Protein 7RSP (pdb70)

Structure (mmCIF, N/CA/C/O backbone):
data_7RSP
#
_entry.id   7RSP
#
_cell.length_a   64.320
_cell.length_b   117.910
_cell.length_c   90.400
_cell.angle_alpha   90.000
_cell.angle_beta   109.540
_cell.angle_gamma   90.000
#
_symmetry.space_group_name_H-M   'P 1 21 1'
#
loop_
_entity.id
_entity.type
_entity.pdbx_description
1 polymer 'Phosphatidylinositol 3-kinase catalytic subunit type 3'
2 non-polymer GLYCEROL
3 non-polymer (7R,8R)-2-[(3R)-3-methylmorpholin-4-yl]-7-(propan-2-yl)-6,7-dihydropyrazolo[1,5-a]pyrazin-4(5H)-one
4 water water
#
loop_
_atom_site.group_PDB
_atom_site.id
_atom_site.type_symbol
_atom_site.label_atom_id
_atom_site.label_alt_id
_atom_site.label_comp_id
_atom_site.label_asym_id
_atom_site.label_entity_id
_atom_site.label_seq_id
_atom_site.pdbx_PDB_ins_code
_atom_site.Cartn_x
_atom_site.Cartn_y
_atom_site.Cartn_z
_atom_site.occupancy
_atom_site.B_iso_or_equiv
_atom_site.auth_seq_id
_atom_site.auth_comp_id
_atom_site.auth_asym_id
_atom_site.auth_atom_id
_atom_site.pdbx_PDB_model_num
ATOM 1 N N . LEU A 1 19 ? 51.326 58.040 125.782 1.00 63.81 286 LEU A N 1
ATOM 2 C CA . LEU A 1 19 ? 52.037 57.122 126.665 1.00 64.22 286 LEU A CA 1
ATOM 3 C C . LEU A 1 19 ? 51.081 56.138 127.336 1.00 65.16 286 LEU A C 1
ATOM 4 O O . LEU A 1 19 ? 51.503 55.094 127.835 1.00 67.36 286 LEU A O 1
ATOM 9 N N . LYS A 1 20 ? 49.788 56.474 127.340 1.00 62.34 287 LYS A N 1
ATOM 10 C CA . LYS A 1 20 ? 48.770 55.619 127.934 1.00 60.32 287 LYS A CA 1
ATOM 11 C C . LYS A 1 20 ? 47.475 55.759 127.145 1.00 58.15 287 LYS A C 1
ATOM 12 O O . LYS A 1 20 ? 47.016 56.892 126.928 1.00 60.05 287 LYS A O 1
ATOM 14 N N . PRO A 1 21 ? 46.873 54.656 126.713 1.00 48.69 288 PRO A N 1
ATOM 15 C CA . PRO A 1 21 ? 45.656 54.727 125.903 1.00 51.43 288 PRO A CA 1
ATOM 16 C C . PRO A 1 21 ? 44.392 54.630 126.752 1.00 56.93 288 PRO A C 1
ATOM 17 O O . PRO A 1 21 ? 44.426 54.300 127.939 1.00 58.52 288 PRO A O 1
ATOM 21 N N . ASN A 1 22 ? 43.264 54.920 126.107 1.00 68.86 289 ASN A N 1
ATOM 22 C CA . ASN A 1 22 ? 41.968 54.871 126.763 1.00 69.14 289 ASN A CA 1
ATOM 23 C C . ASN A 1 22 ? 41.315 53.506 126.545 1.00 67.73 289 ASN A C 1
ATOM 24 O O . ASN A 1 22 ? 41.874 52.615 125.901 1.00 66.42 289 ASN A O 1
ATOM 29 N N . ALA A 1 23 ? 40.107 53.344 127.088 1.00 64.99 290 ALA A N 1
ATOM 30 C CA . ALA A 1 23 ? 39.423 52.057 127.009 1.00 62.59 290 ALA A CA 1
ATOM 31 C C . ALA A 1 23 ? 39.207 51.633 125.562 1.00 58.33 290 ALA A C 1
ATOM 32 O O . ALA A 1 23 ? 39.505 50.494 125.185 1.00 58.24 290 ALA A O 1
ATOM 34 N N . ALA A 1 24 ? 38.681 52.538 124.734 1.00 47.59 291 ALA A N 1
ATOM 35 C CA . ALA A 1 24 ? 38.463 52.213 123.328 1.00 46.71 291 ALA A CA 1
ATOM 36 C C . ALA A 1 24 ? 39.766 51.796 122.657 1.00 43.19 291 ALA A C 1
ATOM 37 O O . ALA A 1 24 ? 39.814 50.795 121.933 1.00 40.89 291 ALA A O 1
ATOM 39 N N . THR A 1 25 ? 40.838 52.557 122.889 1.00 50.03 292 THR A N 1
ATOM 40 C CA . THR A 1 25 ? 42.132 52.204 122.316 1.00 49.20 292 THR A CA 1
ATOM 41 C C . THR A 1 25 ? 42.639 50.880 122.873 1.00 50.51 292 THR A C 1
ATOM 42 O O . THR A 1 25 ? 43.180 50.052 122.130 1.00 49.57 292 THR A O 1
ATOM 46 N N . ARG A 1 26 ? 42.472 50.662 124.180 1.00 47.42 293 ARG A N 1
ATOM 47 C CA . ARG A 1 26 ? 42.920 49.411 124.784 1.00 48.84 293 ARG A CA 1
ATOM 48 C C . ARG A 1 26 ? 42.229 48.211 124.149 1.00 49.17 293 ARG A C 1
ATOM 49 O O . ARG A 1 26 ? 42.874 47.201 123.846 1.00 49.49 293 ARG A O 1
ATOM 57 N N . ASP A 1 27 ? 40.912 48.301 123.944 1.00 52.45 294 ASP A N 1
ATOM 58 C CA . ASP A 1 27 ? 40.187 47.194 123.332 1.00 50.59 294 ASP A CA 1
ATOM 59 C C . ASP A 1 27 ? 40.626 46.963 121.892 1.00 46.32 294 ASP A C 1
ATOM 60 O O . ASP A 1 27 ? 40.612 45.822 121.417 1.00 46.94 294 ASP A O 1
ATOM 65 N N . GLN A 1 28 ? 41.016 48.025 121.184 1.00 39.50 295 GLN A N 1
ATOM 66 C CA . GLN A 1 28 ? 41.550 47.856 119.837 1.00 36.88 295 GLN A CA 1
ATOM 67 C C . GLN A 1 28 ? 42.918 47.187 119.876 1.00 34.44 295 GLN A C 1
ATOM 68 O O . GLN A 1 28 ? 43.155 46.195 119.178 1.00 35.91 295 GLN A O 1
ATOM 70 N N . LEU A 1 29 ? 43.833 47.718 120.692 1.00 35.11 296 LEU A N 1
ATOM 71 C CA . LEU A 1 29 ? 45.151 47.105 120.822 1.00 31.61 296 LEU A CA 1
ATOM 72 C C . LEU A 1 29 ? 45.042 45.659 121.282 1.00 34.91 296 LEU A C 1
ATOM 73 O O . LEU A 1 29 ? 45.805 44.796 120.833 1.00 33.13 296 LEU A O 1
ATOM 78 N N . ASN A 1 30 ? 44.097 45.373 122.181 1.00 40.31 297 ASN A N 1
ATOM 79 C CA . ASN A 1 30 ? 43.926 44.005 122.657 1.00 40.99 297 ASN A CA 1
ATOM 80 C C . ASN A 1 30 ? 43.507 43.076 121.526 1.00 37.51 297 ASN A C 1
ATOM 81 O O . ASN A 1 30 ? 43.961 41.928 121.456 1.00 37.14 297 ASN A O 1
ATOM 86 N N . ILE A 1 31 ? 42.640 43.550 120.631 1.00 30.33 298 ILE A N 1
ATOM 87 C CA . ILE A 1 31 ? 42.245 42.738 119.485 1.00 28.71 298 ILE A CA 1
ATOM 88 C C . ILE A 1 31 ? 43.427 42.536 118.546 1.00 29.14 298 ILE A C 1
ATOM 89 O O . ILE A 1 31 ? 43.684 41.422 118.075 1.00 33.14 298 ILE A O 1
ATOM 94 N N . ILE A 1 32 ? 44.167 43.609 118.263 1.00 27.31 299 ILE A N 1
ATOM 95 C CA . ILE A 1 32 ? 45.356 43.488 117.423 1.00 28.12 299 ILE A CA 1
ATOM 96 C C . ILE A 1 32 ? 46.314 42.458 118.010 1.00 28.17 299 ILE A C 1
ATOM 97 O O . ILE A 1 32 ? 46.812 41.572 117.305 1.00 29.65 299 ILE A O 1
ATOM 102 N N . VAL A 1 33 ? 46.580 42.556 119.315 1.00 26.26 300 VAL A N 1
ATOM 103 C CA . VAL A 1 33 ? 47.491 41.616 119.959 1.00 27.97 300 VAL A CA 1
ATOM 104 C C . VAL A 1 33 ? 46.963 40.192 119.860 1.00 32.04 300 VAL A C 1
ATOM 105 O O . VAL A 1 33 ? 47.738 39.227 119.909 1.00 33.58 300 VAL A O 1
ATOM 109 N N . SER A 1 34 ? 45.649 40.030 119.716 1.00 32.99 301 SER A N 1
ATOM 110 C CA . SER A 1 34 ? 45.047 38.707 119.633 1.00 31.85 301 SER A CA 1
ATOM 111 C C . SER A 1 34 ? 45.152 38.086 118.245 1.00 32.76 301 SER A C 1
ATOM 112 O O . SER A 1 34 ? 44.852 36.897 118.095 1.00 31.77 301 SER A O 1
ATOM 115 N N . TYR A 1 35 ? 45.576 38.852 117.241 1.00 26.21 302 TYR A N 1
ATOM 116 C CA . TYR A 1 35 ? 45.579 38.370 115.868 1.00 27.04 302 TYR A CA 1
ATOM 117 C C . TYR A 1 35 ? 46.411 37.095 115.736 1.00 28.37 302 TYR A C 1
ATOM 118 O O . TYR A 1 35 ? 47.369 36.886 116.486 1.00 29.59 302 TYR A O 1
ATOM 127 N N . PRO A 1 36 ? 46.079 36.239 114.775 1.00 25.42 303 PRO A N 1
ATOM 128 C CA . PRO A 1 36 ? 46.947 35.100 114.462 1.00 25.64 303 PRO A CA 1
ATOM 129 C C . PRO A 1 36 ? 48.299 35.586 113.976 1.00 24.10 303 PRO A C 1
ATOM 130 O O . PRO A 1 36 ? 48.424 36.728 113.509 1.00 26.00 303 PRO A O 1
ATOM 134 N N . PRO A 1 37 ? 49.334 34.748 114.053 1.00 25.91 304 PRO A N 1
ATOM 135 C CA . PRO A 1 37 ? 50.699 35.263 113.848 1.00 23.92 304 PRO A CA 1
ATOM 136 C C . PRO A 1 37 ? 50.970 35.807 112.452 1.00 27.55 304 PRO A C 1
ATOM 137 O O . PRO A 1 37 ? 51.781 36.732 112.317 1.00 32.67 304 PRO A O 1
ATOM 141 N N . THR A 1 38 ? 50.333 35.278 111.408 1.00 28.41 305 THR A N 1
ATOM 142 C CA . THR A 1 38 ? 50.619 35.719 110.048 1.00 29.95 305 THR A CA 1
ATOM 143 C C . THR A 1 38 ? 49.547 36.635 109.471 1.00 32.03 305 THR A C 1
ATOM 144 O O . THR A 1 38 ? 49.562 36.899 108.264 1.00 32.53 305 THR A O 1
ATOM 148 N N . LYS A 1 39 ? 48.623 37.127 110.292 1.00 30.21 306 LYS A N 1
ATOM 149 C CA . LYS A 1 39 ? 47.665 38.111 109.807 1.00 31.33 306 LYS A CA 1
ATOM 150 C C . LYS A 1 39 ? 48.362 39.449 109.603 1.00 32.47 306 LYS A C 1
ATOM 151 O O . LYS A 1 39 ? 49.071 39.936 110.490 1.00 30.41 306 LYS A O 1
ATOM 157 N N . GLN A 1 40 ? 48.161 40.043 108.431 1.00 35.09 307 GLN A N 1
ATOM 158 C CA . GLN A 1 40 ? 48.807 41.305 108.099 1.00 39.15 307 GLN A CA 1
ATOM 159 C C . GLN A 1 40 ? 48.117 42.457 108.817 1.00 36.47 307 GLN A C 1
ATOM 160 O O . GLN A 1 40 ? 46.888 42.577 108.781 1.00 34.62 307 GLN A O 1
ATOM 166 N N . LEU A 1 41 ? 48.910 43.300 109.470 1.00 37.20 308 LEU A N 1
ATOM 167 C CA . LEU A 1 41 ? 48.377 44.488 110.118 1.00 38.47 308 LEU A CA 1
ATOM 168 C C . LEU A 1 41 ? 48.153 45.590 109.094 1.00 39.18 308 LEU A C 1
ATOM 169 O O . LEU A 1 41 ? 48.966 45.790 108.187 1.00 40.01 308 LEU A O 1
ATOM 174 N N . THR A 1 42 ? 47.040 46.302 109.237 1.00 37.88 309 THR A N 1
ATOM 175 C CA . THR A 1 42 ? 46.812 47.480 108.419 1.00 36.75 309 THR A CA 1
ATOM 176 C C . THR A 1 42 ? 47.783 48.590 108.815 1.00 33.48 309 THR A C 1
ATOM 177 O O . THR A 1 42 ? 48.416 48.550 109.874 1.00 34.77 309 THR A O 1
ATOM 181 N N . TYR A 1 43 ? 47.901 49.591 107.941 1.00 35.08 310 TYR A N 1
ATOM 182 C CA . TYR A 1 43 ? 48.739 50.743 108.261 1.00 38.09 310 TYR A CA 1
ATOM 183 C C . TYR A 1 43 ? 48.270 51.419 109.543 1.00 37.03 310 TYR A C 1
ATOM 184 O O . TYR A 1 43 ? 49.088 51.833 110.373 1.00 34.76 310 TYR A O 1
ATOM 193 N N . GLU A 1 44 ? 46.952 51.533 109.723 1.00 37.92 311 GLU A N 1
ATOM 194 C CA . GLU A 1 44 ? 46.421 52.146 110.936 1.00 38.56 311 GLU A CA 1
ATOM 195 C C . GLU A 1 44 ? 46.807 51.344 112.172 1.00 32.28 311 GLU A C 1
ATOM 196 O O . GLU A 1 44 ? 47.150 51.918 113.212 1.00 34.82 311 GLU A O 1
ATOM 202 N N . GLU A 1 45 ? 46.755 50.014 112.080 1.00 30.72 312 GLU A N 1
ATOM 203 C CA . GLU A 1 45 ? 47.136 49.184 113.218 1.00 28.90 312 GLU A CA 1
ATOM 204 C C . GLU A 1 45 ? 48.634 49.274 113.489 1.00 31.49 312 GLU A C 1
ATOM 205 O O . GLU A 1 45 ? 49.057 49.360 114.648 1.00 32.08 312 GLU A O 1
ATOM 211 N N . GLN A 1 46 ? 49.452 49.265 112.433 1.00 29.73 313 GLN A N 1
ATOM 212 C CA . GLN A 1 46 ? 50.880 49.507 112.609 1.00 29.51 313 GLN A CA 1
ATOM 213 C C . GLN A 1 46 ? 51.127 50.851 113.284 1.00 32.18 313 GLN A C 1
ATOM 214 O O . GLN A 1 46 ? 51.965 50.957 114.188 1.00 31.54 313 GLN A O 1
ATOM 220 N N . ASP A 1 47 ? 50.402 51.891 112.861 1.00 33.95 314 ASP A N 1
ATOM 221 C CA . ASP A 1 47 ? 50.527 53.195 113.505 1.00 35.55 314 ASP A CA 1
ATOM 222 C C . ASP A 1 47 ? 50.141 53.123 114.977 1.00 30.63 314 ASP A C 1
ATOM 223 O O . ASP A 1 47 ? 50.810 53.716 115.833 1.00 31.41 314 ASP A O 1
ATOM 228 N N . LEU A 1 48 ? 49.062 52.404 115.291 1.00 33.37 315 LEU A N 1
ATOM 229 C CA . LEU A 1 48 ? 48.580 52.343 116.668 1.00 35.87 315 LEU A CA 1
ATOM 230 C C . LEU A 1 48 ? 49.538 51.555 117.552 1.00 35.19 315 LEU A C 1
ATOM 231 O O . LEU A 1 48 ? 49.871 51.988 118.662 1.00 35.33 315 LEU A O 1
ATOM 236 N N . VAL A 1 49 ? 49.983 50.388 117.082 1.00 30.87 316 VAL A N 1
ATOM 237 C CA . VAL A 1 49 ? 50.945 49.601 117.850 1.00 29.11 316 VAL A CA 1
ATOM 238 C C . VAL A 1 49 ? 52.207 50.414 118.106 1.00 29.94 316 VAL A C 1
ATOM 239 O O . VAL A 1 49 ? 52.731 50.438 119.226 1.00 29.93 316 VAL A O 1
ATOM 243 N N . TRP A 1 50 ? 52.712 51.096 117.075 1.00 30.53 317 TRP A N 1
ATOM 244 C CA . TRP A 1 50 ? 53.896 51.927 117.260 1.00 34.36 317 TRP A CA 1
ATOM 245 C C . TRP A 1 50 ? 53.632 53.055 118.249 1.00 35.51 317 TRP A C 1
ATOM 246 O O . TRP A 1 50 ? 54.470 53.341 119.113 1.00 34.66 317 TRP A O 1
ATOM 257 N N . LYS A 1 51 ? 52.475 53.711 118.135 1.00 36.97 318 LYS A N 1
ATOM 258 C CA . LYS A 1 51 ? 52.165 54.833 119.016 1.00 40.16 318 LYS A CA 1
ATOM 259 C C . LYS A 1 51 ? 52.296 54.436 120.481 1.00 39.95 318 LYS A C 1
ATOM 260 O O . LYS A 1 51 ? 52.957 55.123 121.268 1.00 38.75 318 LYS A O 1
ATOM 266 N N . PHE A 1 52 ? 51.676 53.320 120.863 1.00 34.26 319 PHE A N 1
ATOM 267 C CA . PHE A 1 52 ? 51.665 52.857 122.244 1.00 35.62 319 PHE A CA 1
ATOM 268 C C . PHE A 1 52 ? 52.665 51.732 122.489 1.00 36.43 319 PHE A C 1
ATOM 269 O O . PHE A 1 52 ? 52.411 50.842 123.309 1.00 39.74 319 PHE A O 1
ATOM 277 N N . ARG A 1 53 ? 53.807 51.760 121.797 1.00 33.44 320 ARG A N 1
ATOM 278 C CA . ARG A 1 53 ? 54.803 50.710 121.979 1.00 30.44 320 ARG A CA 1
ATOM 279 C C . ARG A 1 53 ? 55.308 50.668 123.416 1.00 33.91 320 ARG A C 1
ATOM 280 O O . ARG A 1 53 ? 55.528 49.586 123.973 1.00 34.86 320 ARG A O 1
ATOM 288 N N . TYR A 1 54 ? 55.492 51.835 124.038 1.00 40.22 321 TYR A N 1
ATOM 289 C CA . TYR A 1 54 ? 55.989 51.861 125.411 1.00 41.98 321 TYR A CA 1
ATOM 290 C C . TYR A 1 54 ? 54.950 51.320 126.385 1.00 41.11 321 TYR A C 1
ATOM 291 O O . TYR A 1 54 ? 55.299 50.640 127.357 1.00 43.46 321 TYR A O 1
ATOM 300 N N . TYR A 1 55 ? 53.669 51.609 126.143 1.00 37.33 322 TYR A N 1
ATOM 301 C CA . TYR A 1 55 ? 52.614 51.020 126.960 1.00 37.18 322 TYR A CA 1
ATOM 302 C C . TYR A 1 55 ? 52.591 49.504 126.811 1.00 35.56 322 TYR A C 1
ATOM 303 O O . TYR A 1 55 ? 52.332 48.779 127.779 1.00 36.27 322 TYR A O 1
ATOM 312 N N . LEU A 1 56 ? 52.881 49.007 125.608 1.00 32.52 323 LEU A N 1
ATOM 313 C CA . LEU A 1 56 ? 52.768 47.584 125.312 1.00 31.91 323 LEU A CA 1
ATOM 314 C C . LEU A 1 56 ? 53.961 46.767 125.794 1.00 31.87 323 LEU A C 1
ATOM 315 O O . LEU A 1 56 ? 53.905 45.534 125.729 1.00 32.96 323 LEU A O 1
ATOM 320 N N . THR A 1 57 ? 55.029 47.407 126.279 1.00 31.51 324 THR A N 1
ATOM 321 C CA . THR A 1 57 ? 56.198 46.659 126.731 1.00 31.94 324 THR A CA 1
ATOM 322 C C . THR A 1 57 ? 55.900 45.751 127.916 1.00 32.23 324 THR A C 1
ATOM 323 O O . THR A 1 57 ? 56.721 44.883 128.230 1.00 33.73 324 THR A O 1
ATOM 327 N N . ASN A 1 58 ? 54.762 45.928 128.581 1.00 34.12 325 ASN A N 1
ATOM 328 C CA . ASN A 1 58 ? 54.389 45.087 129.710 1.00 39.57 325 ASN A CA 1
ATOM 329 C C . ASN A 1 58 ? 53.545 43.888 129.299 1.00 36.11 325 ASN A C 1
ATOM 330 O O . ASN A 1 58 ? 53.158 43.095 130.164 1.00 35.25 325 ASN A O 1
ATOM 335 N N . GLN A 1 59 ? 53.253 43.736 128.010 1.00 32.31 326 GLN A N 1
ATOM 336 C CA . GLN A 1 59 ? 52.470 42.618 127.493 1.00 32.56 326 GLN A CA 1
ATOM 337 C C . GLN A 1 59 ? 53.367 41.793 126.580 1.00 31.56 326 GLN A C 1
ATOM 338 O O . GLN A 1 59 ? 53.694 42.223 125.468 1.00 29.51 326 GLN A O 1
ATOM 344 N N . GLU A 1 60 ? 53.760 40.606 127.050 1.00 32.00 327 GLU A N 1
ATOM 345 C CA . GLU A 1 60 ? 54.648 39.759 126.262 1.00 30.69 327 GLU A CA 1
ATOM 346 C C . GLU A 1 60 ? 54.001 39.330 124.952 1.00 29.66 327 GLU A C 1
ATOM 347 O O . GLU A 1 60 ? 54.706 39.042 123.978 1.00 29.08 327 GLU A O 1
ATOM 353 N N . LYS A 1 61 ? 52.669 39.284 124.902 1.00 27.15 328 LYS A N 1
ATOM 354 C CA . LYS A 1 61 ? 51.978 38.899 123.678 1.00 24.44 328 LYS A CA 1
ATOM 355 C C . LYS A 1 61 ? 51.990 39.999 122.625 1.00 24.48 328 LYS A C 1
ATOM 356 O O . LYS A 1 61 ? 51.716 39.717 121.453 1.00 27.25 328 LYS A O 1
ATOM 362 N N . ALA A 1 62 ? 52.301 41.239 123.008 1.00 26.38 329 ALA A N 1
ATOM 363 C CA . ALA A 1 62 ? 52.328 42.341 122.055 1.00 27.04 329 ALA A CA 1
ATOM 364 C C . ALA A 1 62 ? 53.652 42.450 121.310 1.00 24.74 329 ALA A C 1
ATOM 365 O O . ALA A 1 62 ? 53.709 43.126 120.277 1.00 25.55 329 ALA A O 1
ATOM 367 N N . LEU A 1 63 ? 54.708 41.798 121.801 1.00 24.83 330 LEU A N 1
ATOM 368 C CA . LEU A 1 63 ? 56.031 41.975 121.210 1.00 24.45 330 LEU A CA 1
ATOM 369 C C . LEU A 1 63 ? 56.039 41.592 119.734 1.00 24.52 330 LEU A C 1
ATOM 370 O O . LEU A 1 63 ? 56.559 42.334 118.893 1.00 27.40 330 LEU A O 1
ATOM 375 N N . THR A 1 64 ? 55.472 40.430 119.397 1.00 23.23 331 THR A N 1
ATOM 376 C CA . THR A 1 64 ? 55.463 40.008 117.999 1.00 23.27 331 THR A CA 1
ATOM 377 C C . THR A 1 64 ? 54.741 41.023 117.122 1.00 23.41 331 THR A C 1
ATOM 378 O O . THR A 1 64 ? 55.174 41.300 115.997 1.00 23.49 331 THR A O 1
ATOM 382 N N . LYS A 1 65 ? 53.639 41.589 117.618 1.00 23.51 332 LYS A N 1
ATOM 383 C CA . LYS A 1 65 ? 52.928 42.603 116.847 1.00 23.73 332 LYS A CA 1
ATOM 384 C C . LYS A 1 65 ? 53.780 43.853 116.659 1.00 23.92 332 LYS A C 1
ATOM 385 O O . LYS A 1 65 ? 53.807 44.432 115.566 1.00 24.81 332 LYS A O 1
ATOM 391 N N . PHE A 1 66 ? 54.485 44.286 117.706 1.00 25.31 333 PHE A N 1
ATOM 392 C CA . PHE A 1 66 ? 55.357 45.449 117.568 1.00 25.57 333 PHE A CA 1
ATOM 393 C C . PHE A 1 66 ? 56.434 45.202 116.521 1.00 27.25 333 PHE A C 1
ATOM 394 O O . PHE A 1 66 ? 56.674 46.043 115.647 1.00 27.98 333 PHE A O 1
ATOM 402 N N . LEU A 1 67 ? 57.104 44.051 116.602 1.00 26.88 334 LEU A N 1
ATOM 403 C CA . LEU A 1 67 ? 58.156 43.745 115.642 1.00 25.31 334 LEU A CA 1
ATOM 404 C C . LEU A 1 67 ? 57.622 43.716 114.216 1.00 25.62 334 LEU A C 1
ATOM 405 O O . LEU A 1 67 ? 58.338 44.086 113.278 1.00 29.01 334 LEU A O 1
ATOM 410 N N . LYS A 1 68 ? 56.368 43.297 114.031 1.00 27.14 335 LYS A N 1
ATOM 411 C CA . LYS A 1 68 ? 55.781 43.262 112.696 1.00 26.67 335 LYS A CA 1
ATOM 412 C C . LYS A 1 68 ? 55.507 44.654 112.143 1.00 25.24 335 LYS A C 1
ATOM 413 O O . LYS A 1 68 ? 55.400 44.811 110.922 1.00 29.50 335 LYS A O 1
ATOM 419 N N A CYS A 1 69 ? 55.384 45.665 113.005 0.45 25.58 336 CYS A N 1
ATOM 420 N N B CYS A 1 69 ? 55.398 45.661 113.007 0.55 25.47 336 CYS A N 1
ATOM 421 C CA A CYS A 1 69 ? 55.124 47.023 112.542 0.45 25.99 336 CYS A CA 1
ATOM 422 C CA B CYS A 1 69 ? 55.113 47.025 112.584 0.55 25.88 336 CYS A CA 1
ATOM 423 C C A CYS A 1 69 ? 56.395 47.764 112.158 0.45 25.88 336 CYS A C 1
ATOM 424 C C B CYS A 1 69 ? 56.371 47.855 112.362 0.55 25.89 336 CYS A C 1
ATOM 425 O O A CYS A 1 69 ? 56.325 48.749 111.415 0.45 26.13 336 CYS A O 1
ATOM 426 O O B CYS A 1 69 ? 56.263 49.008 111.931 0.55 26.16 336 CYS A O 1
ATOM 431 N N . VAL A 1 70 ? 57.550 47.306 112.639 1.00 27.50 337 VAL A N 1
ATOM 432 C CA . VAL A 1 70 ? 58.795 48.042 112.456 1.00 26.12 337 VAL A CA 1
ATOM 433 C C . VAL A 1 70 ? 59.226 47.998 110.996 1.00 26.50 337 VAL A C 1
ATOM 434 O O . VAL A 1 70 ? 59.125 46.961 110.326 1.00 26.14 337 VAL A O 1
ATOM 438 N N . ASN A 1 71 ? 59.711 49.136 110.499 1.00 27.37 338 ASN A N 1
ATOM 439 C CA . ASN A 1 71 ? 60.354 49.216 109.186 1.00 29.07 338 ASN A CA 1
ATOM 440 C C . ASN A 1 71 ? 61.837 48.955 109.403 1.00 27.66 338 ASN A C 1
ATOM 441 O O . ASN A 1 71 ? 62.610 49.856 109.731 1.00 26.70 338 ASN A O 1
ATOM 446 N N . TRP A 1 72 ? 62.239 47.700 109.221 1.00 27.30 339 TRP A N 1
ATOM 447 C CA . TRP A 1 72 ? 63.610 47.309 109.508 1.00 27.51 339 TRP A CA 1
ATOM 448 C C . TRP A 1 72 ? 64.611 47.861 108.504 1.00 29.11 339 TRP A C 1
ATOM 449 O O . TRP A 1 72 ? 65.818 47.682 108.700 1.00 27.42 339 TRP A O 1
ATOM 460 N N . ASP A 1 73 ? 64.147 48.525 107.449 1.00 26.39 340 ASP A N 1
ATOM 461 C CA . ASP A 1 73 ? 65.026 49.142 106.466 1.00 32.47 340 ASP A CA 1
ATOM 462 C C . ASP A 1 73 ? 65.384 50.581 106.814 1.00 33.93 340 ASP A C 1
ATOM 463 O O . ASP A 1 73 ? 66.164 51.203 106.086 1.00 35.12 340 ASP A O 1
ATOM 468 N N . LEU A 1 74 ? 64.838 51.122 107.905 1.00 33.20 341 LEU A N 1
ATOM 469 C CA . LEU A 1 74 ? 65.198 52.453 108.368 1.00 28.89 341 LEU A CA 1
ATOM 470 C C . LEU A 1 74 ? 66.107 52.315 109.579 1.00 27.89 341 LEU A C 1
ATOM 471 O O . LEU A 1 74 ? 65.628 51.933 110.658 1.00 28.21 341 LEU A O 1
ATOM 476 N N . PRO A 1 75 ? 67.406 52.603 109.458 1.00 26.69 342 PRO A N 1
ATOM 477 C CA . PRO A 1 75 ? 68.331 52.322 110.570 1.00 27.23 342 PRO A CA 1
ATOM 478 C C . PRO A 1 75 ? 67.904 52.903 111.909 1.00 26.56 342 PRO A C 1
ATOM 479 O O . PRO A 1 75 ? 67.997 52.210 112.929 1.00 26.31 342 PRO A O 1
ATOM 483 N N . GLN A 1 76 ? 67.445 54.157 111.941 1.00 28.82 343 GLN A N 1
ATOM 484 C CA . GLN A 1 76 ? 67.046 54.756 113.212 1.00 27.09 343 GLN A CA 1
ATOM 485 C C . GLN A 1 76 ? 65.858 54.020 113.822 1.00 26.78 343 GLN A C 1
ATOM 486 O O . GLN A 1 76 ? 65.823 53.788 115.037 1.00 26.61 343 GLN A O 1
ATOM 488 N N . GLU A 1 77 ? 64.877 53.644 112.998 1.00 27.11 344 GLU A N 1
ATOM 489 C CA . GLU A 1 77 ? 63.722 52.915 113.510 1.00 29.82 344 GLU A CA 1
ATOM 490 C C . GLU A 1 77 ? 64.119 51.529 114.002 1.00 30.37 344 GLU A C 1
ATOM 491 O O . GLU A 1 77 ? 63.698 51.104 115.084 1.00 26.84 344 GLU A O 1
ATOM 497 N N . ALA A 1 78 ? 64.926 50.809 113.220 1.00 32.20 345 ALA A N 1
ATOM 498 C CA . ALA A 1 78 ? 65.417 49.510 113.667 1.00 31.40 345 ALA A CA 1
ATOM 499 C C . ALA A 1 78 ? 66.158 49.631 114.991 1.00 29.28 345 ALA A C 1
ATOM 500 O O . ALA A 1 78 ? 65.980 48.801 115.891 1.00 28.38 345 ALA A O 1
ATOM 502 N N . LYS A 1 79 ? 66.992 50.665 115.132 1.00 28.04 346 LYS A N 1
ATOM 503 C CA . LYS A 1 79 ? 67.741 50.849 116.371 1.00 30.14 346 LYS A CA 1
ATOM 504 C C . LYS A 1 79 ? 66.807 51.068 117.555 1.00 31.96 346 LYS A C 1
ATOM 505 O O . LYS A 1 79 ? 67.012 50.495 118.631 1.00 33.31 346 LYS A O 1
ATOM 511 N N . GLN A 1 80 ? 65.779 51.899 117.377 1.00 30.07 347 GLN A N 1
ATOM 512 C CA . GLN A 1 80 ? 64.811 52.110 118.448 1.00 31.24 347 GLN A CA 1
ATOM 513 C C . GLN A 1 80 ? 64.028 50.836 118.738 1.00 26.29 347 GLN A C 1
ATOM 514 O O . GLN A 1 80 ? 63.783 50.502 119.904 1.00 26.13 347 GLN A O 1
ATOM 520 N N . ALA A 1 81 ? 63.629 50.109 117.691 1.00 25.83 348 ALA A N 1
ATOM 521 C CA . ALA A 1 81 ? 62.917 48.852 117.896 1.00 27.19 348 ALA A CA 1
ATOM 522 C C . ALA A 1 81 ? 63.759 47.865 118.694 1.00 28.28 348 ALA A C 1
ATOM 523 O O . ALA A 1 81 ? 63.261 47.223 119.626 1.00 28.14 348 ALA A O 1
ATOM 525 N N . LEU A 1 82 ? 65.042 47.734 118.347 1.00 27.45 349 LEU A N 1
ATOM 526 C CA . LEU A 1 82 ? 65.915 46.836 119.095 1.00 25.74 349 LEU A CA 1
ATOM 527 C C . LEU A 1 82 ? 66.069 47.286 120.541 1.00 25.64 349 LEU A C 1
ATOM 528 O O . LEU A 1 82 ? 66.193 46.448 121.441 1.00 28.61 349 LEU A O 1
ATOM 533 N N . GLU A 1 83 ? 66.066 48.599 120.786 1.00 28.85 350 GLU A N 1
ATOM 534 C CA . GLU A 1 83 ? 66.115 49.088 122.160 1.00 32.16 350 GLU A CA 1
ATOM 535 C C . GLU A 1 83 ? 64.870 48.671 122.932 1.00 30.38 350 GLU A C 1
ATOM 536 O O . GLU A 1 83 ? 64.963 48.225 124.082 1.00 33.52 350 GLU A O 1
ATOM 542 N N . LEU A 1 84 ? 63.693 48.804 122.315 1.00 28.42 351 LEU A N 1
ATOM 543 C CA . LEU A 1 84 ? 62.467 48.355 122.964 1.00 29.64 351 LEU A CA 1
ATOM 544 C C . LEU A 1 84 ? 62.437 46.841 123.113 1.00 30.00 351 LEU A C 1
ATOM 545 O O . LEU A 1 84 ? 61.879 46.327 124.090 1.00 31.37 351 LEU A O 1
ATOM 550 N N . LEU A 1 85 ? 63.025 46.113 122.161 1.00 29.57 352 LEU A N 1
ATOM 551 C CA . LEU A 1 85 ? 63.090 44.660 122.281 1.00 29.59 352 LEU A CA 1
ATOM 552 C C . LEU A 1 85 ? 63.805 44.246 123.561 1.00 32.32 352 LEU A C 1
ATOM 553 O O . LEU A 1 85 ? 63.375 43.312 124.248 1.00 30.93 352 LEU A O 1
ATOM 558 N N . GLY A 1 86 ? 64.894 44.937 123.905 1.00 30.63 353 GLY A N 1
ATOM 559 C CA . GLY A 1 86 ? 65.614 44.608 125.122 1.00 32.39 353 GLY A CA 1
ATOM 560 C C . GLY A 1 86 ? 64.825 44.888 126.385 1.00 33.82 353 GLY A C 1
ATOM 561 O O . GLY A 1 86 ? 65.048 44.245 127.414 1.00 35.59 353 GLY A O 1
ATOM 562 N N . LYS A 1 87 ? 63.898 45.843 126.330 1.00 33.72 354 LYS A N 1
ATOM 563 C CA . LYS A 1 87 ? 63.104 46.220 127.492 1.00 34.15 354 LYS A CA 1
ATOM 564 C C . LYS A 1 87 ? 61.750 45.526 127.543 1.00 33.71 354 LYS A C 1
ATOM 565 O O . LYS A 1 87 ? 61.067 45.611 128.569 1.00 37.75 354 LYS A O 1
ATOM 567 N N . TRP A 1 88 ? 61.352 44.844 126.474 1.00 28.22 355 TRP A N 1
ATOM 568 C CA . TRP A 1 88 ? 60.034 44.227 126.423 1.00 26.97 355 TRP A CA 1
ATOM 569 C C . TRP A 1 88 ? 59.955 43.033 127.363 1.00 27.37 355 TRP A C 1
ATOM 570 O O . TRP A 1 88 ? 60.919 42.280 127.520 1.00 28.80 355 TRP A O 1
ATOM 581 N N . LYS A 1 89 ? 58.797 42.863 127.990 1.00 25.04 356 LYS A N 1
ATOM 582 C CA . LYS A 1 89 ? 58.534 41.640 128.730 1.00 26.79 356 LYS A CA 1
ATOM 583 C C . LYS A 1 89 ? 58.725 40.461 127.783 1.00 27.13 356 LYS A C 1
ATOM 584 O O . LYS A 1 89 ? 58.040 40.389 126.751 1.00 27.03 356 LYS A O 1
ATOM 590 N N . PRO A 1 90 ? 59.641 39.541 128.074 1.00 32.05 357 PRO A N 1
ATOM 591 C CA . PRO A 1 90 ? 59.989 38.504 127.093 1.00 29.83 357 PRO A CA 1
ATOM 592 C C . PRO A 1 90 ? 58.775 37.693 126.665 1.00 29.77 357 PRO A C 1
ATOM 593 O O . PRO A 1 90 ? 57.963 37.268 127.491 1.00 28.00 357 PRO A O 1
ATOM 597 N N . MET A 1 91 ? 58.660 37.481 125.357 1.00 30.96 358 MET A N 1
ATOM 598 C CA . MET A 1 91 ? 57.579 36.672 124.816 1.00 30.95 358 MET A CA 1
ATOM 599 C C . MET A 1 91 ? 57.732 35.217 125.244 1.00 29.16 358 MET A C 1
ATOM 600 O O . MET A 1 91 ? 58.834 34.744 125.540 1.00 26.11 358 MET A O 1
ATOM 605 N N . ASP A 1 92 ? 56.607 34.505 125.282 1.00 28.82 359 ASP A N 1
ATOM 606 C CA . ASP A 1 92 ? 56.646 33.078 125.571 1.00 30.20 359 ASP A CA 1
ATOM 607 C C . ASP A 1 92 ? 57.559 32.371 124.578 1.00 25.77 359 ASP A C 1
ATOM 608 O O . ASP A 1 92 ? 57.644 32.754 123.408 1.00 25.48 359 ASP A O 1
ATOM 613 N N . VAL A 1 93 ? 58.243 31.329 125.054 1.00 26.84 360 VAL A N 1
ATOM 614 C CA . VAL A 1 93 ? 59.228 30.636 124.224 1.00 29.25 360 VAL A CA 1
ATOM 615 C C . VAL A 1 93 ? 58.616 30.232 122.888 1.00 29.70 360 VAL A C 1
ATOM 616 O O . VAL A 1 93 ? 59.200 30.459 121.821 1.00 30.88 360 VAL A O 1
ATOM 620 N N . GLU A 1 94 ? 57.424 29.630 122.926 1.00 29.77 361 GLU A N 1
ATOM 621 C CA . GLU A 1 94 ? 56.804 29.145 121.696 1.00 33.31 361 GLU A CA 1
ATOM 622 C C . GLU A 1 94 ? 56.605 30.272 120.690 1.00 30.26 361 GLU A C 1
ATOM 623 O O . GLU A 1 94 ? 56.780 30.074 119.482 1.00 28.25 361 GLU A O 1
ATOM 629 N N . ASP A 1 95 ? 56.239 31.465 121.166 1.00 27.49 362 ASP A N 1
ATOM 630 C CA . ASP A 1 95 ? 55.968 32.575 120.259 1.00 26.88 362 ASP A CA 1
ATOM 631 C C . ASP A 1 95 ? 57.192 32.976 119.446 1.00 23.54 362 ASP A C 1
ATOM 632 O O . ASP A 1 95 ? 57.040 33.594 118.387 1.00 23.63 362 ASP A O 1
ATOM 637 N N . SER A 1 96 ? 58.396 32.635 119.910 1.00 25.14 363 SER A N 1
ATOM 638 C CA . SER A 1 96 ? 59.609 33.046 119.213 1.00 23.45 363 SER A CA 1
ATOM 639 C C . SER A 1 96 ? 59.750 32.395 117.843 1.00 23.90 363 SER A C 1
ATOM 640 O O . SER A 1 96 ? 60.537 32.880 117.023 1.00 23.54 363 SER A O 1
ATOM 643 N N . LEU A 1 97 ? 59.019 31.309 117.578 1.00 22.63 364 LEU A N 1
ATOM 644 C CA . LEU A 1 97 ? 59.093 30.680 116.264 1.00 22.63 364 LEU A CA 1
ATOM 645 C C . LEU A 1 97 ? 58.704 31.655 115.160 1.00 22.74 364 LEU A C 1
ATOM 646 O O . LEU A 1 97 ? 59.242 31.584 114.050 1.00 22.79 364 LEU A O 1
ATOM 651 N N . GLU A 1 98 ? 57.778 32.572 115.449 1.00 23.34 365 GLU A N 1
ATOM 652 C CA . GLU A 1 98 ? 57.376 33.567 114.459 1.00 24.12 365 GLU A CA 1
ATOM 653 C C . GLU A 1 98 ? 58.564 34.395 113.984 1.00 24.64 365 GLU A C 1
ATOM 654 O O . GLU A 1 98 ? 58.634 34.778 112.810 1.00 23.67 365 GLU A O 1
ATOM 660 N N . LEU A 1 99 ? 59.514 34.675 114.880 1.00 23.17 366 LEU A N 1
ATOM 661 C CA . LEU A 1 99 ? 60.651 35.529 114.552 1.00 23.30 366 LEU A CA 1
ATOM 662 C C . LEU A 1 99 ? 61.668 34.856 113.640 1.00 23.31 366 LEU A C 1
ATOM 663 O O . LEU A 1 99 ? 62.580 35.536 113.157 1.00 23.44 366 LEU A O 1
ATOM 668 N N . LEU A 1 100 ? 61.544 33.552 113.399 1.00 22.68 367 LEU A N 1
ATOM 669 C CA . LEU A 1 100 ? 62.453 32.828 112.521 1.00 22.69 367 LEU A CA 1
ATOM 670 C C . LEU A 1 100 ? 61.851 32.572 111.146 1.00 24.53 367 LEU A C 1
ATOM 671 O O . LEU A 1 100 ? 62.464 31.878 110.330 1.00 22.73 367 LEU A O 1
ATOM 676 N N . SER A 1 101 ? 60.667 33.118 110.875 1.00 26.77 368 SER A N 1
ATOM 677 C CA . SER A 1 101 ? 60.027 32.978 109.578 1.00 25.09 368 SER A CA 1
ATOM 678 C C . SER A 1 101 ? 60.689 33.897 108.553 1.00 26.66 368 SER A C 1
ATOM 679 O O . SER A 1 101 ? 61.548 34.722 108.875 1.00 29.72 368 SER A O 1
ATOM 682 N N . SER A 1 102 ? 60.261 33.752 107.298 1.00 26.38 369 SER A N 1
ATOM 683 C CA . SER A 1 102 ? 60.830 34.536 106.207 1.00 28.71 369 SER A CA 1
ATOM 684 C C . SER A 1 102 ? 60.680 36.037 106.417 1.00 31.53 369 SER A C 1
ATOM 685 O O . SER A 1 102 ? 61.373 36.815 105.751 1.00 30.26 369 SER A O 1
ATOM 688 N N . HIS A 1 103 ? 59.799 36.465 107.323 1.00 31.39 370 HIS A N 1
ATOM 689 C CA . HIS A 1 103 ? 59.513 37.890 107.448 1.00 34.42 370 HIS A CA 1
ATOM 690 C C . HIS A 1 103 ? 60.689 38.666 108.026 1.00 33.29 370 HIS A C 1
ATOM 691 O O . HIS A 1 103 ? 60.847 39.855 107.725 1.00 34.37 370 HIS A O 1
ATOM 698 N N . TYR A 1 104 ? 61.521 38.026 108.842 1.00 35.55 371 TYR A N 1
ATOM 699 C CA . TYR A 1 104 ? 62.538 38.721 109.621 1.00 36.10 371 TYR A CA 1
ATOM 700 C C . TYR A 1 104 ? 63.923 38.450 109.050 1.00 37.03 371 TYR A C 1
ATOM 701 O O . TYR A 1 104 ? 64.364 37.297 108.995 1.00 34.72 371 TYR A O 1
ATOM 710 N N . THR A 1 105 ? 64.601 39.519 108.630 1.00 35.53 372 THR A N 1
ATOM 711 C CA . THR A 1 105 ? 65.998 39.460 108.233 1.00 34.57 372 THR A CA 1
ATOM 712 C C . THR A 1 105 ? 66.929 40.130 109.233 1.00 28.85 372 THR A C 1
ATOM 713 O O . THR A 1 105 ? 68.145 39.930 109.148 1.00 32.57 372 THR A O 1
ATOM 717 N N . ASN A 1 106 ? 66.401 40.917 110.163 1.00 25.80 373 ASN A N 1
ATOM 718 C CA . ASN A 1 106 ? 67.249 41.604 111.132 1.00 29.11 373 ASN A CA 1
ATOM 719 C C . ASN A 1 106 ? 67.954 40.584 112.017 1.00 29.13 373 ASN A C 1
ATOM 720 O O . ASN A 1 106 ? 67.282 39.809 112.711 1.00 25.64 373 ASN A O 1
ATOM 725 N N . PRO A 1 107 ? 69.289 40.550 112.031 1.00 26.17 374 PRO A N 1
ATOM 726 C CA . PRO A 1 107 ? 69.986 39.502 112.794 1.00 27.77 374 PRO A CA 1
ATOM 727 C C . PRO A 1 107 ? 69.693 39.535 114.284 1.00 25.01 374 PRO A C 1
ATOM 728 O O . PRO A 1 107 ? 69.579 38.472 114.907 1.00 25.70 374 PRO A O 1
ATOM 732 N N . THR A 1 108 ? 69.567 40.722 114.880 1.00 26.26 375 THR A N 1
ATOM 733 C CA . THR A 1 108 ? 69.298 40.789 116.313 1.00 24.75 375 THR A CA 1
ATOM 734 C C . THR A 1 108 ? 67.930 40.213 116.658 1.00 28.38 375 THR A C 1
ATOM 735 O O . THR A 1 108 ? 67.768 39.597 117.719 1.00 24.27 375 THR A O 1
ATOM 739 N N . VAL A 1 109 ? 66.938 40.403 115.786 1.00 26.98 376 VAL A N 1
ATOM 740 C CA . VAL A 1 109 ? 65.626 39.800 116.006 1.00 26.23 376 VAL A CA 1
ATOM 741 C C . VAL A 1 109 ? 65.731 38.282 115.960 1.00 23.85 376 VAL A C 1
ATOM 742 O O . VAL A 1 109 ? 65.192 37.576 116.821 1.00 23.81 376 VAL A O 1
ATOM 746 N N . ARG A 1 110 ? 66.432 37.757 114.952 1.00 26.23 377 ARG A N 1
ATOM 747 C CA . ARG A 1 110 ? 66.542 36.310 114.807 1.00 25.28 377 ARG A CA 1
ATOM 748 C C . ARG A 1 110 ? 67.380 35.692 115.922 1.00 24.45 377 ARG A C 1
ATOM 749 O O . ARG A 1 110 ? 67.128 34.550 116.322 1.00 25.68 377 ARG A O 1
ATOM 757 N N A ARG A 1 111 ? 68.386 36.419 116.418 0.50 26.53 378 ARG A N 1
ATOM 758 N N B ARG A 1 111 ? 68.359 36.427 116.454 0.50 26.63 378 ARG A N 1
ATOM 759 C CA A ARG A 1 111 ? 69.122 35.958 117.591 0.50 27.31 378 ARG A CA 1
ATOM 760 C CA B ARG A 1 111 ? 69.118 35.913 117.589 0.50 27.29 378 ARG A CA 1
ATOM 761 C C A ARG A 1 111 ? 68.222 35.921 118.815 0.50 27.37 378 ARG A C 1
ATOM 762 C C B ARG A 1 111 ? 68.324 35.995 118.888 0.50 27.28 378 ARG A C 1
ATOM 763 O O A ARG A 1 111 ? 68.252 34.961 119.594 0.50 27.42 378 ARG A O 1
ATOM 764 O O B ARG A 1 111 ? 68.532 35.174 119.790 0.50 25.95 378 ARG A O 1
ATOM 779 N N . TYR A 1 112 ? 67.418 36.969 119.004 1.00 23.46 379 TYR A N 1
ATOM 780 C CA . TYR A 1 112 ? 66.514 37.009 120.147 1.00 23.35 379 TYR A CA 1
ATOM 781 C C . TYR A 1 112 ? 65.587 35.800 120.145 1.00 23.17 379 TYR A C 1
ATOM 782 O O . TYR A 1 112 ? 65.311 35.215 121.199 1.00 23.05 379 TYR A O 1
ATOM 791 N N . ALA A 1 113 ? 65.105 35.405 118.964 1.00 22.70 380 ALA A N 1
ATOM 792 C CA . ALA A 1 113 ? 64.283 34.205 118.858 1.00 22.56 380 ALA A CA 1
ATOM 793 C C . ALA A 1 113 ? 65.053 32.975 119.321 1.00 22.45 380 ALA A C 1
ATOM 794 O O . ALA A 1 113 ? 64.548 32.172 120.115 1.00 22.33 380 ALA A O 1
ATOM 796 N N . VAL A 1 114 ? 66.283 32.809 118.830 1.00 23.76 381 VAL A N 1
ATOM 797 C CA . VAL A 1 114 ? 67.112 31.693 119.275 1.00 23.24 381 VAL A CA 1
ATOM 798 C C . VAL A 1 114 ? 67.309 31.747 120.784 1.00 23.17 381 VAL A C 1
ATOM 799 O O . VAL A 1 114 ? 67.285 30.716 121.467 1.00 25.70 381 VAL A O 1
ATOM 803 N N . ALA A 1 115 ? 67.509 32.951 121.328 1.00 24.15 382 ALA A N 1
ATOM 804 C CA . ALA A 1 115 ? 67.691 33.093 122.769 1.00 27.21 382 ALA A CA 1
ATOM 805 C C . ALA A 1 115 ? 66.459 32.640 123.539 1.00 27.07 382 ALA A C 1
ATOM 806 O O . ALA A 1 115 ? 66.584 32.088 124.637 1.00 25.92 382 ALA A O 1
ATOM 808 N N . ARG A 1 116 ? 65.264 32.872 122.992 1.00 26.40 383 ARG A N 1
ATOM 809 C CA . ARG A 1 116 ? 64.060 32.360 123.637 1.00 24.10 383 ARG A CA 1
ATOM 810 C C . ARG A 1 116 ? 63.960 30.849 123.479 1.00 24.59 383 ARG A C 1
ATOM 811 O O . ARG A 1 116 ? 63.564 30.146 124.415 1.00 26.37 383 ARG A O 1
ATOM 819 N N . LEU A 1 117 ? 64.324 30.332 122.302 1.00 26.67 384 LEU A N 1
ATOM 820 C CA . LEU A 1 117 ? 64.255 28.893 122.074 1.00 28.44 384 LEU A CA 1
ATOM 821 C C . LEU A 1 117 ? 65.270 28.136 122.920 1.00 27.94 384 LEU A C 1
ATOM 822 O O . LEU A 1 117 ? 65.053 26.961 123.236 1.00 26.64 384 LEU A O 1
ATOM 827 N N . ARG A 1 118 ? 66.379 28.780 123.291 1.00 29.03 385 ARG A N 1
ATOM 828 C CA . ARG A 1 118 ? 67.320 28.144 124.204 1.00 28.67 385 ARG A CA 1
ATOM 829 C C . ARG A 1 118 ? 66.653 27.726 125.506 1.00 27.86 385 ARG A C 1
ATOM 830 O O . ARG A 1 118 ? 67.138 26.805 126.172 1.00 29.90 385 ARG A O 1
ATOM 838 N N . GLN A 1 119 ? 65.546 28.371 125.876 1.00 26.99 386 GLN A N 1
ATOM 839 C CA . GLN A 1 119 ? 64.853 28.072 127.122 1.00 24.89 386 GLN A CA 1
ATOM 840 C C . GLN A 1 119 ? 63.890 26.896 127.009 1.00 27.59 386 GLN A C 1
ATOM 841 O O . GLN A 1 119 ? 63.396 26.426 128.039 1.00 29.84 386 GLN A O 1
ATOM 847 N N . ALA A 1 120 ? 63.606 26.417 125.801 1.00 25.13 387 ALA A N 1
ATOM 848 C CA . ALA A 1 120 ? 62.756 25.246 125.633 1.00 28.21 387 ALA A CA 1
ATOM 849 C C . ALA A 1 120 ? 63.522 23.982 125.998 1.00 27.70 387 ALA A C 1
ATOM 850 O O . ALA A 1 120 ? 64.725 23.874 125.742 1.00 24.98 387 ALA A O 1
ATOM 852 N N . ASP A 1 121 ? 62.824 23.021 126.598 1.00 28.09 388 ASP A N 1
ATOM 853 C CA . ASP A 1 121 ? 63.480 21.763 126.910 1.00 28.77 388 ASP A CA 1
ATOM 854 C C . ASP A 1 121 ? 63.619 20.918 125.646 1.00 29.49 388 ASP A C 1
ATOM 855 O O . ASP A 1 121 ? 63.069 21.234 124.587 1.00 28.94 388 ASP A O 1
ATOM 860 N N . ASP A 1 122 ? 64.383 19.831 125.762 1.00 26.71 389 ASP A N 1
ATOM 861 C CA . ASP A 1 122 ? 64.675 19.011 124.591 1.00 29.00 389 ASP A CA 1
ATOM 862 C C . ASP A 1 122 ? 63.402 18.427 123.990 1.00 27.22 389 ASP A C 1
ATOM 863 O O . ASP A 1 122 ? 63.277 18.324 122.764 1.00 24.17 389 ASP A O 1
ATOM 868 N N . GLU A 1 123 ? 62.447 18.038 12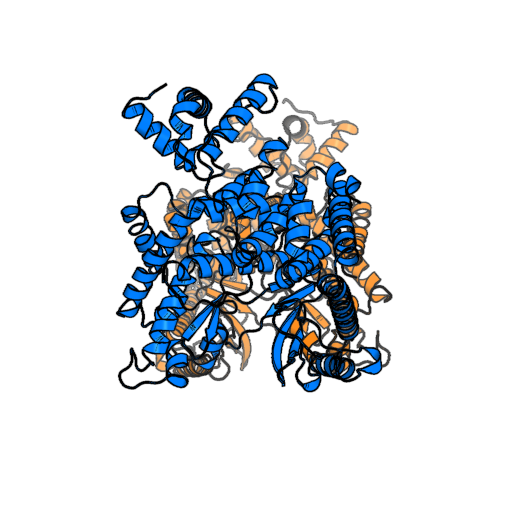4.837 1.00 25.23 390 GLU A N 1
ATOM 869 C CA . GLU A 1 123 ? 61.208 17.452 124.337 1.00 31.41 390 GLU A CA 1
ATOM 870 C C . GLU A 1 123 ? 60.446 18.444 123.468 1.00 27.81 390 GLU A C 1
ATOM 871 O O . GLU A 1 123 ? 59.974 18.101 122.377 1.00 27.53 390 GLU A O 1
ATOM 877 N N . ASP A 1 124 ? 60.314 19.687 123.938 1.00 24.83 391 ASP A N 1
ATOM 878 C CA . ASP A 1 124 ? 59.637 20.707 123.143 1.00 25.15 391 ASP A CA 1
ATOM 879 C C . ASP A 1 124 ? 60.412 21.022 121.870 1.00 25.13 391 ASP A C 1
ATOM 880 O O . ASP A 1 124 ? 59.822 21.132 120.789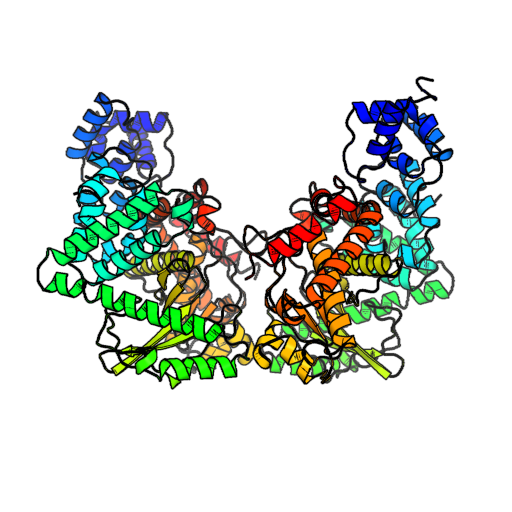 1.00 24.65 391 ASP A O 1
ATOM 885 N N . LEU A 1 125 ? 61.735 21.169 121.978 1.00 21.79 392 LEU A N 1
ATOM 886 C CA . LEU A 1 125 ? 62.541 21.487 120.804 1.00 21.84 392 LEU A CA 1
ATOM 887 C C . LEU A 1 125 ? 62.379 20.429 119.721 1.00 21.88 392 LEU A C 1
ATOM 888 O O . LEU A 1 125 ? 62.293 20.755 118.531 1.00 21.91 392 LEU A O 1
ATOM 893 N N . LEU A 1 126 ? 62.332 19.154 120.112 1.00 22.66 393 LEU A N 1
ATOM 894 C CA . LEU A 1 126 ? 62.107 18.097 119.133 1.00 23.96 393 LEU A CA 1
ATOM 895 C C . LEU A 1 126 ? 60.792 18.308 118.393 1.00 24.16 393 LEU A C 1
ATOM 896 O O . LEU A 1 126 ? 60.697 18.037 117.191 1.00 22.72 393 LEU A O 1
ATOM 901 N N . MET A 1 127 ? 59.768 18.803 119.094 1.00 22.62 394 MET A N 1
ATOM 902 C CA . MET A 1 127 ? 58.472 19.030 118.464 1.00 22.36 394 MET A CA 1
ATOM 903 C C . MET A 1 127 ? 58.527 20.110 117.389 1.00 25.31 394 MET A C 1
ATOM 904 O O . MET A 1 127 ? 57.686 20.106 116.484 1.00 26.14 394 MET A O 1
ATOM 909 N N . TYR A 1 128 ? 59.488 21.030 117.466 1.00 22.78 395 TYR A N 1
ATOM 910 C CA . TYR A 1 128 ? 59.633 22.096 116.482 1.00 22.81 395 TYR A CA 1
ATOM 911 C C . TYR A 1 128 ? 60.773 21.851 115.503 1.00 22.87 395 TYR A C 1
ATOM 912 O O . TYR A 1 128 ? 60.935 22.628 114.556 1.00 24.33 395 TYR A O 1
ATOM 921 N N . LEU A 1 129 ? 61.564 20.796 115.706 1.00 22.32 396 LEU A N 1
ATOM 922 C CA . LEU A 1 129 ? 62.839 20.681 115.004 1.00 22.40 396 LEU A CA 1
ATOM 923 C C . LEU A 1 129 ? 62.649 20.589 113.494 1.00 22.45 396 LEU A C 1
ATOM 924 O O . LEU A 1 129 ? 63.419 21.185 112.731 1.00 22.52 396 LEU A O 1
ATOM 929 N N . LEU A 1 130 ? 61.646 19.832 113.044 1.00 22.09 397 LEU A N 1
ATOM 930 C CA . LEU A 1 130 ? 61.387 19.731 111.612 1.00 22.14 397 LEU A CA 1
ATOM 931 C C . LEU A 1 130 ? 61.214 21.109 110.990 1.00 22.15 397 LEU A C 1
ATOM 932 O O . LEU A 1 130 ? 61.772 21.396 109.924 1.00 22.23 397 LEU A O 1
ATOM 937 N N . GLN A 1 131 ? 60.443 21.977 111.647 1.00 24.70 398 GLN A N 1
ATOM 938 C CA . GLN A 1 131 ? 60.194 23.309 111.106 1.00 23.66 398 GLN A CA 1
ATOM 939 C C . GLN A 1 131 ? 61.429 24.195 111.220 1.00 23.32 398 GLN A C 1
ATOM 940 O O . GLN A 1 131 ? 61.709 24.995 110.320 1.00 23.02 398 GLN A O 1
ATOM 946 N N . LEU A 1 132 ? 62.180 24.069 112.318 1.00 22.23 399 LEU A N 1
ATOM 947 C CA . LEU A 1 132 ? 63.377 24.886 112.488 1.00 22.30 399 LEU A CA 1
ATOM 948 C C . LEU A 1 132 ? 64.430 24.563 111.438 1.00 23.90 399 LEU A C 1
ATOM 949 O O . LEU A 1 132 ? 65.195 25.446 111.033 1.00 22.52 399 LEU A O 1
ATOM 954 N N . VAL A 1 133 ? 64.492 23.308 110.988 1.00 25.10 400 VAL A N 1
ATOM 955 C CA . VAL A 1 133 ? 65.409 22.958 109.908 1.00 23.33 400 VAL A CA 1
ATOM 956 C C . VAL A 1 133 ? 64.999 23.661 108.621 1.00 22.55 400 VAL A C 1
ATOM 957 O O . VAL A 1 133 ? 65.849 24.136 107.859 1.00 22.68 400 VAL A O 1
ATOM 961 N N . GLN A 1 134 ? 63.693 23.741 108.359 1.00 23.01 401 GLN A N 1
ATOM 962 C CA . GLN A 1 134 ? 63.217 24.536 107.232 1.00 23.07 401 GLN A CA 1
ATOM 963 C C . GLN A 1 134 ? 63.573 26.003 107.414 1.00 23.14 401 GLN A C 1
ATOM 964 O O . GLN A 1 134 ? 63.909 26.695 106.446 1.00 23.61 401 GLN A O 1
ATOM 970 N N . ALA A 1 135 ? 63.508 26.495 108.653 1.00 22.54 402 ALA A N 1
ATOM 971 C CA . ALA A 1 135 ? 63.774 27.902 108.923 1.00 22.61 402 ALA A CA 1
ATOM 972 C C . ALA A 1 135 ? 65.214 28.296 108.623 1.00 22.76 402 ALA A C 1
ATOM 973 O O . ALA A 1 135 ? 65.500 29.491 108.496 1.00 24.08 402 ALA A O 1
ATOM 975 N N . LEU A 1 136 ? 66.126 27.327 108.508 1.00 22.87 403 LEU A N 1
ATOM 976 C CA . LEU A 1 136 ? 67.500 27.658 108.147 1.00 23.04 403 LEU A CA 1
ATOM 977 C C . LEU A 1 136 ? 67.566 28.370 106.803 1.00 23.19 403 LEU A C 1
ATOM 978 O O . LEU A 1 136 ? 68.523 29.106 106.534 1.00 23.38 403 LEU A O 1
ATOM 983 N N . LYS A 1 137 ? 66.559 28.168 105.950 1.00 23.90 404 LYS A N 1
ATOM 984 C CA . LYS A 1 137 ? 66.519 28.843 104.659 1.00 25.44 404 LYS A CA 1
ATOM 985 C C . LYS A 1 137 ? 66.496 30.358 104.802 1.00 24.27 404 LYS A C 1
ATOM 986 O O . LYS A 1 137 ? 66.882 31.065 103.864 1.00 30.91 404 LYS A O 1
ATOM 992 N N . TYR A 1 138 ? 66.059 30.872 105.950 1.00 25.45 405 TYR A N 1
ATOM 993 C CA . TYR A 1 138 ? 65.929 32.305 106.174 1.00 28.30 405 TYR A CA 1
ATOM 994 C C . TYR A 1 138 ? 67.087 32.884 106.975 1.00 26.39 405 TYR A C 1
ATOM 995 O O . TYR A 1 138 ? 67.048 34.064 107.339 1.00 24.88 405 TYR A O 1
ATOM 1004 N N . GLU A 1 139 ? 68.114 32.087 107.252 1.00 27.67 406 GLU A N 1
ATOM 1005 C CA . GLU A 1 139 ? 69.270 32.552 107.998 1.00 25.21 406 GLU A CA 1
ATOM 1006 C C . GLU A 1 139 ? 70.323 33.111 107.042 1.00 26.86 406 GLU A C 1
ATOM 1007 O O . GLU A 1 139 ? 70.138 33.153 105.823 1.00 28.31 406 GLU A O 1
ATOM 1013 N N . ASN A 1 140 ? 71.448 33.547 107.605 1.00 25.12 407 ASN A N 1
ATOM 1014 C CA . ASN A 1 140 ? 72.552 34.100 106.826 1.00 25.38 407 ASN A CA 1
ATOM 1015 C C . ASN A 1 140 ? 73.435 32.949 106.355 1.00 26.40 407 ASN A C 1
ATOM 1016 O O . ASN A 1 140 ? 74.153 32.339 107.155 1.00 26.84 407 ASN A O 1
ATOM 1021 N N . PHE A 1 141 ? 73.384 32.657 105.053 1.00 24.87 408 PHE A N 1
ATOM 1022 C CA . PHE A 1 141 ? 74.136 31.528 104.515 1.00 27.53 408 PHE A CA 1
ATOM 1023 C C . PHE A 1 141 ? 75.639 31.731 104.658 1.00 32.93 408 PHE A C 1
ATOM 1024 O O . PHE A 1 141 ? 76.386 30.752 104.771 1.00 32.29 408 PHE A O 1
ATOM 1032 N N . ASP A 1 142 ? 76.103 32.982 104.647 1.00 31.15 409 ASP A N 1
ATOM 1033 C CA . ASP A 1 142 ? 77.533 33.233 104.802 1.00 33.16 409 ASP A CA 1
ATOM 1034 C C . ASP A 1 142 ? 77.989 32.944 106.226 1.00 31.33 409 ASP A C 1
ATOM 1035 O O . ASP A 1 142 ? 79.080 32.400 106.437 1.00 32.05 409 ASP A O 1
ATOM 1040 N N . ASP A 1 143 ? 77.170 33.305 107.217 1.00 28.74 410 ASP A N 1
ATOM 1041 C CA . ASP A 1 143 ? 77.505 32.987 108.602 1.00 30.12 410 ASP A CA 1
ATOM 1042 C C . ASP A 1 143 ? 77.606 31.483 108.807 1.00 31.91 410 ASP A C 1
ATOM 1043 O O . ASP A 1 143 ? 78.532 30.998 109.468 1.00 32.18 410 ASP A O 1
ATOM 1048 N N . ILE A 1 144 ? 76.661 30.727 108.248 1.00 27.66 411 ILE A N 1
ATOM 1049 C CA . ILE A 1 144 ? 76.706 29.273 108.369 1.00 25.56 411 ILE A CA 1
ATOM 1050 C C . ILE A 1 144 ? 77.981 28.730 107.736 1.00 27.92 411 ILE A C 1
ATOM 1051 O O . ILE A 1 144 ? 78.691 27.907 108.325 1.00 29.33 411 ILE A O 1
ATOM 1056 N N . LYS A 1 145 ? 78.294 29.196 106.526 1.00 26.71 412 LYS A N 1
ATOM 1057 C CA . LYS A 1 145 ? 79.489 28.727 105.833 1.00 32.50 412 LYS A CA 1
ATOM 1058 C C . LYS A 1 145 ? 80.755 29.140 106.574 1.00 32.90 412 LYS A C 1
ATOM 1059 O O . LYS A 1 145 ? 81.676 28.335 106.753 1.00 32.73 412 LYS A O 1
ATOM 1065 N N . ASN A 1 146 ? 80.817 30.397 107.018 1.00 33.74 413 ASN A N 1
ATOM 1066 C CA . ASN A 1 146 ? 82.030 30.899 107.652 1.00 35.27 413 ASN A CA 1
ATOM 1067 C C . ASN A 1 146 ? 82.285 30.262 109.011 1.00 37.62 413 ASN A C 1
ATOM 1068 O O . ASN A 1 146 ? 83.399 30.376 109.534 1.00 37.38 413 ASN A O 1
ATOM 1073 N N . GLY A 1 147 ? 81.285 29.602 109.595 1.00 32.36 414 GLY A N 1
ATOM 1074 C CA . GLY A 1 147 ? 81.480 28.910 110.857 1.00 34.33 414 GLY A CA 1
ATOM 1075 C C . GLY A 1 147 ? 82.353 27.676 110.767 1.00 33.35 414 GLY A C 1
ATOM 1076 O O . GLY A 1 147 ? 82.738 27.133 111.809 1.00 32.94 414 GLY A O 1
ATOM 1077 N N . LEU A 1 148 ? 82.672 27.227 109.560 1.00 32.30 415 LEU A N 1
ATOM 1078 C CA . LEU A 1 148 ? 83.497 26.044 109.370 1.00 31.92 415 LEU A CA 1
ATOM 1079 C C . LEU A 1 148 ? 84.963 26.351 109.648 1.00 36.63 415 LEU A C 1
ATOM 1080 O O . LEU A 1 148 ? 85.353 27.514 109.736 1.00 42.09 415 LEU A O 1
ATOM 1085 N N . GLN A 1 206 ? 74.432 33.186 119.487 1.00 32.99 473 GLN A N 1
ATOM 1086 C CA . GLN A 1 206 ? 74.100 31.994 118.715 1.00 30.47 473 GLN A CA 1
ATOM 1087 C C . GLN A 1 206 ? 73.043 32.284 117.658 1.00 29.47 473 GLN A C 1
ATOM 1088 O O . GLN A 1 206 ? 71.980 32.825 117.963 1.00 31.72 473 GLN A O 1
ATOM 1094 N N . ASP A 1 207 ? 73.335 31.922 116.413 1.00 28.40 474 ASP A N 1
ATOM 1095 C CA . ASP A 1 207 ? 72.311 31.921 115.383 1.00 23.29 474 ASP A CA 1
ATOM 1096 C C . ASP A 1 207 ? 71.618 30.559 115.379 1.00 24.79 474 ASP A C 1
ATOM 1097 O O . ASP A 1 207 ? 71.905 29.689 116.205 1.00 24.48 474 ASP A O 1
ATOM 1102 N N . LEU A 1 208 ? 70.686 30.365 114.443 1.00 25.83 475 LEU A N 1
ATOM 1103 C CA . LEU A 1 208 ? 69.871 29.153 114.459 1.00 25.80 475 LEU A CA 1
ATOM 1104 C C . LEU A 1 208 ? 70.713 27.902 114.222 1.00 24.64 475 LEU A C 1
ATOM 1105 O O . LEU A 1 208 ? 70.554 26.900 114.930 1.00 24.16 475 LEU A O 1
ATOM 1110 N N . CYS A 1 209 ? 71.606 27.936 113.230 1.00 25.40 476 CYS A N 1
ATOM 1111 C CA . CYS A 1 209 ? 72.443 26.773 112.947 1.00 24.16 476 CYS A CA 1
ATOM 1112 C C . CYS A 1 209 ? 73.297 26.407 114.154 1.00 24.15 476 CYS A C 1
ATOM 1113 O O . CYS A 1 209 ? 73.318 25.250 114.588 1.00 24.08 476 CYS A O 1
ATOM 1116 N N . THR A 1 210 ? 74.016 27.388 114.707 1.00 24.83 477 THR A N 1
ATOM 1117 C CA . THR A 1 210 ? 74.854 27.130 115.875 1.00 27.06 477 THR A CA 1
ATOM 1118 C C . THR A 1 210 ? 74.033 26.569 117.029 1.00 25.33 477 THR A C 1
ATOM 1119 O O . THR A 1 210 ? 74.484 25.664 117.741 1.00 26.03 477 THR A O 1
ATOM 1123 N N . PHE A 1 211 ? 72.821 27.091 117.227 1.00 22.79 478 PHE A N 1
ATOM 1124 C CA . PHE A 1 211 ? 71.987 26.649 118.340 1.00 22.61 478 PHE A CA 1
ATOM 1125 C C . PHE A 1 211 ? 71.557 25.198 118.165 1.00 22.54 478 PHE A C 1
ATOM 1126 O O . PHE A 1 211 ? 71.698 24.380 119.081 1.00 22.48 478 PHE A O 1
ATOM 1134 N N . LEU A 1 212 ? 71.034 24.860 116.984 1.00 22.57 479 LEU A N 1
ATOM 1135 C CA . LEU A 1 212 ? 70.584 23.494 116.735 1.00 22.52 479 LEU A CA 1
ATOM 1136 C C . LEU A 1 212 ? 71.720 22.496 116.912 1.00 23.11 479 LEU A C 1
ATOM 1137 O O . LEU A 1 212 ? 71.543 21.445 117.540 1.00 22.55 479 LEU A O 1
ATOM 1142 N N . ILE A 1 213 ? 72.895 22.803 116.364 1.00 22.77 480 ILE A N 1
ATOM 1143 C CA . ILE A 1 213 ? 74.039 21.910 116.527 1.00 22.88 480 ILE A CA 1
ATOM 1144 C C . ILE A 1 213 ? 74.395 21.776 118.002 1.00 22.82 480 ILE A C 1
ATOM 1145 O O . ILE A 1 213 ? 74.642 20.673 118.503 1.00 22.82 480 ILE A O 1
ATOM 1150 N N . SER A 1 214 ? 74.429 22.903 118.720 1.00 23.15 481 SER A N 1
ATOM 1151 C CA . SER A 1 214 ? 74.753 22.874 120.142 1.00 24.36 481 SER A CA 1
ATOM 1152 C C . SER A 1 214 ? 73.814 21.947 120.903 1.00 27.12 481 SER A C 1
ATOM 1153 O O . SER A 1 214 ? 74.252 21.118 121.707 1.00 23.63 481 SER A O 1
ATOM 1156 N N . ARG A 1 215 ? 72.508 22.087 120.670 1.00 23.23 482 ARG A N 1
ATOM 1157 C CA . ARG A 1 215 ? 71.546 21.239 121.364 1.00 23.11 482 ARG A CA 1
ATOM 1158 C C . ARG A 1 215 ? 71.695 19.780 120.949 1.00 23.17 482 ARG A C 1
ATOM 1159 O O . ARG A 1 215 ? 71.563 18.876 121.783 1.00 23.14 482 ARG A O 1
ATOM 1167 N N . ALA A 1 216 ? 71.979 19.530 119.668 1.00 22.97 483 ALA A N 1
ATOM 1168 C CA . ALA A 1 216 ? 72.129 18.154 119.198 1.00 23.05 483 ALA A CA 1
ATOM 1169 C C . ALA A 1 216 ? 73.316 17.456 119.849 1.00 23.59 483 ALA A C 1
ATOM 1170 O O . ALA A 1 216 ? 73.253 16.253 120.122 1.00 23.19 483 ALA A O 1
ATOM 1172 N N . CYS A 1 217 ? 74.407 18.184 120.099 1.00 27.72 484 CYS A N 1
ATOM 1173 C CA . CYS A 1 217 ? 75.577 17.579 120.725 1.00 30.32 484 CYS A CA 1
ATOM 1174 C C . CYS A 1 217 ? 75.336 17.229 122.187 1.00 28.70 484 CYS A C 1
ATOM 1175 O O . CYS A 1 217 ? 76.118 16.467 122.766 1.00 32.30 484 CYS A O 1
ATOM 1178 N N . LYS A 1 218 ? 74.260 17.740 122.787 1.00 24.62 485 LYS A N 1
ATOM 1179 C CA . LYS A 1 218 ? 73.915 17.452 124.171 1.00 25.62 485 LYS A CA 1
ATOM 1180 C C . LYS A 1 218 ? 72.751 16.480 124.307 1.00 27.63 485 LYS A C 1
ATOM 1181 O O . LYS A 1 218 ? 72.360 16.159 125.435 1.00 27.35 485 LYS A O 1
ATOM 1187 N N . ASN A 1 219 ? 72.181 16.010 123.198 1.00 22.63 486 ASN A N 1
ATOM 1188 C CA . ASN A 1 219 ? 71.011 15.135 123.249 1.00 22.59 486 ASN A CA 1
ATOM 1189 C C . ASN A 1 219 ? 71.020 14.238 122.019 1.00 22.70 486 ASN A C 1
ATOM 1190 O O . ASN A 1 219 ? 70.826 14.719 120.899 1.00 22.71 486 ASN A O 1
ATOM 1195 N N . SER A 1 220 ? 71.219 12.933 122.230 1.00 23.65 487 SER A N 1
ATOM 1196 C CA . SER A 1 220 ? 71.357 12.012 121.104 1.00 28.00 487 SER A CA 1
ATOM 1197 C C . SE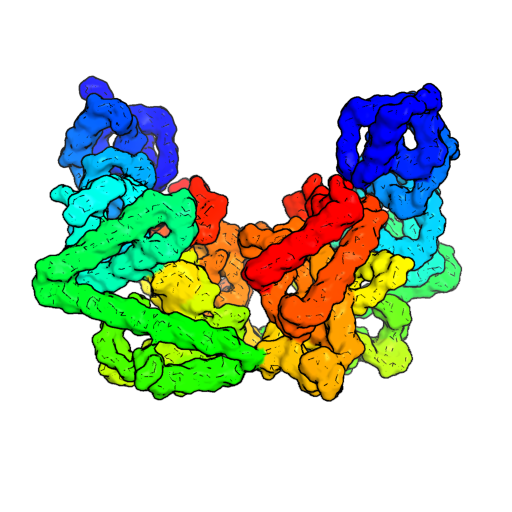R A 1 220 ? 70.083 11.929 120.271 1.00 25.62 487 SER A C 1
ATOM 1198 O O . SER A 1 220 ? 70.153 11.725 119.054 1.00 25.61 487 SER A O 1
ATOM 1201 N N . THR A 1 221 ? 68.913 12.075 120.896 1.00 23.23 488 THR A N 1
ATOM 1202 C CA . THR A 1 221 ? 67.673 12.057 120.125 1.00 22.83 488 THR A CA 1
ATOM 1203 C C . THR A 1 221 ? 67.594 13.263 119.196 1.00 22.77 488 THR A C 1
ATOM 1204 O O . THR A 1 221 ? 67.263 13.126 118.012 1.00 22.80 488 THR A O 1
ATOM 1208 N N . LEU A 1 222 ? 67.894 14.456 119.716 1.00 22.37 489 LEU A N 1
ATOM 1209 C CA . LEU A 1 222 ? 67.933 15.641 118.866 1.00 22.35 489 LEU A CA 1
ATOM 1210 C C . LEU A 1 222 ? 68.961 15.485 117.753 1.00 22.48 489 LEU A C 1
ATOM 1211 O O . LEU A 1 222 ? 68.694 15.832 116.597 1.00 22.50 489 LEU A O 1
ATOM 1216 N N . ALA A 1 223 ? 70.146 14.967 118.085 1.00 22.60 490 ALA A N 1
ATOM 1217 C CA . ALA A 1 223 ? 71.157 14.721 117.062 1.00 22.76 490 ALA A CA 1
ATOM 1218 C C . ALA A 1 223 ? 70.626 13.793 115.979 1.00 22.82 490 ALA A C 1
ATOM 1219 O O . ALA A 1 223 ? 70.842 14.030 114.784 1.00 22.90 490 ALA A O 1
ATOM 1221 N N . ASN A 1 224 ? 69.925 12.729 116.376 1.00 22.81 491 ASN A N 1
ATOM 1222 C CA . ASN A 1 224 ? 69.401 11.780 115.399 1.00 22.88 491 ASN A CA 1
ATOM 1223 C C . ASN A 1 224 ? 68.496 12.473 114.387 1.00 22.79 491 ASN A C 1
ATOM 1224 O O . ASN A 1 224 ? 68.658 12.303 113.174 1.00 22.88 491 ASN A O 1
ATOM 1229 N N . TYR A 1 225 ? 67.537 13.267 114.868 1.00 22.72 492 TYR A N 1
ATOM 1230 C CA . TYR A 1 225 ? 66.573 13.880 113.962 1.00 22.64 492 TYR A CA 1
ATOM 1231 C C . TYR A 1 225 ? 67.179 15.054 113.205 1.00 24.18 492 TYR A C 1
ATOM 1232 O O . TYR A 1 225 ? 66.868 15.261 112.025 1.00 23.47 492 TYR A O 1
ATOM 1241 N N . LEU A 1 226 ? 68.053 15.829 113.850 1.00 22.75 493 LEU A N 1
ATOM 1242 C CA . LEU A 1 226 ? 68.763 16.868 113.113 1.00 23.23 493 LEU A CA 1
ATOM 1243 C C . LEU A 1 226 ? 69.524 16.276 111.935 1.00 22.98 493 LEU A C 1
ATOM 1244 O O . LEU A 1 226 ? 69.479 16.816 110.823 1.00 23.03 493 LEU A O 1
ATOM 1249 N N . TYR A 1 227 ? 70.211 15.152 112.152 1.00 22.92 494 TYR A N 1
ATOM 1250 C CA . TYR A 1 227 ? 70.996 14.555 111.077 1.00 23.11 494 TYR A CA 1
ATOM 1251 C C . TYR A 1 227 ? 70.109 14.152 109.910 1.00 23.10 494 TYR A C 1
ATOM 1252 O O . TYR A 1 227 ? 70.401 14.471 108.752 1.00 23.19 494 TYR A O 1
ATOM 1261 N N . TRP A 1 228 ? 69.025 13.434 110.193 1.00 23.01 495 TRP A N 1
ATOM 1262 C CA . TRP A 1 228 ? 68.210 12.905 109.107 1.00 23.02 495 TRP A CA 1
ATOM 1263 C C . TRP A 1 228 ? 67.399 14.005 108.438 1.00 22.91 495 TRP A C 1
ATOM 1264 O O . TRP A 1 228 ? 67.225 13.994 107.214 1.00 22.96 495 TRP A O 1
ATOM 1275 N N . TYR A 1 229 ? 66.911 14.972 109.216 1.00 23.37 496 TYR A N 1
ATOM 1276 C CA . TYR A 1 229 ? 66.230 16.116 108.620 1.00 23.30 496 TYR A CA 1
ATOM 1277 C C . TYR A 1 229 ? 67.140 16.840 107.634 1.00 23.66 496 TYR A C 1
ATOM 1278 O O . TYR A 1 229 ? 66.724 17.178 106.520 1.00 23.43 496 TYR A O 1
ATOM 1287 N N . VAL A 1 230 ? 68.396 17.076 108.024 1.00 23.35 497 VAL A N 1
ATOM 1288 C CA . VAL A 1 230 ? 69.300 17.853 107.177 1.00 23.89 497 VAL A CA 1
ATOM 1289 C C . VAL A 1 230 ? 69.777 17.030 105.987 1.00 23.64 497 VAL A C 1
ATOM 1290 O O . VAL A 1 230 ? 69.914 17.552 104.874 1.00 23.73 497 VAL A O 1
ATOM 1294 N N . ILE A 1 231 ? 70.049 15.739 106.193 1.00 23.59 498 ILE A N 1
ATOM 1295 C CA . ILE A 1 231 ? 70.521 14.923 105.076 1.00 27.96 498 ILE A CA 1
ATOM 1296 C C . ILE A 1 231 ? 69.455 14.825 103.997 1.00 26.53 498 ILE A C 1
ATOM 1297 O O . ILE A 1 231 ? 69.774 14.738 102.804 1.00 27.09 498 ILE A O 1
ATOM 1302 N N . VAL A 1 232 ? 68.178 14.843 104.384 1.00 23.99 499 VAL A N 1
ATOM 1303 C CA . VAL A 1 232 ? 67.115 14.880 103.384 1.00 25.91 499 VAL A CA 1
ATOM 1304 C C . VAL A 1 232 ? 67.204 16.161 102.566 1.00 25.58 499 VAL A C 1
ATOM 1305 O O . VAL A 1 232 ? 67.024 16.147 101.342 1.00 29.21 499 VAL A O 1
ATOM 1309 N N . GLU A 1 233 ? 67.481 17.289 103.226 1.00 23.94 500 GLU A N 1
ATOM 1310 C CA . GLU A 1 233 ? 67.605 18.554 102.507 1.00 24.75 500 GLU A CA 1
ATOM 1311 C C . GLU A 1 233 ? 68.797 18.536 101.560 1.00 28.85 500 GLU A C 1
ATOM 1312 O O . GLU A 1 233 ? 68.731 19.086 100.455 1.00 30.93 500 GLU A O 1
ATOM 1318 N N . CYS A 1 234 ? 69.895 17.901 101.975 1.00 30.28 501 CYS A N 1
ATOM 1319 C CA . CYS A 1 234 ? 71.090 17.847 101.142 1.00 28.85 501 CYS A CA 1
ATOM 1320 C C . CYS A 1 234 ? 70.867 17.008 99.891 1.00 36.72 501 CYS A C 1
ATOM 1321 O O . CYS A 1 234 ? 71.462 17.289 98.844 1.00 43.70 501 CYS A O 1
ATOM 1324 N N . GLU A 1 235 ? 70.018 15.985 99.973 1.00 31.35 502 GLU A N 1
ATOM 1325 C CA . GLU A 1 235 ? 69.741 15.109 98.842 1.00 35.23 502 GLU A CA 1
ATOM 1326 C C . GLU A 1 235 ? 68.546 15.565 98.016 1.00 36.15 502 GLU A C 1
ATOM 1327 O O . GLU A 1 235 ? 68.187 14.886 97.047 1.00 39.75 502 GLU A O 1
ATOM 1333 N N . ASP A 1 236 ? 67.923 16.686 98.371 1.00 33.08 503 ASP A N 1
ATOM 1334 C CA . ASP A 1 236 ? 66.796 17.221 97.612 1.00 34.19 503 ASP A CA 1
ATOM 1335 C C . ASP A 1 236 ? 67.311 17.780 96.293 1.00 35.66 503 ASP A C 1
ATOM 1336 O O . ASP A 1 236 ? 67.911 18.857 96.249 1.00 35.32 503 ASP A O 1
ATOM 1341 N N . GLN A 1 237 ? 67.070 17.048 95.204 1.00 35.22 504 GLN A N 1
ATOM 1342 C CA . GLN A 1 237 ? 67.560 17.482 93.901 1.00 37.84 504 GLN A CA 1
ATOM 1343 C C . GLN A 1 237 ? 66.782 18.683 93.379 1.00 38.42 504 GLN A C 1
ATOM 1344 O O . GLN A 1 237 ? 67.320 19.474 92.596 1.00 36.97 504 GLN A O 1
ATOM 1350 N N . ASP A 1 238 ? 65.526 18.842 93.801 1.00 37.16 505 ASP A N 1
ATOM 1351 C CA . ASP A 1 238 ? 64.773 20.037 93.434 1.00 37.44 505 ASP A CA 1
ATOM 1352 C C . ASP A 1 238 ? 65.456 21.289 93.966 1.00 33.54 505 ASP A C 1
ATOM 1353 O O . ASP A 1 238 ? 65.671 22.257 93.228 1.00 34.57 505 ASP A O 1
ATOM 1358 N N . THR A 1 239 ? 65.801 21.287 95.256 1.00 31.82 506 THR A N 1
ATOM 1359 C CA . THR A 1 239 ? 66.539 22.408 95.828 1.00 30.62 506 THR A CA 1
ATOM 1360 C C . THR A 1 239 ? 67.858 22.625 95.099 1.00 32.61 506 THR A C 1
ATOM 1361 O O . THR A 1 239 ? 68.231 23.765 94.798 1.00 29.36 506 THR A O 1
ATOM 1365 N N . GLN A 1 240 ? 68.575 21.539 94.802 1.00 28.35 507 GLN A N 1
ATOM 1366 C CA . GLN A 1 240 ? 69.867 21.661 94.136 1.00 34.84 507 GLN A CA 1
ATOM 1367 C C . GLN A 1 240 ? 69.732 22.359 92.788 1.00 38.32 507 GLN A C 1
ATOM 1368 O O . GLN A 1 240 ? 70.584 23.174 92.414 1.00 43.18 507 GLN A O 1
ATOM 1374 N N . GLN A 1 241 ? 68.669 22.053 92.043 1.00 45.30 508 GLN A N 1
ATOM 1375 C CA . GLN A 1 241 ? 68.458 22.702 90.753 1.00 45.73 508 GLN A CA 1
ATOM 1376 C C . GLN A 1 241 ? 67.867 24.096 90.925 1.00 41.78 508 GLN A C 1
ATOM 1377 O O . GLN A 1 241 ? 68.349 25.062 90.324 1.00 41.69 508 GLN A O 1
ATOM 1383 N N . ARG A 1 242 ? 66.827 24.217 91.752 1.00 35.06 509 ARG A N 1
ATOM 1384 C CA . ARG A 1 242 ? 66.055 25.453 91.816 1.00 36.08 509 ARG A CA 1
ATOM 1385 C C . ARG A 1 242 ? 66.763 26.525 92.638 1.00 39.69 509 ARG A C 1
ATOM 1386 O O . ARG A 1 242 ? 66.874 27.676 92.202 1.00 41.77 509 ARG A O 1
ATOM 1388 N N . ASP A 1 243 ? 67.243 26.170 93.828 1.00 47.26 510 ASP A N 1
ATOM 1389 C CA . ASP A 1 243 ? 67.895 27.113 94.737 1.00 49.46 510 ASP A CA 1
ATOM 1390 C C . ASP A 1 243 ? 69.238 26.540 95.174 1.00 45.21 510 ASP A C 1
ATOM 1391 O O . ASP A 1 243 ? 69.395 26.087 96.315 1.00 47.92 510 ASP A O 1
ATOM 1396 N N . PRO A 1 244 ? 70.236 26.553 94.287 1.00 36.73 511 PRO A N 1
ATOM 1397 C CA . PRO A 1 244 ? 71.537 25.957 94.640 1.00 32.41 511 PRO A CA 1
ATOM 1398 C C . PRO A 1 244 ? 72.173 26.559 95.880 1.00 31.23 511 PRO A C 1
ATOM 1399 O O . PRO A 1 244 ? 72.847 25.837 96.627 1.00 33.08 511 PRO A O 1
ATOM 1403 N N . LYS A 1 245 ? 71.987 27.858 96.125 1.00 31.22 512 LYS A N 1
ATOM 1404 C CA . LYS A 1 245 ? 72.563 28.467 97.321 1.00 36.22 512 LYS A CA 1
ATOM 1405 C C . LYS A 1 245 ? 71.965 27.869 98.589 1.00 30.09 512 LYS A C 1
ATOM 1406 O O . LYS A 1 245 ? 72.674 27.673 99.582 1.00 29.31 512 LYS A O 1
ATOM 1412 N N . THR A 1 246 ? 70.661 27.579 98.576 1.00 29.04 513 THR A N 1
ATOM 1413 C CA . THR A 1 246 ? 70.040 26.929 99.726 1.00 26.62 513 THR A CA 1
ATOM 1414 C C . THR A 1 246 ? 70.516 25.489 99.867 1.00 28.98 513 THR A C 1
ATOM 1415 O O . THR A 1 246 ? 70.758 25.016 100.985 1.00 26.34 513 THR A O 1
ATOM 1419 N N . HIS A 1 247 ? 70.651 24.773 98.747 1.00 27.57 514 HIS A N 1
ATOM 1420 C CA . HIS A 1 247 ? 71.233 23.435 98.793 1.00 33.17 514 HIS A CA 1
ATOM 1421 C C . HIS A 1 247 ? 72.638 23.472 99.376 1.00 28.69 514 HIS A C 1
ATOM 1422 O O . HIS A 1 247 ? 73.000 22.626 100.202 1.00 27.28 514 HIS A O 1
ATOM 1429 N N . GLU A 1 248 ? 73.447 24.449 98.957 1.00 30.20 515 GLU A N 1
ATOM 1430 C CA . GLU A 1 248 ? 74.800 24.565 99.491 1.00 33.51 515 GLU A CA 1
ATOM 1431 C C . GLU A 1 248 ? 74.779 24.876 100.982 1.00 27.84 515 GLU A C 1
ATOM 143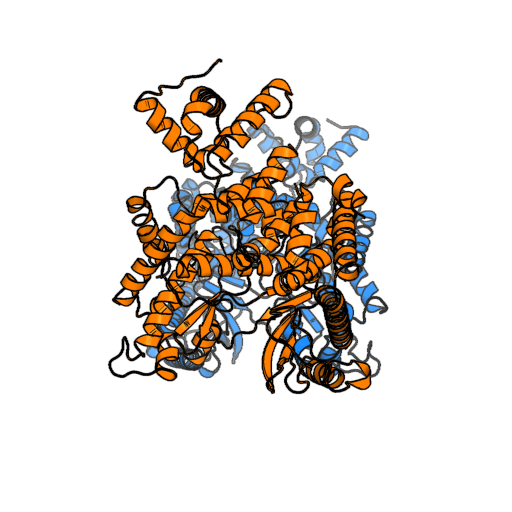2 O O . GLU A 1 248 ? 75.621 24.376 101.736 1.00 27.35 515 GLU A O 1
ATOM 1438 N N . MET A 1 249 ? 73.830 25.704 101.425 1.00 29.57 516 MET A N 1
ATOM 1439 C CA . MET A 1 249 ? 73.716 25.996 102.851 1.00 25.32 516 MET A CA 1
ATOM 1440 C C . MET A 1 249 ? 73.497 24.721 103.654 1.00 25.17 516 MET A C 1
ATOM 1441 O O . MET A 1 249 ? 74.152 24.499 104.679 1.00 25.16 516 MET A O 1
ATOM 1446 N N . TYR A 1 250 ? 72.572 23.869 103.203 1.00 26.64 517 TYR A N 1
ATOM 1447 C CA . TYR A 1 250 ? 72.274 22.648 103.945 1.00 24.75 517 TYR A CA 1
ATOM 1448 C C . TYR A 1 250 ? 73.477 21.714 103.973 1.00 25.66 517 TYR A C 1
ATOM 1449 O O . TYR A 1 250 ? 73.736 21.056 104.988 1.00 26.13 517 TYR A O 1
ATOM 1458 N N . LEU A 1 251 ? 74.226 21.643 102.870 1.00 24.46 518 LEU A N 1
ATOM 1459 C CA . LEU A 1 251 ? 75.501 20.937 102.903 1.00 25.95 518 LEU A CA 1
ATOM 1460 C C . LEU A 1 251 ? 76.411 21.514 103.980 1.00 25.36 518 LEU A C 1
ATOM 1461 O O . LEU A 1 251 ? 77.077 20.769 104.709 1.00 25.70 518 LEU A O 1
ATOM 1466 N N . ASN A 1 252 ? 76.441 22.843 104.102 1.00 24.30 519 ASN A N 1
ATOM 1467 C CA . ASN A 1 252 ? 77.301 23.472 105.098 1.00 24.35 519 ASN A CA 1
ATOM 1468 C C . ASN A 1 252 ? 76.803 23.200 106.512 1.00 24.13 519 ASN A C 1
ATOM 1469 O O . ASN A 1 252 ? 77.608 23.046 107.438 1.00 25.40 519 ASN A O 1
ATOM 1474 N N . VAL A 1 253 ? 75.482 23.148 106.704 1.00 23.90 520 VAL A N 1
ATOM 1475 C CA . VAL A 1 253 ? 74.949 22.780 108.014 1.00 23.69 520 VAL A CA 1
ATOM 1476 C C . VAL A 1 253 ? 75.406 21.378 108.395 1.00 23.72 520 VAL A C 1
ATOM 1477 O O . VAL A 1 253 ? 75.852 21.140 109.524 1.00 23.69 520 VAL A O 1
ATOM 1481 N N . MET A 1 254 ? 75.308 20.429 107.459 1.00 23.79 521 MET A N 1
ATOM 1482 C CA . MET A 1 254 ? 75.782 19.076 107.731 1.00 23.85 521 MET A CA 1
ATOM 1483 C C . MET A 1 254 ? 77.276 19.066 108.026 1.00 24.12 521 MET A C 1
ATOM 1484 O O . MET A 1 254 ? 77.733 18.362 108.934 1.00 24.07 521 MET A O 1
ATOM 1489 N N . ARG A 1 255 ? 78.055 19.840 107.267 1.00 24.27 522 ARG A N 1
ATOM 1490 C CA . ARG A 1 255 ? 79.481 19.957 107.553 1.00 24.49 522 ARG A CA 1
ATOM 1491 C C . ARG A 1 255 ? 79.708 20.540 108.942 1.00 24.38 522 ARG A C 1
ATOM 1492 O O . ARG A 1 255 ? 80.519 20.025 109.721 1.00 24.45 522 ARG A O 1
ATOM 1500 N N . ARG A 1 256 ? 78.993 21.620 109.270 1.00 24.38 523 ARG A N 1
ATOM 1501 C CA . ARG A 1 256 ? 79.107 22.211 110.601 1.00 25.20 523 ARG A CA 1
ATOM 1502 C C . ARG A 1 256 ? 78.729 21.207 111.683 1.00 25.25 523 ARG A C 1
ATOM 1503 O O . ARG A 1 256 ? 79.391 21.123 112.724 1.00 24.12 523 ARG A O 1
ATOM 1511 N N . PHE A 1 257 ? 77.662 20.440 111.453 1.00 23.79 524 PHE A N 1
ATOM 1512 C CA . PHE A 1 257 ? 77.235 19.433 112.419 1.00 24.45 524 PHE A CA 1
ATOM 1513 C C . PHE A 1 257 ? 78.311 18.372 112.617 1.00 24.97 524 PHE A C 1
ATOM 1514 O O . PHE A 1 257 ? 78.702 18.070 113.750 1.00 23.80 524 PHE A O 1
ATOM 1522 N N . SER A 1 258 ? 78.799 17.789 111.517 1.00 25.19 525 SER A N 1
ATOM 1523 C CA . SER A 1 258 ? 79.888 16.819 111.608 1.00 27.38 525 SER A CA 1
ATOM 1524 C C . SER A 1 258 ? 81.102 17.420 112.303 1.00 29.32 525 SER A C 1
ATOM 1525 O O . SER A 1 258 ? 81.745 16.765 113.133 1.00 26.08 525 SER A O 1
ATOM 1528 N N . GLN A 1 259 ? 81.426 18.673 111.977 1.00 25.34 526 GLN A N 1
ATOM 1529 C CA . GLN A 1 259 ? 82.545 19.356 112.617 1.00 27.33 526 GLN A CA 1
ATOM 1530 C C . GLN A 1 259 ? 82.363 19.408 114.128 1.00 26.69 526 GLN A C 1
ATOM 1531 O O . GLN A 1 259 ? 83.288 19.104 114.890 1.00 27.52 526 GLN A O 1
ATOM 1537 N N . ALA A 1 260 ? 81.163 19.778 114.579 1.00 24.08 527 ALA A N 1
ATOM 1538 C CA . ALA A 1 260 ? 80.911 19.920 116.009 1.00 23.91 527 ALA A CA 1
ATOM 1539 C C . ALA A 1 260 ? 80.950 18.573 116.722 1.00 23.89 527 ALA A C 1
ATOM 1540 O O . ALA A 1 260 ? 81.434 18.480 117.856 1.00 23.87 527 ALA A O 1
ATOM 1542 N N . LEU A 1 261 ? 80.445 17.518 116.076 1.00 23.93 528 LEU A N 1
ATOM 1543 C CA . LEU A 1 261 ? 80.445 16.198 116.701 1.00 26.17 528 LEU A CA 1
ATOM 1544 C C . LEU A 1 261 ? 81.863 15.672 116.885 1.00 26.33 528 LEU A C 1
ATOM 1545 O O . LEU A 1 261 ? 82.202 15.140 117.949 1.00 25.62 528 LEU A O 1
ATOM 1550 N N . LEU A 1 262 ? 82.703 15.805 115.856 1.00 24.84 529 LEU A N 1
ATOM 1551 C CA . LEU A 1 262 ? 84.085 15.349 115.960 1.00 25.11 529 LEU A CA 1
ATOM 1552 C C . LEU A 1 262 ? 84.866 16.152 116.993 1.00 27.18 529 LEU A C 1
ATOM 1553 O O . LEU A 1 262 ? 85.793 15.625 117.618 1.00 25.63 529 LEU A O 1
ATOM 1558 N N . LYS A 1 263 ? 84.499 17.419 117.190 1.00 28.92 530 LYS A N 1
ATOM 1559 C CA . LYS A 1 263 ? 85.251 18.290 118.087 1.00 28.81 530 LYS A CA 1
ATOM 1560 C C . LYS A 1 263 ? 84.959 17.993 119.553 1.00 29.89 530 LYS A C 1
ATOM 1561 O O . LYS A 1 263 ? 85.805 18.257 120.415 1.00 32.73 530 LYS A O 1
ATOM 1567 N N . GLY A 1 264 ? 83.786 17.436 119.851 1.00 31.48 531 GLY A N 1
ATOM 1568 C CA . GLY A 1 264 ? 83.329 17.267 121.215 1.00 30.56 531 GLY A CA 1
ATOM 1569 C C . GLY A 1 264 ? 84.002 16.112 121.933 1.00 32.47 531 GLY A C 1
ATOM 1570 O O . GLY A 1 264 ? 85.005 15.551 121.491 1.00 28.67 531 GLY A O 1
ATOM 1571 N N . ASP A 1 265 ? 83.423 15.757 123.080 1.00 29.30 532 ASP A N 1
ATOM 1572 C CA . ASP A 1 265 ? 83.979 14.707 123.919 1.00 28.71 532 ASP A CA 1
ATOM 1573 C C . ASP A 1 265 ? 83.597 13.330 123.375 1.00 25.08 532 ASP A C 1
ATOM 1574 O O . ASP A 1 265 ? 82.952 13.200 122.329 1.00 28.57 532 ASP A O 1
ATOM 1579 N N . LYS A 1 266 ? 84.002 12.283 124.096 1.00 27.30 533 LYS A N 1
ATOM 1580 C CA . LYS A 1 266 ? 83.790 10.923 123.608 1.00 28.21 533 LYS A CA 1
ATOM 1581 C C . LYS A 1 266 ? 82.315 10.646 123.335 1.00 30.00 533 LYS A C 1
ATOM 1582 O O . LYS A 1 266 ? 81.969 10.061 122.303 1.00 29.21 533 LYS A O 1
ATOM 1588 N N . SER A 1 267 ? 81.430 11.060 124.243 1.00 29.65 534 SER A N 1
ATOM 1589 C CA . SER A 1 267 ? 80.006 10.796 124.054 1.00 31.72 534 SER A CA 1
ATOM 1590 C C . SER A 1 267 ? 79.501 11.365 122.734 1.00 31.19 534 SER A C 1
ATOM 1591 O O . SER A 1 267 ? 78.686 10.736 122.051 1.00 27.13 534 SER A O 1
ATOM 1594 N N . VAL A 1 268 ? 79.966 12.556 122.358 1.00 23.86 535 VAL A N 1
ATOM 1595 C CA . VAL A 1 268 ? 79.500 13.153 121.111 1.00 29.33 535 VAL A CA 1
ATOM 1596 C C . VAL A 1 268 ? 80.228 12.555 119.915 1.00 27.06 535 VAL A C 1
ATOM 1597 O O . VAL A 1 268 ? 79.637 12.372 118.847 1.00 25.64 535 VAL A O 1
ATOM 1601 N N . ARG A 1 269 ? 81.519 12.253 120.063 1.00 25.00 536 ARG A N 1
ATOM 1602 C CA . ARG A 1 269 ? 82.228 11.554 118.996 1.00 24.33 536 ARG A CA 1
ATOM 1603 C C . ARG A 1 269 ? 81.602 10.192 118.726 1.00 24.38 536 ARG A C 1
ATOM 1604 O O . ARG A 1 269 ? 81.516 9.757 117.571 1.00 24.50 536 ARG A O 1
ATOM 1612 N N . VAL A 1 270 ? 81.150 9.507 119.779 1.00 25.11 537 VAL A N 1
ATOM 1613 C CA . VAL A 1 270 ? 80.420 8.256 119.594 1.00 30.45 537 VAL A CA 1
ATOM 1614 C C . VAL A 1 270 ? 79.153 8.499 118.787 1.00 26.09 537 VAL A C 1
ATOM 1615 O O . VAL A 1 270 ? 78.820 7.729 117.877 1.00 26.34 537 VAL A O 1
ATOM 1619 N N . MET A 1 271 ? 78.427 9.577 119.103 1.00 27.94 538 MET A N 1
ATOM 1620 C CA . MET A 1 271 ? 77.228 9.918 118.343 1.00 27.75 538 MET A CA 1
ATOM 1621 C C . MET A 1 271 ? 77.532 10.027 116.855 1.00 27.07 538 MET A C 1
ATOM 1622 O O . MET A 1 271 ? 76.769 9.527 116.020 1.00 24.32 538 MET A O 1
ATOM 1627 N N . ARG A 1 272 ? 78.645 10.675 116.506 1.00 26.25 539 ARG A N 1
ATOM 1628 C CA . ARG A 1 272 ? 79.017 10.813 115.102 1.00 24.46 539 ARG A CA 1
ATOM 1629 C C . ARG A 1 272 ? 79.175 9.449 114.444 1.00 24.67 539 ARG A C 1
ATOM 1630 O O . ARG A 1 272 ? 78.683 9.219 113.333 1.00 26.77 539 ARG A O 1
ATOM 1638 N N A SER A 1 273 ? 79.854 8.522 115.125 0.44 24.55 540 SER A N 1
ATOM 1639 N N B SER A 1 273 ? 79.864 8.526 115.119 0.56 24.55 540 SER A N 1
ATOM 1640 C CA A SER A 1 273 ? 80.056 7.193 114.559 0.44 24.78 540 SER A CA 1
ATOM 1641 C CA B SER A 1 273 ? 80.056 7.193 114.558 0.56 24.78 540 SER A CA 1
ATOM 1642 C C A SER A 1 273 ? 78.738 6.443 114.425 0.44 24.66 540 SER A C 1
ATOM 1643 C C B SER A 1 273 ? 78.731 6.457 114.413 0.56 24.66 540 SER A C 1
ATOM 1644 O O A SER A 1 273 ? 78.548 5.676 113.473 0.44 24.79 540 SER A O 1
ATOM 1645 O O B SER A 1 273 ? 78.526 5.717 113.444 0.56 24.79 540 SER A O 1
ATOM 1650 N N . LEU A 1 274 ? 77.816 6.648 115.367 1.00 24.42 541 LEU A N 1
ATOM 1651 C CA . LEU A 1 274 ? 76.523 5.975 115.290 1.00 24.32 541 LEU A CA 1
ATOM 1652 C C . LEU A 1 274 ? 75.688 6.517 114.137 1.00 24.21 541 LEU A C 1
ATOM 1653 O O . LEU A 1 274 ? 75.016 5.751 113.435 1.00 26.43 541 LEU A O 1
ATOM 1658 N N . LEU A 1 275 ? 75.720 7.833 113.921 1.00 24.08 542 LEU A N 1
ATOM 1659 C CA . LEU A 1 275 ? 75.036 8.406 112.766 1.00 24.00 542 LEU A CA 1
ATOM 1660 C C . LEU A 1 275 ? 75.593 7.831 111.471 1.00 24.23 542 LEU A C 1
ATOM 1661 O O . LEU A 1 275 ? 74.837 7.431 110.578 1.00 24.22 542 LEU A O 1
ATOM 1666 N N . ALA A 1 276 ? 76.922 7.779 111.354 1.00 25.23 543 ALA A N 1
ATOM 1667 C CA . ALA A 1 276 ? 77.534 7.153 110.187 1.00 24.70 543 ALA A CA 1
ATOM 1668 C C . ALA A 1 276 ? 77.072 5.709 110.032 1.00 24.80 543 ALA A C 1
ATOM 1669 O O . ALA A 1 276 ? 76.798 5.253 108.915 1.00 24.90 543 ALA A O 1
ATOM 1671 N N . ALA A 1 277 ? 76.971 4.975 111.143 1.00 24.80 544 ALA A N 1
ATOM 1672 C CA . ALA A 1 277 ? 76.532 3.584 111.075 1.00 24.92 544 ALA A CA 1
ATOM 1673 C C . ALA A 1 277 ? 75.078 3.483 110.626 1.00 24.74 544 ALA A C 1
ATOM 1674 O O . ALA A 1 277 ? 74.725 2.588 109.849 1.00 24.87 544 ALA A O 1
ATOM 1676 N N . GLN A 1 278 ? 74.221 4.388 111.106 1.00 25.27 545 GLN A N 1
ATOM 1677 C CA . GLN A 1 278 ? 72.840 4.432 110.630 1.00 26.06 545 GLN A CA 1
ATOM 1678 C C . GLN A 1 278 ? 72.789 4.635 109.123 1.00 29.18 545 GLN A C 1
ATOM 1679 O O . GLN A 1 278 ? 72.080 3.917 108.409 1.00 25.20 545 GLN A O 1
ATOM 1685 N N . GLN A 1 279 ? 73.528 5.628 108.624 1.00 24.66 546 GLN A N 1
ATOM 1686 C CA . GLN A 1 279 ? 73.505 5.921 107.196 1.00 28.54 546 GLN A CA 1
ATOM 1687 C C . GLN A 1 279 ? 73.941 4.712 106.380 1.00 27.96 546 GLN A C 1
ATOM 1688 O O . GLN A 1 279 ? 73.340 4.403 105.344 1.00 28.38 546 GLN A O 1
ATOM 1694 N N . THR A 1 280 ? 74.986 4.014 106.831 1.00 27.12 547 THR A N 1
ATOM 1695 C CA . THR A 1 280 ? 75.432 2.818 106.125 1.00 28.06 547 THR A CA 1
ATOM 1696 C C . THR A 1 280 ? 74.345 1.750 106.115 1.00 29.16 547 THR A C 1
ATOM 1697 O O . THR A 1 280 ? 74.113 1.096 105.091 1.00 27.64 547 THR A O 1
ATOM 1701 N N . PHE A 1 281 ? 73.658 1.568 107.245 1.00 28.88 548 PHE A N 1
ATOM 1702 C CA . PHE A 1 281 ? 72.576 0.591 107.306 1.00 30.33 548 PHE A CA 1
ATOM 1703 C C . PHE A 1 281 ? 71.468 0.942 106.321 1.00 27.30 548 PHE A C 1
ATOM 1704 O O . PHE A 1 281 ? 70.993 0.081 105.571 1.00 26.80 548 PHE A O 1
ATOM 1712 N N . VAL A 1 282 ? 71.043 2.208 106.309 1.00 27.20 549 VAL A N 1
ATOM 1713 C CA . VAL A 1 282 ? 69.995 2.633 105.384 1.00 28.44 549 VAL A CA 1
ATOM 1714 C C . VAL A 1 282 ? 70.456 2.461 103.942 1.00 29.32 549 VAL A C 1
ATOM 1715 O O . VAL A 1 282 ? 69.695 2.003 103.081 1.00 26.19 549 VAL A O 1
ATOM 1719 N N . ASP A 1 283 ? 71.710 2.821 103.657 1.00 27.75 550 ASP A N 1
ATOM 1720 C CA . ASP A 1 283 ? 72.254 2.620 102.317 1.00 27.84 550 ASP A CA 1
ATOM 1721 C C . ASP A 1 283 ? 72.113 1.168 101.881 1.00 25.94 550 ASP A C 1
ATOM 1722 O O . ASP A 1 283 ? 71.661 0.880 100.767 1.00 28.63 550 ASP A O 1
ATOM 1727 N N . ARG A 1 284 ? 72.508 0.237 102.750 1.00 25.54 551 ARG A N 1
ATOM 1728 C CA . ARG A 1 284 ? 72.408 -1.177 102.412 1.00 26.51 551 ARG A CA 1
ATOM 1729 C C . ARG A 1 284 ? 70.955 -1.609 102.269 1.00 27.77 551 ARG A C 1
ATOM 1730 O O . ARG A 1 284 ? 70.631 -2.441 101.413 1.00 29.53 551 ARG A O 1
ATOM 1738 N N . LEU A 1 285 ? 70.066 -1.060 103.099 1.00 30.24 552 LEU A N 1
ATOM 1739 C CA . LEU A 1 285 ? 68.644 -1.354 102.949 1.00 30.13 552 LEU A CA 1
ATOM 1740 C C . LEU A 1 285 ? 68.115 -0.838 101.617 1.00 29.00 552 LEU A C 1
ATOM 1741 O O . LEU A 1 285 ? 67.356 -1.531 100.930 1.00 30.95 552 LEU A O 1
ATOM 1746 N N . VAL A 1 286 ? 68.509 0.380 101.235 1.00 27.14 553 VAL A N 1
ATOM 1747 C CA . VAL A 1 286 ? 68.076 0.938 99.956 1.00 28.30 553 VAL A CA 1
ATOM 1748 C C . VAL A 1 286 ? 68.592 0.082 98.805 1.00 30.75 553 VAL A C 1
ATOM 1749 O O . VAL A 1 286 ? 67.859 -0.228 97.859 1.00 31.28 553 VAL A O 1
ATOM 1753 N N . HIS A 1 287 ? 69.868 -0.305 98.868 1.00 29.43 554 HIS A N 1
ATOM 1754 C CA . HIS A 1 287 ? 70.431 -1.164 97.832 1.00 30.26 554 HIS A CA 1
ATOM 1755 C C . HIS A 1 287 ? 69.658 -2.472 97.723 1.00 30.91 554 HIS A C 1
ATOM 1756 O O . HIS A 1 287 ? 69.411 -2.967 96.617 1.00 30.66 554 HIS A O 1
ATOM 1763 N N . LEU A 1 288 ? 69.260 -3.043 98.863 1.00 31.16 555 LEU A N 1
ATOM 1764 C CA . LEU A 1 288 ? 68.518 -4.300 98.839 1.00 34.22 555 LEU A CA 1
ATOM 1765 C C . LEU A 1 288 ? 67.145 -4.121 98.205 1.00 36.36 555 LEU A C 1
ATOM 1766 O O . LEU A 1 288 ? 66.701 -4.970 97.423 1.00 38.74 555 LEU A O 1
ATOM 1771 N N . MET A 1 289 ? 66.454 -3.026 98.532 1.00 30.50 556 MET A N 1
ATOM 1772 C CA . MET A 1 289 ? 65.151 -2.770 97.926 1.00 35.18 556 MET A CA 1
ATOM 1773 C C . MET A 1 289 ? 65.260 -2.673 96.409 1.00 36.32 556 MET A C 1
ATOM 1774 O O . MET A 1 289 ? 64.408 -3.198 95.683 1.00 35.65 556 MET A O 1
ATOM 1779 N N . LYS A 1 290 ? 66.304 -2.005 95.911 1.00 37.07 557 LYS A N 1
ATOM 1780 C CA . LYS A 1 290 ? 66.511 -1.930 94.468 1.00 40.83 557 LYS A CA 1
ATOM 1781 C C . LYS A 1 290 ? 66.765 -3.311 93.877 1.00 43.43 557 LYS A C 1
ATOM 1782 O O . LYS A 1 290 ? 66.259 -3.636 92.796 1.00 45.16 557 LYS A O 1
ATOM 1788 N N . ALA A 1 291 ? 67.548 -4.140 94.571 1.00 46.81 558 ALA A N 1
ATOM 1789 C CA . ALA A 1 291 ? 67.827 -5.483 94.075 1.00 48.18 558 ALA A CA 1
ATOM 1790 C C . ALA A 1 291 ? 66.554 -6.318 93.995 1.00 51.61 558 ALA A C 1
ATOM 1791 O O . ALA A 1 291 ? 66.375 -7.101 93.055 1.00 56.42 558 ALA A O 1
ATOM 1793 N N . VAL A 1 292 ? 65.657 -6.163 94.971 1.00 49.36 559 VAL A N 1
ATOM 1794 C CA . VAL A 1 292 ? 64.404 -6.913 94.950 1.00 51.13 559 VAL A CA 1
ATOM 1795 C C . VAL A 1 292 ? 63.556 -6.501 93.754 1.00 57.88 559 VAL A C 1
ATOM 1796 O O . VAL A 1 292 ? 62.872 -7.332 93.143 1.00 60.69 559 VAL A O 1
ATOM 1800 N N . GLN A 1 293 ? 63.586 -5.216 93.400 1.00 54.82 560 GLN A N 1
ATOM 1801 C CA . GLN A 1 293 ? 62.748 -4.704 92.325 1.00 54.56 560 GLN A CA 1
ATOM 1802 C C . GLN A 1 293 ? 63.376 -4.856 90.947 1.00 58.26 560 GLN A C 1
ATOM 1803 O O . GLN A 1 293 ? 62.659 -4.756 89.944 1.00 58.57 560 GLN A O 1
ATOM 1809 N N . ARG A 1 294 ? 64.690 -5.084 90.866 1.00 71.63 561 ARG A N 1
ATOM 1810 C CA . ARG A 1 294 ? 65.266 -5.502 89.594 1.00 77.34 561 ARG A CA 1
ATOM 1811 C C . ARG A 1 294 ? 64.639 -6.808 89.128 1.00 82.72 561 ARG A C 1
ATOM 1812 O O . ARG A 1 294 ? 64.589 -7.083 87.924 1.00 83.64 561 ARG A O 1
ATOM 1814 N N . GLU A 1 295 ? 64.149 -7.614 90.067 1.00 87.50 562 GLU A N 1
ATOM 1815 C CA . GLU A 1 295 ? 63.418 -8.824 89.730 1.00 90.27 562 GLU A CA 1
ATOM 1816 C C . GLU A 1 295 ? 62.181 -8.490 88.904 1.00 91.98 562 GLU A C 1
ATOM 1817 O O . GLU A 1 295 ? 61.569 -7.434 89.061 1.00 94.55 562 GLU A O 1
ATOM 1823 N N . SER A 1 296 ? 61.816 -9.410 88.011 1.00 95.90 563 SER A N 1
ATOM 1824 C CA . SER A 1 296 ? 60.624 -9.259 87.190 1.00 94.93 563 SER A CA 1
ATOM 1825 C C . SER A 1 296 ? 59.559 -10.292 87.553 1.00 95.66 563 SER A C 1
ATOM 1826 O O . SER A 1 296 ? 58.595 -10.481 86.798 1.00 102.66 563 SER A O 1
ATOM 1829 N N . GLY A 1 297 ? 59.727 -10.983 88.680 1.00 75.09 564 GLY A N 1
ATOM 1830 C CA . GLY A 1 297 ? 58.809 -12.022 89.088 1.00 59.60 564 GLY A CA 1
ATOM 1831 C C . GLY A 1 297 ? 57.589 -11.496 89.830 1.00 43.67 564 GLY A C 1
ATOM 1832 O O . GLY A 1 297 ? 57.426 -10.302 90.077 1.00 37.63 564 GLY A O 1
ATOM 1833 N N . ASN A 1 298 ? 56.703 -12.428 90.179 1.00 41.16 565 ASN A N 1
ATOM 1834 C CA . ASN A 1 298 ? 55.495 -12.082 90.908 1.00 37.74 565 ASN A CA 1
ATOM 1835 C C . ASN A 1 298 ? 55.844 -11.739 92.355 1.00 37.26 565 ASN A C 1
ATOM 1836 O O . ASN A 1 298 ? 57.001 -11.807 92.782 1.00 36.01 565 ASN A O 1
ATOM 1841 N N . ARG A 1 299 ? 54.819 -11.364 93.122 1.00 34.66 566 ARG A N 1
ATOM 1842 C CA . ARG A 1 299 ? 55.046 -10.942 94.500 1.00 34.26 566 ARG A CA 1
ATOM 1843 C C . ARG A 1 299 ? 55.650 -12.065 95.334 1.00 34.51 566 ARG A C 1
ATOM 1844 O O . ARG A 1 299 ? 56.531 -11.821 96.166 1.00 33.32 566 ARG A O 1
ATOM 1852 N N . LYS A 1 300 ? 55.186 -13.301 95.133 1.00 32.72 567 LYS A N 1
ATOM 1853 C CA . LYS A 1 300 ? 55.742 -14.425 95.881 1.00 35.25 567 LYS A CA 1
ATOM 1854 C C . LYS A 1 300 ? 57.242 -14.551 95.642 1.00 32.40 567 LYS A C 1
ATOM 1855 O O . LYS A 1 300 ? 58.025 -14.689 96.590 1.00 31.98 567 LYS A O 1
ATOM 1861 N N . LYS A 1 301 ? 57.664 -14.500 94.375 1.00 31.51 568 LYS A N 1
ATOM 1862 C CA . LYS A 1 301 ? 59.088 -14.579 94.068 1.00 31.66 568 LYS A CA 1
ATOM 1863 C C . LYS A 1 301 ? 59.851 -13.390 94.634 1.00 33.41 568 LYS A C 1
ATOM 1864 O O . LYS A 1 301 ? 61.029 -13.520 94.990 1.00 38.36 568 LYS A O 1
ATOM 1866 N N . LYS A 1 302 ? 59.207 -12.224 94.718 1.00 30.28 569 LYS A N 1
ATOM 1867 C CA . LYS A 1 302 ? 59.888 -11.046 95.242 1.00 31.96 569 LYS A CA 1
ATOM 1868 C C . LYS A 1 302 ? 60.046 -11.121 96.755 1.00 31.51 569 LYS A C 1
ATOM 1869 O O . LYS A 1 302 ? 61.095 -10.743 97.289 1.00 31.54 569 LYS A O 1
ATOM 1875 N N . ASN A 1 303 ? 59.023 -11.607 97.462 1.00 29.61 570 ASN A N 1
ATOM 1876 C CA . ASN A 1 303 ? 59.163 -11.828 98.898 1.00 29.60 570 ASN A CA 1
ATOM 1877 C C . ASN A 1 303 ? 60.305 -12.794 99.187 1.00 32.27 570 ASN A C 1
ATOM 1878 O O . ASN A 1 303 ? 61.124 -12.559 100.083 1.00 32.25 570 ASN A O 1
ATOM 1883 N N . GLU A 1 304 ? 60.379 -13.888 98.425 1.00 36.85 571 GLU A N 1
ATOM 1884 C CA . GLU A 1 304 ? 61.451 -14.858 98.622 1.00 36.80 571 GLU A CA 1
ATOM 1885 C C . GLU A 1 304 ? 62.817 -14.226 98.393 1.00 37.67 571 GLU A C 1
ATOM 1886 O O . GLU A 1 304 ? 63.770 -14.503 99.130 1.00 39.69 571 GLU A O 1
ATOM 1892 N N . ARG A 1 305 ? 62.936 -13.378 97.370 1.00 34.00 572 ARG A N 1
ATOM 1893 C CA . ARG A 1 305 ? 64.202 -12.696 97.121 1.00 38.64 572 ARG A CA 1
ATOM 1894 C C . ARG A 1 305 ? 64.526 -11.724 98.250 1.00 37.44 572 ARG A C 1
ATOM 1895 O O . ARG A 1 305 ? 65.661 -11.677 98.738 1.00 40.00 572 ARG A O 1
ATOM 1903 N N . LEU A 1 306 ? 63.534 -10.943 98.682 1.00 30.62 573 LEU A N 1
ATOM 1904 C CA . LEU A 1 306 ? 63.729 -10.037 99.808 1.00 30.97 573 LEU A CA 1
ATOM 1905 C C . LEU A 1 306 ? 64.217 -10.790 101.040 1.00 29.81 573 LEU A C 1
ATOM 1906 O O . LEU A 1 306 ? 65.154 -10.357 101.721 1.00 31.23 573 LEU A O 1
ATOM 1911 N N . GLN A 1 307 ? 63.589 -11.929 101.338 1.00 35.32 574 GLN A N 1
ATOM 1912 C CA . GLN A 1 307 ? 63.976 -12.703 102.512 1.00 35.78 574 GLN A CA 1
ATOM 1913 C C . GLN A 1 307 ? 65.319 -13.396 102.312 1.00 37.51 574 GLN A C 1
ATOM 1914 O O . GLN A 1 307 ? 66.053 -13.609 103.283 1.00 35.75 574 GLN A O 1
ATOM 1920 N N . ALA A 1 308 ? 65.658 -13.752 101.071 1.00 36.44 575 ALA A N 1
ATOM 1921 C CA . ALA A 1 308 ? 66.947 -14.383 100.816 1.00 39.55 575 ALA A CA 1
ATOM 1922 C C . ALA A 1 308 ? 68.087 -13.387 100.977 1.00 39.46 575 ALA A C 1
ATOM 1923 O O . ALA A 1 308 ? 69.126 -13.711 101.566 1.00 38.86 575 ALA A O 1
ATOM 1925 N N . LEU A 1 309 ? 67.914 -12.170 100.461 1.00 40.38 576 LEU A N 1
ATOM 1926 C CA . LEU A 1 309 ? 68.969 -11.171 100.584 1.00 39.48 576 LEU A CA 1
ATOM 1927 C C . LEU A 1 309 ? 69.123 -10.707 102.027 1.00 39.77 576 LEU A C 1
ATOM 1928 O O . LEU A 1 309 ? 70.242 -10.453 102.485 1.00 37.24 576 LEU A O 1
ATOM 1933 N N . LEU A 1 310 ? 68.013 -10.602 102.761 1.00 36.49 577 LEU A N 1
ATOM 1934 C CA . LEU A 1 310 ? 68.090 -10.199 104.161 1.00 36.03 577 LEU A CA 1
ATOM 1935 C C . LEU A 1 310 ? 68.803 -11.253 105.003 1.00 36.59 577 LEU A C 1
ATOM 1936 O O . LEU A 1 310 ? 69.629 -10.917 105.861 1.00 40.65 577 LEU A O 1
ATOM 1941 N N . GLY A 1 311 ? 68.495 -12.529 104.777 1.00 37.41 578 GLY A N 1
ATOM 1942 C CA . GLY A 1 311 ? 69.132 -13.602 105.519 1.00 40.99 578 GLY A CA 1
ATOM 1943 C C . GLY A 1 311 ? 70.601 -13.798 105.210 1.00 48.42 578 GLY A C 1
ATOM 1944 O O . GLY A 1 311 ? 71.271 -14.546 105.930 1.00 50.45 578 GLY A O 1
ATOM 1945 N N . ASP A 1 312 ? 71.115 -13.147 104.170 1.00 53.83 579 ASP A N 1
ATOM 1946 C CA . ASP A 1 312 ? 72.520 -13.260 103.781 1.00 60.24 579 ASP A CA 1
ATOM 1947 C C . ASP A 1 312 ? 73.262 -12.062 104.371 1.00 59.57 579 ASP A C 1
ATOM 1948 O O . ASP A 1 312 ? 73.413 -11.021 103.729 1.00 57.29 579 ASP A O 1
ATOM 1953 N N . ASN A 1 313 ? 73.723 -12.216 105.618 1.00 58.03 580 ASN A N 1
ATOM 1954 C CA . ASN A 1 313 ? 74.371 -11.109 106.318 1.00 61.31 580 ASN A CA 1
ATOM 1955 C C . ASN A 1 313 ? 75.675 -10.704 105.653 1.00 65.54 580 ASN A C 1
ATOM 1956 O O . ASN A 1 313 ? 76.110 -9.552 105.777 1.00 66.42 580 ASN A O 1
ATOM 1961 N N . GLU A 1 314 ? 76.321 -11.630 104.952 1.00 73.99 581 GLU A N 1
ATOM 1962 C CA . GLU A 1 314 ? 77.664 -11.336 104.469 1.00 78.21 581 GLU A CA 1
ATOM 1963 C C . GLU A 1 314 ? 77.626 -10.355 103.307 1.00 80.29 581 GLU A C 1
ATOM 1964 O O . GLU A 1 314 ? 78.440 -9.428 103.245 1.00 80.49 581 GLU A O 1
ATOM 1970 N N . LYS A 1 315 ? 76.672 -10.519 102.393 1.00 85.72 582 LYS A N 1
ATOM 1971 C CA . LYS A 1 315 ? 76.598 -9.604 101.262 1.00 85.35 582 LYS A CA 1
ATOM 1972 C C . LYS A 1 315 ? 75.891 -8.309 101.642 1.00 85.87 582 LYS A C 1
ATOM 1973 O O . LYS A 1 315 ? 76.414 -7.216 101.405 1.00 88.71 582 LYS A O 1
ATOM 1975 N N . MET A 1 316 ? 74.707 -8.413 102.247 1.00 76.57 583 MET A N 1
ATOM 1976 C CA . MET A 1 316 ? 73.910 -7.232 102.551 1.00 70.60 583 MET A CA 1
ATOM 1977 C C . MET A 1 316 ? 74.161 -6.678 103.947 1.00 72.02 583 MET A C 1
ATOM 1978 O O . MET A 1 316 ? 74.004 -5.471 104.158 1.00 71.30 583 MET A O 1
ATOM 1980 N N . ASN A 1 317 ? 74.536 -7.523 104.903 1.00 78.52 584 ASN A N 1
ATOM 1981 C CA . ASN A 1 317 ? 74.798 -7.102 106.277 1.00 78.67 584 ASN A CA 1
ATOM 1982 C C . ASN A 1 317 ? 73.618 -6.311 106.842 1.00 74.32 584 ASN A C 1
ATOM 1983 O O . ASN A 1 317 ? 73.732 -5.150 107.245 1.00 75.96 584 ASN A O 1
ATOM 1988 N N . LEU A 1 318 ? 72.465 -6.977 106.858 1.00 63.69 585 LEU A N 1
ATOM 1989 C CA . LEU A 1 318 ? 71.259 -6.449 107.476 1.00 48.92 585 LEU A CA 1
ATOM 1990 C C . LEU A 1 318 ? 70.615 -7.423 108.445 1.00 45.96 585 LEU A C 1
ATOM 1991 O O . LEU A 1 318 ? 69.739 -7.016 109.220 1.00 37.26 585 LEU A O 1
ATOM 1996 N N . SER A 1 319 ? 71.021 -8.681 108.441 1.00 47.39 586 SER A N 1
ATOM 1997 C CA . SER A 1 319 ? 70.465 -9.624 109.399 1.00 49.72 586 SER A CA 1
ATOM 1998 C C . SER A 1 319 ? 71.068 -9.455 110.786 1.00 50.25 586 SER A C 1
ATOM 1999 O O . SER A 1 319 ? 70.388 -9.676 111.788 1.00 49.10 586 SER A O 1
ATOM 2002 N N . ASP A 1 320 ? 72.354 -9.121 110.849 1.00 56.64 587 ASP A N 1
ATOM 2003 C CA . ASP A 1 320 ? 73.060 -8.984 112.116 1.00 57.23 587 ASP A CA 1
ATOM 2004 C C . ASP A 1 320 ? 74.045 -7.830 111.998 1.00 52.60 587 ASP A C 1
ATOM 2005 O O . ASP A 1 320 ? 74.978 -7.888 111.191 1.00 55.73 587 ASP A O 1
ATOM 2010 N N . VAL A 1 321 ? 73.847 -6.786 112.798 1.00 41.76 588 VAL A N 1
ATOM 2011 C CA . VAL A 1 321 ? 74.728 -5.627 112.797 1.00 42.18 588 VAL A CA 1
ATOM 2012 C C . VAL A 1 321 ? 74.925 -5.187 114.236 1.00 44.21 588 VAL A C 1
ATOM 2013 O O . VAL A 1 321 ? 74.120 -5.491 115.118 1.00 44.63 588 VAL A O 1
ATOM 2017 N N . GLU A 1 322 ? 76.024 -4.477 114.473 1.00 41.40 589 GLU A N 1
ATOM 2018 C CA . GLU A 1 322 ? 76.259 -3.918 115.795 1.00 42.66 589 GLU A CA 1
ATOM 2019 C C . GLU A 1 322 ? 75.131 -2.963 116.166 1.00 36.28 589 GLU A C 1
ATOM 2020 O O . GLU A 1 322 ? 74.543 -2.297 115.310 1.00 38.28 589 GLU A O 1
ATOM 2026 N N . LEU A 1 323 ? 74.825 -2.912 117.460 1.00 33.92 590 LEU A N 1
ATOM 2027 C CA . LEU A 1 323 ? 73.724 -2.089 117.950 1.00 32.26 590 LEU A CA 1
ATOM 2028 C C . LEU A 1 323 ? 73.811 -0.672 117.399 1.00 31.10 590 LEU A C 1
ATOM 2029 O O . LEU A 1 323 ? 74.830 0.007 117.548 1.00 30.63 590 LEU A O 1
ATOM 2034 N N . ILE A 1 324 ? 72.732 -0.235 116.754 1.00 27.59 591 ILE A N 1
ATOM 2035 C CA . ILE A 1 324 ? 72.611 1.153 116.307 1.00 25.24 591 ILE A CA 1
ATOM 2036 C C . ILE A 1 324 ? 71.215 1.655 116.612 1.00 25.83 591 ILE A C 1
ATOM 2037 O O . ILE A 1 324 ? 70.237 0.895 116.615 1.00 24.94 591 ILE A O 1
ATOM 2042 N N . PRO A 1 325 ? 71.092 2.952 116.876 1.00 25.06 592 PRO A N 1
ATOM 2043 C CA . PRO A 1 325 ? 69.761 3.526 117.092 1.00 24.35 592 PRO A CA 1
ATOM 2044 C C . PRO A 1 325 ? 68.921 3.420 115.832 1.00 24.34 592 PRO A C 1
ATOM 2045 O O . PRO A 1 325 ? 69.393 3.677 114.723 1.00 24.39 592 PRO A O 1
ATOM 2049 N N . LEU A 1 326 ? 67.671 3.027 116.011 1.00 23.67 593 LEU A N 1
ATOM 2050 C CA . LEU A 1 326 ? 66.734 3.021 114.899 1.00 23.63 593 LEU A CA 1
ATOM 2051 C C . LEU A 1 326 ? 66.464 4.461 114.487 1.00 23.43 593 LEU A C 1
ATOM 2052 O O . LEU A 1 326 ? 65.967 5.245 115.307 1.00 23.26 593 LEU A O 1
ATOM 2057 N N . PRO A 1 327 ? 66.782 4.859 113.253 1.00 23.66 594 PRO A N 1
ATOM 2058 C CA . PRO A 1 327 ? 66.561 6.264 112.869 1.00 24.35 594 PRO A CA 1
ATOM 2059 C C . PRO A 1 327 ? 65.134 6.712 113.109 1.00 23.24 594 PRO A C 1
ATOM 2060 O O . PRO A 1 327 ? 64.897 7.867 113.486 1.00 23.08 594 PRO A O 1
ATOM 2064 N N . LEU A 1 328 ? 64.173 5.810 112.899 1.00 23.14 595 LEU A N 1
ATOM 2065 C CA . LEU A 1 328 ? 62.765 6.148 113.064 1.00 23.00 595 LEU A CA 1
ATOM 2066 C C . LEU A 1 328 ? 62.422 6.454 114.515 1.00 23.75 595 LEU A C 1
ATOM 2067 O O . LEU A 1 328 ? 61.549 7.286 114.786 1.00 26.20 595 LEU A O 1
ATOM 2072 N N . GLU A 1 329 ? 63.085 5.784 115.455 1.00 24.74 596 GLU A N 1
ATOM 2073 C CA . GLU A 1 329 ? 62.858 5.998 116.885 1.00 25.18 596 GLU A CA 1
ATOM 2074 C C . GLU A 1 329 ? 64.145 5.655 117.615 1.00 26.08 596 GLU A C 1
ATOM 2075 O O . GLU A 1 329 ? 64.316 4.542 118.129 1.00 26.68 596 GLU A O 1
ATOM 2081 N N . PRO A 1 330 ? 65.082 6.605 117.691 1.00 24.94 597 PRO A N 1
ATOM 2082 C CA . PRO A 1 330 ? 66.450 6.261 118.122 1.00 26.99 597 PRO A CA 1
ATOM 2083 C C . PRO A 1 330 ? 66.545 5.748 119.548 1.00 29.19 597 PRO A C 1
ATOM 2084 O O . PRO A 1 330 ? 67.567 5.143 119.898 1.00 30.06 597 PRO A O 1
ATOM 2088 N N . GLN A 1 331 ? 65.530 5.969 120.387 1.00 32.63 598 GLN A N 1
ATOM 2089 C CA . GLN A 1 331 ? 65.529 5.339 121.702 1.00 33.87 598 GLN A CA 1
ATOM 2090 C C . GLN A 1 331 ? 65.568 3.822 121.595 1.00 33.08 598 GLN A C 1
ATOM 2091 O O . GLN A 1 331 ? 65.978 3.150 122.548 1.00 35.80 598 GLN A O 1
ATOM 2093 N N . VAL A 1 332 ? 65.158 3.272 120.455 1.00 26.05 599 VAL A N 1
ATOM 2094 C CA . VAL A 1 332 ? 65.147 1.834 120.218 1.00 27.67 599 VAL A CA 1
ATOM 2095 C C . VAL A 1 332 ? 66.402 1.468 119.438 1.00 30.08 599 VAL A C 1
ATOM 2096 O O . VAL A 1 332 ? 66.582 1.906 118.295 1.00 33.16 599 VAL A O 1
ATOM 2100 N N . LYS A 1 333 ? 67.271 0.669 120.053 1.00 30.51 600 LYS A N 1
ATOM 2101 C CA . LYS A 1 333 ? 68.466 0.166 119.392 1.00 30.05 600 LYS A CA 1
ATOM 2102 C C . LYS A 1 333 ? 68.155 -1.164 118.721 1.00 29.00 600 LYS A C 1
ATOM 2103 O O . LYS A 1 333 ? 67.487 -2.024 119.303 1.00 35.38 600 LYS A O 1
ATOM 2109 N N . ILE A 1 334 ? 68.641 -1.331 117.494 1.00 26.89 601 ILE A N 1
ATOM 2110 C CA . ILE A 1 334 ? 68.320 -2.505 116.691 1.00 27.68 601 ILE A CA 1
ATOM 2111 C C . ILE A 1 334 ? 69.600 -3.253 116.345 1.00 29.67 601 ILE A C 1
ATOM 2112 O O . ILE A 1 334 ? 70.676 -2.662 116.202 1.00 30.88 601 ILE A O 1
ATOM 2117 N N . ARG A 1 335 ? 69.468 -4.573 116.207 1.00 30.28 602 ARG A N 1
ATOM 2118 C CA . ARG A 1 335 ? 70.580 -5.444 115.860 1.00 35.63 602 ARG A CA 1
ATOM 2119 C C . ARG A 1 335 ? 70.500 -5.984 114.440 1.00 34.54 602 ARG A C 1
ATOM 2120 O O . ARG A 1 335 ? 71.429 -6.675 114.007 1.00 35.31 602 ARG A O 1
ATOM 2128 N N . GLY A 1 336 ? 69.432 -5.699 113.714 1.00 34.10 603 GLY A N 1
ATOM 2129 C CA . GLY A 1 336 ? 69.261 -6.205 112.370 1.00 31.95 603 GLY A CA 1
ATOM 2130 C C . GLY A 1 336 ? 67.788 -6.368 112.053 1.00 35.18 603 GLY A C 1
ATOM 2131 O O . GLY A 1 336 ? 66.920 -5.984 112.832 1.00 33.75 603 GLY A O 1
ATOM 2132 N N . ILE A 1 337 ? 67.524 -6.949 110.885 1.00 33.68 604 ILE A N 1
ATOM 2133 C CA . ILE A 1 337 ? 66.168 -7.212 110.414 1.00 33.03 604 ILE A CA 1
ATOM 2134 C C . ILE A 1 337 ? 65.941 -8.715 110.389 1.00 35.42 604 ILE A C 1
ATOM 2135 O O . ILE A 1 337 ? 66.824 -9.482 109.985 1.00 31.56 604 ILE A O 1
ATOM 2140 N N . ILE A 1 338 ? 64.758 -9.134 110.827 1.00 32.77 605 ILE A N 1
ATOM 2141 C CA . ILE A 1 338 ? 64.385 -10.546 110.843 1.00 32.11 605 ILE A CA 1
ATOM 2142 C C . ILE A 1 338 ? 64.060 -10.976 109.417 1.00 33.27 605 ILE A C 1
ATOM 2143 O O . ILE A 1 338 ? 63.087 -10.484 108.827 1.00 31.78 605 ILE A O 1
ATOM 2148 N N . PRO A 1 339 ? 64.835 -11.892 108.829 1.00 35.06 606 PRO A N 1
ATOM 2149 C CA . PRO A 1 339 ? 64.679 -12.152 107.386 1.00 36.22 606 PRO A CA 1
ATOM 2150 C C . PRO A 1 339 ? 63.400 -12.884 107.019 1.00 35.46 606 PRO A C 1
ATOM 2151 O O . PRO A 1 339 ? 62.798 -12.573 105.983 1.00 35.90 606 PRO A O 1
ATOM 2155 N N . GLU A 1 340 ? 62.965 -13.854 107.825 1.00 35.16 607 GLU A N 1
ATOM 2156 C CA . GLU A 1 340 ? 61.869 -14.726 107.420 1.00 37.11 607 GLU A CA 1
ATOM 2157 C C . GLU A 1 340 ? 60.497 -14.067 107.503 1.00 37.30 607 GLU A C 1
ATOM 2158 O O . GLU A 1 340 ? 59.534 -14.624 106.965 1.00 40.29 607 GLU A O 1
ATOM 2164 N N . THR A 1 341 ? 60.375 -12.909 108.150 1.00 35.43 608 THR A N 1
ATOM 2165 C CA . THR A 1 341 ? 59.092 -12.233 108.289 1.00 35.34 608 THR A CA 1
ATOM 2166 C C . THR A 1 341 ? 58.968 -10.994 107.414 1.00 34.62 608 THR A C 1
ATOM 2167 O O . THR A 1 341 ? 57.960 -10.285 107.508 1.00 34.34 608 THR A O 1
ATOM 2171 N N . ALA A 1 342 ? 59.958 -10.712 106.571 1.00 35.46 609 ALA A N 1
ATOM 2172 C CA . ALA A 1 342 ? 59.902 -9.549 105.697 1.00 34.47 609 ALA A CA 1
ATOM 2173 C C . ALA A 1 342 ? 59.080 -9.866 104.454 1.00 34.38 609 ALA A C 1
ATOM 2174 O O . ALA A 1 342 ? 59.293 -10.893 103.803 1.00 33.91 609 ALA A O 1
ATOM 2176 N N . THR A 1 343 ? 58.141 -8.981 104.126 1.00 31.99 610 THR A N 1
ATOM 2177 C CA . THR A 1 343 ? 57.307 -9.144 102.945 1.00 33.46 610 THR A CA 1
ATOM 2178 C C . THR A 1 343 ? 57.047 -7.783 102.318 1.00 32.12 610 THR A C 1
ATOM 2179 O O . THR A 1 343 ? 57.260 -6.737 102.936 1.00 30.85 610 THR A O 1
ATOM 2183 N N . LEU A 1 344 ? 56.575 -7.814 101.076 1.00 29.00 611 LEU A N 1
ATOM 2184 C CA . LEU A 1 344 ? 56.240 -6.611 100.329 1.00 25.92 611 LEU A CA 1
ATOM 2185 C C . LEU A 1 344 ? 54.736 -6.383 100.360 1.00 29.51 611 LEU A C 1
ATOM 2186 O O . LEU A 1 344 ? 53.952 -7.317 100.170 1.00 31.77 611 LEU A O 1
ATOM 2191 N N . PHE A 1 345 ? 54.340 -5.137 100.604 1.00 29.43 612 PHE A N 1
ATOM 2192 C CA . PHE A 1 345 ? 52.930 -4.786 100.538 1.00 29.12 612 PHE A CA 1
ATOM 2193 C C . PHE A 1 345 ? 52.416 -4.950 99.114 1.00 32.33 612 PHE A C 1
ATOM 2194 O O . PHE A 1 345 ? 53.126 -4.672 98.143 1.00 29.23 612 PHE A O 1
ATOM 2202 N N . LYS A 1 346 ? 51.174 -5.416 98.990 1.00 42.27 613 LYS A N 1
ATOM 2203 C CA . LYS A 1 346 ? 50.526 -5.547 97.686 1.00 43.34 613 LYS A CA 1
ATOM 2204 C C . LYS A 1 346 ? 50.037 -4.166 97.257 1.00 43.12 613 LYS A C 1
ATOM 2205 O O . LYS A 1 346 ? 48.866 -3.805 97.403 1.00 42.33 613 LYS A O 1
ATOM 2211 N N . SER A 1 347 ? 50.967 -3.377 96.725 1.00 39.06 614 SER A N 1
ATOM 2212 C CA . SER A 1 347 ? 50.658 -2.038 96.244 1.00 39.16 614 SER A CA 1
ATOM 2213 C C . SER A 1 347 ? 51.638 -1.677 95.136 1.00 38.90 614 SER A C 1
ATOM 2214 O O . SER A 1 347 ? 52.666 -2.333 94.947 1.00 38.57 614 SER A O 1
ATOM 2217 N N . ALA A 1 348 ? 51.303 -0.612 94.403 1.00 37.32 615 ALA A N 1
ATOM 2218 C CA . ALA A 1 348 ? 52.089 -0.222 93.235 1.00 38.85 615 ALA A CA 1
ATOM 2219 C C . ALA A 1 348 ? 53.570 -0.083 93.570 1.00 36.98 615 ALA A C 1
ATOM 2220 O O . ALA A 1 348 ? 54.432 -0.616 92.861 1.00 34.39 615 ALA A O 1
ATOM 2222 N N . LEU A 1 349 ? 53.886 0.632 94.648 1.00 36.46 616 LEU A N 1
ATOM 2223 C CA . LEU A 1 349 ? 55.270 0.922 95.003 1.00 36.19 616 LEU A CA 1
ATOM 2224 C C . LEU A 1 349 ? 55.943 -0.205 95.776 1.00 33.88 616 LEU A C 1
ATOM 2225 O O . LEU A 1 349 ? 57.156 -0.139 96.004 1.00 35.88 616 LEU A O 1
ATOM 2230 N N . MET A 1 350 ? 55.194 -1.228 96.178 1.00 27.79 617 MET A N 1
ATOM 2231 C CA . MET A 1 350 ? 55.704 -2.400 96.881 1.00 31.46 617 MET A CA 1
ATOM 2232 C C . MET A 1 350 ? 56.689 -2.011 97.998 1.00 30.94 617 MET A C 1
ATOM 2233 O O . MET A 1 350 ? 57.841 -2.429 97.980 1.00 31.09 617 MET A O 1
ATOM 2238 N N . PRO A 1 351 ? 56.246 -1.207 98.962 1.00 27.58 618 PRO A N 1
ATOM 2239 C CA . PRO A 1 351 ? 57.075 -0.983 100.148 1.00 26.25 618 PRO A CA 1
ATOM 2240 C C . PRO A 1 351 ? 57.176 -2.266 100.954 1.00 27.21 618 PRO A C 1
ATOM 2241 O O . PRO A 1 351 ? 56.390 -3.201 100.788 1.00 29.09 618 PRO A O 1
ATOM 2245 N N . ALA A 1 352 ? 58.169 -2.310 101.829 1.00 24.19 619 ALA A N 1
ATOM 2246 C CA . ALA A 1 352 ? 58.447 -3.509 102.602 1.00 24.39 619 ALA A CA 1
ATOM 2247 C C . ALA A 1 352 ? 57.941 -3.354 104.029 1.00 24.31 619 ALA A C 1
ATOM 2248 O O . ALA A 1 352 ? 58.010 -2.267 104.609 1.00 27.85 619 ALA A O 1
ATOM 2250 N N . GLN A 1 353 ? 57.415 -4.444 104.581 1.00 24.94 620 GLN A N 1
ATOM 2251 C CA . GLN A 1 353 ? 57.210 -4.568 106.017 1.00 25.14 620 GLN A CA 1
ATOM 2252 C C . GLN A 1 353 ? 58.402 -5.323 106.586 1.00 27.37 620 GLN A C 1
ATOM 2253 O O . GLN A 1 353 ? 58.685 -6.452 106.167 1.00 26.14 620 GLN A O 1
ATOM 2259 N N . LEU A 1 354 ? 59.104 -4.697 107.523 1.00 24.62 621 LEU A N 1
ATOM 2260 C CA . LEU A 1 354 ? 60.310 -5.262 108.104 1.00 25.03 621 LEU A CA 1
ATOM 2261 C C . LEU A 1 354 ? 60.191 -5.254 109.619 1.00 25.87 621 LEU A C 1
ATOM 2262 O O . LEU A 1 354 ? 59.725 -4.276 110.209 1.00 27.10 621 LEU A O 1
ATOM 2267 N N . PHE A 1 355 ? 60.609 -6.351 110.241 1.00 24.95 622 PHE A N 1
ATOM 2268 C CA . PHE A 1 355 ? 60.628 -6.472 111.693 1.00 24.96 622 PHE A CA 1
ATOM 2269 C C . PHE A 1 355 ? 62.071 -6.328 112.159 1.00 26.88 622 PHE A C 1
ATOM 2270 O O . PHE A 1 355 ? 62.922 -7.163 111.836 1.00 30.09 622 PHE A O 1
ATOM 2278 N N . PHE A 1 356 ? 62.344 -5.268 112.912 1.00 26.27 623 PHE A N 1
ATOM 2279 C CA . PHE A 1 356 ? 63.683 -5.031 113.426 1.00 32.16 623 PHE A CA 1
ATOM 2280 C C . PHE A 1 356 ? 63.907 -5.819 114.708 1.00 34.62 623 PHE A C 1
ATOM 2281 O O . PHE A 1 356 ? 63.032 -5.882 115.576 1.00 37.06 623 PHE A O 1
ATOM 2289 N N . LYS A 1 357 ? 65.086 -6.426 114.822 1.00 29.82 624 LYS A N 1
ATOM 2290 C CA . LYS A 1 357 ? 65.510 -7.038 116.076 1.00 31.65 624 LYS A CA 1
ATOM 2291 C C . LYS A 1 357 ? 65.963 -5.925 117.011 1.00 32.73 624 LYS A C 1
ATOM 2292 O O . LYS A 1 357 ? 66.956 -5.243 116.736 1.00 32.09 624 LYS A O 1
ATOM 2298 N N . THR A 1 358 ? 65.242 -5.729 118.108 1.00 31.70 625 THR A N 1
ATOM 2299 C CA . THR A 1 358 ? 65.597 -4.683 119.054 1.00 33.27 625 THR A CA 1
ATOM 2300 C C . THR A 1 358 ? 66.650 -5.184 120.035 1.00 35.95 625 THR A C 1
ATOM 2301 O O . THR A 1 358 ? 66.876 -6.387 120.190 1.00 37.16 625 THR A O 1
ATOM 2305 N N . GLU A 1 359 ? 67.301 -4.230 120.702 1.00 34.64 626 GLU A N 1
ATOM 2306 C CA . GLU A 1 359 ? 68.381 -4.571 121.622 1.00 40.00 626 GLU A CA 1
ATOM 2307 C C . GLU A 1 359 ? 67.899 -5.502 122.725 1.00 49.31 626 GLU A C 1
ATOM 2308 O O . GLU A 1 359 ? 68.612 -6.433 123.119 1.00 54.65 626 GLU A O 1
ATOM 2314 N N . ASP A 1 360 ? 66.688 -5.271 123.238 1.00 61.32 627 ASP A N 1
ATOM 2315 C CA . ASP A 1 360 ? 66.147 -6.050 124.344 1.00 65.34 627 ASP A CA 1
ATOM 2316 C C . ASP A 1 360 ? 65.412 -7.305 123.881 1.00 62.76 627 ASP A C 1
ATOM 2317 O O . ASP A 1 360 ? 64.519 -7.793 124.587 1.00 65.79 627 ASP A O 1
ATOM 2322 N N . GLY A 1 361 ? 65.765 -7.843 122.715 1.00 48.18 628 GLY A N 1
ATOM 2323 C CA . GLY A 1 361 ? 65.180 -9.080 122.243 1.00 45.86 628 GLY A CA 1
ATOM 2324 C C . GLY A 1 361 ? 63.786 -8.966 121.671 1.00 43.92 628 GLY A C 1
ATOM 2325 O O . GLY A 1 361 ? 63.183 -9.995 121.345 1.00 46.98 628 GLY A O 1
ATOM 2326 N N . GLY A 1 362 ? 63.252 -7.754 121.536 1.00 44.93 629 GLY A N 1
ATOM 2327 C CA . GLY A 1 362 ? 61.928 -7.554 120.992 1.00 42.87 629 GLY A CA 1
ATOM 2328 C C . GLY A 1 362 ? 61.944 -7.388 119.484 1.00 40.24 629 GLY A C 1
ATOM 2329 O O . GLY A 1 362 ? 62.958 -7.582 118.812 1.00 40.04 629 GLY A O 1
ATOM 2330 N N . LYS A 1 363 ? 60.782 -7.023 118.950 1.00 37.90 630 LYS A N 1
ATOM 2331 C CA . LYS A 1 363 ? 60.624 -6.748 117.531 1.00 40.84 630 LYS A CA 1
ATOM 2332 C C . LYS A 1 363 ? 59.977 -5.384 117.351 1.00 41.94 630 LYS A C 1
ATOM 2333 O O . LYS A 1 363 ? 59.098 -4.995 118.126 1.00 46.30 630 LYS A O 1
ATOM 2339 N N . TYR A 1 364 ? 60.422 -4.663 116.329 1.00 33.29 631 TYR A N 1
ATOM 2340 C CA . TYR A 1 364 ? 59.869 -3.355 115.978 1.00 30.40 631 TYR A CA 1
ATOM 2341 C C . TYR A 1 364 ? 59.494 -3.390 114.503 1.00 27.47 631 TYR A C 1
ATOM 2342 O O . TYR A 1 364 ? 60.392 -3.327 113.638 1.00 26.66 631 TYR A O 1
ATOM 2351 N N . PRO A 1 365 ? 58.211 -3.506 114.166 1.00 26.23 632 PRO A N 1
ATOM 2352 C CA . PRO A 1 365 ? 57.826 -3.524 112.752 1.00 24.24 632 PRO A CA 1
ATOM 2353 C C . PRO A 1 365 ? 57.789 -2.124 112.163 1.00 23.99 632 PRO A C 1
ATOM 2354 O O . PRO A 1 365 ? 57.352 -1.165 112.805 1.00 23.81 632 PRO A O 1
ATOM 2358 N N . VAL A 1 366 ? 58.249 -2.014 110.915 1.00 24.59 633 VAL A N 1
ATOM 2359 C CA . VAL A 1 366 ? 58.219 -0.759 110.175 1.00 24.38 633 VAL A CA 1
ATOM 2360 C C . VAL A 1 366 ? 57.743 -1.035 108.758 1.00 24.42 633 VAL A C 1
ATOM 2361 O O . VAL A 1 366 ? 57.771 -2.168 108.272 1.00 24.71 633 VAL A O 1
ATOM 2365 N N . ILE A 1 367 ? 57.283 0.025 108.106 1.00 23.99 634 ILE A N 1
ATOM 2366 C CA . ILE A 1 367 ? 57.165 0.078 106.657 1.00 24.00 634 ILE A CA 1
ATOM 2367 C C . ILE A 1 367 ? 58.365 0.852 106.142 1.00 23.95 634 ILE A C 1
ATOM 2368 O O . ILE A 1 367 ? 58.643 1.961 106.616 1.00 23.86 634 ILE A O 1
ATOM 2373 N N . PHE A 1 368 ? 59.098 0.268 105.202 1.00 24.06 635 PHE A N 1
ATOM 2374 C CA . PHE A 1 368 ? 60.163 0.988 104.514 1.00 24.04 635 PHE A CA 1
ATOM 2375 C C . PHE A 1 368 ? 59.704 1.264 103.091 1.00 24.01 635 PHE A C 1
ATOM 2376 O O . PHE A 1 368 ? 59.529 0.336 102.294 1.00 24.16 635 PHE A O 1
ATOM 2384 N N . LYS A 1 369 ? 59.506 2.539 102.781 1.00 25.19 636 LYS A N 1
ATOM 2385 C CA . LYS A 1 369 ? 59.127 2.964 101.444 1.00 28.26 636 LYS A CA 1
ATOM 2386 C C . LYS A 1 369 ? 60.375 3.323 100.648 1.00 30.23 636 LYS A C 1
ATOM 2387 O O . LYS A 1 369 ? 61.288 3.976 101.162 1.00 27.11 636 LYS A O 1
ATOM 2393 N N A HIS A 1 370 ? 60.402 2.899 99.385 0.44 27.96 637 HIS A N 1
ATOM 2394 N N B HIS A 1 370 ? 60.418 2.875 99.399 0.56 27.85 637 HIS A N 1
ATOM 2395 C CA A HIS A 1 370 ? 61.509 3.174 98.478 0.44 29.96 637 HIS A CA 1
ATOM 2396 C CA B HIS A 1 370 ? 61.505 3.216 98.494 0.56 29.94 637 HIS A CA 1
ATOM 2397 C C A HIS A 1 370 ? 60.952 3.691 97.160 0.44 32.27 637 HIS A C 1
ATOM 2398 C C B HIS A 1 370 ? 60.926 3.723 97.185 0.56 32.24 637 HIS A C 1
ATOM 2399 O O A HIS A 1 370 ? 59.978 3.138 96.637 0.44 34.96 637 HIS A O 1
ATOM 2400 O O B HIS A 1 370 ? 59.923 3.197 96.692 0.56 35.50 637 HIS A O 1
ATOM 2413 N N . GLY A 1 371 ? 61.570 4.739 96.624 1.00 33.84 638 GLY A N 1
ATOM 2414 C CA . GLY A 1 371 ? 61.048 5.385 95.433 1.00 31.71 638 GLY A CA 1
ATOM 2415 C C . GLY A 1 371 ? 59.790 6.168 95.734 1.00 36.74 638 GLY A C 1
ATOM 2416 O O . GLY A 1 371 ? 58.836 6.133 94.945 1.00 38.22 638 GLY A O 1
ATOM 2417 N N . ASP A 1 372 ? 59.768 6.880 96.859 1.00 39.44 639 ASP A N 1
ATOM 2418 C CA . ASP A 1 372 ? 58.545 7.441 97.412 1.00 37.64 639 ASP A CA 1
ATOM 2419 C C . ASP A 1 372 ? 58.920 8.571 98.361 1.00 33.55 639 ASP A C 1
ATOM 2420 O O . ASP A 1 372 ? 59.840 8.423 99.170 1.00 32.78 639 ASP A O 1
ATOM 2425 N N . ASP A 1 373 ? 58.210 9.694 98.255 1.00 30.80 640 ASP A N 1
ATOM 2426 C CA . ASP A 1 373 ? 58.488 10.882 99.058 1.00 29.87 640 ASP A CA 1
ATOM 2427 C C . ASP A 1 373 ? 57.544 10.899 100.257 1.00 29.82 640 ASP A C 1
ATOM 2428 O O . ASP A 1 373 ? 56.337 11.107 100.104 1.00 28.92 640 ASP A O 1
ATOM 2433 N N . LEU A 1 374 ? 58.100 10.691 101.450 1.00 27.72 641 LEU A N 1
ATOM 2434 C CA . LEU A 1 374 ? 57.329 10.601 102.684 1.00 24.06 641 LEU A CA 1
ATOM 2435 C C . LEU A 1 374 ? 57.167 11.940 103.389 1.00 26.90 641 LEU A C 1
ATOM 2436 O O . LEU A 1 374 ? 56.607 11.978 104.490 1.00 25.82 641 LEU A O 1
ATOM 2441 N N . ARG A 1 375 ? 57.637 13.035 102.790 1.00 22.51 642 ARG A N 1
ATOM 2442 C CA . ARG A 1 375 ? 57.797 14.267 103.554 1.00 22.43 642 ARG A CA 1
ATOM 2443 C C . ARG A 1 375 ? 56.465 14.889 103.952 1.00 22.33 642 ARG A C 1
ATOM 2444 O O . ARG A 1 375 ? 56.362 15.470 105.039 1.00 23.80 642 ARG A O 1
ATOM 2452 N N . GLN A 1 376 ? 55.437 14.789 103.107 1.00 22.29 643 GLN A N 1
ATOM 2453 C CA . GLN A 1 376 ? 54.129 15.297 103.510 1.00 22.22 643 GLN A CA 1
ATOM 2454 C C . GLN A 1 376 ? 53.569 14.479 104.666 1.00 22.21 643 GLN A C 1
ATOM 2455 O O . GLN A 1 376 ? 53.070 15.037 105.650 1.00 22.79 643 GLN A O 1
ATOM 2461 N N . ASP A 1 377 ? 53.640 13.149 104.562 1.00 23.65 644 ASP A N 1
ATOM 2462 C CA . ASP A 1 377 ? 53.267 12.299 105.688 1.00 22.77 644 ASP A CA 1
ATOM 2463 C C . ASP A 1 377 ? 54.110 12.619 106.915 1.00 23.26 644 ASP A C 1
ATOM 2464 O O . ASP A 1 377 ? 53.591 12.682 108.036 1.00 22.72 644 ASP A O 1
ATOM 2469 N N . GLN A 1 378 ? 55.414 12.822 106.722 1.00 22.28 645 GLN A N 1
ATOM 2470 C CA . GLN A 1 378 ? 56.290 13.131 107.847 1.00 22.26 645 GLN A CA 1
ATOM 2471 C C . GLN A 1 378 ? 55.821 14.380 108.581 1.00 22.17 645 GLN A C 1
ATOM 2472 O O . GLN A 1 378 ? 55.749 14.398 109.815 1.00 22.14 645 GLN A O 1
ATOM 2478 N N . LEU A 1 379 ? 55.495 15.438 107.836 1.00 22.14 646 LEU A N 1
ATOM 2479 C CA . LEU A 1 379 ? 55.003 16.658 108.467 1.00 22.08 646 LEU A CA 1
ATOM 2480 C C . LEU A 1 379 ? 53.698 16.405 109.210 1.00 22.06 646 LEU A C 1
ATOM 2481 O O . LEU A 1 379 ? 53.531 16.823 110.361 1.00 22.03 646 LEU A O 1
ATOM 2486 N N . ILE A 1 380 ? 52.756 15.715 108.563 1.00 22.08 647 ILE A N 1
ATOM 2487 C CA . ILE A 1 380 ? 51.431 15.539 109.151 1.00 22.08 647 ILE A CA 1
ATOM 2488 C C . ILE A 1 380 ? 51.510 14.716 110.430 1.00 22.10 647 ILE A C 1
ATOM 2489 O O . ILE A 1 380 ? 50.892 15.064 111.444 1.00 22.09 647 ILE A O 1
ATOM 2494 N N . LEU A 1 381 ? 52.253 13.607 110.406 1.00 22.15 648 LEU A N 1
ATOM 2495 C CA . LEU A 1 381 ? 52.382 12.803 111.616 1.00 22.18 648 LEU A CA 1
ATOM 2496 C C . LEU A 1 381 ? 53.105 13.566 112.717 1.00 22.13 648 LEU A C 1
ATOM 2497 O O . LEU A 1 381 ? 52.829 13.347 113.902 1.00 22.13 648 LEU A O 1
ATOM 2502 N N . GLN A 1 382 ? 54.028 14.458 112.351 1.00 22.50 649 GLN A N 1
ATOM 2503 C CA . GLN A 1 382 ? 54.686 15.290 113.353 1.00 22.45 649 GLN A CA 1
ATOM 2504 C C . GLN A 1 382 ? 53.712 16.291 113.962 1.00 25.02 649 GLN A C 1
ATOM 2505 O O . GLN A 1 382 ? 53.752 16.551 115.171 1.00 22.39 649 GLN A O 1
ATOM 2511 N N . ILE A 1 383 ? 52.827 16.863 113.143 1.00 23.47 650 ILE A N 1
ATOM 2512 C CA . ILE A 1 383 ? 51.833 17.795 113.665 1.00 22.90 650 ILE A CA 1
ATOM 2513 C C . ILE A 1 383 ? 50.792 17.055 114.494 1.00 22.94 650 ILE A C 1
ATOM 2514 O O . ILE A 1 383 ? 50.315 17.564 115.516 1.00 22.94 650 ILE A O 1
ATOM 2519 N N . ILE A 1 384 ? 50.415 15.846 114.067 1.00 22.07 651 ILE A N 1
ATOM 2520 C CA . ILE A 1 384 ? 49.485 15.040 114.854 1.00 22.13 651 ILE A CA 1
ATOM 2521 C C . ILE A 1 384 ? 50.101 14.683 116.200 1.00 23.85 651 ILE A C 1
ATOM 2522 O O . ILE A 1 384 ? 49.428 14.721 117.236 1.00 22.17 651 ILE A O 1
ATOM 2527 N N . SER A 1 385 ? 51.390 14.330 116.206 1.00 22.29 652 SER A N 1
ATOM 2528 C CA . SER A 1 385 ? 52.073 14.069 117.467 1.00 22.10 652 SER A CA 1
ATOM 2529 C C . SER A 1 385 ? 52.051 15.297 118.367 1.00 22.05 652 SER A C 1
ATOM 2530 O O . SER A 1 385 ? 51.789 15.192 119.572 1.00 22.07 652 SER A O 1
ATOM 2533 N N . LEU A 1 386 ? 52.315 16.475 117.799 1.00 22.50 653 LEU A N 1
ATOM 2534 C CA . LEU A 1 386 ? 52.258 17.702 118.587 1.00 23.27 653 LEU A CA 1
ATOM 2535 C C . LEU A 1 386 ? 50.858 17.934 119.139 1.00 24.92 653 LEU A C 1
ATOM 2536 O O . LEU A 1 386 ? 50.685 18.203 120.334 1.00 22.52 653 LEU A O 1
ATOM 2541 N N . MET A 1 387 ? 49.843 17.844 118.277 1.00 22.67 654 MET A N 1
ATOM 2542 C CA . MET A 1 387 ? 48.472 18.060 118.728 1.00 23.49 654 MET A CA 1
ATOM 2543 C C . MET A 1 387 ? 48.092 17.073 119.824 1.00 22.95 654 MET A C 1
ATOM 2544 O O . MET A 1 387 ? 47.422 17.440 120.796 1.00 23.22 654 MET A O 1
ATOM 2549 N N . ASP A 1 388 ? 48.508 15.812 119.684 1.00 23.40 655 ASP A N 1
ATOM 2550 C CA . ASP A 1 388 ? 48.259 14.831 120.735 1.00 23.76 655 ASP A CA 1
ATOM 2551 C C . ASP A 1 388 ? 48.922 15.253 122.040 1.00 26.74 655 ASP A C 1
ATOM 2552 O O . ASP A 1 388 ? 48.306 15.195 123.111 1.00 24.62 655 ASP A O 1
ATOM 2557 N N . LYS A 1 389 ? 50.183 15.687 121.966 1.00 25.01 656 LYS A N 1
ATOM 2558 C CA . LYS A 1 389 ? 50.889 16.121 123.169 1.00 23.02 656 LYS A CA 1
ATOM 2559 C C . LYS A 1 389 ? 50.231 17.349 123.785 1.00 24.31 656 LYS A C 1
ATOM 2560 O O . LYS A 1 389 ? 50.146 17.465 125.013 1.00 26.67 656 LYS A O 1
ATOM 2566 N N . LEU A 1 390 ? 49.764 18.280 122.948 1.00 22.26 657 LEU A N 1
ATOM 2567 C CA . LEU A 1 390 ? 49.059 19.447 123.467 1.00 22.29 657 LEU A CA 1
ATOM 2568 C C . LEU A 1 390 ? 47.782 19.041 124.190 1.00 23.11 657 LEU A C 1
ATOM 2569 O O . LEU A 1 390 ? 47.502 19.530 125.291 1.00 25.74 657 LEU A O 1
ATOM 2574 N N . LEU A 1 391 ? 46.997 18.144 123.588 1.00 22.44 658 LEU A N 1
ATOM 2575 C CA . LEU A 1 391 ? 45.783 17.662 124.239 1.00 22.57 658 LEU A CA 1
ATOM 2576 C C . LEU A 1 391 ? 46.111 16.974 125.558 1.00 26.53 658 LEU A C 1
ATOM 2577 O O . LEU A 1 391 ? 45.508 17.273 126.595 1.00 28.37 658 LEU A O 1
ATOM 2582 N N . ARG A 1 392 ? 47.076 16.049 125.538 1.00 25.83 659 ARG A N 1
ATOM 2583 C CA . ARG A 1 392 ? 47.493 15.387 126.769 1.00 28.09 659 ARG A CA 1
ATOM 2584 C C . ARG A 1 392 ? 47.923 16.401 127.820 1.00 29.99 659 ARG A C 1
ATOM 2585 O O . ARG A 1 392 ? 47.618 16.243 129.009 1.00 31.61 659 ARG A O 1
ATOM 2593 N N . LYS A 1 393 ? 48.646 17.444 127.405 1.00 34.95 660 LYS A N 1
ATOM 2594 C CA . LYS A 1 393 ? 49.072 18.466 128.356 1.00 37.47 660 LYS A CA 1
ATOM 2595 C C . LYS A 1 393 ? 47.871 19.118 129.031 1.00 34.09 660 LYS A C 1
ATOM 2596 O O . LYS A 1 393 ? 47.931 19.475 130.212 1.00 35.94 660 LYS A O 1
ATOM 2602 N N . GLU A 1 394 ? 46.769 19.274 128.297 1.00 25.76 661 GLU A N 1
ATOM 2603 C CA . GLU A 1 394 ? 45.507 19.732 128.860 1.00 27.53 661 GLU A CA 1
ATOM 2604 C C . GLU A 1 394 ? 44.721 18.605 129.522 1.00 32.12 661 GLU A C 1
ATOM 2605 O O . GLU A 1 394 ? 43.516 18.755 129.763 1.00 31.45 661 GLU A O 1
ATOM 2611 N N A ASN A 1 395 ? 45.380 17.482 129.805 0.47 39.00 662 ASN A N 1
ATOM 2612 N N B ASN A 1 395 ? 45.370 17.480 129.817 0.53 39.11 662 ASN A N 1
ATOM 2613 C CA A ASN A 1 395 ? 44.755 16.351 130.487 0.47 38.74 662 ASN A CA 1
ATOM 2614 C CA B ASN A 1 395 ? 44.727 16.359 130.501 0.53 38.73 662 ASN A CA 1
ATOM 2615 C C A ASN A 1 395 ? 43.612 15.767 129.660 0.47 35.94 662 ASN A C 1
ATOM 2616 C C B ASN A 1 395 ? 43.602 15.760 129.659 0.53 36.00 662 ASN A C 1
ATOM 2617 O O A ASN A 1 395 ? 42.561 15.398 130.190 0.47 35.72 662 ASN A O 1
ATOM 2618 O O B ASN A 1 395 ? 42.554 15.368 130.177 0.53 35.83 662 ASN A O 1
ATOM 2627 N N . LEU A 1 396 ? 43.820 15.684 128.347 1.00 27.67 663 LEU A N 1
ATOM 2628 C CA . LEU A 1 396 ? 42.863 15.073 127.424 1.00 26.88 663 LEU A CA 1
ATOM 2629 C C . LEU A 1 396 ? 43.620 14.061 126.569 1.00 29.94 663 LEU A C 1
ATOM 2630 O O . LEU A 1 396 ? 44.290 14.432 125.600 1.00 31.01 663 LEU A O 1
ATOM 2635 N N . ASP A 1 397 ? 43.516 12.787 126.936 1.00 26.77 664 ASP A N 1
ATOM 2636 C CA . ASP A 1 397 ? 44.140 11.691 126.199 1.00 24.11 664 ASP A CA 1
ATOM 2637 C C . ASP A 1 397 ? 43.054 11.033 125.355 1.00 24.12 664 ASP A C 1
ATOM 2638 O O . ASP A 1 397 ? 42.256 10.239 125.860 1.00 24.22 664 ASP A O 1
ATOM 2643 N N . LEU A 1 398 ? 43.029 11.361 124.065 1.00 24.20 665 LEU A N 1
ATOM 2644 C CA . LEU A 1 398 ? 42.015 10.852 123.154 1.00 26.10 665 LEU A CA 1
ATOM 2645 C C . LEU A 1 398 ? 42.443 9.569 122.448 1.00 26.68 665 LEU A C 1
ATOM 2646 O O . LEU A 1 398 ? 41.876 9.231 121.403 1.00 24.38 665 LEU A O 1
ATOM 2651 N N . LYS A 1 399 ? 43.427 8.853 122.994 1.00 23.21 666 LYS A N 1
ATOM 2652 C CA . LYS A 1 399 ? 43.811 7.537 122.485 1.00 23.28 666 LYS A CA 1
ATOM 2653 C C . LYS A 1 399 ? 44.210 7.601 121.013 1.00 23.57 666 LYS A C 1
ATOM 2654 O O . LYS A 1 399 ? 43.812 6.760 120.205 1.00 23.27 666 LYS A O 1
ATOM 2660 N N . LEU A 1 400 ? 45.010 8.604 120.661 1.00 23.21 667 LEU A N 1
ATOM 2661 C CA . LEU A 1 400 ? 45.419 8.785 119.279 1.00 22.87 667 LEU A CA 1
ATOM 2662 C C . LEU A 1 400 ? 46.622 7.905 118.952 1.00 22.86 667 LEU A C 1
ATOM 2663 O O . LEU A 1 400 ? 47.311 7.388 119.837 1.00 22.89 667 LEU A O 1
ATOM 2668 N N . THR A 1 401 ? 46.872 7.744 117.653 1.00 23.32 668 THR A N 1
ATOM 2669 C CA . THR A 1 401 ? 47.946 6.895 117.145 1.00 25.79 668 THR A CA 1
ATOM 2670 C C . THR A 1 401 ? 48.877 7.724 116.266 1.00 26.06 668 THR A C 1
ATOM 2671 O O . THR A 1 401 ? 48.861 7.603 115.033 1.00 22.84 668 THR A O 1
ATOM 2675 N N . PRO A 1 402 ? 49.700 8.584 116.869 1.00 22.58 669 PRO A N 1
ATOM 2676 C CA . PRO A 1 402 ? 50.693 9.352 116.090 1.00 22.47 669 PRO A CA 1
ATOM 2677 C C . PRO A 1 402 ? 51.929 8.517 115.783 1.00 23.80 669 PRO A C 1
ATOM 2678 O O . PRO A 1 402 ? 53.013 8.693 116.351 1.00 22.48 669 PRO A O 1
ATOM 2682 N N . TYR A 1 403 ? 51.774 7.563 114.868 1.00 22.60 670 TYR A N 1
ATOM 2683 C CA . TYR A 1 403 ? 52.890 6.693 114.528 1.00 22.67 670 TYR A CA 1
ATOM 2684 C C . TYR A 1 403 ? 54.029 7.501 113.917 1.00 22.58 670 TYR A C 1
ATOM 2685 O O . TYR A 1 403 ? 53.816 8.499 113.222 1.00 22.49 670 TYR A O 1
ATOM 2694 N N . LYS A 1 404 ? 55.252 7.060 114.193 1.00 22.63 671 LYS A N 1
ATOM 2695 C CA . LYS A 1 404 ? 56.429 7.793 113.753 1.00 23.30 671 LYS A CA 1
ATOM 2696 C C . LYS A 1 404 ? 56.618 7.668 112.247 1.00 22.61 671 LYS A C 1
ATOM 2697 O O . LYS A 1 404 ? 56.344 6.623 111.650 1.00 22.71 671 LYS A O 1
ATOM 2703 N N . VAL A 1 405 ? 57.088 8.752 111.635 1.00 22.52 672 VAL A N 1
ATOM 2704 C CA . VAL A 1 405 ? 57.422 8.788 110.216 1.00 22.55 672 VAL A CA 1
ATOM 2705 C C . VAL A 1 405 ? 58.740 9.530 110.074 1.00 22.54 672 VAL A C 1
ATOM 2706 O O . VAL A 1 405 ? 58.899 10.627 110.618 1.00 23.17 672 VAL A O 1
ATOM 2710 N N . LEU A 1 406 ? 59.689 8.935 109.356 1.00 22.65 673 LEU A N 1
ATOM 2711 C CA . LEU A 1 406 ? 60.987 9.564 109.144 1.00 22.67 673 LEU A CA 1
ATOM 2712 C C . LEU A 1 406 ? 61.425 9.339 107.709 1.00 22.77 673 LEU A C 1
ATOM 2713 O O . LEU A 1 406 ? 61.617 8.194 107.287 1.00 22.90 673 LEU A O 1
ATOM 2718 N N . ALA A 1 407 ? 61.584 10.428 106.968 1.00 22.72 674 ALA A N 1
ATOM 2719 C CA . ALA A 1 407 ? 62.210 10.366 105.659 1.00 22.82 674 ALA A CA 1
ATOM 2720 C C . ALA A 1 407 ? 63.713 10.207 105.830 1.00 22.95 674 ALA A C 1
ATOM 2721 O O . ALA A 1 407 ? 64.350 10.983 106.550 1.00 22.91 674 ALA A O 1
ATOM 2723 N N . THR A 1 408 ? 64.278 9.187 105.187 1.00 23.11 675 THR A N 1
ATOM 2724 C CA . THR A 1 408 ? 65.722 9.010 105.138 1.00 23.27 675 THR A CA 1
ATOM 2725 C C . THR A 1 408 ? 66.333 9.609 103.878 1.00 23.70 675 THR A C 1
ATOM 2726 O O . THR A 1 408 ? 67.562 9.652 103.758 1.00 24.94 675 THR A O 1
ATOM 2730 N N . SER A 1 409 ? 65.500 10.058 102.949 1.00 24.05 676 SER A N 1
ATOM 2731 C CA . SER A 1 409 ? 65.880 10.829 101.771 1.00 24.11 676 SER A CA 1
ATOM 2732 C C . SER A 1 409 ? 64.575 11.316 101.154 1.00 26.23 676 SER A C 1
ATOM 2733 O O . SER A 1 409 ? 63.489 11.044 101.674 1.00 24.64 676 SER A O 1
ATOM 2736 N N . THR A 1 410 ? 64.680 12.043 100.043 1.00 26.19 677 THR A N 1
ATOM 2737 C CA . THR A 1 410 ? 63.462 12.444 99.352 1.00 30.46 677 THR A CA 1
ATOM 2738 C C . THR A 1 410 ? 62.769 11.275 98.667 1.00 31.23 677 THR A C 1
ATOM 2739 O O . THR A 1 410 ? 61.626 11.430 98.222 1.00 34.10 677 THR A O 1
ATOM 2743 N N . LYS A 1 411 ? 63.419 10.112 98.586 1.00 32.65 678 LYS A N 1
ATOM 2744 C CA . LYS A 1 411 ? 62.891 8.973 97.843 1.00 35.44 678 LYS A CA 1
ATOM 2745 C C . LYS A 1 411 ? 62.724 7.721 98.698 1.00 30.76 678 LYS A C 1
ATOM 2746 O O . LYS A 1 411 ? 62.387 6.661 98.157 1.00 35.04 678 LYS A O 1
ATOM 2752 N N . HIS A 1 412 ? 62.951 7.800 100.008 1.00 24.86 679 HIS A N 1
ATOM 2753 C CA . HIS A 1 412 ? 62.702 6.646 100.863 1.00 25.33 679 HIS A CA 1
ATOM 2754 C C . HIS A 1 412 ? 62.617 7.093 102.315 1.00 24.19 679 HIS A C 1
ATOM 2755 O O . HIS A 1 412 ? 63.026 8.202 102.669 1.00 24.08 679 HIS A O 1
ATOM 2762 N N . GLY A 1 413 ? 62.064 6.217 103.147 1.00 23.29 680 GLY A N 1
ATOM 2763 C CA . GLY A 1 413 ? 61.888 6.526 104.553 1.00 23.18 680 GLY A CA 1
ATOM 2764 C C . GLY A 1 413 ? 61.170 5.410 105.281 1.00 23.22 680 GLY A C 1
ATOM 2765 O O . GLY A 1 413 ? 60.762 4.403 104.691 1.00 23.33 680 GLY A O 1
ATOM 2766 N N . PHE A 1 414 ? 61.021 5.616 106.589 1.00 23.14 681 PHE A N 1
ATOM 2767 C CA . PHE A 1 414 ? 60.437 4.641 107.500 1.00 23.19 681 PHE A CA 1
ATOM 2768 C C . PHE A 1 414 ? 59.095 5.126 108.033 1.00 23.05 681 PHE A C 1
ATOM 2769 O O . PHE A 1 414 ? 58.865 6.329 108.185 1.00 22.90 681 PHE A O 1
ATOM 2777 N N . MET A 1 415 ? 58.223 4.169 108.342 1.00 25.51 682 MET A N 1
ATOM 2778 C CA . MET A 1 415 ? 56.998 4.414 109.087 1.00 25.21 682 MET A CA 1
ATOM 2779 C C . MET A 1 415 ? 56.846 3.344 110.155 1.00 24.90 682 MET A C 1
ATOM 2780 O O . MET A 1 415 ? 57.132 2.167 109.915 1.00 25.77 682 MET A O 1
ATOM 2785 N N . GLN A 1 416 ? 56.398 3.764 111.334 1.00 23.51 683 GLN A N 1
ATOM 2786 C CA . GLN A 1 416 ? 56.164 2.846 112.440 1.00 23.62 683 GLN A CA 1
ATOM 2787 C C . GLN A 1 416 ? 54.869 2.084 112.191 1.00 24.39 683 GLN A C 1
ATOM 2788 O O . GLN A 1 416 ? 53.794 2.688 112.094 1.00 23.77 683 GLN A O 1
ATOM 2794 N N . PHE A 1 417 ? 54.968 0.763 112.077 1.00 25.04 684 PHE A N 1
ATOM 2795 C CA . PHE A 1 417 ? 53.803 -0.050 111.765 1.00 27.54 684 PHE A CA 1
ATOM 2796 C C . PHE A 1 417 ? 53.013 -0.358 113.028 1.00 24.96 684 PHE A C 1
ATOM 2797 O O . PHE A 1 417 ? 53.558 -0.880 114.006 1.00 25.26 684 PHE A O 1
ATOM 2805 N N . ILE A 1 418 ? 51.723 -0.042 112.993 1.00 24.26 685 ILE A N 1
ATOM 2806 C CA . ILE A 1 418 ? 50.796 -0.301 114.088 1.00 28.31 685 ILE A CA 1
ATOM 2807 C C . ILE A 1 418 ? 49.897 -1.455 113.669 1.00 27.38 685 ILE A C 1
ATOM 2808 O O . ILE A 1 418 ? 49.214 -1.376 112.639 1.00 24.51 685 ILE A O 1
ATOM 2813 N N . GLN A 1 419 ? 49.891 -2.524 114.460 1.00 24.04 686 GLN A N 1
ATOM 2814 C CA . GLN A 1 419 ? 48.987 -3.632 114.178 1.00 24.26 686 GLN A CA 1
ATOM 2815 C C . GLN A 1 419 ? 47.548 -3.141 114.236 1.00 24.22 686 GLN A C 1
ATOM 2816 O O . GLN A 1 419 ? 47.113 -2.551 115.231 1.00 24.16 686 GLN A O 1
ATOM 2822 N N . SER A 1 420 ? 46.813 -3.377 113.154 1.00 26.39 687 SER A N 1
ATOM 2823 C CA . SER A 1 420 ? 45.521 -2.739 112.939 1.00 27.07 687 SER A CA 1
ATOM 2824 C C . SER A 1 420 ? 44.832 -3.442 111.778 1.00 30.31 687 SER A C 1
ATOM 2825 O O . SER A 1 420 ? 45.404 -4.324 111.133 1.00 31.03 687 SER A O 1
ATOM 2828 N N . VAL A 1 421 ? 43.592 -3.041 111.526 1.00 25.89 688 VAL A N 1
ATOM 2829 C CA . VAL A 1 421 ? 42.837 -3.537 110.381 1.00 27.75 688 VAL A CA 1
ATOM 2830 C C . VAL A 1 421 ? 42.132 -2.354 109.729 1.00 26.12 688 VAL A C 1
ATOM 2831 O O . VAL A 1 421 ? 41.522 -1.535 110.431 1.00 30.64 688 VAL A O 1
ATOM 2835 N N . PRO A 1 422 ? 42.202 -2.211 108.409 1.00 25.71 689 PRO A N 1
ATOM 2836 C CA . PRO A 1 422 ? 41.460 -1.134 107.748 1.00 25.82 689 PRO A CA 1
ATOM 2837 C C . PRO A 1 422 ? 39.962 -1.317 107.927 1.00 27.83 689 PRO A C 1
ATOM 2838 O O . PRO A 1 422 ? 39.447 -2.438 107.946 1.00 24.72 689 PRO A O 1
ATOM 2842 N N . VAL A 1 423 ? 39.262 -0.190 108.065 1.00 24.13 690 VAL A N 1
ATOM 2843 C CA . VAL A 1 423 ? 37.812 -0.238 108.231 1.00 26.61 690 VAL A CA 1
ATOM 2844 C C . VAL A 1 423 ? 37.163 -0.913 107.030 1.00 27.98 690 VAL A C 1
ATOM 2845 O O . VAL A 1 423 ? 36.202 -1.680 107.173 1.00 25.41 690 VAL A O 1
ATOM 2849 N N . ALA A 1 424 ? 37.675 -0.638 105.828 1.00 27.16 691 ALA A N 1
ATOM 2850 C CA . ALA A 1 424 ? 37.158 -1.301 104.636 1.00 30.45 691 ALA A CA 1
ATOM 2851 C C . ALA A 1 424 ? 37.204 -2.815 104.787 1.00 34.03 691 ALA A C 1
ATOM 2852 O O . ALA A 1 424 ? 36.242 -3.511 104.442 1.00 30.71 691 ALA A O 1
ATOM 2854 N N . GLU A 1 425 ? 38.311 -3.346 105.313 1.00 31.33 692 GLU A N 1
ATOM 2855 C CA . GLU A 1 425 ? 38.400 -4.789 105.515 1.00 31.14 692 GLU A CA 1
ATOM 2856 C C . GLU A 1 425 ? 37.438 -5.254 106.601 1.00 29.34 692 GLU A C 1
ATOM 2857 O O . GLU A 1 425 ? 36.828 -6.323 106.481 1.00 33.37 692 GLU A O 1
ATOM 2863 N N . VAL A 1 426 ? 37.294 -4.468 107.671 1.00 27.62 693 VAL A N 1
ATOM 2864 C CA . VAL A 1 426 ? 36.333 -4.811 108.719 1.00 29.20 693 VAL A CA 1
ATOM 2865 C C . VAL A 1 426 ? 34.944 -4.977 108.120 1.00 27.53 693 VAL A C 1
ATOM 2866 O O . VAL A 1 426 ? 34.236 -5.952 108.399 1.00 27.86 693 VAL A O 1
ATOM 2870 N N . LEU A 1 427 ? 34.535 -4.021 107.283 1.00 27.55 694 LEU A N 1
ATOM 2871 C CA . LEU A 1 427 ? 33.233 -4.113 106.632 1.00 30.25 694 LEU A CA 1
ATOM 2872 C C . LEU A 1 427 ? 33.162 -5.318 105.702 1.00 32.56 694 LEU A C 1
ATOM 2873 O O . LEU A 1 427 ? 32.123 -5.984 105.616 1.00 31.60 694 LEU A O 1
ATOM 2878 N N . ASP A 1 428 ? 34.257 -5.615 104.999 1.00 31.95 695 ASP A N 1
ATOM 2879 C CA . ASP A 1 428 ? 34.247 -6.717 104.043 1.00 33.66 695 ASP A CA 1
ATOM 2880 C C . ASP A 1 428 ? 34.065 -8.059 104.743 1.00 31.55 695 ASP A C 1
ATOM 2881 O O . ASP A 1 428 ? 33.378 -8.947 104.224 1.00 31.01 695 ASP A O 1
ATOM 2886 N N . THR A 1 429 ? 34.665 -8.224 105.922 1.00 31.77 696 THR A N 1
ATOM 2887 C CA . THR A 1 429 ? 34.684 -9.507 106.617 1.00 32.64 696 THR A CA 1
ATOM 2888 C C . THR A 1 429 ? 33.696 -9.585 107.773 1.00 31.81 696 THR A C 1
ATOM 2889 O O . THR A 1 429 ? 33.113 -10.648 108.007 1.00 29.51 696 THR A O 1
ATOM 2893 N N . GLU A 1 430 ? 33.489 -8.487 108.503 1.00 33.41 697 GLU A N 1
ATOM 2894 C CA . GLU A 1 430 ? 32.601 -8.485 109.656 1.00 31.01 697 GLU A CA 1
ATOM 2895 C C . GLU A 1 430 ? 31.285 -7.758 109.415 1.00 33.87 697 GLU A C 1
ATOM 2896 O O . GLU A 1 430 ? 30.361 -7.907 110.222 1.00 32.98 697 GLU A O 1
ATOM 2902 N N . GLY A 1 431 ? 31.171 -6.983 108.336 1.00 32.23 698 GLY A N 1
ATOM 2903 C CA . GLY A 1 431 ? 29.962 -6.264 108.013 1.00 33.55 698 GLY A CA 1
ATOM 2904 C C . GLY A 1 431 ? 29.822 -4.916 108.693 1.00 32.78 698 GLY A C 1
ATOM 2905 O O . GLY A 1 431 ? 29.259 -3.989 108.102 1.00 34.92 698 GLY A O 1
ATOM 2906 N N . SER A 1 432 ? 30.324 -4.780 109.917 1.00 31.12 699 SER A N 1
ATOM 2907 C CA . SER A 1 432 ? 30.161 -3.538 110.656 1.00 28.57 699 SER A CA 1
ATOM 2908 C C . SER A 1 432 ? 31.285 -3.408 111.670 1.00 28.93 699 SER A C 1
ATOM 2909 O O . SER A 1 432 ? 31.872 -4.405 112.097 1.00 29.75 699 SER A O 1
ATOM 2912 N N . ILE A 1 433 ? 31.578 -2.163 112.047 1.00 26.57 700 ILE A N 1
ATOM 2913 C CA . ILE A 1 433 ? 32.556 -1.929 113.105 1.00 30.85 700 ILE A CA 1
ATOM 2914 C C . ILE A 1 433 ? 32.044 -2.485 114.427 1.00 27.04 700 ILE A C 1
ATOM 2915 O O . ILE A 1 433 ? 32.817 -2.998 115.245 1.00 29.08 700 ILE A O 1
ATOM 2920 N N . GLN A 1 434 ? 30.732 -2.386 114.659 1.00 28.85 701 GLN A N 1
ATOM 2921 C CA . GLN A 1 434 ? 30.146 -2.972 115.861 1.00 26.37 701 GLN A CA 1
ATOM 2922 C C . GLN A 1 434 ? 30.328 -4.484 115.880 1.00 26.37 701 GLN A C 1
ATOM 2923 O O . GLN A 1 434 ? 30.664 -5.063 116.920 1.00 27.50 701 GLN A O 1
ATOM 2929 N N . ASN A 1 435 ? 30.107 -5.143 114.741 1.00 28.93 702 ASN A N 1
ATOM 2930 C CA . ASN A 1 435 ? 30.348 -6.580 114.674 1.00 31.15 702 ASN A CA 1
ATOM 2931 C C . ASN A 1 435 ? 31.800 -6.904 114.998 1.00 29.04 702 ASN A C 1
ATOM 2932 O O . ASN A 1 435 ? 32.086 -7.877 115.705 1.00 28.54 702 ASN A O 1
ATOM 2937 N N . PHE A 1 436 ? 32.732 -6.097 114.486 1.00 27.49 703 PHE A N 1
ATOM 2938 C CA . PHE A 1 436 ? 34.145 -6.289 114.797 1.00 26.97 703 PHE A CA 1
ATOM 2939 C C . PHE A 1 436 ? 34.389 -6.214 116.300 1.00 27.03 703 PHE A C 1
ATOM 2940 O O . PHE A 1 436 ? 35.015 -7.106 116.884 1.00 27.18 703 PHE A O 1
ATOM 2948 N N . PHE A 1 437 ? 33.889 -5.157 116.946 1.00 27.36 704 PHE A N 1
ATOM 2949 C CA . PHE A 1 437 ? 34.114 -4.994 118.379 1.00 27.14 704 PHE A CA 1
ATOM 2950 C C . PHE A 1 437 ? 33.439 -6.091 119.190 1.00 30.36 704 PHE A C 1
ATOM 2951 O O . PHE A 1 437 ? 33.937 -6.469 120.256 1.00 33.67 704 PHE A O 1
ATOM 2959 N N . ARG A 1 438 ? 32.302 -6.605 118.716 1.00 33.06 705 ARG A N 1
ATOM 2960 C CA . ARG A 1 438 ? 31.631 -7.678 119.442 1.00 35.44 705 ARG A CA 1
ATOM 2961 C C . ARG A 1 438 ? 32.390 -8.993 119.327 1.00 36.37 705 ARG A C 1
ATOM 2962 O O . ARG A 1 438 ? 32.343 -9.814 120.249 1.00 38.43 705 ARG A O 1
ATOM 2970 N N . LYS A 1 439 ? 33.097 -9.210 118.216 1.00 33.90 706 LYS A N 1
ATOM 2971 C CA . LYS A 1 439 ? 33.869 -10.440 118.067 1.00 35.39 706 LYS A CA 1
ATOM 2972 C C . LYS A 1 439 ? 35.108 -10.432 118.954 1.00 31.96 706 LYS A C 1
ATOM 2973 O O . LYS A 1 439 ? 35.447 -11.452 119.564 1.00 35.27 706 LYS A O 1
ATOM 2979 N N . TYR A 1 440 ? 35.793 -9.293 119.043 1.00 33.71 707 TYR A N 1
ATOM 2980 C CA . TYR A 1 440 ? 37.094 -9.228 119.695 1.00 33.93 707 TYR A CA 1
ATOM 2981 C C . TYR A 1 440 ? 37.069 -8.538 121.051 1.00 36.72 707 TYR A C 1
ATOM 2982 O O . TYR A 1 440 ? 38.057 -8.622 121.787 1.00 39.83 707 TYR A O 1
ATOM 2991 N N . ALA A 1 441 ? 35.979 -7.867 121.400 1.00 33.82 708 ALA A N 1
ATOM 2992 C CA . ALA A 1 441 ? 35.879 -7.256 122.715 1.00 33.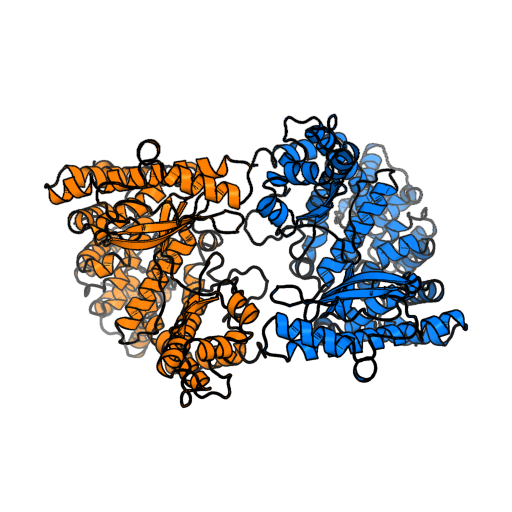68 708 ALA A CA 1
ATOM 2993 C C . ALA A 1 441 ? 34.451 -7.362 123.236 1.00 35.38 708 ALA A C 1
ATOM 2994 O O . ALA A 1 441 ? 33.837 -6.343 123.573 1.00 32.34 708 ALA A O 1
ATOM 2996 N N . PRO A 1 442 ? 33.892 -8.567 123.326 1.00 33.91 709 PRO A N 1
ATOM 2997 C CA . PRO A 1 442 ? 32.502 -8.696 123.773 1.00 34.48 709 PRO A CA 1
ATOM 2998 C C . PRO A 1 442 ? 32.360 -8.438 125.264 1.00 38.51 709 PRO A C 1
ATOM 2999 O O . PRO A 1 442 ? 33.272 -8.685 126.058 1.00 37.65 709 PRO A O 1
ATOM 3003 N N . SER A 1 443 ? 31.189 -7.927 125.636 1.00 39.18 710 SER A N 1
ATOM 3004 C CA . SER A 1 443 ? 30.840 -7.713 127.039 1.00 40.56 710 SER A CA 1
ATOM 3005 C C . SER A 1 443 ? 29.324 -7.665 127.115 1.00 40.61 710 SER A C 1
ATOM 3006 O O . SER A 1 443 ? 28.704 -6.809 126.476 1.00 36.56 710 SER A O 1
ATOM 3009 N N A GLU A 1 444 ? 28.727 -8.561 127.903 0.46 43.75 711 GLU A N 1
ATOM 3010 N N B GLU A 1 444 ? 28.740 -8.594 127.877 0.54 43.80 711 GLU A N 1
ATOM 3011 C CA A GLU A 1 444 ? 27.274 -8.707 127.880 0.46 45.05 711 GLU A CA 1
ATOM 3012 C CA B GLU A 1 444 ? 27.288 -8.728 127.947 0.54 45.08 711 GLU A CA 1
ATOM 3013 C C A GLU A 1 444 ? 26.571 -7.390 128.193 0.46 45.38 711 GLU A C 1
ATOM 3014 C C B GLU A 1 444 ? 26.616 -7.381 128.172 0.54 45.34 711 GLU A C 1
ATOM 3015 O O A GLU A 1 444 ? 25.622 -7.003 127.501 0.46 45.87 711 GLU A O 1
ATOM 3016 O O B GLU A 1 444 ? 25.744 -6.965 127.402 0.54 45.83 711 GLU A O 1
ATOM 3027 N N . ASN A 1 445 ? 27.017 -6.685 129.232 1.00 50.33 712 ASN A N 1
ATOM 3028 C CA . ASN A 1 445 ? 26.368 -5.453 129.660 1.00 55.62 712 ASN A CA 1
ATOM 3029 C C . ASN A 1 445 ? 27.081 -4.197 129.174 1.00 53.21 712 ASN A C 1
ATOM 3030 O O . ASN A 1 445 ? 26.770 -3.100 129.647 1.00 53.34 712 ASN A O 1
ATOM 3035 N N . GLY A 1 446 ? 28.021 -4.328 128.248 1.00 45.63 713 GLY A N 1
ATOM 3036 C CA . GLY A 1 446 ? 28.630 -3.173 127.632 1.00 39.54 713 GLY A CA 1
ATOM 3037 C C . GLY A 1 446 ? 27.731 -2.568 126.582 1.00 37.26 713 GLY A C 1
ATOM 3038 O O . GLY A 1 446 ? 26.737 -3.163 126.137 1.00 37.79 713 GLY A O 1
ATOM 3039 N N . PRO A 1 447 ? 28.069 -1.349 126.161 1.00 36.38 714 PRO A N 1
ATOM 3040 C CA . PRO A 1 447 ? 27.262 -0.685 125.127 1.00 36.03 714 PRO A CA 1
ATOM 3041 C C . PRO A 1 447 ? 27.125 -1.545 123.879 1.00 33.15 714 PRO A C 1
ATOM 3042 O O . PRO A 1 447 ? 28.121 -1.859 123.222 1.00 32.48 714 PRO A O 1
ATOM 3046 N N . ASN A 1 448 ? 25.892 -1.938 123.551 1.00 31.65 715 ASN A N 1
ATOM 3047 C CA . ASN A 1 448 ? 25.618 -2.786 122.391 1.00 31.98 715 ASN A CA 1
ATOM 3048 C C . ASN A 1 448 ? 26.401 -4.096 122.451 1.00 30.93 715 ASN A C 1
ATOM 3049 O O . ASN A 1 448 ? 26.758 -4.669 121.419 1.00 31.72 715 ASN A O 1
ATOM 3054 N N . GLY A 1 449 ? 26.672 -4.581 123.661 1.00 32.82 716 GLY A N 1
ATOM 3055 C CA . GLY A 1 449 ? 27.423 -5.807 123.842 1.00 34.59 716 GLY A CA 1
ATOM 3056 C C . GLY A 1 449 ? 28.918 -5.678 123.672 1.00 35.75 716 GLY A C 1
ATOM 3057 O O . GLY A 1 449 ? 29.599 -6.697 123.515 1.00 37.64 716 GLY A O 1
ATOM 3058 N N . ILE A 1 450 ? 29.452 -4.461 123.702 1.00 31.56 717 ILE A N 1
ATOM 3059 C CA . ILE A 1 450 ? 30.873 -4.217 123.498 1.00 28.42 717 ILE A CA 1
ATOM 3060 C C . ILE A 1 450 ? 31.489 -3.728 124.802 1.00 28.67 717 ILE A C 1
ATOM 3061 O O . ILE A 1 450 ? 30.839 -3.046 125.602 1.00 30.31 717 ILE A O 1
ATOM 3066 N N . SER A 1 451 ? 32.755 -4.086 125.013 1.00 29.84 718 SER A N 1
ATOM 3067 C CA . SER A 1 451 ? 33.486 -3.618 126.185 1.00 29.28 718 SER A CA 1
ATOM 3068 C C . SER A 1 451 ? 33.398 -2.101 126.298 1.00 32.42 718 SER A C 1
ATOM 3069 O O . SER A 1 451 ? 33.699 -1.375 125.347 1.00 31.62 718 SER A O 1
ATOM 3072 N N . ALA A 1 452 ? 32.971 -1.627 127.470 1.00 31.47 719 ALA A N 1
ATOM 3073 C CA . ALA A 1 452 ? 32.858 -0.187 127.680 1.00 33.03 719 ALA A CA 1
ATOM 3074 C C . ALA A 1 452 ? 34.203 0.502 127.496 1.00 31.45 719 ALA A C 1
ATOM 3075 O O . ALA A 1 452 ? 34.269 1.626 126.983 1.00 30.93 719 ALA A O 1
ATOM 3077 N N . GLU A 1 453 ? 35.288 -0.156 127.907 1.00 32.24 720 GLU A N 1
ATOM 3078 C CA . GLU A 1 453 ? 36.613 0.427 127.726 1.00 36.63 720 GLU A CA 1
ATOM 3079 C C . GLU A 1 453 ? 36.956 0.563 126.249 1.00 32.36 720 GLU A C 1
ATOM 3080 O O . GLU A 1 453 ? 37.496 1.592 125.823 1.00 32.18 720 GLU A O 1
ATOM 3086 N N . VAL A 1 454 ? 36.648 -0.461 125.451 1.00 27.84 721 VAL A N 1
ATOM 3087 C CA . VAL A 1 454 ? 36.918 -0.389 124.017 1.00 27.47 721 VAL A CA 1
ATOM 3088 C C . VAL A 1 454 ? 36.082 0.708 123.372 1.00 25.61 721 VAL A C 1
ATOM 3089 O O . VAL A 1 454 ? 36.577 1.480 122.542 1.00 25.20 721 VAL A O 1
ATOM 3093 N N . MET A 1 455 ? 34.802 0.799 123.744 1.00 25.31 722 MET A N 1
ATOM 3094 C CA . MET A 1 455 ? 33.939 1.821 123.159 1.00 25.24 722 MET A CA 1
ATOM 3095 C C . MET A 1 455 ? 34.386 3.221 123.562 1.00 25.01 722 MET A C 1
ATOM 3096 O O . MET A 1 455 ? 34.400 4.137 122.731 1.00 24.83 722 MET A O 1
ATOM 3101 N N . ASP A 1 456 ? 34.755 3.409 124.831 1.00 25.44 723 ASP A N 1
ATOM 3102 C CA . ASP A 1 456 ? 35.279 4.701 125.262 1.00 27.91 723 ASP A CA 1
ATOM 3103 C C . ASP A 1 456 ? 36.510 5.088 124.453 1.00 26.63 723 ASP A C 1
ATOM 3104 O O . ASP A 1 456 ? 36.672 6.252 124.068 1.00 24.75 723 ASP A O 1
ATOM 3109 N N . THR A 1 457 ? 37.389 4.119 124.184 1.00 24.47 724 THR A N 1
ATOM 3110 C CA . THR A 1 457 ? 38.563 4.382 123.357 1.00 24.22 724 THR A CA 1
ATOM 3111 C C . THR A 1 457 ? 38.162 4.737 121.931 1.00 24.14 724 THR A C 1
ATOM 3112 O O . THR A 1 457 ? 38.736 5.650 121.325 1.00 23.93 724 THR A O 1
ATOM 3116 N N . TYR A 1 458 ? 37.176 4.027 121.380 1.00 24.32 725 TYR A N 1
ATOM 3117 C CA . TYR A 1 458 ? 36.716 4.319 120.027 1.00 24.26 725 TYR A CA 1
ATOM 3118 C C . TYR A 1 458 ? 36.129 5.721 119.936 1.00 24.17 725 TYR A C 1
ATOM 3119 O O . TYR A 1 458 ? 36.465 6.491 119.029 1.00 23.99 725 TYR A O 1
ATOM 3128 N N . VAL A 1 459 ? 35.241 6.067 120.870 1.00 24.31 726 VAL A N 1
ATOM 3129 C CA . VAL A 1 459 ? 34.623 7.392 120.860 1.00 24.27 726 VAL A CA 1
ATOM 3130 C C . VAL A 1 459 ? 35.691 8.476 120.945 1.00 24.01 726 VAL A C 1
ATOM 3131 O O . VAL A 1 459 ? 35.664 9.461 120.197 1.00 23.88 726 VAL A O 1
ATOM 3135 N N . LYS A 1 460 ? 36.653 8.306 121.855 1.00 23.95 727 LYS A N 1
ATOM 3136 C CA . LYS A 1 460 ? 37.670 9.334 122.056 1.00 23.73 727 LYS A CA 1
ATOM 3137 C C . LYS A 1 460 ? 38.540 9.504 120.817 1.00 23.54 727 LYS A C 1
ATOM 3138 O O . LYS A 1 460 ? 38.773 10.628 120.358 1.00 23.39 727 LYS A O 1
ATOM 3144 N N . SER A 1 461 ? 39.026 8.396 120.252 1.00 23.55 728 SER A N 1
ATOM 3145 C CA . SER A 1 461 ? 39.916 8.498 119.097 1.00 23.38 728 SER A CA 1
ATOM 3146 C C . SER A 1 461 ? 39.169 9.001 117.867 1.00 23.36 728 SER A C 1
ATOM 3147 O O . SER A 1 461 ? 39.727 9.758 117.065 1.00 23.20 728 SER A O 1
ATOM 3150 N N . CYS A 1 462 ? 37.908 8.592 117.704 1.00 23.53 729 CYS A N 1
ATOM 3151 C CA . CYS A 1 462 ? 37.076 9.161 116.649 1.00 23.53 729 CYS A CA 1
ATOM 3152 C C . CYS A 1 462 ? 36.981 10.676 116.790 1.00 23.43 729 CYS A C 1
ATOM 3153 O O . CYS A 1 462 ? 37.133 11.415 115.812 1.00 23.31 729 CYS A O 1
ATOM 3156 N N . ALA A 1 463 ? 36.732 11.156 118.009 1.00 23.49 730 ALA A N 1
ATOM 3157 C CA . ALA A 1 463 ? 36.647 12.594 118.249 1.00 23.42 730 ALA A CA 1
ATOM 3158 C C . ALA A 1 463 ? 37.971 13.286 117.941 1.00 23.20 730 ALA A C 1
ATOM 3159 O O . ALA A 1 463 ? 38.007 14.299 117.232 1.00 23.12 730 ALA A O 1
ATOM 3161 N N . GLY A 1 464 ? 39.072 12.755 118.473 1.00 23.13 731 GLY A N 1
ATOM 3162 C CA . GLY A 1 464 ? 40.369 13.359 118.213 1.00 22.94 731 GLY A CA 1
ATOM 3163 C C . GLY A 1 464 ? 40.665 13.488 116.731 1.00 22.85 731 GLY A C 1
ATOM 3164 O O . GLY A 1 464 ? 41.054 14.555 116.251 1.00 22.74 731 GLY A O 1
ATOM 3165 N N . TYR A 1 465 ? 40.484 12.400 115.982 1.00 22.90 732 TYR A N 1
ATOM 3166 C CA . TYR A 1 465 ? 40.825 12.440 114.565 1.00 22.81 732 TYR A CA 1
ATOM 3167 C C . TYR A 1 465 ? 39.818 13.250 113.764 1.00 22.84 732 TYR A C 1
ATOM 3168 O O . TYR A 1 465 ? 40.172 13.825 112.729 1.00 22.74 732 TYR A O 1
ATOM 3177 N N A CYS A 1 466 ? 38.564 13.299 114.215 0.82 22.98 733 CYS A N 1
ATOM 3178 N N B CYS A 1 466 ? 38.571 13.324 114.226 0.18 22.98 733 CYS A N 1
ATOM 3179 C CA A CYS A 1 466 ? 37.584 14.160 113.565 0.82 23.02 733 CYS A CA 1
ATOM 3180 C CA B CYS A 1 466 ? 37.587 14.162 113.550 0.18 23.02 733 CYS A CA 1
ATOM 3181 C C A CYS A 1 466 ? 38.041 15.613 113.590 0.82 22.92 733 CYS A C 1
ATOM 3182 C C B CYS A 1 466 ? 38.000 15.629 113.596 0.18 22.92 733 CYS A C 1
ATOM 3183 O O A CYS A 1 466 ? 38.067 16.290 112.555 0.82 22.86 733 CYS A O 1
ATOM 3184 O O B CYS A 1 466 ? 37.957 16.333 112.579 0.18 22.87 733 CYS A O 1
ATOM 3189 N N . VAL A 1 467 ? 38.411 16.108 114.773 1.00 22.91 734 VAL A N 1
ATOM 3190 C CA . VAL A 1 467 ? 38.847 17.496 114.896 1.00 22.83 734 VAL A CA 1
ATOM 3191 C C . VAL A 1 467 ? 40.189 17.700 114.203 1.00 22.67 734 VAL A C 1
ATOM 3192 O O . VAL A 1 467 ? 40.386 18.684 113.480 1.00 22.62 734 VAL A O 1
ATOM 3196 N N . ILE A 1 468 ? 41.129 16.775 114.404 1.00 22.61 735 ILE A N 1
ATOM 3197 C CA . ILE A 1 468 ? 42.477 16.961 113.871 1.00 22.47 735 ILE A CA 1
ATOM 3198 C C . ILE A 1 468 ? 42.466 16.932 112.347 1.00 22.44 735 ILE A C 1
ATOM 3199 O O . ILE A 1 468 ? 43.028 17.818 111.693 1.00 22.37 735 ILE A O 1
ATOM 3204 N N . THR A 1 469 ? 41.842 15.911 111.755 1.00 22.50 736 THR A N 1
ATOM 3205 C CA . THR A 1 469 ? 41.792 15.851 110.296 1.00 22.48 736 THR A CA 1
ATOM 3206 C C . THR A 1 469 ? 40.988 17.006 109.715 1.00 22.50 736 THR A C 1
ATOM 3207 O O . THR A 1 469 ? 41.207 17.395 108.563 1.00 22.46 736 THR A O 1
ATOM 3211 N N . TYR A 1 470 ? 40.055 17.563 110.487 1.00 22.59 737 TYR A N 1
ATOM 3212 C CA . TYR A 1 470 ? 39.327 18.739 110.023 1.00 22.63 737 TYR A CA 1
ATOM 3213 C C . TYR A 1 470 ? 40.239 19.956 109.968 1.00 23.57 737 TYR A C 1
ATOM 3214 O O . TYR A 1 470 ? 40.254 20.692 108.974 1.00 22.54 737 TYR A O 1
ATOM 3223 N N . ILE A 1 471 ? 41.009 20.184 111.034 1.00 22.51 738 ILE A N 1
ATOM 3224 C CA . ILE A 1 471 ? 41.899 21.340 111.071 1.00 22.45 738 ILE A CA 1
ATOM 3225 C C . ILE A 1 471 ? 42.936 21.254 109.961 1.00 23.21 738 ILE A C 1
ATOM 3226 O O . ILE A 1 471 ? 43.261 22.259 109.317 1.00 24.94 738 ILE A O 1
ATOM 3231 N N . LEU A 1 472 ? 43.473 20.061 109.720 1.00 22.40 739 LEU A N 1
ATOM 3232 C CA . LEU A 1 472 ? 44.523 19.872 108.728 1.00 22.33 739 LEU A CA 1
ATOM 3233 C C . LEU A 1 472 ? 43.983 19.692 107.313 1.00 22.35 739 LEU A C 1
ATOM 3234 O O . LEU A 1 472 ? 44.777 19.536 106.380 1.00 22.31 739 LEU A O 1
ATOM 3239 N N . GLY A 1 473 ? 42.666 19.711 107.133 1.00 23.55 740 GLY A N 1
ATOM 3240 C CA . GLY A 1 473 ? 42.085 19.586 105.803 1.00 25.21 740 GLY A CA 1
ATOM 3241 C C . GLY A 1 473 ? 42.436 18.297 105.093 1.00 23.54 740 GLY A C 1
ATOM 3242 O O . GLY A 1 473 ? 42.650 18.299 103.874 1.00 23.91 740 GLY A O 1
ATOM 3243 N N . VAL A 1 474 ? 42.491 17.189 105.829 1.00 22.50 741 VAL A N 1
ATOM 3244 C CA . VAL A 1 474 ? 42.909 15.919 105.248 1.00 22.50 741 VAL A CA 1
ATOM 3245 C C . VAL A 1 474 ? 41.839 15.414 104.290 1.00 24.31 741 VAL A C 1
ATOM 3246 O O . VAL A 1 474 ? 40.658 15.315 104.647 1.00 25.08 741 VAL A O 1
ATOM 3250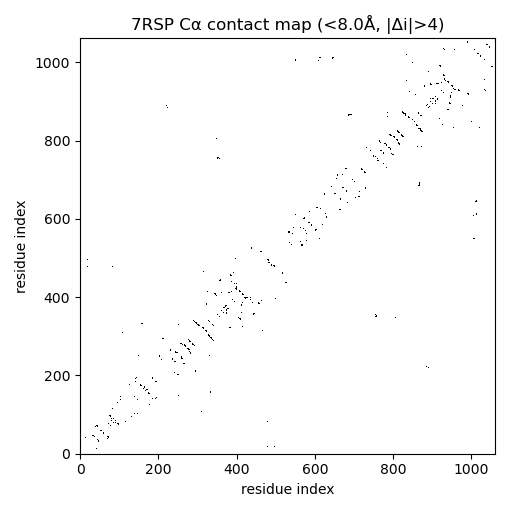 N N . GLY A 1 475 ? 42.252 15.083 103.067 1.00 27.43 742 GLY A N 1
ATOM 3251 C CA . GLY A 1 475 ? 41.369 14.539 102.066 1.00 27.63 742 GLY A CA 1
ATOM 3252 C C . GLY A 1 475 ? 41.627 13.068 101.795 1.00 29.49 742 GLY A C 1
ATOM 3253 O O . GLY A 1 475 ? 42.373 12.391 102.505 1.00 30.62 742 GLY A O 1
ATOM 3254 N N . ASP A 1 476 ? 40.985 12.577 100.736 1.00 30.96 743 ASP A N 1
ATOM 3255 C CA . ASP A 1 476 ? 41.149 11.194 100.293 1.00 32.31 743 ASP A CA 1
ATOM 3256 C C . ASP A 1 476 ? 40.850 10.222 101.431 1.00 28.44 743 ASP A C 1
ATOM 3257 O O . ASP A 1 476 ? 41.615 9.299 101.718 1.00 26.73 743 ASP A O 1
ATOM 3262 N N . ARG A 1 477 ? 39.710 10.436 102.084 1.00 24.66 744 ARG A N 1
ATOM 3263 C CA . ARG A 1 477 ? 39.353 9.687 103.287 1.00 27.35 744 ARG A CA 1
ATOM 3264 C C . ARG A 1 477 ? 38.438 8.515 102.932 1.00 30.97 744 ARG A C 1
ATOM 3265 O O . ARG A 1 477 ? 37.267 8.463 103.310 1.00 34.13 744 ARG A O 1
ATOM 3273 N N . HIS A 1 478 ? 38.995 7.559 102.196 1.00 24.62 745 HIS A N 1
ATOM 3274 C CA . HIS A 1 478 ? 38.289 6.308 101.969 1.00 27.43 745 HIS A CA 1
ATOM 3275 C C . HIS A 1 478 ? 38.591 5.328 103.102 1.00 25.78 745 HIS A C 1
ATOM 3276 O O . HIS A 1 478 ? 39.494 5.537 103.916 1.00 28.70 745 HIS A O 1
ATOM 3283 N N . LEU A 1 479 ? 37.820 4.245 103.148 1.00 24.51 746 LEU A N 1
ATOM 3284 C CA . LEU A 1 479 ? 37.845 3.336 104.289 1.00 24.71 746 LEU A CA 1
ATOM 3285 C C . LEU A 1 479 ? 39.096 2.468 104.354 1.00 27.18 746 LEU A C 1
ATOM 3286 O O . LEU A 1 479 ? 39.257 1.726 105.330 1.00 25.76 746 LEU A O 1
ATOM 3291 N N . ASP A 1 480 ? 39.975 2.524 103.355 1.00 24.87 747 ASP A N 1
ATOM 3292 C CA . ASP A 1 480 ? 41.280 1.889 103.486 1.00 29.16 747 ASP A CA 1
ATOM 3293 C C . ASP A 1 480 ? 42.287 2.782 104.197 1.00 32.17 747 ASP A C 1
ATOM 3294 O O . ASP A 1 480 ? 43.378 2.313 104.540 1.00 30.74 747 ASP A O 1
ATOM 3299 N N . ASN A 1 481 ? 41.943 4.048 104.426 1.00 28.36 748 ASN A N 1
ATOM 3300 C CA . ASN A 1 481 ? 42.792 4.993 105.136 1.00 27.10 748 ASN A CA 1
ATOM 3301 C C . ASN A 1 481 ? 42.348 5.216 106.577 1.00 24.55 748 ASN A C 1
ATOM 3302 O O . ASN A 1 481 ? 42.983 5.994 107.294 1.00 25.02 748 ASN A O 1
ATOM 3307 N N . LEU A 1 482 ? 41.274 4.563 107.015 1.00 24.51 749 LEU A N 1
ATOM 3308 C CA . LEU A 1 482 ? 40.868 4.559 108.413 1.00 23.63 749 LEU A CA 1
ATOM 3309 C C . LEU A 1 482 ? 41.156 3.176 108.979 1.00 23.79 749 LEU A C 1
ATOM 3310 O O . LEU A 1 482 ? 40.654 2.174 108.459 1.00 23.93 749 LEU A O 1
ATOM 3315 N N . LEU A 1 483 ? 41.974 3.120 110.028 1.00 23.42 750 LEU A N 1
ATOM 3316 C CA . LEU A 1 483 ? 42.411 1.858 110.605 1.00 23.58 750 LEU A CA 1
ATOM 3317 C C . LEU A 1 483 ? 41.885 1.712 112.026 1.00 24.73 750 LEU A C 1
ATOM 3318 O O . LEU A 1 483 ? 41.698 2.699 112.744 1.00 23.59 750 LEU A O 1
ATOM 3323 N N . LEU A 1 484 ? 41.658 0.462 112.423 1.00 24.02 751 LEU A N 1
ATOM 3324 C CA . LEU A 1 484 ? 41.066 0.127 113.708 1.00 24.17 751 LEU A CA 1
ATOM 3325 C C . LEU A 1 484 ? 41.941 -0.888 114.430 1.00 24.29 751 LEU A C 1
ATOM 3326 O O . LEU A 1 484 ? 42.568 -1.747 113.804 1.00 37.78 751 LEU A O 1
ATOM 3331 N N . THR A 1 485 ? 41.978 -0.779 115.754 1.00 26.76 752 THR A N 1
ATOM 3332 C CA . THR A 1 485 ? 42.602 -1.782 116.601 1.00 26.07 752 THR A CA 1
ATOM 3333 C C . THR A 1 485 ? 41.542 -2.469 117.452 1.00 28.76 752 THR A C 1
ATOM 3334 O O . THR A 1 485 ? 40.451 -1.938 117.680 1.00 27.40 752 THR A O 1
ATOM 3338 N N . LYS A 1 486 ? 41.878 -3.672 117.917 1.00 30.50 753 LYS A N 1
ATOM 3339 C CA . LYS A 1 486 ? 40.954 -4.439 118.741 1.00 30.30 753 LYS A CA 1
ATOM 3340 C C . LYS A 1 486 ? 40.786 -3.852 120.134 1.00 30.57 753 LYS A C 1
ATOM 3341 O O . LYS A 1 486 ? 39.889 -4.286 120.864 1.00 31.46 753 LYS A O 1
ATOM 3347 N N . THR A 1 487 ? 41.619 -2.888 120.519 1.00 25.61 754 THR A N 1
ATOM 3348 C CA . THR A 1 487 ? 41.427 -2.143 121.754 1.00 27.53 754 THR A CA 1
ATOM 3349 C C . THR A 1 487 ? 40.505 -0.944 121.572 1.00 28.42 754 THR A C 1
ATOM 3350 O O . THR A 1 487 ? 40.249 -0.224 122.542 1.00 28.89 754 THR A O 1
ATOM 3354 N N . GLY A 1 488 ? 40.009 -0.714 120.358 1.00 25.31 755 GLY A N 1
ATOM 3355 C CA . GLY A 1 488 ? 39.070 0.355 120.098 1.00 27.95 755 GLY A CA 1
ATOM 3356 C C . GLY A 1 488 ? 39.651 1.579 119.427 1.00 27.23 755 GLY A C 1
ATOM 3357 O O . GLY A 1 488 ? 38.895 2.503 119.107 1.00 24.56 755 GLY A O 1
ATOM 3358 N N . LYS A 1 489 ? 40.960 1.615 119.198 1.00 24.09 756 LYS A N 1
ATOM 3359 C CA . LYS A 1 489 ? 41.580 2.794 118.613 1.00 23.84 756 LYS A CA 1
ATOM 3360 C C . LYS A 1 489 ? 41.275 2.887 117.124 1.00 28.79 756 LYS A C 1
ATOM 3361 O O . LYS A 1 489 ? 41.493 1.935 116.369 1.00 30.89 756 LYS A O 1
ATOM 3367 N N . LEU A 1 490 ? 40.763 4.041 116.708 1.00 23.66 757 LEU A N 1
ATOM 3368 C CA . LEU A 1 490 ? 40.641 4.403 115.304 1.00 23.57 757 LEU A CA 1
ATOM 3369 C C . LEU A 1 490 ? 41.689 5.460 114.989 1.00 23.34 757 LEU A C 1
ATOM 3370 O O . LEU A 1 490 ? 41.911 6.377 115.787 1.00 23.25 757 LEU A O 1
ATOM 3375 N N . PHE A 1 491 ? 42.343 5.333 113.837 1.00 23.26 758 PHE A N 1
ATOM 3376 C CA . PHE A 1 491 ? 43.294 6.356 113.431 1.00 23.07 758 PHE A CA 1
ATOM 3377 C C . PHE A 1 491 ? 43.360 6.428 111.912 1.00 23.01 758 PHE A C 1
ATOM 3378 O O . PHE A 1 491 ? 42.919 5.519 111.202 1.00 23.12 758 PHE A O 1
ATOM 3386 N N . HIS A 1 492 ? 43.904 7.541 111.428 1.00 22.86 759 HIS A N 1
ATOM 3387 C CA . HIS A 1 492 ? 44.010 7.839 110.008 1.00 22.79 759 HIS A CA 1
ATOM 3388 C C . HIS A 1 492 ? 45.429 7.582 109.514 1.00 22.74 759 HIS A C 1
ATOM 3389 O O . HIS A 1 492 ? 46.401 7.739 110.256 1.00 22.69 759 HIS A O 1
ATOM 3396 N N . ILE A 1 493 ? 45.537 7.196 108.243 1.00 22.75 760 ILE A N 1
ATOM 3397 C CA . ILE A 1 493 ? 46.818 6.997 107.580 1.00 22.71 760 ILE A CA 1
ATOM 3398 C C . ILE A 1 493 ? 46.768 7.655 106.208 1.00 24.10 760 ILE A C 1
ATOM 3399 O O . ILE A 1 493 ? 45.717 8.093 105.739 1.00 22.63 760 ILE A O 1
ATOM 3404 N N . ASP A 1 494 ? 47.935 7.720 105.567 1.00 24.52 761 ASP A N 1
ATOM 3405 C CA . ASP A 1 494 ? 48.036 8.121 104.169 1.00 23.91 761 ASP A CA 1
ATOM 3406 C C . ASP A 1 494 ? 47.584 9.559 103.951 1.00 25.34 761 ASP A C 1
ATOM 3407 O O . ASP A 1 494 ? 46.452 9.802 103.521 1.00 25.02 761 ASP A O 1
ATOM 3412 N N . PHE A 1 495 ? 48.470 10.512 104.210 1.00 24.29 762 PHE A N 1
ATOM 3413 C CA . PHE A 1 495 ? 48.125 11.932 104.163 1.00 24.49 762 PHE A CA 1
ATOM 3414 C C . PHE A 1 495 ? 48.672 12.604 102.910 1.00 24.15 762 PHE A C 1
ATOM 3415 O O . PHE A 1 495 ? 49.305 13.659 102.963 1.00 23.48 762 PHE A O 1
ATOM 3423 N N . GLY A 1 496 ? 48.409 11.989 101.755 1.00 25.76 763 GLY A N 1
ATOM 3424 C CA . GLY A 1 496 ? 48.782 12.556 100.470 1.00 27.80 763 GLY A CA 1
ATOM 3425 C C . GLY A 1 496 ? 47.929 13.727 100.026 1.00 25.87 763 GLY A C 1
ATOM 3426 O O . GLY A 1 496 ? 48.306 14.416 99.072 1.00 25.54 763 GLY A O 1
ATOM 3427 N N . TYR A 1 497 ? 46.796 13.960 100.685 1.00 24.75 764 TYR A N 1
ATOM 3428 C CA . TYR A 1 497 ? 45.932 15.101 100.410 1.00 26.84 764 TYR A CA 1
ATOM 3429 C C . TYR A 1 497 ? 45.674 15.832 101.717 1.00 24.29 764 TYR A C 1
ATOM 3430 O O . TYR A 1 497 ? 45.056 15.272 102.629 1.00 26.04 764 TYR A O 1
ATOM 3439 N N . ILE A 1 498 ? 46.130 17.081 101.806 1.00 23.57 765 ILE A N 1
ATOM 3440 C CA . ILE A 1 498 ? 45.949 17.895 103.001 1.00 24.84 765 ILE A CA 1
ATOM 3441 C C . ILE A 1 498 ? 45.574 19.312 102.589 1.00 23.98 765 ILE A C 1
ATOM 3442 O O . ILE A 1 498 ? 45.620 19.680 101.413 1.00 28.39 765 ILE A O 1
ATOM 3447 N N . LEU A 1 499 ? 45.188 20.106 103.587 1.00 26.75 766 LEU A N 1
ATOM 3448 C CA . LEU A 1 499 ? 44.925 21.533 103.407 1.00 29.26 766 LEU A CA 1
ATOM 3449 C C . LEU A 1 499 ? 43.795 21.778 102.411 1.00 31.78 766 LEU A C 1
ATOM 3450 O O . LEU A 1 499 ? 43.810 22.749 101.652 1.00 30.10 766 LEU A O 1
ATOM 3455 N N . GLY A 1 500 ? 42.800 20.893 102.415 1.00 29.42 767 GLY A N 1
ATOM 3456 C CA . GLY A 1 500 ? 41.630 21.056 101.583 1.00 32.48 767 GLY A CA 1
ATOM 3457 C C . GLY A 1 500 ? 41.695 20.387 100.228 1.00 31.49 767 GLY A C 1
ATOM 3458 O O . GLY A 1 500 ? 40.692 20.403 99.502 1.00 32.06 767 GLY A O 1
ATOM 3459 N N . ARG A 1 501 ? 42.833 19.809 99.855 1.00 30.70 768 ARG A N 1
ATOM 3460 C CA . ARG A 1 501 ? 42.908 19.080 98.600 1.00 27.63 768 ARG A CA 1
ATOM 3461 C C . ARG A 1 501 ? 42.242 17.718 98.742 1.00 26.52 768 ARG A C 1
ATOM 3462 O O . ARG A 1 501 ? 42.227 17.116 99.820 1.00 26.45 768 ARG A O 1
ATOM 3470 N N . ASP A 1 502 ? 41.681 17.235 97.637 1.00 30.97 769 ASP A N 1
ATOM 3471 C CA . ASP A 1 502 ? 40.955 15.975 97.640 1.00 37.44 769 ASP A CA 1
ATOM 3472 C C . ASP A 1 502 ? 40.891 15.450 96.217 1.00 47.10 769 ASP A C 1
ATOM 3473 O O . ASP A 1 502 ? 40.862 16.244 95.270 1.00 51.93 769 ASP A O 1
ATOM 3478 N N . PRO A 1 503 ? 40.875 14.129 96.031 1.00 52.32 770 PRO A N 1
ATOM 3479 C CA . PRO A 1 503 ? 40.742 13.594 94.666 1.00 54.65 770 PRO A CA 1
ATOM 3480 C C . PRO A 1 503 ? 39.474 14.050 93.967 1.00 58.66 770 PRO A C 1
ATOM 3481 O O . PRO A 1 503 ? 39.503 14.342 92.764 1.00 61.96 770 PRO A O 1
ATOM 3485 N N . LYS A 1 504 ? 38.363 14.122 94.686 1.00 54.48 771 LYS A N 1
ATOM 3486 C CA . LYS A 1 504 ? 37.086 14.534 94.131 1.00 57.64 771 LYS A CA 1
ATOM 3487 C C . LYS A 1 504 ? 36.838 16.012 94.387 1.00 59.61 771 LYS A C 1
ATOM 3488 O O . LYS A 1 504 ? 37.480 16.625 95.246 1.00 58.62 771 LYS A O 1
ATOM 3490 N N . PRO A 1 505 ? 35.909 16.618 93.657 1.00 73.93 772 PRO A N 1
ATOM 3491 C CA . PRO A 1 505 ? 35.626 18.041 93.848 1.00 74.13 772 PRO A CA 1
ATOM 3492 C C . PRO A 1 505 ? 34.647 18.277 94.990 1.00 74.75 772 PRO A C 1
ATOM 3493 O O . PRO A 1 505 ? 33.964 17.368 95.465 1.00 77.81 772 PRO A O 1
ATOM 3497 N N . LEU A 1 506 ? 34.593 19.534 95.423 1.00 68.19 773 LEU A N 1
ATOM 3498 C CA . LEU A 1 506 ? 33.691 19.979 96.478 1.00 64.53 773 LEU A CA 1
ATOM 3499 C C . LEU A 1 506 ? 33.753 19.070 97.709 1.00 58.51 773 LEU A C 1
ATOM 3500 O O . LEU A 1 506 ? 32.722 18.577 98.175 1.00 57.99 773 LEU A O 1
ATOM 3502 N N . PRO A 1 507 ? 34.946 18.832 98.260 1.00 53.22 774 PRO A N 1
ATOM 3503 C CA . PRO A 1 507 ? 35.039 17.972 99.436 1.00 51.36 774 PRO A CA 1
ATOM 3504 C C . PRO A 1 507 ? 34.393 18.627 100.632 1.00 50.45 774 PRO A C 1
ATOM 3505 O O . PRO A 1 507 ? 34.435 19.863 100.788 1.00 50.36 774 PRO A O 1
ATOM 3509 N N . PRO A 1 508 ? 33.773 17.854 101.520 1.00 48.58 775 PRO A N 1
ATOM 3510 C CA . PRO A 1 508 ? 33.155 18.431 102.713 1.00 47.10 775 PRO A CA 1
ATOM 3511 C C . PRO A 1 508 ? 34.211 18.995 103.644 1.00 47.99 775 PRO A C 1
ATOM 3512 O O . PRO A 1 508 ? 35.288 18.401 103.803 1.00 49.26 775 PRO A O 1
ATOM 3516 N N . PRO A 1 509 ? 33.946 20.138 104.278 1.00 49.93 776 PRO A N 1
ATOM 3517 C CA . PRO A 1 509 ? 34.929 20.679 105.230 1.00 50.02 776 PRO A CA 1
ATOM 3518 C C . PRO A 1 509 ? 35.264 19.703 106.341 1.00 47.74 776 PRO A C 1
ATOM 3519 O O . PRO A 1 509 ? 36.414 19.657 106.797 1.00 48.21 776 PRO A O 1
ATOM 3523 N N . MET A 1 510 ? 34.285 18.923 106.790 1.00 42.14 777 MET A N 1
ATOM 3524 C CA . MET A 1 510 ? 34.483 17.861 107.765 1.00 41.31 777 MET A CA 1
ATOM 3525 C C . MET A 1 510 ? 34.111 16.542 107.104 1.00 44.35 777 MET A C 1
ATOM 3526 O O . MET A 1 510 ? 33.056 16.440 106.467 1.00 45.08 777 MET A O 1
ATOM 3531 N N . LYS A 1 511 ? 34.976 15.541 107.243 1.00 47.75 778 LYS A N 1
ATOM 3532 C CA . LYS A 1 511 ? 34.841 14.281 106.514 1.00 50.76 778 LYS A CA 1
ATOM 3533 C C . LYS A 1 511 ? 34.666 13.131 107.502 1.00 51.76 778 LYS A C 1
ATOM 3534 O O . LYS A 1 511 ? 35.637 12.495 107.919 1.00 51.70 778 LYS A O 1
ATOM 3540 N N . LEU A 1 512 ? 33.418 12.871 107.874 1.00 51.63 779 LEU A N 1
ATOM 3541 C CA . LEU A 1 512 ? 33.037 11.650 108.562 1.00 50.20 779 LEU A CA 1
ATOM 3542 C C . LEU A 1 512 ? 32.446 10.682 107.541 1.00 51.69 779 LEU A C 1
ATOM 3543 O O . LEU A 1 512 ? 32.378 10.967 106.343 1.00 50.33 779 LEU A O 1
ATOM 3548 N N . ASN A 1 513 ? 32.020 9.517 108.018 1.00 52.49 780 ASN A N 1
ATOM 3549 C CA . ASN A 1 513 ? 31.344 8.562 107.156 1.00 50.78 780 ASN A CA 1
ATOM 3550 C C . ASN A 1 513 ? 30.424 7.700 108.004 1.00 46.75 780 ASN A C 1
ATOM 3551 O O . ASN A 1 513 ? 30.677 7.476 109.191 1.00 44.74 780 ASN A O 1
ATOM 3556 N N . LYS A 1 514 ? 29.344 7.229 107.376 1.00 45.61 781 LYS A N 1
ATOM 3557 C CA . LYS A 1 514 ? 28.315 6.485 108.097 1.00 41.59 781 LYS A CA 1
ATOM 3558 C C . LYS A 1 514 ? 28.913 5.389 108.970 1.00 38.22 781 LYS A C 1
ATOM 3559 O O . LYS A 1 514 ? 28.521 5.226 110.131 1.00 40.22 781 LYS A O 1
ATOM 3561 N N . GLU A 1 515 ? 29.871 4.631 108.430 1.00 37.89 782 GLU A N 1
ATOM 3562 C CA . GLU A 1 515 ? 30.396 3.472 109.148 1.00 36.24 782 GLU A CA 1
ATOM 3563 C C . GLU A 1 515 ? 31.004 3.855 110.491 1.00 31.37 782 GLU A C 1
ATOM 3564 O O . GLU A 1 515 ? 30.911 3.085 111.455 1.00 33.58 782 GLU A O 1
ATOM 3570 N N . MET A 1 516 ? 31.636 5.028 110.580 1.00 24.36 783 MET A N 1
ATOM 3571 C CA . MET A 1 516 ? 32.264 5.425 111.837 1.00 26.15 783 MET A CA 1
ATOM 3572 C C . MET A 1 516 ? 31.221 5.784 112.888 1.00 28.73 783 MET A C 1
ATOM 3573 O O . MET A 1 516 ? 31.335 5.375 114.050 1.00 24.50 783 MET A O 1
ATOM 3578 N N . VAL A 1 517 ? 30.199 6.551 112.501 1.00 29.57 784 VAL A N 1
ATOM 3579 C CA . VAL A 1 517 ? 29.123 6.875 113.435 1.00 30.63 784 VAL A CA 1
ATOM 3580 C C . VAL A 1 517 ? 28.379 5.611 113.844 1.00 27.52 784 VAL A C 1
ATOM 3581 O O . VAL A 1 517 ? 28.034 5.426 115.017 1.00 25.36 784 VAL A O 1
ATOM 3585 N N . GLU A 1 518 ? 28.118 4.720 112.883 1.00 26.70 785 GLU A N 1
ATOM 3586 C CA . GLU A 1 518 ? 27.468 3.455 113.207 1.00 31.63 785 GLU A CA 1
ATOM 3587 C C . GLU A 1 518 ? 28.306 2.637 114.180 1.00 32.01 785 GLU A C 1
ATOM 3588 O O . GLU A 1 518 ? 27.758 1.897 115.005 1.00 25.57 785 GLU A O 1
ATOM 3594 N N . GLY A 1 519 ? 29.632 2.768 114.106 1.00 32.48 786 GLY A N 1
ATOM 3595 C CA . GLY A 1 519 ? 30.496 2.001 114.986 1.00 26.76 786 GLY A CA 1
ATOM 3596 C C . GLY A 1 519 ? 30.271 2.286 116.457 1.00 26.91 786 GLY A C 1
ATOM 3597 O O . GLY A 1 519 ? 30.456 1.402 117.297 1.00 27.69 786 GLY A O 1
ATOM 3598 N N . MET A 1 520 ? 29.879 3.514 116.794 1.00 25.51 787 MET A N 1
ATOM 3599 C CA . MET A 1 520 ? 29.616 3.888 118.178 1.00 25.62 787 MET A CA 1
ATOM 3600 C C . MET A 1 520 ? 28.154 3.702 118.571 1.00 25.93 787 MET A C 1
ATOM 3601 O O . MET A 1 520 ? 27.769 4.083 119.682 1.00 28.38 787 MET A O 1
ATOM 3606 N N . GLY A 1 521 ? 27.341 3.119 117.694 1.00 25.78 788 GLY A N 1
ATOM 3607 C CA . GLY A 1 521 ? 25.941 2.876 117.972 1.00 26.38 788 GLY A CA 1
ATOM 3608 C C . GLY A 1 521 ? 24.957 3.764 117.238 1.00 27.64 788 GLY A C 1
ATOM 3609 O O . GLY A 1 521 ? 23.759 3.710 117.542 1.00 28.21 788 GLY A O 1
ATOM 3610 N N . GLY A 1 522 ? 25.411 4.571 116.283 1.00 25.78 789 GLY A N 1
ATOM 3611 C CA . GLY A 1 522 ? 24.541 5.489 115.580 1.00 30.22 789 GLY A CA 1
ATOM 3612 C C . GLY A 1 522 ? 24.296 6.764 116.366 1.00 26.34 789 GLY A C 1
ATOM 3613 O O . GLY A 1 522 ? 24.698 6.917 117.521 1.00 25.80 789 GLY A O 1
ATOM 3614 N N . THR A 1 523 ? 23.609 7.705 115.716 1.00 26.85 790 THR A N 1
ATOM 3615 C CA . THR A 1 523 ? 23.303 8.972 116.369 1.00 29.84 790 THR A CA 1
ATOM 3616 C C . THR A 1 523 ? 22.382 8.798 117.568 1.00 30.38 790 THR A C 1
ATOM 3617 O O . THR A 1 523 ? 22.368 9.660 118.454 1.00 27.80 790 THR A O 1
ATOM 3621 N N . GLN A 1 524 ? 21.616 7.706 117.619 1.00 26.39 791 GLN A N 1
ATOM 3622 C CA . GLN A 1 524 ? 20.702 7.471 118.730 1.00 26.73 791 GLN A CA 1
ATOM 3623 C C . GLN A 1 524 ? 21.414 7.016 119.997 1.00 26.74 791 GLN A C 1
ATOM 3624 O O . GLN A 1 524 ? 20.785 6.983 121.059 1.00 27.01 791 GLN A O 1
ATOM 3630 N N . SER A 1 525 ? 22.697 6.675 119.913 1.00 26.47 792 SER A N 1
ATOM 3631 C CA . SER A 1 525 ? 23.433 6.182 121.067 1.00 26.48 792 SER A CA 1
ATOM 3632 C C . SER A 1 525 ? 23.895 7.332 121.953 1.00 26.35 792 SER A C 1
ATOM 3633 O O . SER A 1 525 ? 24.113 8.454 121.490 1.00 26.15 792 SER A O 1
ATOM 3636 N N . GLU A 1 526 ? 24.039 7.038 123.248 1.00 26.48 793 GLU A N 1
ATOM 3637 C CA . GLU A 1 526 ? 24.730 7.964 124.136 1.00 26.32 793 GLU A CA 1
ATOM 3638 C C . GLU A 1 526 ? 26.123 8.285 123.615 1.00 25.94 793 GLU A C 1
ATOM 3639 O O . GLU A 1 526 ? 26.615 9.406 123.793 1.00 25.75 793 GLU A O 1
ATOM 3645 N N . GLN A 1 527 ? 26.768 7.314 122.966 1.00 26.43 794 GLN A N 1
ATOM 3646 C CA . GLN A 1 527 ? 28.135 7.507 122.499 1.00 26.46 794 GLN A CA 1
ATOM 3647 C C . GLN A 1 527 ? 28.239 8.659 121.510 1.00 25.56 794 GLN A C 1
ATOM 3648 O O . GLN A 1 527 ? 29.273 9.334 121.456 1.00 25.78 794 GLN A O 1
ATOM 3654 N N . TYR A 1 528 ? 27.192 8.902 120.717 1.00 25.40 795 TYR A N 1
ATOM 3655 C CA . TYR A 1 528 ? 27.268 9.977 119.734 1.00 26.57 795 TYR A CA 1
ATOM 3656 C C . TYR A 1 528 ? 27.420 11.335 120.410 1.00 25.15 795 TYR A C 1
ATOM 3657 O O . TYR A 1 528 ? 28.165 12.195 119.926 1.00 24.91 795 TYR A O 1
ATOM 3666 N N . GLN A 1 529 ? 26.726 11.550 121.531 1.00 26.00 796 GLN A N 1
ATOM 3667 C CA . GLN A 1 529 ? 26.854 12.826 122.229 1.00 25.96 796 GLN A CA 1
ATOM 3668 C C . GLN A 1 529 ? 28.196 12.938 122.940 1.00 26.67 796 GLN A C 1
ATOM 3669 O O . GLN A 1 529 ? 28.791 14.022 122.985 1.00 25.57 796 GLN A O 1
ATOM 3675 N N . GLU A 1 530 ? 28.692 11.838 123.511 1.00 25.17 797 GLU A N 1
ATOM 3676 C CA . GLU A 1 530 ? 30.028 11.883 124.097 1.00 24.96 797 GLU A CA 1
ATOM 3677 C C . GLU A 1 530 ? 31.084 12.116 123.023 1.00 24.86 797 GLU A C 1
ATOM 3678 O O . GLU A 1 530 ? 32.071 12.820 123.259 1.00 24.46 797 GLU A O 1
ATOM 3684 N N . PHE A 1 531 ? 30.879 11.552 121.833 1.00 24.60 798 PHE A N 1
ATOM 3685 C CA . PHE A 1 531 ? 31.748 11.866 120.702 1.00 28.32 798 PHE A CA 1
ATOM 3686 C C . PHE A 1 531 ? 31.734 13.364 120.410 1.00 27.02 798 PHE A C 1
ATOM 3687 O O . PHE A 1 531 ? 32.790 13.998 120.298 1.00 24.03 798 PHE A O 1
ATOM 3695 N N . ARG A 1 532 ? 30.538 13.951 120.313 1.00 24.42 799 ARG A N 1
ATOM 3696 C CA . ARG A 1 532 ? 30.430 15.387 120.074 1.00 24.36 799 ARG A CA 1
ATOM 3697 C C . ARG A 1 532 ? 31.113 16.185 121.176 1.00 24.29 799 ARG A C 1
ATOM 3698 O O . ARG A 1 532 ? 31.838 17.149 120.898 1.00 24.12 799 ARG A O 1
ATOM 3706 N N . LYS A 1 533 ? 30.893 15.801 122.436 1.00 26.54 800 LYS A N 1
ATOM 3707 C CA . LYS A 1 533 ? 31.482 16.537 123.551 1.00 27.33 800 LYS A CA 1
ATOM 3708 C C . LYS A 1 533 ? 33.005 16.528 123.481 1.00 24.18 800 LYS A C 1
ATOM 3709 O O . LYS A 1 533 ? 33.650 17.552 123.733 1.00 24.05 800 LYS A O 1
ATOM 3711 N N . GLN A 1 534 ? 33.599 15.382 123.139 1.00 24.02 801 GLN A N 1
ATOM 3712 C CA . GLN A 1 534 ? 35.054 15.317 123.026 1.00 23.78 801 GLN A CA 1
ATOM 3713 C C . GLN A 1 534 ? 35.558 16.176 121.869 1.00 23.61 801 GLN A C 1
ATOM 3714 O O . GLN A 1 534 ? 36.624 16.795 121.969 1.00 23.44 801 GLN A O 1
ATOM 3720 N N . CYS A 1 535 ? 34.811 16.225 120.762 1.00 26.07 802 CYS A N 1
ATOM 3721 C CA . CYS A 1 535 ? 35.178 17.129 119.674 1.00 26.69 802 CYS A CA 1
ATOM 3722 C C . CYS A 1 535 ? 35.197 18.578 120.143 1.00 28.23 802 CYS A C 1
ATOM 3723 O O . CYS A 1 535 ? 36.148 19.316 119.860 1.00 25.77 802 CYS A O 1
ATOM 3726 N N . TYR A 1 536 ? 34.157 19.009 120.863 1.00 24.95 803 TYR A N 1
ATOM 3727 C CA . TYR A 1 536 ? 34.148 20.366 121.401 1.00 27.10 803 TYR A CA 1
ATOM 3728 C C . TYR A 1 536 ? 35.391 20.626 122.240 1.00 25.77 803 TYR A C 1
ATOM 3729 O O . TYR A 1 536 ? 36.094 21.625 122.045 1.00 24.21 803 TYR A O 1
ATOM 3738 N N . THR A 1 537 ? 35.676 19.726 123.186 1.00 26.19 804 THR A N 1
ATOM 3739 C CA . THR A 1 537 ? 36.789 19.926 124.107 1.00 24.95 804 THR A CA 1
ATOM 3740 C C . THR A 1 537 ? 38.119 19.978 123.367 1.00 25.44 804 THR A C 1
ATOM 3741 O O . THR A 1 537 ? 38.949 20.856 123.631 1.00 24.87 804 THR A O 1
ATOM 3745 N N . ALA A 1 538 ? 38.343 19.047 122.438 1.00 23.17 805 ALA A N 1
ATOM 3746 C CA . ALA A 1 538 ? 39.587 19.053 121.675 1.00 22.98 805 ALA A CA 1
ATOM 3747 C C . ALA A 1 538 ? 39.689 20.288 120.789 1.00 22.92 805 ALA A C 1
ATOM 3748 O O . ALA A 1 538 ? 40.767 20.880 120.660 1.00 22.79 805 ALA A O 1
ATOM 3750 N N . PHE A 1 539 ? 38.579 20.687 120.166 1.00 24.43 806 PHE A N 1
ATOM 3751 C CA . PHE A 1 539 ? 38.581 21.875 119.317 1.00 23.97 806 PHE A CA 1
ATOM 3752 C C . PHE A 1 539 ? 38.976 23.112 120.111 1.00 23.97 806 PHE A C 1
ATOM 3753 O O . PHE A 1 539 ? 39.823 23.902 119.676 1.00 23.87 806 PHE A O 1
ATOM 3761 N N . LEU A 1 540 ? 38.376 23.293 121.290 1.00 24.05 807 LEU A N 1
ATOM 3762 C CA . LEU A 1 540 ? 38.691 24.457 122.110 1.00 24.07 807 LEU A CA 1
ATOM 3763 C C . LEU A 1 540 ? 40.136 24.420 122.589 1.00 28.08 807 LEU A C 1
ATOM 3764 O O . LEU A 1 540 ? 40.796 25.463 122.676 1.00 31.71 807 LEU A O 1
ATOM 3769 N N . HIS A 1 541 ? 40.649 23.227 122.900 1.00 26.03 808 HIS A N 1
ATOM 3770 C CA . HIS A 1 541 ? 42.030 23.113 123.356 1.00 26.96 808 HIS A CA 1
ATOM 3771 C C . HIS A 1 541 ? 43.006 23.491 122.249 1.00 31.16 808 HIS A C 1
ATOM 3772 O O . HIS A 1 541 ? 43.928 24.287 122.461 1.00 30.91 808 HIS A O 1
ATOM 3779 N N . LEU A 1 542 ? 42.822 22.922 121.056 1.00 23.39 809 LEU A N 1
ATOM 3780 C CA . LEU A 1 542 ? 43.728 23.223 119.953 1.00 24.00 809 LEU A CA 1
ATOM 3781 C C . LEU A 1 542 ? 43.598 24.673 119.500 1.00 24.90 809 LEU A C 1
ATOM 3782 O O . LEU A 1 542 ? 44.580 25.267 119.039 1.00 23.24 809 LEU A O 1
ATOM 3787 N N . ARG A 1 543 ? 42.404 25.256 119.622 1.00 24.02 810 ARG A N 1
ATOM 3788 C CA . ARG A 1 543 ? 42.245 26.678 119.338 1.00 24.31 810 ARG A CA 1
ATOM 3789 C C . ARG A 1 543 ? 43.184 27.519 120.193 1.00 24.23 810 ARG A C 1
ATOM 3790 O O . ARG A 1 543 ? 43.787 28.483 119.705 1.00 24.58 810 ARG A O 1
ATOM 3798 N N . ARG A 1 544 ? 43.318 27.170 121.474 1.00 24.06 811 ARG A N 1
ATOM 3799 C CA . ARG A 1 544 ? 44.169 27.939 122.375 1.00 25.94 811 ARG A CA 1
ATOM 3800 C C . ARG A 1 544 ? 45.642 27.846 122.005 1.00 28.41 811 ARG A C 1
ATOM 3801 O O . ARG A 1 544 ? 46.430 28.687 122.447 1.00 27.97 811 ARG A O 1
ATOM 3809 N N . TYR A 1 545 ? 46.031 26.853 121.206 1.00 22.63 812 TYR A N 1
ATOM 3810 C CA . TYR A 1 545 ? 47.395 26.729 120.713 1.00 22.51 812 TYR A CA 1
ATOM 3811 C C . TYR A 1 545 ? 47.517 27.123 119.244 1.00 22.88 812 TYR A C 1
ATOM 3812 O O . TYR A 1 545 ? 48.481 26.731 118.579 1.00 22.42 812 TYR A O 1
ATOM 3821 N N . SER A 1 546 ? 46.555 27.894 118.729 1.00 22.82 813 SER A N 1
ATOM 3822 C CA . SER A 1 546 ? 46.560 28.249 117.313 1.00 22.83 813 SER A CA 1
ATOM 3823 C C . SER A 1 546 ? 47.819 29.018 116.935 1.00 24.01 813 SER A C 1
ATOM 3824 O O . SER A 1 546 ? 48.357 28.840 115.835 1.00 22.75 813 SER A O 1
ATOM 3827 N N . ASN A 1 547 ? 48.301 29.886 117.827 1.00 22.41 814 ASN A N 1
ATOM 3828 C CA . ASN A 1 547 ? 49.510 30.649 117.533 1.00 22.40 814 ASN A CA 1
ATOM 3829 C C . ASN A 1 547 ? 50.682 29.721 117.239 1.00 22.33 814 ASN A C 1
ATOM 3830 O O . ASN A 1 547 ? 51.425 29.924 116.272 1.00 22.28 814 ASN A O 1
ATOM 3835 N N . LEU A 1 548 ? 50.861 28.690 118.067 1.00 24.03 815 LEU A N 1
ATOM 3836 C CA . LEU A 1 548 ? 51.972 27.766 117.874 1.00 22.78 815 LEU A CA 1
ATOM 3837 C C . LEU A 1 548 ? 51.778 26.923 116.618 1.00 22.65 815 LEU A C 1
ATOM 3838 O O . LEU A 1 548 ? 52.706 26.760 115.817 1.00 22.63 815 LEU A O 1
ATOM 3843 N N . ILE A 1 549 ? 50.574 26.381 116.428 1.00 22.10 816 ILE A N 1
ATOM 3844 C CA . ILE A 1 549 ? 50.310 25.544 115.261 1.00 22.09 816 ILE A CA 1
ATOM 3845 C C . ILE A 1 549 ? 50.464 26.350 113.979 1.00 22.13 816 ILE A C 1
ATOM 3846 O O . ILE A 1 549 ? 51.038 25.872 112.993 1.00 22.10 816 ILE A O 1
ATOM 3851 N N . LEU A 1 550 ? 49.956 27.584 113.970 1.00 22.21 817 LEU A N 1
ATOM 3852 C CA . LEU A 1 550 ? 50.081 28.421 112.781 1.00 22.27 817 LEU A CA 1
ATOM 3853 C C . LEU A 1 550 ? 51.524 28.856 112.560 1.00 22.34 817 LEU A C 1
ATOM 3854 O O . LEU A 1 550 ? 51.983 28.946 111.416 1.00 22.28 817 LEU A O 1
ATOM 3859 N N . ASN A 1 551 ? 52.256 29.135 113.641 1.00 22.24 818 ASN A N 1
ATOM 3860 C CA . ASN A 1 551 ? 53.662 29.497 113.498 1.00 22.24 818 ASN A CA 1
ATOM 3861 C C . ASN A 1 551 ? 54.468 28.349 112.908 1.00 23.50 818 ASN A C 1
ATOM 3862 O O . ASN A 1 551 ? 55.351 28.566 112.068 1.00 22.21 818 ASN A O 1
ATOM 3867 N N . LEU A 1 552 ? 54.185 27.118 113.338 1.00 22.42 819 LEU A N 1
ATOM 3868 C CA . LEU A 1 552 ? 54.888 25.970 112.772 1.00 22.59 819 LEU A CA 1
ATOM 3869 C C . LEU A 1 552 ? 54.585 25.818 111.287 1.00 22.41 819 LEU A C 1
ATOM 3870 O O . LEU A 1 552 ? 55.474 25.471 110.502 1.00 23.21 819 LEU A O 1
ATOM 3875 N N . PHE A 1 553 ? 53.340 26.074 110.879 1.00 22.37 820 PHE A N 1
ATOM 3876 C CA . PHE A 1 553 ? 53.014 25.987 109.460 1.00 22.40 820 PHE A CA 1
ATOM 3877 C C . PHE A 1 553 ? 53.620 27.141 108.674 1.00 22.48 820 PHE A C 1
ATOM 3878 O O . PHE A 1 553 ? 53.957 26.974 107.496 1.00 24.58 820 PHE A O 1
ATOM 3886 N N . SER A 1 554 ? 53.777 28.309 109.301 1.00 22.28 821 SER A N 1
ATOM 3887 C CA . SER A 1 554 ? 54.410 29.425 108.607 1.00 22.38 821 SER A CA 1
ATOM 3888 C C . SER A 1 554 ? 55.859 29.111 108.258 1.00 22.39 821 SER A C 1
ATOM 3889 O O . SER A 1 554 ? 56.368 29.589 107.238 1.00 22.47 821 SER A O 1
ATOM 3892 N N . LEU A 1 555 ? 56.536 28.307 109.078 1.00 22.36 822 LEU A N 1
ATOM 3893 C CA . LEU A 1 555 ? 57.910 27.909 108.799 1.00 22.38 822 LEU A CA 1
ATOM 3894 C C . LEU A 1 555 ? 58.011 26.834 107.721 1.00 22.37 822 LEU A C 1
ATOM 3895 O O . LEU A 1 555 ? 59.129 26.467 107.342 1.00 24.32 822 LEU A O 1
ATOM 3900 N N . MET A 1 556 ? 56.885 26.324 107.222 1.00 22.49 823 MET A N 1
ATOM 3901 C CA . MET A 1 556 ? 56.878 25.294 106.190 1.00 22.49 823 MET A CA 1
ATOM 3902 C C . MET A 1 556 ? 56.460 25.820 104.824 1.00 22.56 823 MET A C 1
ATOM 3903 O O . MET A 1 556 ? 56.446 25.048 103.861 1.00 23.63 823 MET A O 1
ATOM 3908 N N . VAL A 1 557 ? 56.129 27.109 104.712 1.00 24.49 824 VAL A N 1
ATOM 3909 C CA . VAL A 1 557 ? 55.475 27.605 103.502 1.00 27.79 824 VAL A CA 1
ATOM 3910 C C . VAL A 1 557 ? 56.374 27.464 102.281 1.00 27.76 824 VAL A C 1
ATOM 3911 O O . VAL A 1 557 ? 55.881 27.366 101.150 1.00 29.78 824 VAL A O 1
ATOM 3915 N N . ASP A 1 558 ? 57.691 27.455 102.474 1.00 28.15 825 ASP A N 1
ATOM 3916 C CA . ASP A 1 558 ? 58.629 27.289 101.372 1.00 30.50 825 ASP A CA 1
ATOM 3917 C C . ASP A 1 558 ? 59.162 25.867 101.266 1.00 29.79 825 ASP A C 1
ATOM 3918 O O . ASP A 1 558 ? 60.122 25.630 100.526 1.00 32.23 825 ASP A O 1
ATOM 3923 N N . ALA A 1 559 ? 58.564 24.921 101.984 1.00 29.88 826 ALA A N 1
ATOM 3924 C CA . ALA A 1 559 ? 59.057 23.553 102.006 1.00 30.02 826 ALA A CA 1
ATOM 3925 C C . ALA A 1 559 ? 58.616 22.791 100.763 1.00 29.67 826 ALA A C 1
ATOM 3926 O O . ALA A 1 559 ? 57.589 23.093 100.150 1.00 30.46 826 ALA A O 1
ATOM 3928 N N A ASN A 1 560 ? 59.416 21.792 100.389 0.52 27.16 827 ASN A N 1
ATOM 3929 N N B ASN A 1 560 ? 59.409 21.781 100.401 0.48 27.14 827 ASN A N 1
ATOM 3930 C CA A ASN A 1 560 ? 59.100 20.940 99.244 0.52 28.60 827 ASN A CA 1
ATOM 3931 C CA B ASN A 1 560 ? 59.115 20.924 99.253 0.48 28.68 827 ASN A CA 1
ATOM 3932 C C A ASN A 1 560 ? 58.077 19.877 99.652 0.52 30.87 827 ASN A C 1
ATOM 3933 C C B ASN A 1 560 ? 58.068 19.872 99.631 0.48 30.78 827 ASN A C 1
ATOM 3934 O O A ASN A 1 560 ? 58.334 18.673 99.658 0.52 32.96 827 ASN A O 1
ATOM 3935 O O B ASN A 1 560 ? 58.300 18.664 99.591 0.48 33.02 827 ASN A O 1
ATOM 3944 N N . ILE A 1 561 ? 56.894 20.364 100.010 1.00 28.09 828 ILE A N 1
ATOM 3945 C CA . ILE A 1 561 ? 55.761 19.537 100.397 1.00 27.52 828 ILE A CA 1
ATOM 3946 C C . ILE A 1 561 ? 54.659 19.779 99.371 1.00 28.72 828 ILE A C 1
ATOM 3947 O O . ILE A 1 561 ? 54.230 20.923 99.187 1.00 27.50 828 ILE A O 1
ATOM 3952 N N . PRO A 1 562 ? 54.166 18.744 98.679 1.00 29.33 829 PRO A N 1
ATOM 3953 C CA . PRO A 1 562 ? 53.299 18.995 97.509 1.00 27.15 829 PRO A CA 1
ATOM 3954 C C . PRO A 1 562 ? 52.126 19.925 97.776 1.00 26.33 829 PRO A C 1
ATOM 3955 O O . PRO A 1 562 ? 51.967 20.928 97.070 1.00 31.02 829 PRO A O 1
ATOM 3959 N N . ASP A 1 563 ? 51.296 19.623 98.773 1.00 26.02 830 ASP A N 1
ATOM 3960 C CA . ASP A 1 563 ? 50.098 20.417 99.020 1.00 26.21 830 ASP A CA 1
ATOM 3961 C C . ASP A 1 563 ? 50.397 21.776 99.645 1.00 28.17 830 ASP A C 1
ATOM 3962 O O . ASP A 1 563 ? 49.475 22.584 99.803 1.00 30.41 830 ASP A O 1
ATOM 3967 N N . ILE A 1 564 ? 51.654 22.051 99.991 1.00 26.71 831 ILE A N 1
ATOM 3968 C CA . ILE A 1 564 ? 52.056 23.367 100.474 1.00 27.72 831 ILE A CA 1
ATOM 3969 C C . ILE A 1 564 ? 52.617 24.171 99.310 1.00 28.82 831 ILE A C 1
ATOM 3970 O O . ILE A 1 564 ? 52.118 25.256 98.992 1.00 30.51 831 ILE A O 1
ATOM 3975 N N . ALA A 1 565 ? 53.664 23.642 98.669 1.00 34.70 832 ALA A N 1
ATOM 3976 C CA . ALA A 1 565 ? 54.275 24.326 97.535 1.00 36.24 832 ALA A CA 1
ATOM 3977 C C . ALA A 1 565 ? 53.273 24.622 96.429 1.00 37.45 832 ALA A C 1
ATOM 3978 O O . ALA A 1 565 ? 53.539 25.478 95.578 1.00 37.58 832 ALA A O 1
ATOM 3980 N N . LEU A 1 566 ? 52.133 23.927 96.416 1.00 43.72 833 LEU A N 1
ATOM 3981 C CA . LEU A 1 566 ? 51.109 24.197 95.413 1.00 45.83 833 LEU A CA 1
ATOM 3982 C C . LEU A 1 566 ? 50.465 25.561 95.626 1.00 44.85 833 LEU A C 1
ATOM 3983 O O . LEU A 1 566 ? 49.987 26.177 94.667 1.00 47.33 833 LEU A O 1
ATOM 3988 N N . GLU A 1 567 ? 50.454 26.051 96.866 1.00 36.81 834 GLU A N 1
ATOM 3989 C CA . GLU A 1 567 ? 49.886 27.361 97.189 1.00 36.59 834 GLU A CA 1
ATOM 3990 C C . GLU A 1 567 ? 50.545 27.879 98.459 1.00 34.51 834 GLU A C 1
ATOM 3991 O O . GLU A 1 567 ? 49.914 27.977 99.518 1.00 32.12 834 GLU A O 1
ATOM 3997 N N . PRO A 1 568 ? 51.831 28.233 98.384 1.00 32.94 835 PRO A N 1
ATOM 3998 C CA . PRO A 1 568 ? 52.549 28.628 99.609 1.00 30.55 835 PRO A CA 1
ATOM 3999 C C . PRO A 1 568 ? 51.926 29.813 100.328 1.00 34.57 835 PRO A C 1
ATOM 4000 O O . PRO A 1 568 ? 51.853 29.808 101.563 1.00 35.92 835 PRO A O 1
ATOM 4004 N N . ASP A 1 569 ? 51.468 30.828 99.593 1.00 33.00 836 ASP A N 1
ATOM 4005 C CA . ASP A 1 569 ? 50.992 32.058 100.218 1.00 37.71 836 ASP A CA 1
ATOM 4006 C C . ASP A 1 569 ? 49.625 31.913 100.874 1.00 34.49 836 ASP A C 1
ATOM 4007 O O . ASP A 1 569 ? 49.222 32.811 101.622 1.00 33.08 836 ASP A O 1
ATOM 4012 N N . LYS A 1 570 ? 48.906 30.823 100.618 1.00 35.90 837 LYS A N 1
ATOM 4013 C CA . LYS A 1 570 ? 47.609 30.583 101.233 1.00 37.15 837 LYS A CA 1
ATOM 4014 C C . LYS A 1 570 ? 47.632 29.428 102.224 1.00 35.07 837 LYS A C 1
ATOM 4015 O O . LYS A 1 570 ? 46.578 29.063 102.755 1.00 37.53 837 LYS A O 1
ATOM 4021 N N . THR A 1 571 ? 48.805 28.854 102.498 1.00 30.46 838 THR A N 1
ATOM 4022 C CA . THR A 1 571 ? 48.871 27.639 103.304 1.00 28.84 838 THR A CA 1
ATOM 4023 C C . THR A 1 571 ? 48.464 27.902 104.751 1.00 25.95 838 THR A C 1
ATOM 4024 O O . THR A 1 571 ? 47.608 27.198 105.300 1.00 28.93 838 THR A O 1
ATOM 4028 N N . VAL A 1 572 ? 49.075 28.902 105.390 1.00 23.09 839 VAL A N 1
ATOM 4029 C CA . VAL A 1 572 ? 48.773 29.169 106.795 1.00 23.08 839 VAL A CA 1
ATOM 4030 C C . VAL A 1 572 ? 47.306 29.543 106.967 1.00 23.15 839 VAL A C 1
ATOM 4031 O O . VAL A 1 572 ? 46.642 29.093 107.908 1.00 24.35 839 VAL A O 1
ATOM 4035 N N . LYS A 1 573 ? 46.776 30.370 106.062 1.00 23.19 840 LYS A N 1
ATOM 4036 C CA . LYS A 1 573 ? 45.382 30.788 106.175 1.00 24.80 840 LYS A CA 1
ATOM 4037 C C . LYS A 1 573 ? 44.430 29.600 106.134 1.00 26.38 840 LYS A C 1
ATOM 4038 O O . LYS A 1 573 ? 43.385 29.618 106.795 1.00 26.66 840 LYS A O 1
ATOM 4044 N N . LYS A 1 574 ? 44.770 28.560 105.368 1.00 28.72 841 LYS A N 1
ATOM 4045 C CA . LYS A 1 574 ? 43.876 27.414 105.251 1.00 28.02 841 LYS A CA 1
ATOM 4046 C C . LYS A 1 574 ? 43.746 26.660 106.569 1.00 29.76 841 LYS A C 1
ATOM 4047 O O . LYS A 1 574 ? 42.687 26.089 106.850 1.00 27.39 841 LYS A O 1
ATOM 4053 N N . VAL A 1 575 ? 44.801 26.643 107.385 1.00 26.04 842 VAL A N 1
ATOM 4054 C CA . VAL A 1 575 ? 44.696 26.080 108.728 1.00 23.22 842 VAL A CA 1
ATOM 4055 C C . VAL A 1 575 ? 44.018 27.069 109.665 1.00 25.53 842 VAL A C 1
ATOM 4056 O O . VAL A 1 575 ? 43.120 26.708 110.435 1.00 24.68 842 VAL A O 1
ATOM 4060 N N . GLN A 1 576 ? 44.439 28.333 109.600 1.00 23.19 843 GLN A N 1
ATOM 4061 C CA . GLN A 1 576 ? 43.883 29.370 110.462 1.00 22.68 843 GLN A CA 1
ATOM 4062 C C . GLN A 1 576 ? 42.361 29.402 110.389 1.00 22.79 843 GLN A C 1
ATOM 4063 O O . GLN A 1 576 ? 41.679 29.505 111.414 1.00 22.86 843 GLN A O 1
ATOM 4069 N N . ASP A 1 577 ? 41.809 29.316 109.176 1.00 23.12 844 ASP A N 1
ATOM 4070 C CA . ASP A 1 577 ? 40.360 29.396 109.015 1.00 24.13 844 ASP A CA 1
ATOM 4071 C C . ASP A 1 577 ? 39.650 28.298 109.797 1.00 25.63 844 ASP A C 1
ATOM 4072 O O . ASP A 1 577 ? 38.552 28.511 110.323 1.00 23.36 844 ASP A O 1
ATOM 4077 N N . LYS A 1 578 ? 40.264 27.115 109.889 1.00 26.23 845 LYS A N 1
ATOM 4078 C CA . LYS A 1 578 ? 39.615 25.997 110.565 1.00 24.11 845 LYS A CA 1
ATOM 4079 C C . LYS A 1 578 ? 39.411 26.275 112.048 1.00 24.17 845 LYS A C 1
ATOM 4080 O O . LYS A 1 578 ? 38.471 25.746 112.653 1.00 24.84 845 LYS A O 1
ATOM 4086 N N . PHE A 1 579 ? 40.278 27.090 112.653 1.00 23.08 846 PHE A N 1
ATOM 4087 C CA . PHE A 1 579 ? 40.156 27.404 114.071 1.00 23.14 846 PHE A CA 1
ATOM 4088 C C . PHE A 1 579 ? 38.975 28.318 114.371 1.00 23.33 846 PHE A C 1
ATOM 4089 O O . PHE A 1 579 ? 38.570 28.411 115.535 1.00 23.48 846 PHE A O 1
ATOM 4097 N N . ARG A 1 580 ? 38.415 28.979 113.360 1.00 25.30 847 ARG A N 1
ATOM 4098 C CA . ARG A 1 580 ? 37.331 29.940 113.547 1.00 25.01 847 ARG A CA 1
ATOM 4099 C C . ARG A 1 580 ? 37.634 30.873 114.716 1.00 25.12 847 ARG A C 1
ATOM 4100 O O . ARG A 1 580 ? 36.845 31.033 115.651 1.00 27.37 847 ARG A O 1
ATOM 4108 N N . LEU A 1 581 ? 38.813 31.493 114.654 1.00 24.02 848 LEU A N 1
ATOM 4109 C CA . LEU A 1 581 ? 39.246 32.391 115.717 1.00 24.08 848 LEU A CA 1
ATOM 4110 C C . LEU A 1 581 ? 38.373 33.634 115.813 1.00 28.11 848 LEU A C 1
ATOM 4111 O O . LEU A 1 581 ? 38.441 34.348 116.819 1.00 29.13 848 LEU A O 1
ATOM 4116 N N . ASP A 1 582 ? 37.561 33.911 114.790 1.00 25.01 849 ASP A N 1
ATOM 4117 C CA . ASP A 1 582 ? 36.576 34.980 114.882 1.00 29.32 849 ASP A CA 1
ATOM 4118 C C . ASP A 1 582 ? 35.476 34.658 115.881 1.00 32.56 849 ASP A C 1
ATOM 4119 O O . ASP A 1 582 ? 34.749 35.564 116.301 1.00 34.89 849 ASP A O 1
ATOM 4124 N N . LEU A 1 583 ? 35.342 33.393 116.269 1.00 27.72 850 LEU A N 1
ATOM 4125 C CA . LEU A 1 583 ? 34.271 32.944 117.145 1.00 29.42 850 LEU A CA 1
ATOM 4126 C C . LEU A 1 583 ? 34.782 32.766 118.568 1.00 29.48 850 LEU A C 1
ATOM 4127 O O . LEU A 1 583 ? 35.896 32.279 118.785 1.00 29.87 850 LEU A O 1
ATOM 4132 N N . SER A 1 584 ? 33.958 33.165 119.532 1.00 28.44 851 SER A N 1
ATOM 4133 C CA . SER A 1 584 ? 34.237 32.866 120.925 1.00 28.72 851 SER A CA 1
ATOM 4134 C C . SER A 1 584 ? 34.142 31.360 121.161 1.00 26.03 851 SER A C 1
ATOM 4135 O O . SER A 1 584 ? 33.654 30.600 120.320 1.00 27.55 851 SER A O 1
ATOM 4138 N N . ASP A 1 585 ? 34.623 30.929 122.328 1.00 28.78 852 ASP A N 1
ATOM 4139 C CA . ASP A 1 585 ? 34.538 29.516 122.684 1.00 28.50 852 ASP A CA 1
ATOM 4140 C C . ASP A 1 585 ? 33.107 29.005 122.554 1.00 30.68 852 ASP A C 1
ATOM 4141 O O . ASP A 1 585 ? 32.857 27.970 121.926 1.00 30.42 852 ASP A O 1
ATOM 4146 N N . GLU A 1 586 ? 32.151 29.729 123.139 1.00 30.74 853 GLU A N 1
ATOM 4147 C CA . GLU A 1 586 ? 30.755 29.309 123.067 1.00 30.62 853 GLU A CA 1
ATOM 4148 C C . GLU A 1 586 ? 30.284 29.208 121.621 1.00 28.74 853 GLU A C 1
ATOM 4149 O O . GLU A 1 586 ? 29.643 28.226 121.230 1.00 26.42 853 GLU A O 1
ATOM 4155 N N . GLU A 1 587 ? 30.590 30.222 120.809 1.00 28.55 854 GLU A N 1
ATOM 4156 C CA . GLU A 1 587 ? 30.202 30.179 119.403 1.00 28.07 854 GLU A CA 1
ATOM 4157 C C . GLU A 1 587 ? 30.942 29.074 118.659 1.00 28.07 854 GLU A C 1
ATOM 4158 O O . GLU A 1 587 ? 30.379 28.439 117.760 1.00 26.80 854 GLU A O 1
ATOM 4164 N N . ALA A 1 588 ? 32.207 28.836 119.014 1.00 27.57 855 ALA A N 1
ATOM 4165 C CA . ALA A 1 588 ? 32.973 27.784 118.355 1.00 28.67 855 ALA A CA 1
ATOM 4166 C C . ALA A 1 588 ? 32.394 26.408 118.656 1.00 24.79 855 ALA A C 1
ATOM 4167 O O . ALA A 1 588 ? 32.388 25.528 117.787 1.00 28.45 855 ALA A O 1
ATOM 4169 N N . VAL A 1 589 ? 31.911 26.199 119.881 1.00 28.77 856 VAL A N 1
ATOM 4170 C CA . VAL A 1 589 ? 31.262 24.933 120.211 1.00 29.11 856 VAL A CA 1
ATOM 4171 C C . VAL A 1 589 ? 30.000 24.757 119.377 1.00 29.89 856 VAL A C 1
ATOM 4172 O O . VAL A 1 589 ? 29.752 23.687 118.808 1.00 29.15 856 VAL A O 1
ATOM 4176 N N A HIS A 1 590 ? 29.178 25.807 119.300 0.53 31.20 857 HIS A N 1
ATOM 4177 N N B HIS A 1 590 ? 29.180 25.807 119.290 0.47 31.16 857 HIS A N 1
ATOM 4178 C CA A HIS A 1 590 ? 27.973 25.747 118.478 0.53 32.17 857 HIS A CA 1
ATOM 4179 C CA B HIS A 1 590 ? 27.973 25.721 118.475 0.47 32.14 857 HIS A CA 1
ATOM 4180 C C A HIS A 1 590 ? 28.318 25.481 117.019 0.53 31.10 857 HIS A C 1
ATOM 4181 C C B HIS A 1 590 ? 28.315 25.478 117.011 0.47 31.09 857 HIS A C 1
ATOM 4182 O O A HIS A 1 590 ? 27.643 24.693 116.345 0.53 29.82 857 HIS A O 1
ATOM 4183 O O B HIS A 1 590 ? 27.636 24.703 116.326 0.47 29.81 857 HIS A O 1
ATOM 4196 N N . TYR A 1 591 ? 29.366 26.133 116.513 1.00 30.65 858 TYR A N 1
ATOM 4197 C CA . TYR A 1 591 ? 29.803 25.891 115.142 1.00 29.12 858 TYR A CA 1
ATOM 4198 C C . TYR A 1 591 ? 30.218 24.437 114.956 1.00 28.11 858 TYR A C 1
ATOM 4199 O O . TYR A 1 591 ? 29.797 23.775 114.000 1.00 28.71 858 TYR A O 1
ATOM 4208 N N . MET A 1 592 ? 31.039 23.919 115.874 1.00 27.49 859 MET A N 1
ATOM 4209 C CA . MET A 1 592 ? 31.508 22.541 115.764 1.00 24.53 859 MET A CA 1
ATOM 4210 C C . MET A 1 592 ? 30.350 21.555 115.868 1.00 24.71 859 MET A C 1
ATOM 4211 O O . MET A 1 592 ? 30.292 20.572 115.119 1.00 24.66 859 MET A O 1
ATOM 4216 N N . GLN A 1 593 ? 29.418 21.799 116.792 1.00 28.88 860 GLN A N 1
ATOM 4217 C CA . GLN A 1 593 ? 28.209 20.986 116.852 1.00 29.26 860 GLN A CA 1
ATOM 4218 C C . GLN A 1 593 ? 27.492 20.990 115.510 1.00 26.40 860 GLN A C 1
ATOM 4219 O O . GLN A 1 593 ? 27.166 19.933 114.957 1.00 29.68 860 GLN A O 1
ATOM 4225 N N . SER A 1 594 ? 27.241 22.183 114.967 1.00 27.04 861 SER A N 1
ATOM 4226 C CA . SER A 1 594 ? 26.577 22.284 113.672 1.00 32.76 861 SER A CA 1
ATOM 4227 C C . SER A 1 594 ? 27.352 21.527 112.600 1.00 30.89 861 SER A C 1
ATOM 4228 O O . SER A 1 594 ? 26.758 20.842 111.758 1.00 30.14 861 SER A O 1
ATOM 4231 N N . LEU A 1 595 ? 28.683 21.632 112.620 1.00 25.23 862 LEU A N 1
ATOM 4232 C CA . LEU A 1 595 ? 29.493 20.980 111.597 1.00 23.96 862 LEU A CA 1
ATOM 4233 C C . LEU A 1 595 ? 29.345 19.465 111.662 1.00 23.97 862 LEU A C 1
ATOM 4234 O O . LEU A 1 595 ? 29.166 18.802 110.634 1.00 23.94 862 LEU A O 1
ATOM 4239 N N . ILE A 1 596 ? 29.416 18.898 112.868 1.00 24.02 863 ILE A N 1
ATOM 4240 C CA . ILE A 1 596 ? 29.336 17.448 113.016 1.00 24.05 863 ILE A CA 1
ATOM 4241 C C . ILE A 1 596 ? 27.953 16.943 112.623 1.00 25.00 863 ILE A C 1
ATOM 4242 O O . ILE A 1 596 ? 27.818 15.976 111.864 1.00 24.27 863 ILE A O 1
ATOM 4247 N N . ASP A 1 597 ? 26.905 17.585 113.142 1.00 28.65 864 ASP A N 1
ATOM 4248 C CA . ASP A 1 597 ? 25.546 17.153 112.834 1.00 28.02 864 ASP A CA 1
ATOM 4249 C C . ASP A 1 597 ? 25.265 17.248 111.339 1.00 25.73 864 ASP A C 1
ATOM 4250 O O . ASP A 1 597 ? 24.738 16.307 110.734 1.00 26.99 864 ASP A O 1
ATOM 4255 N N . GLU A 1 598 ? 25.617 18.379 110.722 1.00 25.30 865 GLU A N 1
ATOM 4256 C CA . GLU A 1 598 ? 25.363 18.543 109.294 1.00 32.31 865 GLU A CA 1
ATOM 4257 C C . GLU A 1 598 ? 26.146 17.527 108.471 1.00 32.62 865 GLU A C 1
ATOM 4258 O O . GLU A 1 598 ? 25.632 16.988 107.484 1.00 30.69 865 GLU A O 1
ATOM 4264 N N A SER A 1 599 ? 27.394 17.255 108.859 0.44 32.55 866 SER A N 1
ATOM 4265 N N B SER A 1 599 ? 27.392 17.252 108.860 0.56 32.62 866 SER A N 1
ATOM 4266 C CA A SER A 1 599 ? 28.163 16.213 108.185 0.44 31.30 866 SER A CA 1
ATOM 4267 C CA B SER A 1 599 ? 28.158 16.213 108.178 0.56 31.12 866 SER A CA 1
ATOM 4268 C C A SER A 1 599 ? 27.507 14.850 108.363 0.44 33.22 866 SER A C 1
ATOM 4269 C C B SER A 1 599 ? 27.512 14.846 108.364 0.56 33.24 866 SER A C 1
ATOM 4270 O O A SER A 1 599 ? 27.478 14.038 107.430 0.44 33.90 866 SER A O 1
ATOM 4271 O O B SER A 1 599 ? 27.499 14.024 107.439 0.56 33.89 866 SER A O 1
ATOM 4276 N N . VAL A 1 600 ? 26.973 14.583 109.556 1.00 36.63 867 VAL A N 1
ATOM 4277 C CA . VAL A 1 600 ? 26.318 13.304 109.807 1.00 37.84 867 VAL A CA 1
ATOM 4278 C C . VAL A 1 600 ? 24.978 13.238 109.085 1.00 41.18 867 VAL A C 1
ATOM 4279 O O . VAL A 1 600 ? 24.596 12.188 108.556 1.00 43.65 867 VAL A O 1
ATOM 4283 N N . HIS A 1 601 ? 24.240 14.352 109.055 1.00 40.05 868 HIS A N 1
ATOM 4284 C CA . HIS A 1 601 ? 22.959 14.365 108.357 1.00 44.15 868 HIS A CA 1
ATOM 4285 C C . HIS A 1 601 ? 23.134 13.983 106.894 1.00 47.83 868 HIS A C 1
ATOM 4286 O O . HIS A 1 601 ? 22.416 13.122 106.374 1.00 49.50 868 HIS A O 1
ATOM 4293 N N . ALA A 1 602 ? 24.092 14.615 106.212 1.00 50.64 869 ALA A N 1
ATOM 4294 C CA . ALA A 1 602 ? 24.450 14.173 104.871 1.00 52.16 869 ALA A CA 1
ATOM 4295 C C . ALA A 1 602 ? 24.783 12.690 104.845 1.00 53.64 869 ALA A C 1
ATOM 4296 O O . ALA A 1 602 ? 24.680 12.057 103.787 1.00 55.49 869 ALA A O 1
ATOM 4298 N N . LEU A 1 603 ? 25.175 12.129 105.988 1.00 58.24 870 LEU A N 1
ATOM 4299 C CA . LEU A 1 603 ? 25.436 10.703 106.144 1.00 57.89 870 LEU A CA 1
ATOM 4300 C C . LEU A 1 603 ? 26.832 10.340 105.653 1.00 60.90 870 LEU A C 1
ATOM 4301 O O . LEU A 1 603 ? 27.809 10.459 106.394 1.00 63.79 870 LEU A O 1
ATOM 4306 N N . SER B 1 15 ? 26.669 43.029 47.453 1.00 56.01 282 SER B N 1
ATOM 4307 C CA . SER B 1 15 ? 26.864 44.379 46.936 1.00 59.89 282 SER B CA 1
ATOM 4308 C C . SER B 1 15 ? 28.188 44.946 47.434 1.00 58.52 282 SER B C 1
ATOM 4309 O O . SER B 1 15 ? 28.866 45.689 46.724 1.00 57.30 282 SER B O 1
ATOM 4312 N N . ASP B 1 16 ? 28.542 44.610 48.670 1.00 61.18 283 ASP B N 1
ATOM 4313 C CA . ASP B 1 16 ? 29.863 44.899 49.217 1.00 55.85 283 ASP B CA 1
ATOM 4314 C C . ASP B 1 16 ? 30.656 43.596 49.267 1.00 48.64 283 ASP B C 1
ATOM 4315 O O . ASP B 1 16 ? 31.013 43.081 50.330 1.00 48.51 283 ASP B O 1
ATOM 4320 N N . HIS B 1 17 ? 30.927 43.061 48.081 1.00 36.19 284 HIS B N 1
ATOM 4321 C CA . HIS B 1 17 ? 31.494 41.733 47.912 1.00 32.15 284 HIS B CA 1
ATOM 4322 C C . HIS B 1 17 ? 32.689 41.798 46.973 1.00 31.15 284 HIS B C 1
ATOM 4323 O O . HIS B 1 17 ? 32.929 42.804 46.300 1.00 28.92 284 HIS B O 1
ATOM 4330 N N . ASP B 1 18 ? 33.433 40.693 46.923 1.00 30.61 285 ASP B N 1
ATOM 4331 C CA . ASP B 1 18 ? 34.548 40.534 45.995 1.00 31.35 285 ASP B CA 1
ATOM 4332 C C . ASP B 1 18 ? 34.532 39.102 45.485 1.00 29.32 285 ASP B C 1
ATOM 4333 O O . ASP B 1 18 ? 34.549 38.158 46.282 1.00 30.67 285 ASP B O 1
ATOM 4338 N N . LEU B 1 19 ? 34.485 38.940 44.166 1.00 27.25 286 LEU B N 1
ATOM 4339 C CA . LEU B 1 19 ? 34.436 37.622 43.549 1.00 27.01 286 LEU B CA 1
ATOM 4340 C C . LEU B 1 19 ? 35.806 37.105 43.133 1.00 31.31 286 LEU B C 1
ATOM 4341 O O . LEU B 1 19 ? 35.906 35.961 42.677 1.00 26.84 286 LEU B O 1
ATOM 4346 N N . LYS B 1 20 ? 36.858 37.906 43.281 1.00 33.77 287 LYS B N 1
ATOM 4347 C CA . LYS B 1 20 ? 38.171 37.601 42.714 1.00 32.62 287 LYS B CA 1
ATOM 4348 C C . LYS B 1 20 ? 39.257 37.773 43.769 1.00 30.34 287 LYS B C 1
ATOM 4349 O O . LYS B 1 20 ? 40.045 38.726 43.719 1.00 32.00 287 LYS B O 1
ATOM 4355 N N . PRO B 1 21 ? 39.340 36.857 44.732 1.00 27.97 288 PRO B N 1
ATOM 4356 C CA . PRO B 1 21 ? 40.449 36.912 45.690 1.00 28.72 288 PRO B CA 1
ATOM 4357 C C . PRO B 1 21 ? 41.762 36.574 45.002 1.00 28.81 288 PRO B C 1
ATOM 4358 O O . PRO B 1 21 ? 41.823 35.685 44.149 1.00 31.21 288 PRO B O 1
ATOM 4362 N N . ASN B 1 22 ? 42.816 37.297 45.371 1.00 31.78 289 ASN B N 1
ATOM 4363 C CA . ASN B 1 22 ? 44.129 37.008 44.817 1.00 34.31 289 ASN B CA 1
ATOM 4364 C C . ASN B 1 22 ? 44.739 35.801 45.529 1.00 37.51 289 ASN B C 1
ATOM 4365 O O . ASN B 1 22 ? 44.163 35.237 46.464 1.00 34.02 289 ASN B O 1
ATOM 4370 N N . ALA B 1 23 ? 45.926 35.395 45.074 1.00 34.39 290 ALA B N 1
ATOM 4371 C CA . ALA B 1 23 ? 46.564 34.206 45.631 1.00 33.84 290 ALA B CA 1
ATOM 4372 C C . ALA B 1 23 ? 46.744 34.328 47.139 1.00 28.78 290 ALA B C 1
ATOM 4373 O O . ALA B 1 23 ? 46.452 33.385 47.885 1.00 35.60 290 ALA B O 1
ATOM 4375 N N . ALA B 1 24 ? 47.218 35.483 47.609 1.00 30.38 291 ALA B N 1
ATOM 4376 C CA . ALA B 1 24 ? 47.422 35.671 49.043 1.00 33.52 291 ALA B CA 1
ATOM 4377 C C . ALA B 1 24 ? 46.108 35.547 49.804 1.00 35.03 291 ALA B C 1
ATOM 4378 O O . ALA B 1 24 ? 46.031 34.860 50.829 1.00 34.15 291 ALA B O 1
ATOM 4380 N N . THR B 1 25 ? 45.058 36.211 49.314 1.00 33.21 292 THR B N 1
ATOM 4381 C CA . THR B 1 25 ? 43.762 36.142 49.982 1.00 34.01 292 THR B CA 1
ATOM 4382 C C . THR B 1 25 ? 43.227 34.716 50.007 1.00 33.58 292 THR B C 1
ATOM 4383 O O . THR B 1 25 ? 42.714 34.255 51.034 1.00 33.84 292 THR B O 1
ATOM 4387 N N . ARG B 1 26 ? 43.332 34.003 48.883 1.00 30.78 293 ARG B N 1
ATOM 4388 C CA . ARG B 1 26 ? 42.863 32.621 48.837 1.00 31.26 293 ARG B CA 1
ATOM 4389 C C . ARG B 1 26 ? 43.596 31.758 49.857 1.00 32.44 293 ARG B C 1
ATOM 4390 O O . ARG B 1 26 ? 42.988 30.895 50.502 1.00 26.39 293 ARG B O 1
ATOM 4398 N N . ASP B 1 27 ? 44.903 31.977 50.019 1.00 33.09 294 ASP B N 1
ATOM 4399 C CA . ASP B 1 27 ? 45.653 31.233 51.025 1.00 38.15 294 ASP B CA 1
ATOM 4400 C C . ASP B 1 27 ? 45.156 31.554 52.429 1.00 32.64 294 ASP B C 1
ATOM 4401 O O . ASP B 1 27 ? 44.993 30.652 53.259 1.00 33.56 294 ASP B O 1
ATOM 4406 N N . GLN B 1 28 ? 44.912 32.836 52.714 1.00 29.24 295 GLN B N 1
ATOM 4407 C CA . GLN B 1 28 ? 44.389 33.208 54.024 1.00 27.59 295 GLN B CA 1
ATOM 4408 C C . GLN B 1 28 ? 43.016 32.595 54.262 1.00 25.67 295 GLN B C 1
ATOM 4409 O O . GLN B 1 28 ? 42.731 32.099 55.358 1.00 25.46 295 GLN B O 1
ATOM 4415 N N . LEU B 1 29 ? 42.151 32.618 53.246 1.00 27.99 296 LEU B N 1
ATOM 4416 C CA . LEU B 1 29 ? 40.825 32.030 53.395 1.00 30.65 296 LEU B CA 1
ATOM 4417 C C . LEU B 1 29 ? 40.915 30.528 53.635 1.00 31.17 296 LEU B C 1
ATOM 4418 O O . LEU B 1 29 ? 40.168 29.976 54.451 1.00 32.08 296 LEU B O 1
ATOM 4423 N N . ASN B 1 30 ? 41.826 29.850 52.932 1.00 34.71 297 ASN B N 1
ATOM 4424 C CA . ASN B 1 30 ? 42.017 28.422 53.157 1.00 34.48 297 ASN B CA 1
ATOM 4425 C C . ASN B 1 30 ? 42.375 28.138 54.609 1.00 34.32 297 ASN B C 1
ATOM 4426 O O . ASN B 1 30 ? 41.903 27.156 55.194 1.00 34.05 297 ASN B O 1
ATOM 4431 N N . ILE B 1 31 ? 43.210 28.988 55.208 1.00 35.84 298 ILE B N 1
ATOM 4432 C CA . ILE B 1 31 ? 43.604 28.791 56.599 1.00 37.39 298 ILE B CA 1
ATOM 4433 C C . ILE B 1 31 ? 42.413 29.009 57.525 1.00 37.40 298 ILE B C 1
ATOM 4434 O O . ILE B 1 31 ? 42.154 28.208 58.431 1.00 38.78 298 ILE B O 1
ATOM 4439 N N . ILE B 1 32 ? 41.667 30.094 57.306 1.00 33.87 299 ILE B N 1
ATOM 4440 C CA . ILE B 1 32 ? 40.488 30.366 58.125 1.00 31.60 299 ILE B CA 1
ATOM 4441 C C . ILE B 1 32 ? 39.498 29.212 58.041 1.00 32.22 299 ILE B C 1
ATOM 4442 O O . ILE B 1 32 ? 38.961 28.758 59.059 1.00 32.78 299 ILE B O 1
ATOM 4447 N N . VAL B 1 33 ? 39.240 28.717 56.828 1.00 28.82 300 VAL B N 1
ATOM 4448 C CA . VAL B 1 33 ? 38.266 27.644 56.657 1.00 29.98 300 VAL B CA 1
ATOM 4449 C C . VAL B 1 33 ? 38.706 26.384 57.388 1.00 29.61 300 VAL B C 1
ATOM 4450 O O . VAL B 1 33 ? 37.868 25.611 57.869 1.00 30.40 300 VAL B O 1
ATOM 4454 N N . SER B 1 34 ? 40.015 26.154 57.487 1.00 31.37 301 SER B N 1
ATOM 4455 C CA . SER B 1 34 ? 40.543 24.964 58.144 1.00 30.50 301 SER B CA 1
ATOM 4456 C C . SER B 1 34 ? 40.546 25.069 59.665 1.00 32.39 301 SER B C 1
ATOM 4457 O O . SER B 1 34 ? 40.886 24.085 60.331 1.00 35.41 301 SER B O 1
ATOM 4460 N N . TYR B 1 35 ? 40.179 26.221 60.228 1.00 29.91 302 TYR B N 1
ATOM 4461 C CA . TYR B 1 35 ? 40.142 26.403 61.674 1.00 31.08 302 TYR B CA 1
ATOM 4462 C C . TYR B 1 35 ? 39.299 25.318 62.330 1.00 31.40 302 TYR B C 1
ATOM 4463 O O . TYR B 1 35 ? 38.315 24.855 61.738 1.00 31.06 302 TYR B O 1
ATOM 4472 N N . PRO B 1 36 ? 39.639 24.891 63.542 1.00 32.42 303 PRO B N 1
ATOM 4473 C CA . PRO B 1 36 ? 38.732 24.028 64.300 1.00 29.77 303 PRO B CA 1
ATOM 4474 C C . PRO B 1 36 ? 37.389 24.711 64.486 1.00 28.42 303 PRO B C 1
ATOM 4475 O O . PRO B 1 36 ? 37.286 25.938 64.345 1.00 27.96 303 PRO B O 1
ATOM 4479 N N . PRO B 1 37 ? 36.335 23.955 64.805 1.00 24.46 304 PRO B N 1
ATOM 4480 C CA . PRO B 1 37 ? 34.985 24.544 64.769 1.00 24.57 304 PRO B CA 1
ATOM 4481 C C . PRO B 1 37 ? 34.744 25.631 65.807 1.00 31.93 304 PRO B C 1
ATOM 4482 O O . PRO B 1 37 ? 33.969 26.556 65.534 1.00 37.99 304 PRO B O 1
ATOM 4486 N N . THR B 1 38 ? 35.371 25.563 66.981 1.00 35.76 305 THR B N 1
ATOM 4487 C CA . THR B 1 38 ? 35.115 26.535 68.037 1.00 37.93 305 THR B CA 1
ATOM 4488 C C . THR B 1 38 ? 36.227 27.567 68.187 1.00 37.98 305 THR B C 1
ATOM 4489 O O . THR B 1 38 ? 36.249 28.294 69.185 1.00 39.83 305 THR B O 1
ATOM 4493 N N . LYS B 1 39 ? 37.145 27.652 67.227 1.00 30.25 306 LYS B N 1
ATOM 4494 C CA . LYS B 1 39 ? 38.155 28.703 67.242 1.00 29.68 306 LYS B CA 1
ATOM 4495 C C . LYS B 1 39 ? 37.510 30.016 66.815 1.00 32.99 306 LYS B C 1
ATOM 4496 O O . LYS B 1 39 ? 36.918 30.102 65.733 1.00 34.18 306 LYS B O 1
ATOM 4502 N N . GLN B 1 40 ? 37.615 31.032 67.667 1.00 37.55 307 GLN B N 1
ATOM 4503 C CA . GLN B 1 40 ? 36.970 32.308 67.393 1.00 44.19 307 GLN B CA 1
ATOM 4504 C C . GLN B 1 40 ? 37.673 33.031 66.251 1.00 43.87 307 GLN B C 1
ATOM 4505 O O . GLN B 1 40 ? 38.906 33.103 66.210 1.00 42.50 307 GLN B O 1
ATOM 4511 N N . LEU B 1 41 ? 36.885 33.562 65.321 1.00 39.48 308 LEU B N 1
ATOM 4512 C CA . LEU B 1 41 ? 37.429 34.368 64.238 1.00 39.56 308 LEU B CA 1
ATOM 4513 C C . LEU B 1 41 ? 37.643 35.800 64.707 1.00 41.32 308 LEU B C 1
ATOM 4514 O O . LEU B 1 41 ? 36.819 36.361 65.434 1.00 44.21 308 LEU B O 1
ATOM 4519 N N . THR B 1 42 ? 38.762 36.386 64.293 1.00 42.61 309 THR B N 1
ATOM 4520 C CA . THR B 1 42 ? 38.986 37.799 64.544 1.00 40.88 309 THR B CA 1
ATOM 4521 C C . THR B 1 42 ? 38.050 38.636 63.677 1.00 41.38 309 THR B C 1
ATOM 4522 O O . THR B 1 42 ? 37.470 38.157 62.697 1.00 40.55 309 THR B O 1
ATOM 4526 N N . TYR B 1 43 ? 37.894 39.907 64.053 1.00 40.62 310 TYR B N 1
ATOM 4527 C CA . TYR B 1 43 ? 37.057 40.793 63.252 1.00 43.12 310 TYR B CA 1
ATOM 4528 C C . TYR B 1 43 ? 37.589 40.921 61.831 1.00 39.06 310 TYR B C 1
ATOM 4529 O O . TYR B 1 43 ? 36.805 41.053 60.885 1.00 40.39 310 TYR B O 1
ATOM 4538 N N . GLU B 1 44 ? 38.912 40.880 61.662 1.00 33.20 311 GLU B N 1
ATOM 4539 C CA . GLU B 1 44 ? 39.486 40.914 60.321 1.00 36.42 311 GLU B CA 1
ATOM 4540 C C . GLU B 1 44 ? 39.118 39.664 59.534 1.00 32.13 311 GLU B C 1
ATOM 4541 O O . GLU B 1 44 ? 38.787 39.746 58.345 1.00 33.29 311 GLU B O 1
ATOM 4547 N N . GLU B 1 45 ? 39.172 38.496 60.178 1.00 31.89 312 GLU B N 1
ATOM 4548 C CA . GLU B 1 45 ? 38.817 37.259 59.489 1.00 30.89 312 GLU B CA 1
ATOM 4549 C C . GLU B 1 45 ? 37.331 37.222 59.155 1.00 31.69 312 GLU B C 1
ATOM 4550 O O . GLU B 1 45 ? 36.946 36.782 58.065 1.00 34.32 312 GLU B O 1
ATOM 4556 N N . GLN B 1 46 ? 36.482 37.678 60.078 1.00 33.08 313 GLN B N 1
ATOM 4557 C CA . GLN B 1 46 ? 35.061 37.809 59.774 1.00 34.68 313 GLN B CA 1
ATOM 4558 C C . GLN B 1 46 ? 34.847 38.733 58.582 1.00 34.92 313 GLN B C 1
ATOM 4559 O O . GLN B 1 46 ? 34.083 38.417 57.663 1.00 35.39 313 GLN B O 1
ATOM 4565 N N . ASP B 1 47 ? 35.518 39.888 58.585 1.00 31.85 314 ASP B N 1
ATOM 4566 C CA . ASP B 1 47 ? 35.398 40.818 57.467 1.00 32.88 314 ASP B CA 1
ATOM 4567 C C . ASP B 1 47 ? 35.803 40.159 56.155 1.00 28.78 314 ASP B C 1
ATOM 4568 O O . ASP B 1 47 ? 35.146 40.351 55.126 1.00 30.37 314 ASP B O 1
ATOM 4573 N N . LEU B 1 48 ? 36.885 39.378 56.172 1.00 26.34 315 LEU B N 1
ATOM 4574 C CA . LEU B 1 48 ? 37.346 38.725 54.951 1.00 26.91 315 LEU B CA 1
ATOM 4575 C C . LEU B 1 48 ? 36.365 37.651 54.500 1.00 26.08 315 LEU B C 1
ATOM 4576 O O . LEU B 1 48 ? 36.025 37.563 53.315 1.00 26.14 315 LEU B O 1
ATOM 4581 N N . VAL B 1 49 ? 35.902 36.818 55.434 1.00 26.23 316 VAL B N 1
ATOM 4582 C CA . VAL B 1 49 ? 34.948 35.771 55.083 1.00 26.02 316 VAL B CA 1
ATOM 4583 C C . VAL B 1 49 ? 33.681 36.379 54.497 1.00 26.14 316 VAL B C 1
ATOM 4584 O O . VAL B 1 49 ? 33.165 35.912 53.475 1.00 26.10 316 VAL B O 1
ATOM 4588 N N . TRP B 1 50 ? 33.157 37.429 55.134 1.00 26.49 317 TRP B N 1
ATOM 4589 C CA . TRP B 1 50 ? 31.975 38.096 54.599 1.00 26.64 317 TRP B CA 1
ATOM 4590 C C . TRP B 1 50 ? 32.260 38.691 53.226 1.00 26.86 317 TRP B C 1
ATOM 4591 O O . TRP B 1 50 ? 31.472 38.527 52.288 1.00 26.87 317 TRP B O 1
ATOM 4602 N N . LYS B 1 51 ? 33.390 39.390 53.093 1.00 26.45 318 LYS B N 1
ATOM 4603 C CA . LYS B 1 51 ? 33.727 40.026 51.823 1.00 26.70 318 LYS B CA 1
ATOM 4604 C C . LYS B 1 51 ? 33.709 39.029 50.673 1.00 26.56 318 LYS B C 1
ATOM 4605 O O . LYS B 1 51 ? 33.193 39.326 49.589 1.00 26.69 318 LYS B O 1
ATOM 4611 N N . PHE B 1 52 ? 34.270 37.840 50.887 1.00 26.31 319 PHE B N 1
ATOM 4612 C CA . PHE B 1 52 ? 34.379 36.827 49.845 1.00 26.18 319 PHE B CA 1
ATOM 4613 C C . PHE B 1 52 ? 33.357 35.710 50.017 1.00 25.90 319 PHE B C 1
ATOM 4614 O O . PHE B 1 52 ? 33.612 34.567 49.622 1.00 26.95 319 PHE B O 1
ATOM 4622 N N . ARG B 1 53 ? 32.196 36.028 50.593 1.00 25.89 320 ARG B N 1
ATOM 4623 C CA . ARG B 1 53 ? 31.180 35.009 50.833 1.00 25.65 320 ARG B CA 1
ATOM 4624 C C . ARG B 1 53 ? 30.760 34.325 49.538 1.00 25.59 320 ARG B C 1
ATOM 4625 O O . ARG B 1 53 ? 30.589 33.101 49.502 1.00 25.37 320 ARG B O 1
ATOM 4633 N N . TYR B 1 54 ? 30.595 35.096 48.460 1.00 25.81 321 TYR B N 1
ATOM 4634 C CA . TYR B 1 54 ? 30.166 34.504 47.196 1.00 25.77 321 TYR B CA 1
ATOM 4635 C C . TYR B 1 54 ? 31.229 33.584 46.611 1.00 25.67 321 TYR B C 1
ATOM 4636 O O . TYR B 1 54 ? 30.892 32.589 45.961 1.00 25.52 321 TYR B O 1
ATOM 4645 N N . TYR B 1 55 ? 32.509 33.891 46.829 1.00 27.75 322 TYR B N 1
ATOM 4646 C CA . TYR B 1 55 ? 33.575 33.017 46.356 1.00 26.46 322 TYR B CA 1
ATOM 4647 C C . TYR B 1 55 ? 33.636 31.706 47.132 1.00 27.55 322 TYR B C 1
ATOM 4648 O O . TYR B 1 55 ? 34.148 30.712 46.605 1.00 29.09 322 TYR B O 1
ATOM 4657 N N . LEU B 1 56 ? 33.117 31.677 48.357 1.00 25.28 323 LEU B N 1
ATOM 4658 C CA . LEU B 1 56 ? 33.227 30.513 49.227 1.00 25.04 323 LEU B CA 1
ATOM 4659 C C . LEU B 1 56 ? 32.047 29.554 49.113 1.00 24.86 323 LEU B C 1
ATOM 4660 O O . LEU B 1 56 ? 32.054 28.511 49.774 1.00 24.66 323 LEU B O 1
ATOM 4665 N N . THR B 1 57 ? 31.043 29.867 48.288 1.00 25.64 324 THR B N 1
ATOM 4666 C CA . THR B 1 57 ? 29.812 29.083 48.289 1.00 25.49 324 THR B CA 1
ATOM 4667 C C . THR B 1 57 ? 30.004 27.663 47.769 1.00 25.32 324 THR B C 1
ATOM 4668 O O . THR B 1 57 ? 29.142 26.812 48.013 1.00 26.13 324 THR B O 1
ATOM 4672 N N . ASN B 1 58 ? 31.098 27.382 47.061 1.00 25.72 325 ASN B N 1
ATOM 4673 C CA . ASN B 1 58 ? 31.379 26.030 46.595 1.00 25.59 325 ASN B CA 1
ATOM 4674 C C . ASN B 1 58 ? 32.313 25.275 47.531 1.00 26.46 325 ASN B C 1
ATOM 4675 O O . ASN B 1 58 ? 32.821 24.211 47.162 1.00 28.96 325 ASN B O 1
ATOM 4680 N N . GLN B 1 59 ? 32.544 25.799 48.731 1.00 24.83 326 GLN B N 1
ATOM 4681 C CA . GLN B 1 59 ? 33.347 25.136 49.755 1.00 26.20 326 GLN B CA 1
ATOM 4682 C C . GLN B 1 59 ? 32.415 24.780 50.908 1.00 26.79 326 GLN B C 1
ATOM 4683 O O . GLN B 1 59 ? 32.077 25.636 51.731 1.00 24.43 326 GLN B O 1
ATOM 4689 N N . GLU B 1 60 ? 31.997 23.513 50.961 1.00 25.75 327 GLU B N 1
ATOM 4690 C CA . GLU B 1 60 ? 31.135 23.073 52.052 1.00 28.48 327 GLU B CA 1
ATOM 4691 C C . GLU B 1 60 ? 31.775 23.336 53.408 1.00 27.50 327 GLU B C 1
ATOM 4692 O O . GLU B 1 60 ? 31.068 23.572 54.393 1.00 26.87 327 GLU B O 1
ATOM 4698 N N . LYS B 1 61 ? 33.109 23.309 53.477 1.00 23.87 328 LYS B N 1
ATOM 4699 C CA . LYS B 1 61 ? 33.809 23.520 54.739 1.00 23.95 328 LYS B CA 1
ATOM 4700 C C . LYS B 1 61 ? 33.783 24.973 55.192 1.00 23.97 328 LYS B C 1
ATOM 4701 O O . LYS B 1 61 ? 34.066 25.246 56.363 1.00 23.94 328 LYS B O 1
ATOM 4707 N N . ALA B 1 62 ? 33.461 25.909 54.302 1.00 24.11 329 ALA B N 1
ATOM 4708 C CA . ALA B 1 62 ? 33.457 27.324 54.647 1.00 26.36 329 ALA B CA 1
ATOM 4709 C C . ALA B 1 62 ? 32.115 27.811 55.175 1.00 24.26 329 ALA B C 1
ATOM 4710 O O . ALA B 1 62 ? 32.042 28.930 55.695 1.00 24.38 329 ALA B O 1
ATOM 4712 N N . LEU B 1 63 ? 31.059 27.003 55.065 1.00 24.15 330 LEU B N 1
ATOM 4713 C CA . LEU B 1 63 ? 29.728 27.462 55.453 1.00 24.18 330 LEU B CA 1
ATOM 4714 C C . LEU B 1 63 ? 29.676 27.829 56.932 1.00 24.16 330 LEU B C 1
ATOM 4715 O O . LEU B 1 63 ? 29.148 28.884 57.302 1.00 24.29 330 LEU B O 1
ATOM 4720 N N . THR B 1 64 ? 30.215 26.965 57.798 1.00 24.13 331 THR B N 1
ATOM 4721 C CA . THR B 1 64 ? 30.210 27.268 59.227 1.00 24.11 331 THR B CA 1
ATOM 4722 C C . THR B 1 64 ? 30.967 28.557 59.519 1.00 24.67 331 THR B C 1
ATOM 4723 O O . THR B 1 64 ? 30.521 29.377 60.330 1.00 24.34 331 THR B O 1
ATOM 4727 N N . LYS B 1 65 ? 32.117 28.753 58.869 1.00 28.96 332 LYS B N 1
ATOM 4728 C CA . LYS B 1 65 ? 32.857 29.998 59.046 1.00 25.21 332 LYS B CA 1
ATOM 4729 C C . LYS B 1 65 ? 32.019 31.198 58.628 1.00 25.41 332 LYS B C 1
ATOM 4730 O O . LYS B 1 65 ? 31.993 32.220 59.324 1.00 25.78 332 LYS B O 1
ATOM 4736 N N . PHE B 1 66 ? 31.327 31.097 57.491 1.00 24.75 333 PHE B N 1
ATOM 4737 C CA . PHE B 1 66 ? 30.470 32.193 57.053 1.00 27.20 333 PHE B CA 1
ATOM 4738 C C . PHE B 1 66 ? 29.377 32.475 58.076 1.00 26.98 333 PHE B C 1
ATOM 4739 O O . PHE B 1 66 ? 29.133 33.631 58.441 1.00 29.41 333 PHE B O 1
ATOM 4747 N N . LEU B 1 67 ? 28.703 31.424 58.546 1.00 25.96 334 LEU B N 1
ATOM 4748 C CA . LEU B 1 67 ? 27.617 31.612 59.501 1.00 27.74 334 LEU B CA 1
ATOM 4749 C C . LEU B 1 67 ? 28.096 32.288 60.778 1.00 32.22 334 LEU B C 1
ATOM 4750 O O . LEU B 1 67 ? 27.316 32.980 61.441 1.00 32.93 334 LEU B O 1
ATOM 4755 N N . LYS B 1 68 ? 29.366 32.109 61.139 1.00 36.03 335 LYS B N 1
ATOM 4756 C CA . LYS B 1 68 ? 29.898 32.709 62.355 1.00 38.08 335 LYS B CA 1
ATOM 4757 C C . LYS B 1 68 ? 30.411 34.128 62.143 1.00 39.73 335 LYS B C 1
ATOM 4758 O O . LYS B 1 68 ? 30.823 34.772 63.113 1.00 46.74 335 LYS B O 1
ATOM 4764 N N A CYS B 1 69 ? 30.399 34.629 60.910 0.50 37.35 336 CYS B N 1
ATOM 4765 N N B CYS B 1 69 ? 30.393 34.626 60.908 0.50 37.35 336 CYS B N 1
ATOM 4766 C CA A CYS B 1 69 ? 30.690 36.031 60.645 0.50 38.20 336 CYS B CA 1
ATOM 4767 C CA B CYS B 1 69 ? 30.694 36.019 60.615 0.50 38.18 336 CYS B CA 1
ATOM 4768 C C A CYS B 1 69 ? 29.435 36.893 60.623 0.50 40.75 336 CYS B C 1
ATOM 4769 C C B CYS B 1 69 ? 29.434 36.861 60.457 0.50 40.84 336 CYS B C 1
ATOM 4770 O O A CYS B 1 69 ? 29.543 38.123 60.545 0.50 42.78 336 CYS B O 1
ATOM 4771 O O B CYS B 1 69 ? 29.528 38.044 60.112 0.50 43.14 336 CYS B O 1
ATOM 4776 N N . VAL B 1 70 ? 28.260 36.276 60.701 1.00 41.81 337 VAL B N 1
ATOM 4777 C CA . VAL B 1 70 ? 26.983 36.977 60.626 1.00 43.81 337 VAL B CA 1
ATOM 4778 C C . VAL B 1 70 ? 26.589 37.428 62.025 1.00 46.11 337 VAL B C 1
ATOM 4779 O O . VAL B 1 70 ? 26.711 36.661 62.991 1.00 49.67 337 VAL B O 1
ATOM 4783 N N . ASN B 1 71 ? 26.135 38.674 62.146 1.00 45.81 338 ASN B N 1
ATOM 4784 C CA . ASN B 1 71 ? 25.447 39.115 63.360 1.00 47.91 338 ASN B CA 1
ATOM 4785 C C . ASN B 1 71 ? 23.964 38.864 63.137 1.00 45.53 338 ASN B C 1
ATOM 4786 O O . ASN B 1 71 ? 23.288 39.630 62.449 1.00 43.35 338 ASN B O 1
ATOM 4791 N N . TRP B 1 72 ? 23.452 37.810 63.758 1.00 45.62 339 TRP B N 1
ATOM 4792 C CA . TRP B 1 72 ? 22.072 37.385 63.587 1.00 52.26 339 TRP B CA 1
ATOM 4793 C C . TRP B 1 72 ? 21.081 38.279 64.315 1.00 58.44 339 TRP B C 1
ATOM 4794 O O . TRP B 1 72 ? 19.879 38.026 64.237 1.00 60.79 339 TRP B O 1
ATOM 4805 N N . ASP B 1 73 ? 21.552 39.318 65.004 1.00 68.60 340 ASP B N 1
ATOM 4806 C CA . ASP B 1 73 ? 20.671 40.280 65.651 1.00 73.29 340 ASP B CA 1
ATOM 4807 C C . ASP B 1 73 ? 20.268 41.420 64.726 1.00 76.30 340 ASP B C 1
ATOM 4808 O O . ASP B 1 73 ? 19.470 42.273 65.127 1.00 80.25 340 ASP B O 1
ATOM 4813 N N . LEU B 1 74 ? 20.801 41.456 63.505 1.00 66.22 341 LEU B N 1
ATOM 4814 C CA . LEU B 1 74 ? 20.420 42.449 62.512 1.00 60.19 341 LEU B CA 1
ATOM 4815 C C . LEU B 1 74 ? 19.572 41.779 61.442 1.00 57.55 341 LEU B C 1
ATOM 4816 O O . LEU B 1 74 ? 20.059 40.865 60.758 1.00 57.59 341 LEU B O 1
ATOM 4821 N N . PRO B 1 75 ? 18.314 42.188 61.260 1.00 64.97 342 PRO B N 1
ATOM 4822 C CA . PRO B 1 75 ? 17.436 41.448 60.335 1.00 63.44 342 PRO B CA 1
ATOM 4823 C C . PRO B 1 75 ? 17.910 41.470 58.892 1.00 60.84 342 PRO B C 1
ATOM 4824 O O . PRO B 1 75 ? 17.840 40.441 58.209 1.00 61.09 342 PRO B O 1
ATOM 4828 N N . GLN B 1 76 ? 18.385 42.617 58.401 1.00 55.26 343 GLN B N 1
ATOM 4829 C CA . GLN B 1 76 ? 18.818 42.701 57.009 1.00 53.72 343 GLN B CA 1
ATOM 4830 C C . GLN B 1 76 ? 20.012 41.790 56.751 1.00 51.83 343 GLN B C 1
ATOM 4831 O O . GLN B 1 76 ? 20.035 41.035 55.772 1.00 51.17 343 GLN B O 1
ATOM 4833 N N . GLU B 1 77 ? 21.020 41.851 57.624 1.00 51.80 344 GLU B N 1
ATOM 4834 C CA . GLU B 1 77 ? 22.180 40.978 57.477 1.00 53.44 344 GLU B CA 1
ATOM 4835 C C . GLU B 1 77 ? 21.788 39.513 57.633 1.00 48.27 344 GLU B C 1
ATOM 4836 O O . GLU B 1 77 ? 22.230 38.657 56.858 1.00 48.25 344 GLU B O 1
ATOM 4842 N N . ALA B 1 78 ? 20.955 39.206 58.630 1.00 43.50 345 ALA B N 1
ATOM 4843 C CA . ALA B 1 78 ? 20.501 37.833 58.816 1.00 42.75 345 ALA B CA 1
ATOM 4844 C C . ALA B 1 78 ? 19.732 37.335 57.598 1.00 41.52 345 ALA B C 1
ATOM 4845 O O . ALA B 1 78 ? 19.850 36.164 57.216 1.00 38.21 345 ALA B O 1
ATOM 4847 N N . LYS B 1 79 ? 18.938 38.209 56.973 1.00 42.71 346 LYS B N 1
ATOM 4848 C CA . LYS B 1 79 ? 18.192 37.796 55.790 1.00 41.44 346 LYS B CA 1
ATOM 4849 C C . LYS B 1 79 ? 19.128 37.477 54.631 1.00 35.60 346 LYS B C 1
ATOM 4850 O O . LYS B 1 79 ? 18.928 36.486 53.919 1.00 33.93 346 LYS B O 1
ATOM 4856 N N . GLN B 1 80 ? 20.156 38.303 54.424 1.00 38.66 347 GLN B N 1
ATOM 4857 C CA . GLN B 1 80 ? 21.129 38.008 53.378 1.00 38.55 347 GLN B CA 1
ATOM 4858 C C . GLN B 1 80 ? 21.880 36.718 53.680 1.00 33.83 347 GLN B C 1
ATOM 4859 O O . GLN B 1 80 ? 22.115 35.902 52.781 1.00 32.00 347 GLN B O 1
ATOM 4865 N N . ALA B 1 81 ? 22.260 36.513 54.943 1.00 31.78 348 ALA B N 1
ATOM 4866 C CA . ALA B 1 81 ? 22.973 35.293 55.309 1.00 31.30 348 ALA B CA 1
ATOM 4867 C C . ALA B 1 81 ? 22.134 34.055 55.020 1.00 30.17 348 ALA B C 1
ATOM 4868 O O . ALA B 1 81 ? 22.655 33.042 54.540 1.00 29.95 348 ALA B O 1
ATOM 4870 N N . LEU B 1 82 ? 20.831 34.117 55.307 1.00 25.79 349 LEU B N 1
ATOM 4871 C CA . LEU B 1 82 ? 19.965 32.971 55.052 1.00 25.64 349 LEU B CA 1
ATOM 4872 C C . LEU B 1 82 ? 19.800 32.712 53.560 1.00 25.64 349 LEU B C 1
ATOM 4873 O O . LEU B 1 82 ? 19.684 31.553 53.144 1.00 26.39 349 LEU B O 1
ATOM 4878 N N . GLU B 1 83 ? 19.776 33.767 52.745 1.00 27.62 350 GLU B N 1
ATOM 4879 C CA . GLU B 1 83 ? 19.766 33.580 51.297 1.00 31.54 350 GLU B CA 1
ATOM 4880 C C . GLU B 1 83 ? 20.955 32.738 50.855 1.00 32.56 350 GLU B C 1
ATOM 4881 O O . GLU B 1 83 ? 20.799 31.745 50.135 1.00 30.25 350 GLU B O 1
ATOM 4887 N N . LEU B 1 84 ? 22.159 33.121 51.287 1.00 30.49 351 LEU B N 1
ATOM 4888 C CA . LEU B 1 84 ? 23.358 32.395 50.884 1.00 31.63 351 LEU B CA 1
ATOM 4889 C C . LEU B 1 84 ? 23.406 31.001 51.495 1.00 30.37 351 LEU B C 1
ATOM 4890 O O . LEU B 1 84 ? 23.926 30.071 50.868 1.00 27.02 351 LEU B O 1
ATOM 4895 N N . LEU B 1 85 ? 22.881 30.835 52.711 1.00 27.84 352 LEU B N 1
ATOM 4896 C CA . LEU B 1 85 ? 22.808 29.503 53.304 1.00 28.58 352 LEU B CA 1
ATOM 4897 C C . LEU B 1 85 ? 22.068 28.538 52.387 1.00 30.56 352 LEU B C 1
ATOM 4898 O O . LEU B 1 85 ? 22.484 27.387 52.214 1.00 30.91 352 LEU B O 1
ATOM 4903 N N . GLY B 1 86 ? 20.971 28.997 51.780 1.00 29.91 353 GLY B N 1
ATOM 4904 C CA . GLY B 1 86 ? 20.218 28.143 50.879 1.00 33.30 353 GLY B CA 1
ATOM 4905 C C . GLY B 1 86 ? 20.949 27.827 49.589 1.00 36.74 353 GLY B C 1
ATOM 4906 O O . GLY B 1 86 ? 20.702 26.786 48.974 1.00 40.80 353 GLY B O 1
ATOM 4907 N N . LYS B 1 87 ? 21.851 28.710 49.161 1.00 32.02 354 LYS B N 1
ATOM 4908 C CA . LYS B 1 87 ? 22.591 28.521 47.919 1.00 32.57 354 LYS B CA 1
ATOM 4909 C C . LYS B 1 87 ? 23.950 27.867 48.127 1.00 33.07 354 LYS B C 1
ATOM 4910 O O . LYS B 1 87 ? 24.605 27.506 47.142 1.00 33.87 354 LYS B O 1
ATOM 4916 N N . TRP B 1 88 ? 24.377 27.694 49.373 1.00 26.17 355 TRP B N 1
ATOM 4917 C CA . TRP B 1 88 ? 25.695 27.151 49.661 1.00 24.40 355 TRP B CA 1
ATOM 4918 C C . TRP B 1 88 ? 25.757 25.663 49.339 1.00 26.04 355 TRP B C 1
ATOM 4919 O O . TRP B 1 88 ? 24.763 24.939 49.442 1.00 27.97 355 TRP B O 1
ATOM 4930 N N . LYS B 1 89 ? 26.942 25.211 48.945 1.00 24.37 356 LYS B N 1
ATOM 4931 C CA . LYS B 1 89 ? 27.192 23.784 48.835 1.00 24.21 356 LYS B CA 1
ATOM 4932 C C . LYS B 1 89 ? 26.898 23.145 50.186 1.00 29.51 356 LYS B C 1
ATOM 4933 O O . LYS B 1 89 ? 27.504 23.538 51.194 1.00 24.62 356 LYS B O 1
ATOM 4939 N N . PRO B 1 90 ? 25.976 22.189 50.260 1.00 30.70 357 PRO B N 1
ATOM 4940 C CA . PRO B 1 90 ? 25.553 21.671 51.566 1.00 31.14 357 PRO B CA 1
ATOM 4941 C C . PRO B 1 90 ? 26.734 21.145 52.367 1.00 31.08 357 PRO B C 1
ATOM 4942 O O . PRO B 1 90 ? 27.617 20.468 51.838 1.00 28.99 357 PRO B O 1
ATOM 4946 N N . MET B 1 91 ? 26.739 21.468 53.658 1.00 34.80 358 MET B N 1
ATOM 4947 C CA . MET B 1 91 ? 27.822 21.053 54.535 1.00 35.24 358 MET B CA 1
ATOM 4948 C C . MET B 1 91 ? 27.661 19.593 54.940 1.00 35.65 358 MET B C 1
ATOM 4949 O O . MET B 1 91 ? 26.552 19.050 54.973 1.00 35.39 358 MET B O 1
ATOM 4954 N N . ASP B 1 92 ? 28.790 18.956 55.242 1.00 38.18 359 ASP B N 1
ATOM 4955 C CA . ASP B 1 92 ? 28.775 17.569 55.677 1.00 37.59 359 ASP B CA 1
ATOM 4956 C C . ASP B 1 92 ? 27.975 17.420 56.967 1.00 38.31 359 ASP B C 1
ATOM 4957 O O . ASP B 1 92 ? 27.776 18.374 57.725 1.00 40.10 359 ASP B O 1
ATOM 4962 N N . VAL B 1 93 ? 27.513 16.192 57.211 1.00 34.54 360 VAL B N 1
ATOM 4963 C CA . VAL B 1 93 ? 26.803 15.901 58.454 1.00 35.22 360 VAL B CA 1
ATOM 4964 C C . VAL B 1 93 ? 27.686 16.226 59.652 1.00 35.83 360 VAL B C 1
ATOM 4965 O O . VAL B 1 93 ? 27.238 16.835 60.631 1.00 38.29 360 VAL B O 1
ATOM 4969 N N . GLU B 1 94 ? 28.959 15.828 59.586 1.00 36.75 361 GLU B N 1
ATOM 4970 C CA . GLU B 1 94 ? 29.877 16.066 60.696 1.00 42.02 361 GLU B CA 1
ATOM 4971 C C . GLU B 1 94 ? 29.919 17.539 61.080 1.00 43.98 361 GLU B C 1
ATOM 4972 O O . GLU B 1 94 ? 30.006 17.878 62.266 1.00 51.27 361 GLU B O 1
ATOM 4978 N N . ASP B 1 95 ? 29.857 18.430 60.090 1.00 32.21 362 ASP B N 1
ATOM 4979 C CA . ASP B 1 95 ? 29.960 19.856 60.371 1.00 30.20 362 ASP B CA 1
ATOM 4980 C C . ASP B 1 95 ? 28.642 20.448 60.852 1.00 28.92 362 ASP B C 1
ATOM 4981 O O . ASP B 1 95 ? 28.649 21.446 61.583 1.00 32.05 362 ASP B O 1
ATOM 4986 N N . SER B 1 96 ? 27.510 19.857 60.462 1.00 27.40 363 SER B N 1
ATOM 4987 C CA . SER B 1 96 ? 26.217 20.398 60.864 1.00 27.20 363 SER B CA 1
ATOM 4988 C C . SER B 1 96 ? 26.018 20.360 62.373 1.00 26.47 363 SER B C 1
ATOM 4989 O O . SER B 1 96 ? 25.229 21.149 62.903 1.00 26.18 363 SER B O 1
ATOM 4992 N N . LEU B 1 97 ? 26.708 19.459 63.077 1.00 26.62 364 LEU B N 1
ATOM 4993 C CA . LEU B 1 97 ? 26.583 19.412 64.530 1.00 24.63 364 LEU B CA 1
ATOM 4994 C C . LEU B 1 97 ? 26.965 20.743 65.164 1.00 27.20 364 LEU B C 1
ATOM 4995 O O . LEU B 1 97 ? 26.393 21.131 66.190 1.00 26.44 364 LEU B O 1
ATOM 5000 N N . GLU B 1 98 ? 27.923 21.458 64.567 1.00 26.68 365 GLU B N 1
ATOM 5001 C CA . GLU B 1 98 ? 28.310 22.763 65.089 1.00 26.34 365 GLU B CA 1
ATOM 5002 C C . GLU B 1 98 ? 27.128 23.721 65.149 1.00 27.18 365 GLU B C 1
ATOM 5003 O O . GLU B 1 98 ? 27.051 24.554 66.059 1.00 28.27 365 GLU B O 1
ATOM 5009 N N . LEU B 1 99 ? 26.198 23.620 64.195 1.00 25.08 366 LEU B N 1
ATOM 5010 C CA . LEU B 1 99 ? 25.066 24.539 64.134 1.00 24.02 366 LEU B CA 1
ATOM 5011 C C . LEU B 1 99 ? 24.022 24.282 65.213 1.00 26.23 366 LEU B C 1
ATOM 5012 O O . LEU B 1 99 ? 23.086 25.078 65.344 1.00 24.19 366 LEU B O 1
ATOM 5017 N N . LEU B 1 100 ? 24.148 23.200 65.977 1.00 24.29 367 LEU B N 1
ATOM 5018 C CA . LEU B 1 100 ? 23.225 22.902 67.064 1.00 24.32 367 LEU B CA 1
ATOM 5019 C C . LEU B 1 100 ? 23.793 23.262 68.430 1.00 24.31 367 LEU B C 1
ATOM 5020 O O . LEU B 1 100 ? 23.128 23.033 69.444 1.00 26.58 367 LEU B O 1
ATOM 5025 N N . SER B 1 101 ? 25.002 23.817 68.478 1.00 24.02 368 SER B N 1
ATOM 5026 C CA . SER B 1 101 ? 25.604 24.235 69.733 1.00 25.12 368 SER B CA 1
ATOM 5027 C C . SER B 1 101 ? 24.904 25.485 70.261 1.00 25.33 368 SER B C 1
ATOM 5028 O O . SER B 1 101 ? 24.026 26.065 69.616 1.00 28.17 368 SER B O 1
ATOM 5031 N N . SER B 1 102 ? 25.314 25.915 71.456 1.00 28.38 369 SER B N 1
ATOM 5032 C CA . SER B 1 102 ? 24.724 27.092 72.081 1.00 30.10 369 SER B CA 1
ATOM 5033 C C . SER B 1 102 ? 25.000 28.377 71.312 1.00 31.94 369 SER B C 1
ATOM 5034 O O . SER B 1 102 ? 24.368 29.398 71.603 1.00 29.13 369 SER B O 1
ATOM 5037 N N . HIS B 1 103 ? 25.916 28.358 70.343 1.00 31.97 370 HIS B N 1
ATOM 5038 C CA . HIS B 1 103 ? 26.266 29.591 69.647 1.00 32.27 370 HIS B CA 1
ATOM 5039 C C . HIS B 1 103 ? 25.147 30.071 68.732 1.00 35.12 370 HIS B C 1
ATOM 5040 O O . HIS B 1 103 ? 25.036 31.275 68.477 1.00 36.68 370 HIS B O 1
ATOM 5047 N N . TYR B 1 104 ? 24.313 29.162 68.236 1.00 34.06 371 TYR B N 1
ATOM 5048 C CA . TYR B 1 104 ? 23.352 29.477 67.186 1.00 33.16 371 TYR B CA 1
ATOM 5049 C C . TYR B 1 104 ? 21.942 29.533 67.757 1.00 36.20 371 TYR B C 1
ATOM 5050 O O . TYR B 1 104 ? 21.425 28.526 68.253 1.00 34.07 371 TYR B O 1
ATOM 5059 N N . THR B 1 105 ? 21.330 30.715 67.681 1.00 35.58 372 THR B N 1
ATOM 5060 C CA . THR B 1 105 ? 19.947 30.919 68.086 1.00 39.96 372 THR B CA 1
ATOM 5061 C C . THR B 1 105 ? 18.989 31.026 66.908 1.00 36.69 372 THR B C 1
ATOM 5062 O O . THR B 1 105 ? 17.777 30.878 67.100 1.00 34.72 372 THR B O 1
ATOM 5066 N N . ASN B 1 106 ? 19.493 31.292 65.712 1.00 32.54 373 ASN B N 1
ATOM 5067 C CA . ASN B 1 106 ? 18.625 31.527 64.563 1.00 31.46 373 ASN B CA 1
ATOM 5068 C C . ASN B 1 106 ? 17.848 30.265 64.213 1.00 28.30 373 ASN B C 1
ATOM 5069 O O . ASN B 1 106 ? 18.463 29.223 63.941 1.00 25.20 373 ASN B O 1
ATOM 5074 N N . PRO B 1 107 ? 16.513 30.307 64.197 1.00 31.45 374 PRO B N 1
ATOM 5075 C CA . PRO B 1 107 ? 15.749 29.076 63.933 1.00 28.29 374 PRO B CA 1
ATOM 5076 C C . PRO B 1 107 ? 16.049 28.450 62.582 1.00 26.47 374 PRO B C 1
ATOM 5077 O O . PRO B 1 107 ? 16.126 27.219 62.481 1.00 27.42 374 PRO B O 1
ATOM 5081 N N . THR B 1 108 ? 16.227 29.258 61.533 1.00 25.89 375 THR B N 1
ATOM 5082 C CA . THR B 1 108 ? 16.484 28.687 60.215 1.00 27.50 375 THR B CA 1
ATOM 5083 C C . THR B 1 108 ? 17.830 27.975 60.174 1.00 26.20 375 THR B C 1
ATOM 5084 O O . THR B 1 108 ? 17.955 26.909 59.561 1.00 25.59 375 THR B O 1
ATOM 5088 N N . VAL B 1 109 ? 18.847 28.546 60.818 1.00 25.60 376 VAL B N 1
ATOM 5089 C CA . VAL B 1 109 ? 20.146 27.880 60.884 1.00 25.05 376 VAL B CA 1
ATOM 5090 C C . VAL B 1 109 ? 20.011 26.535 61.586 1.00 27.14 376 VAL B C 1
ATOM 5091 O O . VAL B 1 109 ? 20.523 25.512 61.115 1.00 26.45 376 VAL B O 1
ATOM 5095 N N . ARG B 1 110 ? 19.311 26.517 62.723 1.00 29.10 377 ARG B N 1
ATOM 5096 C CA . ARG B 1 110 ? 19.143 25.272 63.465 1.00 25.55 377 ARG B CA 1
ATOM 5097 C C . ARG B 1 110 ? 18.299 24.271 62.683 1.00 27.95 377 ARG B C 1
ATOM 5098 O O . ARG B 1 110 ? 18.559 23.063 62.730 1.00 28.53 377 ARG B O 1
ATOM 5106 N N . ARG B 1 111 ? 17.288 24.752 61.954 1.00 24.77 378 ARG B N 1
ATOM 5107 C CA . ARG B 1 111 ? 16.539 23.867 61.066 1.00 30.39 378 ARG B CA 1
ATOM 5108 C C . ARG B 1 111 ? 17.439 23.296 59.980 1.00 28.13 378 ARG B C 1
ATOM 5109 O O . ARG B 1 111 ? 17.321 22.120 59.614 1.00 25.73 378 ARG B O 1
ATOM 5117 N N . TYR B 1 112 ? 18.338 24.122 59.444 1.00 29.52 379 TYR B N 1
ATOM 5118 C CA . TYR B 1 112 ? 19.260 23.660 58.414 1.00 28.41 379 TYR B CA 1
ATOM 5119 C C . TYR B 1 112 ? 20.122 22.514 58.928 1.00 28.00 379 TYR B C 1
ATOM 5120 O O . TYR B 1 112 ? 20.320 21.509 58.235 1.00 27.32 379 TYR B O 1
ATOM 5129 N N . ALA B 1 113 ? 20.647 22.650 60.148 1.00 28.47 380 ALA B N 1
ATOM 5130 C CA . ALA B 1 113 ? 21.450 21.581 60.735 1.00 25.28 380 ALA B CA 1
ATOM 5131 C C . ALA B 1 113 ? 20.668 20.275 60.781 1.00 26.15 380 ALA B C 1
ATOM 5132 O O . ALA B 1 113 ? 21.188 19.211 60.426 1.00 25.77 380 ALA B O 1
ATOM 5134 N N . VAL B 1 114 ? 19.409 20.339 61.220 1.00 25.16 381 VAL B N 1
ATOM 5135 C CA . VAL B 1 114 ? 18.575 19.141 61.251 1.00 25.67 381 VAL B CA 1
ATOM 5136 C C . VAL B 1 114 ? 18.400 18.581 59.846 1.00 25.03 381 VAL B C 1
ATOM 5137 O O . VAL B 1 114 ? 18.474 17.364 59.633 1.00 27.82 381 VAL B O 1
ATOM 5141 N N . ALA B 1 115 ? 18.166 19.457 58.865 1.00 25.24 382 ALA B N 1
ATOM 5142 C CA . ALA B 1 115 ? 18.036 18.999 57.486 1.00 26.39 382 ALA B CA 1
ATOM 5143 C C . ALA B 1 115 ? 19.277 18.247 57.029 1.00 29.98 382 ALA B C 1
ATOM 5144 O O . ALA B 1 115 ? 19.177 17.307 56.232 1.00 29.55 382 ALA B O 1
ATOM 5146 N N . ARG B 1 116 ? 20.453 18.647 57.516 1.00 29.61 383 ARG B N 1
ATOM 5147 C CA . ARG B 1 116 ? 21.671 17.916 57.188 1.00 30.68 383 ARG B CA 1
ATOM 5148 C C . ARG B 1 116 ? 21.715 16.574 57.905 1.00 32.81 383 ARG B C 1
ATOM 5149 O O . ARG B 1 116 ? 22.175 15.576 57.338 1.00 32.99 383 ARG B O 1
ATOM 5157 N N . LEU B 1 117 ? 21.240 16.527 59.153 1.00 31.32 384 LEU B N 1
ATOM 5158 C CA . LEU B 1 117 ? 21.241 15.272 59.896 1.00 29.19 384 LEU B CA 1
ATOM 5159 C C . LEU B 1 117 ? 20.266 14.266 59.300 1.00 34.52 384 LEU B C 1
ATOM 5160 O O . LEU B 1 117 ? 20.452 13.054 59.465 1.00 39.54 384 LEU B O 1
ATOM 5165 N N . ARG B 1 118 ? 19.219 14.743 58.621 1.00 37.76 385 ARG B N 1
ATOM 5166 C CA . ARG B 1 118 ? 18.337 13.833 57.899 1.00 36.73 385 ARG B CA 1
ATOM 5167 C C . ARG B 1 118 ? 19.123 12.945 56.947 1.00 38.95 385 ARG B C 1
ATOM 5168 O O . ARG B 1 118 ? 18.735 11.798 56.698 1.00 41.49 385 ARG B O 1
ATOM 5176 N N . GLN B 1 119 ? 20.237 13.452 56.416 1.00 36.97 386 GLN B N 1
ATOM 5177 C CA . GLN B 1 119 ? 21.069 12.709 55.480 1.00 38.02 386 GLN B CA 1
ATOM 5178 C C . GLN B 1 119 ? 21.904 11.624 56.148 1.00 35.43 386 GLN B C 1
ATOM 5179 O O . GLN B 1 119 ? 22.432 10.756 55.444 1.00 38.14 386 GLN B O 1
ATOM 5185 N N . ALA B 1 120 ? 22.050 11.653 57.470 1.00 31.43 387 ALA B N 1
ATOM 5186 C CA . ALA B 1 120 ? 22.819 10.631 58.167 1.00 33.10 387 ALA B CA 1
ATOM 5187 C C . ALA B 1 120 ? 21.992 9.364 58.338 1.00 33.58 387 ALA B C 1
ATOM 5188 O O . ALA B 1 120 ? 20.804 9.422 58.668 1.00 34.03 387 ALA B O 1
ATOM 5190 N N . ASP B 1 121 ? 22.623 8.213 58.114 1.00 30.98 388 ASP B N 1
ATOM 5191 C CA . ASP B 1 121 ? 21.930 6.954 58.337 1.00 34.15 388 ASP B CA 1
ATOM 5192 C C . ASP B 1 121 ? 21.858 6.650 59.833 1.00 32.30 388 ASP B C 1
ATOM 5193 O O . ASP B 1 121 ? 22.523 7.283 60.658 1.00 30.69 388 ASP B O 1
ATOM 5198 N N . ASP B 1 122 ? 21.038 5.656 60.180 1.00 27.36 389 ASP B N 1
ATOM 5199 C CA . ASP B 1 122 ? 20.744 5.394 61.587 1.00 28.55 389 ASP B CA 1
ATOM 5200 C C . ASP B 1 122 ? 22.004 5.069 62.379 1.00 30.92 389 ASP B C 1
ATOM 5201 O O . ASP B 1 122 ? 22.143 5.488 63.535 1.00 28.77 389 ASP B O 1
ATOM 5206 N N . GLU B 1 123 ? 22.930 4.318 61.780 1.00 29.16 390 GLU B N 1
ATOM 5207 C CA . GLU B 1 123 ? 24.138 3.931 62.502 1.00 31.56 390 GLU B CA 1
ATOM 5208 C C . GLU B 1 123 ? 24.993 5.144 62.846 1.00 30.30 390 GLU B C 1
ATOM 5209 O O . GLU B 1 123 ? 25.544 5.227 63.949 1.00 32.36 390 GLU B O 1
ATOM 5215 N N . ASP B 1 124 ? 25.119 6.095 61.917 1.00 29.82 391 ASP B N 1
ATOM 5216 C CA . ASP B 1 124 ? 25.840 7.328 62.223 1.00 27.73 391 ASP B CA 1
ATOM 5217 C C . ASP B 1 124 ? 25.092 8.157 63.258 1.00 28.72 391 ASP B C 1
ATOM 5218 O O . ASP B 1 124 ? 25.699 8.691 64.193 1.00 29.73 391 ASP B O 1
ATOM 5223 N N . LEU B 1 125 ? 23.771 8.276 63.106 1.00 23.19 392 LEU B N 1
ATOM 5224 C CA . LEU B 1 125 ? 22.989 9.068 64.049 1.00 23.22 392 LEU B CA 1
ATOM 5225 C C . LEU B 1 125 ? 23.152 8.549 65.471 1.00 25.27 392 LEU B C 1
ATOM 5226 O O . LEU B 1 125 ? 23.217 9.336 66.423 1.00 23.23 392 LEU B O 1
ATOM 5231 N N . LEU B 1 126 ? 23.221 7.227 65.635 1.00 25.80 393 LEU B N 1
ATOM 5232 C CA . LEU B 1 126 ? 23.428 6.662 66.963 1.00 24.61 393 LEU B CA 1
ATOM 5233 C C . LEU B 1 126 ? 24.739 7.145 67.568 1.00 24.83 393 LEU B C 1
ATOM 5234 O O . LEU B 1 126 ? 24.832 7.355 68.784 1.00 27.82 393 LEU B O 1
ATOM 5239 N N A MET B 1 127 ? 25.765 7.326 66.732 0.56 25.01 394 MET B N 1
ATOM 5240 N N B MET B 1 127 ? 25.767 7.326 66.740 0.44 25.16 394 MET B N 1
ATOM 5241 C CA A MET B 1 127 ? 27.061 7.781 67.223 0.56 26.89 394 MET B CA 1
ATOM 5242 C CA B MET B 1 127 ? 27.056 7.765 67.260 0.44 26.93 394 MET B CA 1
ATOM 5243 C C A MET B 1 127 ? 26.986 9.190 67.797 0.56 27.03 394 MET B C 1
ATOM 5244 C C B MET B 1 127 ? 27.044 9.218 67.718 0.44 26.87 394 MET B C 1
ATOM 5245 O O A MET B 1 127 ? 27.796 9.548 68.660 0.56 26.32 394 MET B O 1
ATOM 5246 O O B MET B 1 127 ? 27.964 9.626 68.434 0.44 26.45 394 MET B O 1
ATOM 5255 N N . TYR B 1 128 ? 26.032 9.998 67.339 1.00 23.78 395 TYR B N 1
ATOM 5256 C CA . TYR B 1 128 ? 25.898 11.380 67.782 1.00 25.59 395 TYR B CA 1
ATOM 5257 C C . TYR B 1 128 ? 24.770 11.578 68.785 1.00 23.28 395 TYR B C 1
ATOM 5258 O O . TYR B 1 128 ? 24.619 12.684 69.314 1.00 23.29 395 TYR B O 1
ATOM 5267 N N . LEU B 1 129 ? 23.984 10.537 69.067 1.00 23.19 396 LEU B N 1
ATOM 5268 C CA . LEU B 1 129 ? 22.714 10.727 69.763 1.00 23.29 396 LEU B CA 1
ATOM 5269 C C . LEU B 1 129 ? 22.908 11.290 71.167 1.00 24.76 396 LEU B C 1
ATOM 5270 O O . LEU B 1 129 ? 22.161 12.180 71.590 1.00 25.61 396 LEU B O 1
ATOM 5275 N N . LEU B 1 130 ? 23.889 10.776 71.913 1.00 23.31 397 LEU B N 1
ATOM 5276 C CA . LEU B 1 130 ? 24.117 11.268 73.269 1.00 23.31 397 LEU B CA 1
ATOM 5277 C C . LEU B 1 130 ? 24.302 12.781 73.276 1.00 24.78 397 LEU B C 1
ATOM 5278 O O . LEU B 1 130 ? 23.732 13.488 74.115 1.00 25.96 397 LEU B O 1
ATOM 5283 N N . GLN B 1 131 ? 25.100 13.295 72.338 1.00 26.27 398 GLN B N 1
ATOM 5284 C CA . GLN B 1 131 ? 25.341 14.732 72.276 1.00 27.51 398 GLN B CA 1
ATOM 5285 C C . GLN B 1 131 ? 24.112 15.481 71.772 1.00 25.16 398 GLN B C 1
ATOM 5286 O O . GLN B 1 131 ? 23.838 16.603 72.214 1.00 24.50 398 GLN B O 1
ATOM 5292 N N . LEU B 1 132 ? 23.365 14.882 70.841 1.00 24.58 399 LEU B N 1
ATOM 5293 C CA . LEU B 1 132 ? 22.166 15.537 70.328 1.00 24.91 399 LEU B CA 1
ATOM 5294 C C . LEU B 1 132 ? 21.110 15.707 71.412 1.00 24.81 399 LEU B C 1
ATOM 5295 O O . LEU B 1 132 ? 20.369 16.698 71.404 1.00 24.91 399 LEU B O 1
ATOM 5300 N N . VAL B 1 133 ? 21.019 14.757 72.346 1.00 23.74 400 VAL B N 1
ATOM 5301 C CA . VAL B 1 133 ? 20.106 14.916 73.474 1.00 29.28 400 VAL B CA 1
ATOM 5302 C C . VAL B 1 133 ? 20.520 16.113 74.318 1.00 25.49 400 VAL B C 1
ATOM 5303 O O . VAL B 1 133 ? 19.673 16.863 74.818 1.00 23.99 400 VAL B O 1
ATOM 5307 N N . GLN B 1 134 ? 21.829 16.311 74.489 1.00 24.63 401 GLN B N 1
ATOM 5308 C CA . GLN B 1 134 ? 22.310 17.499 75.185 1.00 24.44 401 GLN B CA 1
ATOM 5309 C C . GLN B 1 134 ? 21.970 18.764 74.407 1.00 25.17 401 GLN B C 1
ATOM 5310 O O . GLN B 1 134 ? 21.630 19.793 75.003 1.00 24.61 401 GLN B O 1
ATOM 5316 N N . ALA B 1 135 ? 22.049 18.705 73.074 1.00 23.98 402 ALA B N 1
ATOM 5317 C CA . ALA B 1 135 ? 21.799 19.883 72.250 1.00 24.05 402 ALA B CA 1
ATOM 5318 C C . ALA B 1 135 ? 20.359 20.370 72.343 1.00 24.23 402 ALA B C 1
ATOM 5319 O O . ALA B 1 135 ? 20.079 21.510 71.956 1.00 25.46 402 ALA B O 1
ATOM 5321 N N . LEU B 1 136 ? 19.439 19.536 72.836 1.00 24.44 403 LEU B N 1
ATOM 5322 C CA . LEU B 1 136 ? 18.069 19.996 73.036 1.00 24.63 403 LEU B CA 1
ATOM 5323 C C . LEU B 1 136 ? 18.017 21.204 73.962 1.00 28.26 403 LEU B C 1
ATOM 5324 O O . LEU B 1 136 ? 17.080 22.007 73.882 1.00 25.00 403 LEU B O 1
ATOM 5329 N N . LYS B 1 137 ? 19.012 21.351 74.840 1.00 24.10 404 LYS B N 1
ATOM 5330 C CA . LYS B 1 137 ? 19.082 22.519 75.711 1.00 26.69 404 LYS B CA 1
ATOM 5331 C C . LYS B 1 137 ? 19.117 23.825 74.929 1.00 25.06 404 LYS B C 1
ATOM 5332 O O . LYS B 1 137 ? 18.751 24.872 75.475 1.00 28.13 404 LYS B O 1
ATOM 5338 N N . TYR B 1 138 ? 19.559 23.792 73.674 1.00 30.56 405 TYR B N 1
ATOM 5339 C CA . TYR B 1 138 ? 19.711 24.988 72.857 1.00 31.11 405 TYR B CA 1
ATOM 5340 C C . TYR B 1 138 ? 18.566 25.174 71.871 1.00 33.39 405 TYR B C 1
ATOM 5341 O O . TYR B 1 138 ? 18.637 26.056 71.009 1.00 31.77 405 TYR B O 1
ATOM 5350 N N . GLU B 1 139 ? 17.514 24.368 71.982 1.00 32.08 406 GLU B N 1
ATOM 5351 C CA . GLU B 1 139 ? 16.363 24.464 71.102 1.00 30.10 406 GLU B CA 1
ATOM 5352 C C . GLU B 1 139 ? 15.318 25.402 71.702 1.00 30.25 406 GLU B C 1
ATOM 5353 O O . GLU B 1 139 ? 15.452 25.895 72.825 1.00 29.95 406 GLU B O 1
ATOM 5359 N N . ASN B 1 140 ? 14.258 25.653 70.939 1.00 30.85 407 ASN B N 1
ATOM 5360 C CA . ASN B 1 140 ? 13.169 26.515 71.387 1.00 30.97 407 ASN B CA 1
ATOM 5361 C C . ASN B 1 140 ? 12.250 25.710 72.298 1.00 30.10 407 ASN B C 1
ATOM 5362 O O . ASN B 1 140 ? 11.523 24.825 71.835 1.00 29.96 407 ASN B O 1
ATOM 5367 N N . PHE B 1 141 ? 12.277 26.018 73.596 1.00 32.12 408 PHE B N 1
ATOM 5368 C CA . PHE B 1 141 ? 11.505 25.236 74.557 1.00 33.89 408 PHE B CA 1
ATOM 5369 C C . PHE B 1 141 ? 10.009 25.325 74.288 1.00 35.18 408 PHE B C 1
ATOM 5370 O O . PHE B 1 141 ? 9.278 24.356 74.526 1.00 32.32 408 PHE B O 1
ATOM 5378 N N . ASP B 1 142 ? 9.534 26.471 73.794 1.00 33.40 409 ASP B N 1
ATOM 5379 C CA . ASP B 1 142 ? 8.105 26.623 73.539 1.00 36.66 409 ASP B CA 1
ATOM 5380 C C . ASP B 1 142 ? 7.647 25.723 72.398 1.00 34.01 409 ASP B C 1
ATOM 5381 O O . ASP B 1 142 ? 6.593 25.083 72.492 1.00 34.23 409 ASP B O 1
ATOM 5386 N N . ASP B 1 143 ? 8.423 25.658 71.313 1.00 32.29 410 ASP B N 1
ATOM 5387 C CA . ASP B 1 143 ? 8.066 24.777 70.205 1.00 33.35 410 ASP B CA 1
ATOM 5388 C C . ASP B 1 143 ? 7.965 23.328 70.666 1.00 29.39 410 ASP B C 1
ATOM 5389 O O . ASP B 1 143 ? 7.067 22.593 70.239 1.00 33.61 410 ASP B O 1
ATOM 5394 N N . ILE B 1 144 ? 8.877 22.900 71.542 1.00 27.78 411 ILE B N 1
ATOM 5395 C CA . ILE B 1 144 ? 8.839 21.530 72.045 1.00 28.67 411 ILE B CA 1
ATOM 5396 C C . ILE B 1 144 ? 7.568 21.298 72.854 1.00 31.70 411 ILE B C 1
ATOM 5397 O O . ILE B 1 144 ? 6.875 20.288 72.683 1.00 34.81 411 ILE B O 1
ATOM 5402 N N . LYS B 1 145 ? 7.245 22.231 73.752 1.00 31.50 412 LYS B N 1
ATOM 5403 C CA . LYS B 1 145 ? 6.048 22.085 74.573 1.00 33.83 412 LYS B CA 1
ATOM 5404 C C . LYS B 1 145 ? 4.787 22.116 73.718 1.00 38.35 412 LYS B C 1
ATOM 5405 O O . LYS B 1 145 ? 3.901 21.266 73.866 1.00 39.84 412 LYS B O 1
ATOM 5411 N N . ASN B 1 146 ? 4.691 23.090 72.812 1.00 37.76 413 ASN B N 1
ATOM 5412 C CA . ASN B 1 146 ? 3.492 23.245 71.998 1.00 39.94 413 ASN B CA 1
ATOM 5413 C C . ASN B 1 146 ? 3.274 22.086 71.034 1.00 41.98 413 ASN B C 1
ATOM 5414 O O . ASN B 1 146 ? 2.174 21.962 70.485 1.00 42.53 413 ASN B O 1
ATOM 5419 N N . GLY B 1 147 ? 4.280 21.241 70.814 1.00 37.15 414 GLY B N 1
ATOM 5420 C CA . GLY B 1 147 ? 4.083 20.063 69.990 1.00 37.03 414 GLY B CA 1
ATOM 5421 C C . GLY B 1 147 ? 3.197 19.004 70.613 1.00 37.18 414 GLY B C 1
ATOM 5422 O O . GLY B 1 147 ? 2.856 18.030 69.934 1.00 39.75 414 GLY B O 1
ATOM 5423 N N . LEU B 1 148 ? 2.821 19.170 71.877 1.00 34.29 415 LEU B N 1
ATOM 5424 C CA . LEU B 1 148 ? 1.990 18.197 72.575 1.00 35.83 415 LEU B CA 1
ATOM 5425 C C . LEU B 1 148 ? 0.511 18.410 72.269 1.00 41.95 415 LEU B C 1
ATOM 5426 O O . LEU B 1 148 ? 0.160 19.061 71.286 1.00 48.12 415 LEU B O 1
ATOM 5431 N N . GLU B 1 205 ? 10.317 20.460 57.417 1.00 70.31 472 GLU B N 1
ATOM 5432 C CA . GLU B 1 205 ? 11.113 21.349 58.255 1.00 69.48 472 GLU B CA 1
ATOM 5433 C C . GLU B 1 205 ? 10.936 21.011 59.730 1.00 63.22 472 GLU B C 1
ATOM 5434 O O . GLU B 1 205 ? 10.159 21.653 60.436 1.00 66.53 472 GLU B O 1
ATOM 5440 N N . GLN B 1 206 ? 11.665 19.999 60.188 1.00 46.31 473 GLN B N 1
ATOM 5441 C CA . GLN B 1 206 ? 11.604 19.567 61.574 1.00 37.55 473 GLN B CA 1
ATOM 5442 C C . GLN B 1 206 ? 12.639 20.306 62.410 1.00 34.61 473 GLN B C 1
ATOM 5443 O O . GLN B 1 206 ? 13.691 20.714 61.912 1.00 31.86 473 GLN B O 1
ATOM 5449 N N . ASP B 1 207 ? 12.334 20.471 63.695 1.00 32.17 474 ASP B N 1
ATOM 5450 C CA . ASP B 1 207 ? 13.344 20.885 64.653 1.00 27.76 474 ASP B CA 1
ATOM 5451 C C . ASP B 1 207 ? 14.025 19.638 65.216 1.00 26.18 474 ASP B C 1
ATOM 5452 O O . ASP B 1 207 ? 13.720 18.507 64.829 1.00 26.15 474 ASP B O 1
ATOM 5457 N N . LEU B 1 208 ? 14.963 19.836 66.144 1.00 25.52 475 LEU B N 1
ATOM 5458 C CA . LEU B 1 208 ? 15.764 18.713 66.629 1.00 26.74 475 LEU B CA 1
ATOM 5459 C C . LEU B 1 208 ? 14.899 17.676 67.340 1.00 24.41 475 LEU B C 1
ATOM 5460 O O . LEU B 1 208 ? 14.998 16.475 67.061 1.00 24.34 475 LEU B O 1
ATOM 5465 N N . CYS B 1 209 ? 14.049 18.123 68.270 1.00 27.62 476 CYS B N 1
ATOM 5466 C CA . CYS B 1 209 ? 13.201 17.195 69.015 1.00 28.08 476 CYS B CA 1
ATOM 5467 C C . CYS B 1 209 ? 12.305 16.400 68.076 1.00 26.75 476 CYS B C 1
ATOM 5468 O O . CYS B 1 209 ? 12.213 15.171 68.175 1.00 27.44 476 CYS B O 1
ATOM 5471 N N . THR B 1 210 ? 11.625 17.093 67.161 1.00 25.84 477 THR B N 1
ATOM 5472 C CA . THR B 1 210 ? 10.775 16.407 66.192 1.00 27.14 477 THR B CA 1
ATOM 5473 C C . THR B 1 210 ? 11.578 15.405 65.373 1.00 30.60 477 THR B C 1
ATOM 5474 O O . THR B 1 210 ? 11.121 14.283 65.126 1.00 27.28 477 THR B O 1
ATOM 5478 N N . PHE B 1 211 ? 12.782 15.792 64.948 1.00 24.71 478 PHE B N 1
ATOM 5479 C CA . PHE B 1 211 ? 13.597 14.914 64.114 1.00 24.55 478 PHE B CA 1
ATOM 5480 C C . PHE B 1 211 ? 14.004 13.655 64.871 1.00 24.49 478 PHE B C 1
ATOM 5481 O O . PHE B 1 211 ? 13.851 12.537 64.365 1.00 26.25 478 PHE B O 1
ATOM 5489 N N . LEU B 1 212 ? 14.517 13.818 66.094 1.00 24.42 479 LEU B N 1
ATOM 5490 C CA . LEU B 1 212 ? 14.959 12.666 66.875 1.00 24.38 479 LEU B CA 1
ATOM 5491 C C . LEU B 1 212 ? 13.817 11.687 67.118 1.00 24.52 479 LEU B C 1
ATOM 5492 O O . LEU B 1 212 ? 13.984 10.472 66.953 1.00 24.50 479 LEU B O 1
ATOM 5497 N N . ILE B 1 213 ? 12.649 12.195 67.516 1.00 24.30 480 ILE B N 1
ATOM 5498 C CA . ILE B 1 213 ? 11.493 11.324 67.719 1.00 24.47 480 ILE B CA 1
ATOM 5499 C C . ILE B 1 213 ? 11.113 10.633 66.416 1.00 24.46 480 ILE B C 1
ATOM 5500 O O . ILE B 1 213 ? 10.835 9.428 66.396 1.00 24.51 480 ILE B O 1
ATOM 5505 N N . SER B 1 214 ? 11.102 11.380 65.307 1.00 24.56 481 SER B N 1
ATOM 5506 C CA . SER B 1 214 ? 10.744 10.799 64.016 1.00 28.97 481 SER B CA 1
ATOM 5507 C C . SER B 1 214 ? 11.657 9.630 63.668 1.00 27.40 481 SER B C 1
ATOM 5508 O O . SER B 1 214 ? 11.194 8.570 63.234 1.00 27.47 481 SER B O 1
ATOM 5511 N N . ARG B 1 215 ? 12.966 9.817 63.839 1.00 24.11 482 ARG B N 1
ATOM 5512 C CA . ARG B 1 215 ? 13.900 8.738 63.544 1.00 24.01 482 ARG B CA 1
ATOM 5513 C C . ARG B 1 215 ? 13.771 7.596 64.545 1.00 24.08 482 ARG B C 1
ATOM 5514 O O . ARG B 1 215 ? 13.943 6.430 64.174 1.00 24.09 482 ARG B O 1
ATOM 5522 N N . ALA B 1 216 ? 13.454 7.904 65.806 1.00 24.16 483 ALA B N 1
ATOM 5523 C CA . ALA B 1 216 ? 13.307 6.853 66.811 1.00 24.26 483 ALA B CA 1
ATOM 5524 C C . ALA B 1 216 ? 12.109 5.955 66.522 1.00 24.44 483 ALA B C 1
ATOM 5525 O O . ALA B 1 216 ? 12.176 4.743 66.750 1.00 24.49 483 ALA B O 1
ATOM 5527 N N . CYS B 1 217 ? 11.010 6.523 66.024 1.00 26.11 484 CYS B N 1
ATOM 5528 C CA . CYS B 1 217 ? 9.837 5.726 65.677 1.00 26.29 484 CYS B CA 1
ATOM 5529 C C . CYS B 1 217 ? 10.088 4.773 64.516 1.00 27.64 484 CYS B C 1
ATOM 5530 O O . CYS B 1 217 ? 9.268 3.877 64.288 1.00 30.18 484 CYS B O 1
ATOM 5533 N N . LYS B 1 218 ? 11.206 4.917 63.806 1.00 28.17 485 LYS B N 1
ATOM 5534 C CA . LYS B 1 218 ? 11.532 4.063 62.674 1.00 30.63 485 LYS B CA 1
ATOM 5535 C C . LYS B 1 218 ? 12.717 3.146 62.943 1.00 30.83 485 LYS B C 1
ATOM 5536 O O . LYS B 1 218 ? 13.124 2.402 62.043 1.00 33.31 485 LYS B O 1
ATOM 5542 N N . ASN B 1 219 ? 13.275 3.172 64.153 1.00 26.73 486 ASN B N 1
ATOM 5543 C CA . ASN B 1 219 ? 14.448 2.364 64.486 1.00 26.31 486 ASN B CA 1
ATOM 5544 C C . ASN B 1 219 ? 14.413 2.067 65.980 1.00 26.99 486 ASN B C 1
ATOM 5545 O O . ASN B 1 219 ? 14.611 2.972 66.796 1.00 28.10 486 ASN B O 1
ATOM 5550 N N . SER B 1 220 ? 14.185 0.797 66.333 1.00 26.13 487 SER B N 1
ATOM 5551 C CA . SER B 1 220 ? 14.046 0.431 67.740 1.00 28.27 487 SER B CA 1
ATOM 5552 C C . SER B 1 220 ? 15.328 0.682 68.524 1.00 26.54 487 SER B C 1
ATOM 5553 O O . SER B 1 220 ? 15.272 0.933 69.733 1.00 25.79 487 SER B O 1
ATOM 5556 N N . THR B 1 221 ? 16.489 0.613 67.868 1.00 24.80 488 THR B N 1
ATOM 5557 C CA . THR B 1 221 ? 17.739 0.901 68.566 1.00 25.01 488 THR B CA 1
ATOM 5558 C C . THR B 1 221 ? 17.833 2.379 68.925 1.00 24.56 488 THR B C 1
ATOM 5559 O O . THR B 1 221 ? 18.152 2.733 70.067 1.00 24.54 488 THR B O 1
ATOM 5563 N N . LEU B 1 222 ? 17.561 3.260 67.959 1.00 24.00 489 LEU B N 1
ATOM 5564 C CA . LEU B 1 222 ? 17.509 4.688 68.257 1.00 23.93 489 LEU B CA 1
ATOM 5565 C C . LEU B 1 222 ? 16.477 4.983 69.337 1.00 24.06 489 LEU B C 1
ATOM 5566 O O . LEU B 1 222 ? 16.728 5.784 70.245 1.00 24.03 489 LEU B O 1
ATOM 5571 N N . ALA B 1 223 ? 15.305 4.350 69.251 1.00 24.23 490 ALA B N 1
ATOM 5572 C CA . ALA B 1 223 ? 14.282 4.548 70.271 1.00 24.40 490 ALA B CA 1
ATOM 5573 C C . ALA B 1 223 ? 14.788 4.130 71.645 1.00 24.43 490 ALA B C 1
ATOM 5574 O O . ALA B 1 223 ? 14.558 4.828 72.640 1.00 24.47 490 ALA B O 1
ATOM 5576 N N . ASN B 1 224 ? 15.485 2.996 71.718 1.00 24.42 491 ASN B N 1
ATOM 5577 C CA . ASN B 1 224 ? 16.003 2.523 72.998 1.00 27.26 491 ASN B CA 1
ATOM 5578 C C . ASN B 1 224 ? 16.897 3.570 73.653 1.00 24.29 491 ASN B C 1
ATOM 5579 O O . ASN B 1 224 ? 16.707 3.922 74.822 1.00 24.35 491 ASN B O 1
ATOM 5584 N N . TYR B 1 225 ? 17.878 4.086 72.909 1.00 24.47 492 TYR B N 1
ATOM 5585 C CA . TYR B 1 225 ? 18.838 5.015 73.494 1.00 24.32 492 TYR B CA 1
ATOM 5586 C C . TYR B 1 225 ? 18.254 6.409 73.688 1.00 26.14 492 TYR B C 1
ATOM 5587 O O . TYR B 1 225 ? 18.594 7.081 74.668 1.00 24.29 492 TYR B O 1
ATOM 5596 N N . LEU B 1 226 ? 17.376 6.860 72.790 1.00 24.01 493 LEU B N 1
ATOM 5597 C CA . LEU B 1 226 ? 16.694 8.130 73.024 1.00 24.05 493 LEU B CA 1
ATOM 5598 C C . LEU B 1 226 ? 15.933 8.098 74.343 1.00 24.21 493 LEU B C 1
ATOM 5599 O O . LEU B 1 226 ? 16.001 9.044 75.137 1.00 24.21 493 LEU B O 1
ATOM 5604 N N . TYR B 1 227 ? 15.207 7.007 74.602 1.00 24.42 494 TYR B N 1
ATOM 5605 C CA . TYR B 1 227 ? 14.437 6.916 75.840 1.00 24.59 494 TYR B CA 1
ATOM 5606 C C . TYR B 1 227 ? 15.337 7.049 77.059 1.00 24.52 494 TYR B C 1
ATOM 5607 O O . TYR B 1 227 ? 15.065 7.845 77.965 1.00 24.89 494 TYR B O 1
ATOM 5616 N N . TRP B 1 228 ? 16.416 6.269 77.103 1.00 24.55 495 TRP B N 1
ATOM 5617 C CA . TRP B 1 228 ? 17.237 6.236 78.305 1.00 24.50 495 TRP B CA 1
ATOM 5618 C C . TRP B 1 228 ? 18.051 7.514 78.458 1.00 24.34 495 TRP B C 1
ATOM 5619 O O . TRP B 1 228 ? 18.213 8.018 79.576 1.00 24.35 495 TRP B O 1
ATOM 5630 N N . TYR B 1 229 ? 18.561 8.061 77.353 1.00 24.01 496 TYR B N 1
ATOM 5631 C CA . TYR B 1 229 ? 19.245 9.349 77.423 1.00 23.88 496 TYR B CA 1
ATOM 5632 C C . TYR B 1 229 ? 18.322 10.422 77.988 1.00 24.00 496 TYR B C 1
ATOM 5633 O O . TYR B 1 229 ? 18.725 11.218 78.844 1.00 23.96 496 TYR B O 1
ATOM 5642 N N . VAL B 1 230 ? 17.072 10.455 77.519 1.00 24.31 497 VAL B N 1
ATOM 5643 C CA . VAL B 1 230 ? 16.148 11.508 77.934 1.00 24.27 497 VAL B CA 1
ATOM 5644 C C . VAL B 1 230 ? 15.654 11.268 79.356 1.00 26.11 497 VAL B C 1
ATOM 5645 O O . VAL B 1 230 ? 15.506 12.214 80.141 1.00 24.47 497 VAL B O 1
ATOM 5649 N N . ILE B 1 231 ? 15.386 10.009 79.715 1.00 25.19 498 ILE B N 1
ATOM 5650 C CA . ILE B 1 231 ? 14.884 9.724 81.058 1.00 25.64 498 ILE B CA 1
ATOM 5651 C C . ILE B 1 231 ? 15.918 10.091 82.110 1.00 27.37 498 ILE B C 1
ATOM 5652 O O . ILE B 1 231 ? 15.565 10.511 83.220 1.00 26.93 498 ILE B O 1
ATOM 5657 N N . VAL B 1 232 ? 17.205 9.942 81.792 1.00 24.35 499 VAL B N 1
ATOM 5658 C CA . VAL B 1 232 ? 18.242 10.390 82.717 1.00 24.81 499 VAL B CA 1
ATOM 5659 C C . VAL B 1 232 ? 18.180 11.903 82.882 1.00 24.22 499 VAL B C 1
ATOM 5660 O O . VAL B 1 232 ? 18.282 12.426 83.998 1.00 26.84 499 VAL B O 1
ATOM 5664 N N . GLU B 1 233 ? 18.013 12.630 81.774 1.00 24.75 500 GLU B N 1
ATOM 5665 C CA . GLU B 1 233 ? 17.863 14.078 81.858 1.00 27.96 500 GLU B CA 1
ATOM 5666 C C . GLU B 1 233 ? 16.634 14.466 82.671 1.00 28.16 500 GLU B C 1
ATOM 5667 O O . GLU B 1 233 ? 16.643 15.495 83.355 1.00 29.39 500 GLU B O 1
ATOM 5673 N N . CYS B 1 234 ? 15.571 13.658 82.610 1.00 27.23 501 CYS B N 1
ATOM 5674 C CA . CYS B 1 234 ? 14.359 13.964 83.363 1.00 26.31 501 CYS B CA 1
ATOM 5675 C C . CYS B 1 234 ? 14.559 13.763 84.861 1.00 31.90 501 CYS B C 1
ATOM 5676 O O . CYS B 1 234 ? 13.935 14.463 85.667 1.00 34.59 501 CYS B O 1
ATOM 5679 N N . GLU B 1 235 ? 15.418 12.822 85.250 1.00 29.80 502 GLU B N 1
ATOM 5680 C CA . GLU B 1 235 ? 15.661 12.513 86.651 1.00 38.11 502 GLU B CA 1
ATOM 5681 C C . GLU B 1 235 ? 16.850 13.267 87.231 1.00 38.53 502 GLU B C 1
ATOM 5682 O O . GLU B 1 235 ? 17.158 13.093 88.414 1.00 43.08 502 GLU B O 1
ATOM 5688 N N . ASP B 1 236 ? 17.522 14.097 86.433 1.00 34.25 503 ASP B N 1
ATOM 5689 C CA . ASP B 1 236 ? 18.628 14.907 86.929 1.00 33.69 503 ASP B CA 1
ATOM 5690 C C . ASP B 1 236 ? 18.108 15.976 87.883 1.00 35.05 503 ASP B C 1
ATOM 5691 O O . ASP B 1 236 ? 17.715 17.064 87.450 1.00 30.15 503 ASP B O 1
ATOM 5696 N N . GLN B 1 237 ? 18.098 15.673 89.183 1.00 39.46 504 GLN B N 1
ATOM 5697 C CA . GLN B 1 237 ? 17.612 16.637 90.165 1.00 43.87 504 GLN B CA 1
ATOM 5698 C C . GLN B 1 237 ? 18.422 17.926 90.157 1.00 42.74 504 GLN B C 1
ATOM 5699 O O . GLN B 1 237 ? 17.903 18.972 90.560 1.00 42.74 504 GLN B O 1
ATOM 5705 N N . ASP B 1 238 ? 19.680 17.876 89.710 1.00 37.90 505 ASP B N 1
ATOM 5706 C CA . ASP B 1 238 ? 20.479 19.094 89.621 1.00 40.76 505 ASP B CA 1
ATOM 5707 C C . ASP B 1 238 ? 19.936 20.028 88.545 1.00 37.33 505 ASP B C 1
ATOM 5708 O O . ASP B 1 238 ? 19.826 21.240 88.764 1.00 35.19 505 ASP B O 1
ATOM 5713 N N . THR B 1 239 ? 19.597 19.483 87.373 1.00 35.01 506 THR B N 1
ATOM 5714 C CA . THR B 1 239 ? 18.911 20.279 86.361 1.00 35.73 506 THR B CA 1
ATOM 5715 C C . THR B 1 239 ? 17.593 20.821 86.900 1.00 36.54 506 THR B C 1
ATOM 5716 O O . THR B 1 239 ? 17.211 21.960 86.605 1.00 37.63 506 THR B O 1
ATOM 5720 N N . GLN B 1 240 ? 16.891 20.018 87.702 1.00 37.44 507 GLN B N 1
ATOM 5721 C CA . GLN B 1 240 ? 15.603 20.441 88.241 1.00 36.98 507 GLN B CA 1
ATOM 5722 C C . GLN B 1 240 ? 15.758 21.639 89.170 1.00 37.42 507 GLN B C 1
ATOM 5723 O O . GLN B 1 240 ? 14.936 22.563 89.147 1.00 40.41 507 GLN B O 1
ATOM 5729 N N . GLN B 1 241 ? 16.806 21.644 89.993 1.00 40.20 508 GLN B N 1
ATOM 5730 C CA . GLN B 1 241 ? 17.021 22.751 90.916 1.00 43.64 508 GLN B CA 1
ATOM 5731 C C . GLN B 1 241 ? 17.574 23.977 90.198 1.00 43.08 508 GLN B C 1
ATOM 5732 O O . GLN B 1 241 ? 17.063 25.090 90.365 1.00 48.31 508 GLN B O 1
ATOM 5738 N N . ARG B 1 242 ? 18.615 23.787 89.387 1.00 39.13 509 ARG B N 1
ATOM 5739 C CA . ARG B 1 242 ? 19.369 24.920 88.863 1.00 40.50 509 ARG B CA 1
ATOM 5740 C C . ARG B 1 242 ? 18.757 25.478 87.583 1.00 39.61 509 ARG B C 1
ATOM 5741 O O . ARG B 1 242 ? 18.769 26.696 87.370 1.00 42.10 509 ARG B O 1
ATOM 5749 N N . ASP B 1 243 ? 18.228 24.617 86.717 1.00 37.92 510 ASP B N 1
ATOM 5750 C CA . ASP B 1 243 ? 17.648 25.029 85.438 1.00 39.04 510 ASP B CA 1
ATOM 5751 C C . ASP B 1 243 ? 16.268 24.402 85.286 1.00 42.10 510 ASP B C 1
ATOM 5752 O O . ASP B 1 243 ? 16.071 23.487 84.478 1.00 43.91 510 ASP B O 1
ATOM 5757 N N . PRO B 1 244 ? 15.281 24.883 86.047 1.00 42.23 511 PRO B N 1
ATOM 5758 C CA . PRO B 1 244 ? 13.953 24.246 85.994 1.00 38.03 511 PRO B CA 1
ATOM 5759 C C . PRO B 1 244 ? 13.329 24.253 84.608 1.00 38.40 511 PRO B C 1
ATOM 5760 O O . PRO B 1 244 ? 12.666 23.278 84.230 1.00 38.04 511 PRO B O 1
ATOM 5764 N N . LYS B 1 245 ? 13.522 25.326 83.835 1.00 36.80 512 LYS B N 1
ATOM 5765 C CA . LYS B 1 245 ? 12.956 25.373 82.490 1.00 35.98 512 LYS B CA 1
ATOM 5766 C C . LYS B 1 245 ? 13.556 24.290 81.602 1.00 31.11 512 LYS B C 1
ATOM 5767 O O . LYS B 1 245 ? 12.848 23.672 80.799 1.00 31.32 512 LYS B O 1
ATOM 5773 N N . THR B 1 246 ? 14.862 24.046 81.731 1.00 27.89 513 THR B N 1
ATOM 5774 C CA . THR B 1 246 ? 15.490 22.976 80.962 1.00 28.29 513 THR B CA 1
ATOM 5775 C C . THR B 1 246 ? 14.971 21.611 81.394 1.00 28.87 513 THR B C 1
ATOM 5776 O O . THR B 1 246 ? 14.665 20.760 80.550 1.00 26.93 513 THR B O 1
ATOM 5780 N N . HIS B 1 247 ? 14.865 21.382 82.705 1.00 32.10 514 HIS B N 1
ATOM 5781 C CA . HIS B 1 247 ? 14.289 20.133 83.193 1.00 31.54 514 HIS B CA 1
ATOM 5782 C C . HIS B 1 247 ? 12.873 19.945 82.668 1.00 31.74 514 HIS B C 1
ATOM 5783 O O . HIS B 1 247 ? 12.495 18.840 82.259 1.00 31.33 514 HIS B O 1
ATOM 5790 N N . GLU B 1 248 ? 12.072 21.013 82.674 1.00 28.78 515 GLU B N 1
ATOM 5791 C CA . GLU B 1 248 ? 10.722 20.924 82.129 1.00 31.94 515 GLU B CA 1
ATOM 5792 C C . GLU B 1 248 ? 10.752 20.617 80.637 1.00 30.64 515 GLU B C 1
ATOM 5793 O O . GLU B 1 248 ? 9.893 19.887 80.129 1.00 29.61 515 GLU B O 1
ATOM 5799 N N . MET B 1 249 ? 11.736 21.161 79.918 1.00 30.25 516 MET B N 1
ATOM 5800 C CA . MET B 1 249 ? 11.857 20.859 78.496 1.00 30.71 516 MET B CA 1
ATOM 5801 C C . MET B 1 249 ? 12.078 19.370 78.268 1.00 29.25 516 MET B C 1
ATOM 5802 O O . MET B 1 249 ? 11.482 18.778 77.360 1.00 28.43 516 MET B O 1
ATOM 5807 N N . TYR B 1 250 ? 12.941 18.749 79.075 1.00 29.86 517 TYR B N 1
ATOM 5808 C CA . TYR B 1 250 ? 13.217 17.327 78.896 1.00 30.67 517 TYR B CA 1
ATOM 5809 C C . TYR B 1 250 ? 11.999 16.484 79.249 1.00 31.05 517 TYR B C 1
ATOM 5810 O O . TYR B 1 250 ? 11.746 15.453 78.614 1.00 26.39 517 TYR B O 1
ATOM 5819 N N . LEU B 1 251 ? 11.231 16.902 80.258 1.00 25.37 518 LEU B N 1
ATOM 5820 C CA . LEU B 1 251 ? 9.952 16.251 80.519 1.00 25.61 518 LEU B CA 1
ATOM 5821 C C . LEU B 1 251 ? 9.061 16.300 79.285 1.00 25.71 518 LEU B C 1
ATOM 5822 O O . LEU B 1 251 ? 8.411 15.308 78.935 1.00 26.71 518 LEU B O 1
ATOM 5827 N N . ASN B 1 252 ? 9.033 17.447 78.604 1.00 25.67 519 ASN B N 1
ATOM 5828 C CA . ASN B 1 252 ? 8.205 17.577 77.411 1.00 25.76 519 ASN B CA 1
ATOM 5829 C C . ASN B 1 252 ? 8.735 16.723 76.265 1.00 25.79 519 ASN B C 1
ATOM 5830 O O . ASN B 1 252 ? 7.950 16.178 75.481 1.00 25.64 519 ASN B O 1
ATOM 5835 N N . VAL B 1 253 ? 10.060 16.599 76.141 1.00 25.22 520 VAL B N 1
ATOM 5836 C CA . VAL B 1 253 ? 10.616 15.713 75.120 1.00 25.04 520 VAL B CA 1
ATOM 5837 C C . VAL B 1 253 ? 10.154 14.282 75.354 1.00 25.11 520 VAL B C 1
ATOM 5838 O O . VAL B 1 253 ? 9.765 13.578 74.415 1.00 25.11 520 VAL B O 1
ATOM 5842 N N . MET B 1 254 ? 10.180 13.831 76.611 1.00 25.53 521 MET B N 1
ATOM 5843 C CA . MET B 1 254 ? 9.719 12.480 76.914 1.00 25.63 521 MET B CA 1
ATOM 5844 C C . MET B 1 254 ? 8.222 12.343 76.669 1.00 25.90 521 MET B C 1
ATOM 5845 O O . MET B 1 254 ? 7.765 11.322 76.141 1.00 25.95 521 MET B O 1
ATOM 5850 N N . ARG B 1 255 ? 7.442 13.357 77.050 1.00 26.15 522 ARG B N 1
ATOM 5851 C CA . ARG B 1 255 ? 6.015 13.339 76.746 1.00 26.27 522 ARG B CA 1
ATOM 5852 C C . ARG B 1 255 ? 5.780 13.313 75.242 1.00 26.21 522 ARG B C 1
ATOM 5853 O O . ARG B 1 255 ? 4.917 12.574 74.753 1.00 26.35 522 ARG B O 1
ATOM 5861 N N . ARG B 1 256 ? 6.542 14.111 74.491 1.00 25.93 523 ARG B N 1
ATOM 5862 C CA . ARG B 1 256 ? 6.422 14.097 73.037 1.00 26.11 523 ARG B CA 1
ATOM 5863 C C . ARG B 1 256 ? 6.784 12.731 72.471 1.00 26.41 523 ARG B C 1
ATOM 5864 O O . ARG B 1 256 ? 6.112 12.226 71.564 1.00 25.80 523 ARG B O 1
ATOM 5872 N N . PHE B 1 257 ? 7.847 12.119 72.996 1.00 25.36 524 PHE B N 1
ATOM 5873 C CA . PHE B 1 257 ? 8.265 10.802 72.525 1.00 25.26 524 PHE B CA 1
ATOM 5874 C C . PHE B 1 257 ? 7.200 9.752 72.820 1.00 25.49 524 PHE B C 1
ATOM 5875 O O . PHE B 1 257 ? 6.787 9.001 71.929 1.00 25.52 524 PHE B O 1
ATOM 5883 N N . SER B 1 258 ? 6.747 9.684 74.074 1.00 25.70 525 SER B N 1
ATOM 5884 C CA . SER B 1 258 ? 5.668 8.766 74.435 1.00 27.71 525 SER B CA 1
ATOM 5885 C C . SER B 1 258 ? 4.451 8.978 73.546 1.00 28.48 525 SER B C 1
ATOM 5886 O O . SER B 1 258 ? 3.843 8.019 73.055 1.00 26.25 525 SER B O 1
ATOM 5889 N N . GLN B 1 259 ? 4.084 10.242 73.327 1.00 26.16 526 GLN B N 1
ATOM 5890 C CA . GLN B 1 259 ? 2.907 10.554 72.525 1.00 29.63 526 GLN B CA 1
ATOM 5891 C C . GLN B 1 259 ? 3.060 10.051 71.094 1.00 27.84 526 GLN B C 1
ATOM 5892 O O . GLN B 1 259 ? 2.113 9.503 70.516 1.00 26.37 526 GLN B O 1
ATOM 5898 N N . ALA B 1 260 ? 4.250 10.210 70.511 1.00 27.00 527 ALA B N 1
ATOM 5899 C CA . ALA B 1 260 ? 4.466 9.762 69.139 1.00 26.72 527 ALA B CA 1
ATOM 5900 C C . ALA B 1 260 ? 4.418 8.241 69.035 1.00 25.78 527 ALA B C 1
ATOM 5901 O O . ALA B 1 260 ? 3.895 7.698 68.054 1.00 25.82 527 ALA B O 1
ATOM 5903 N N . LEU B 1 261 ? 4.959 7.538 70.034 1.00 25.77 528 LEU B N 1
ATOM 5904 C CA . LEU B 1 261 ? 4.971 6.078 69.992 1.00 25.81 528 LEU B CA 1
ATOM 5905 C C . LEU B 1 261 ? 3.563 5.509 70.095 1.00 26.12 528 LEU B C 1
ATOM 5906 O O . LEU B 1 261 ? 3.227 4.540 69.403 1.00 26.18 528 LEU B O 1
ATOM 5911 N N . LEU B 1 262 ? 2.728 6.090 70.958 1.00 26.34 529 LEU B N 1
ATOM 5912 C CA . LEU B 1 262 ? 1.365 5.592 71.112 1.00 26.66 529 LEU B CA 1
ATOM 5913 C C . LEU B 1 262 ? 0.497 5.944 69.910 1.00 26.73 529 LEU B C 1
ATOM 5914 O O . LEU B 1 262 ? -0.427 5.196 69.572 1.00 26.94 529 LEU B O 1
ATOM 5919 N N . LYS B 1 263 ? 0.778 7.073 69.260 1.00 26.98 530 LYS B N 1
ATOM 5920 C CA . LYS B 1 263 ? -0.015 7.492 68.110 1.00 27.04 530 LYS B CA 1
ATOM 5921 C C . LYS B 1 263 ? 0.204 6.571 66.915 1.00 26.92 530 LYS B C 1
ATOM 5922 O O . LYS B 1 263 ? -0.728 6.318 66.141 1.00 28.34 530 LYS B O 1
ATOM 5928 N N . GLY B 1 264 ? 1.420 6.051 66.756 1.00 26.27 531 GLY B N 1
ATOM 5929 C CA . GLY B 1 264 ? 1.808 5.333 65.555 1.00 26.12 531 GLY B CA 1
ATOM 5930 C C . GLY B 1 264 ? 1.227 3.943 65.399 1.00 26.29 531 GLY B C 1
ATOM 5931 O O . GLY B 1 264 ? 0.265 3.579 66.082 1.00 26.56 531 GLY B O 1
ATOM 5932 N N . ASP B 1 265 ? 1.808 3.158 64.494 1.00 28.24 532 ASP B N 1
ATOM 5933 C CA . ASP B 1 265 ? 1.303 1.827 64.183 1.00 26.67 532 ASP B CA 1
ATOM 5934 C C . ASP B 1 265 ? 1.767 0.835 65.251 1.00 26.74 532 ASP B C 1
ATOM 5935 O O . ASP B 1 265 ? 2.397 1.202 66.247 1.00 26.67 532 ASP B O 1
ATOM 5940 N N . LYS B 1 266 ? 1.461 -0.449 65.046 1.00 26.51 533 LYS B N 1
ATOM 5941 C CA . LYS B 1 266 ? 1.773 -1.454 66.056 1.00 26.62 533 LYS B CA 1
ATOM 5942 C C . LYS B 1 266 ? 3.266 -1.523 66.352 1.00 26.36 533 LYS B C 1
ATOM 5943 O O . LYS B 1 266 ? 3.659 -1.766 67.500 1.00 26.41 533 LYS B O 1
ATOM 5949 N N . SER B 1 267 ? 4.114 -1.314 65.344 1.00 26.59 534 SER B N 1
ATOM 5950 C CA . SER B 1 267 ? 5.554 -1.376 65.579 1.00 27.51 534 SER B CA 1
ATOM 5951 C C . SER B 1 267 ? 5.980 -0.383 66.655 1.00 26.83 534 SER B C 1
ATOM 5952 O O . SER B 1 267 ? 6.735 -0.731 67.570 1.00 28.94 534 SER B O 1
ATOM 5955 N N . VAL B 1 268 ? 5.508 0.862 66.564 1.00 25.77 535 VAL B N 1
ATOM 5956 C CA . VAL B 1 268 ? 5.907 1.857 67.555 1.00 25.69 535 VAL B CA 1
ATOM 5957 C C . VAL B 1 268 ? 5.146 1.676 68.864 1.00 25.94 535 VAL B C 1
ATOM 5958 O O . VAL B 1 268 ? 5.699 1.922 69.941 1.00 25.91 535 VAL B O 1
ATOM 5962 N N . ARG B 1 269 ? 3.881 1.255 68.809 1.00 26.21 536 ARG B N 1
ATOM 5963 C CA . ARG B 1 269 ? 3.155 1.000 70.049 1.00 26.47 536 ARG B CA 1
ATOM 5964 C C . ARG B 1 269 ? 3.769 -0.156 70.829 1.00 26.52 536 ARG B C 1
ATOM 5965 O O . ARG B 1 269 ? 3.793 -0.123 72.066 1.00 26.62 536 ARG B O 1
ATOM 5973 N N . VAL B 1 270 ? 4.273 -1.177 70.135 1.00 26.88 537 VAL B N 1
ATOM 5974 C CA . VAL B 1 270 ? 5.001 -2.243 70.817 1.00 29.52 537 VAL B CA 1
ATOM 5975 C C . VAL B 1 270 ? 6.311 -1.710 71.383 1.00 26.66 537 VAL B C 1
ATOM 5976 O O . VAL B 1 270 ? 6.725 -2.088 72.485 1.00 26.71 537 VAL B O 1
ATOM 5980 N N . MET B 1 271 ? 6.985 -0.831 70.637 1.00 26.70 538 MET B N 1
ATOM 5981 C CA . MET B 1 271 ? 8.178 -0.171 71.159 1.00 25.82 538 MET B CA 1
ATOM 5982 C C . MET B 1 271 ? 7.893 0.485 72.502 1.00 25.92 538 MET B C 1
ATOM 5983 O O . MET B 1 271 ? 8.664 0.341 73.458 1.00 25.87 538 MET B O 1
ATOM 5988 N N . ARG B 1 272 ? 6.783 1.220 72.587 1.00 26.31 539 ARG B N 1
ATOM 5989 C CA . ARG B 1 272 ? 6.431 1.894 73.832 1.00 26.42 539 ARG B CA 1
ATOM 5990 C C . ARG B 1 272 ? 6.278 0.899 74.974 1.00 26.63 539 ARG B C 1
ATOM 5991 O O . ARG B 1 272 ? 6.750 1.143 76.090 1.00 29.90 539 ARG B O 1
ATOM 5999 N N A SER B 1 273 ? 5.626 -0.237 74.712 0.50 26.49 540 SER B N 1
ATOM 6000 N N B SER B 1 273 ? 5.614 -0.229 74.713 0.50 26.49 540 SER B N 1
ATOM 6001 C CA A SER B 1 273 ? 5.442 -1.236 75.759 0.50 26.73 540 SER B CA 1
ATOM 6002 C CA B SER B 1 273 ? 5.441 -1.242 75.748 0.50 26.78 540 SER B CA 1
ATOM 6003 C C A SER B 1 273 ? 6.763 -1.874 76.167 0.50 26.56 540 SER B C 1
ATOM 6004 C C B SER B 1 273 ? 6.780 -1.830 76.175 0.50 26.55 540 SER B C 1
ATOM 6005 O O A SER B 1 273 ? 6.948 -2.215 77.341 0.50 26.67 540 SER B O 1
ATOM 6006 O O B SER B 1 273 ? 6.997 -2.095 77.363 0.50 26.64 540 SER B O 1
ATOM 6011 N N . LEU B 1 274 ? 7.690 -2.043 75.222 1.00 26.32 541 LEU B N 1
ATOM 6012 C CA . LEU B 1 274 ? 8.990 -2.611 75.564 1.00 26.18 541 LEU B CA 1
ATOM 6013 C C . LEU B 1 274 ? 9.810 -1.641 76.406 1.00 25.99 541 LEU B C 1
ATOM 6014 O O . LEU B 1 274 ? 10.481 -2.052 77.360 1.00 26.00 541 LEU B O 1
ATOM 6019 N N . LEU B 1 275 ? 9.768 -0.351 76.071 1.00 25.84 542 LEU B N 1
ATOM 6020 C CA . LEU B 1 275 ? 10.423 0.647 76.910 1.00 25.69 542 LEU B CA 1
ATOM 6021 C C . LEU B 1 275 ? 9.857 0.620 78.324 1.00 25.90 542 LEU B C 1
ATOM 6022 O O . LEU B 1 275 ? 10.606 0.634 79.307 1.00 25.85 542 LEU B O 1
ATOM 6027 N N . ALA B 1 276 ? 8.529 0.580 78.442 1.00 26.17 543 ALA B N 1
ATOM 6028 C CA . ALA B 1 276 ? 7.904 0.500 79.758 1.00 26.41 543 ALA B CA 1
ATOM 6029 C C . ALA B 1 276 ? 8.353 -0.748 80.509 1.00 26.51 543 ALA B C 1
ATOM 6030 O O . ALA B 1 276 ? 8.615 -0.695 81.716 1.00 26.56 543 ALA B O 1
ATOM 6032 N N . ALA B 1 277 ? 8.443 -1.885 79.812 1.00 26.56 544 ALA B N 1
ATOM 6033 C CA . ALA B 1 277 ? 8.884 -3.116 80.462 1.00 26.68 544 ALA B CA 1
ATOM 6034 C C . ALA B 1 277 ? 10.348 -3.031 80.873 1.00 26.43 544 ALA B C 1
ATOM 6035 O O . ALA B 1 277 ? 10.731 -3.536 81.935 1.00 26.51 544 ALA B O 1
ATOM 6037 N N . GLN B 1 278 ? 11.185 -2.411 80.036 1.00 29.34 545 GLN B N 1
ATOM 6038 C CA . GLN B 1 278 ? 12.568 -2.151 80.424 1.00 27.61 545 GLN B CA 1
ATOM 6039 C C . GLN B 1 278 ? 12.625 -1.342 81.711 1.00 28.44 545 GLN B C 1
ATOM 6040 O O . GLN B 1 278 ? 13.325 -1.707 82.662 1.00 27.50 545 GLN B O 1
ATOM 6046 N N . GLN B 1 279 ? 11.899 -0.223 81.746 1.00 27.89 546 GLN B N 1
ATOM 6047 C CA . GLN B 1 279 ? 11.926 0.646 82.916 1.00 28.01 546 GLN B CA 1
ATOM 6048 C C . GLN B 1 279 ? 11.494 -0.104 84.168 1.00 30.18 546 GLN B C 1
ATOM 6049 O O . GLN B 1 279 ? 12.104 0.047 85.234 1.00 27.79 546 GLN B O 1
ATOM 6055 N N . THR B 1 280 ? 10.443 -0.918 84.060 1.00 27.12 547 THR B N 1
ATOM 6056 C CA . THR B 1 280 ? 9.998 -1.701 85.206 1.00 31.18 547 THR B CA 1
ATOM 6057 C C . THR B 1 280 ? 11.085 -2.665 85.666 1.00 29.79 547 THR B C 1
ATOM 6058 O O . THR B 1 280 ? 11.333 -2.805 86.869 1.00 28.83 547 THR B O 1
ATOM 6062 N N . PHE B 1 281 ? 11.752 -3.332 84.720 1.00 28.27 548 PHE B N 1
ATOM 6063 C CA . PHE B 1 281 ? 12.843 -4.235 85.077 1.00 29.93 548 PHE B CA 1
ATOM 6064 C C . PHE B 1 281 ? 13.943 -3.491 85.825 1.00 28.07 548 PHE B C 1
ATOM 6065 O O . PHE B 1 281 ? 14.416 -3.946 86.873 1.00 27.89 548 PHE B O 1
ATOM 6073 N N . VAL B 1 282 ? 14.366 -2.340 85.296 1.00 26.93 549 VAL B N 1
ATOM 6074 C CA . VAL B 1 282 ? 15.404 -1.556 85.960 1.00 29.63 549 VAL B CA 1
ATOM 6075 C C . VAL B 1 282 ? 14.935 -1.112 87.339 1.00 28.81 549 VAL B C 1
ATOM 6076 O O . VAL B 1 282 ? 15.699 -1.144 88.312 1.00 26.79 549 VAL B O 1
ATOM 6080 N N . ASP B 1 283 ? 13.674 -0.688 87.445 1.00 28.71 550 ASP B N 1
ATOM 6081 C CA . ASP B 1 283 ? 13.127 -0.295 88.738 1.00 29.57 550 ASP B CA 1
ATOM 6082 C C . ASP B 1 283 ? 13.281 -1.413 89.761 1.00 26.49 550 ASP B C 1
ATOM 6083 O O . ASP B 1 283 ? 13.776 -1.196 90.872 1.00 32.60 550 ASP B O 1
ATOM 6088 N N . ARG B 1 284 ? 12.855 -2.625 89.397 1.00 27.46 551 ARG B N 1
ATOM 6089 C CA . ARG B 1 284 ? 12.936 -3.745 90.328 1.00 31.00 551 ARG B CA 1
ATOM 6090 C C . ARG B 1 284 ? 14.385 -4.095 90.645 1.00 31.25 551 ARG B C 1
ATOM 6091 O O . ARG B 1 284 ? 14.703 -4.472 91.779 1.00 30.96 551 ARG B O 1
ATOM 6099 N N . LEU B 1 285 ? 15.277 -3.979 89.659 1.00 32.11 552 LEU B N 1
ATOM 6100 C CA . LEU B 1 285 ? 16.693 -4.206 89.922 1.00 32.00 552 LEU B CA 1
ATOM 6101 C C . LEU B 1 285 ? 17.249 -3.158 90.879 1.00 32.50 552 LEU B C 1
ATOM 6102 O O . LEU B 1 285 ? 18.031 -3.483 91.780 1.00 34.00 552 LEU B O 1
ATOM 6107 N N . VAL B 1 286 ? 16.855 -1.895 90.701 1.00 26.37 553 VAL B N 1
ATOM 6108 C CA . VAL B 1 286 ? 17.284 -0.843 91.620 1.00 28.56 553 VAL B CA 1
ATOM 6109 C C . VAL B 1 286 ? 16.798 -1.146 93.031 1.00 30.85 553 VAL B C 1
ATOM 6110 O O . VAL B 1 286 ? 17.550 -1.033 94.007 1.00 26.41 553 VAL B O 1
ATOM 6114 N N . HIS B 1 287 ? 15.527 -1.534 93.159 1.00 31.44 554 HIS B N 1
ATOM 6115 C CA . HIS B 1 287 ? 14.977 -1.838 94.476 1.00 33.38 554 HIS B CA 1
ATOM 6116 C C . HIS B 1 287 ? 15.710 -3.005 95.125 1.00 30.11 554 HIS B C 1
ATOM 6117 O O . HIS B 1 287 ? 15.912 -3.021 96.345 1.00 33.23 554 HIS B O 1
ATOM 6124 N N . LEU B 1 288 ? 16.118 -3.994 94.324 1.00 29.67 555 LEU B N 1
ATOM 6125 C CA . LEU B 1 288 ? 16.829 -5.143 94.879 1.00 32.59 555 LEU B CA 1
ATOM 6126 C C . LEU B 1 288 ? 18.216 -4.749 95.367 1.00 33.53 555 LEU B C 1
ATOM 6127 O O . LEU B 1 288 ? 18.687 -5.252 96.394 1.00 35.86 555 LEU B O 1
ATOM 6132 N N . MET B 1 289 ? 18.887 -3.846 94.646 1.00 34.13 556 MET B N 1
ATOM 6133 C CA . MET B 1 289 ? 20.190 -3.372 95.097 1.00 31.65 556 MET B CA 1
ATOM 6134 C C . MET B 1 289 ? 20.072 -2.638 96.426 1.00 38.50 556 MET B C 1
ATOM 6135 O O . MET B 1 289 ? 20.883 -2.849 97.335 1.00 41.39 556 MET B O 1
ATOM 6140 N N . LYS B 1 290 ? 19.057 -1.780 96.564 1.00 39.28 557 LYS B N 1
ATOM 6141 C CA . LYS B 1 290 ? 18.819 -1.124 97.845 1.00 39.74 557 LYS B CA 1
ATOM 6142 C C . LYS B 1 290 ? 18.523 -2.144 98.936 1.00 42.17 557 LYS B C 1
ATOM 6143 O O . LYS B 1 290 ? 18.994 -2.006 100.071 1.00 47.22 557 LYS B O 1
ATOM 6149 N N . ALA B 1 291 ? 17.740 -3.177 98.613 1.00 40.40 558 ALA B N 1
ATOM 6150 C CA . ALA B 1 291 ? 17.441 -4.212 99.597 1.00 44.23 558 ALA B CA 1
ATOM 6151 C C . ALA B 1 291 ? 18.710 -4.921 100.054 1.00 50.26 558 ALA B C 1
ATOM 6152 O O . ALA B 1 291 ? 18.852 -5.260 101.235 1.00 55.94 558 ALA B O 1
ATOM 6154 N N . VAL B 1 292 ? 19.645 -5.154 99.131 1.00 45.79 559 VAL B N 1
ATOM 6155 C CA . VAL B 1 292 ? 20.913 -5.770 99.506 1.00 46.75 559 VAL B CA 1
ATOM 6156 C C . VAL B 1 292 ? 21.716 -4.846 100.411 1.00 54.56 559 VAL B C 1
ATOM 6157 O O . VAL B 1 292 ? 22.462 -5.313 101.281 1.00 59.47 559 VAL B O 1
ATOM 6161 N N . GLN B 1 293 ? 21.581 -3.532 100.231 1.00 52.29 560 GLN B N 1
ATOM 6162 C CA . GLN B 1 293 ? 22.411 -2.580 100.956 1.00 52.95 560 GLN B CA 1
ATOM 6163 C C . GLN B 1 293 ? 21.776 -2.075 102.243 1.00 55.84 560 GLN B C 1
ATOM 6164 O O . GLN B 1 293 ? 22.493 -1.544 103.099 1.00 56.51 560 GLN B O 1
ATOM 6170 N N . ARG B 1 294 ? 20.460 -2.218 102.404 1.00 60.64 561 ARG B N 1
ATOM 6171 C CA . ARG B 1 294 ? 19.866 -1.976 103.711 1.00 62.45 561 ARG B CA 1
ATOM 6172 C C . ARG B 1 294 ? 20.365 -2.967 104.752 1.00 67.90 561 ARG B C 1
ATOM 6173 O O . ARG B 1 294 ? 20.125 -2.764 105.948 1.00 67.85 561 ARG B O 1
ATOM 6175 N N . GLU B 1 295 ? 21.061 -4.018 104.325 1.00 76.87 562 GLU B N 1
ATOM 6176 C CA . GLU B 1 295 ? 21.542 -5.070 105.204 1.00 80.04 562 GLU B CA 1
ATOM 6177 C C . GLU B 1 295 ? 22.892 -4.698 105.808 1.00 79.62 562 GLU B C 1
ATOM 6178 O O . GLU B 1 295 ? 23.668 -3.935 105.228 1.00 80.99 562 GLU B O 1
ATOM 6184 N N . SER B 1 296 ? 23.166 -5.257 106.987 1.00 82.66 563 SER B N 1
ATOM 6185 C CA . SER B 1 296 ? 24.344 -4.915 107.774 1.00 80.99 563 SER B CA 1
ATOM 6186 C C . SER B 1 296 ? 25.478 -5.927 107.649 1.00 78.14 563 SER B C 1
ATOM 6187 O O . SER B 1 296 ? 26.500 -5.774 108.324 1.00 80.89 563 SER B O 1
ATOM 6190 N N . GLY B 1 297 ? 25.333 -6.944 106.801 1.00 65.96 564 GLY B N 1
ATOM 6191 C CA . GLY B 1 297 ? 26.273 -8.045 106.769 1.00 55.45 564 GLY B CA 1
ATOM 6192 C C . GLY B 1 297 ? 27.538 -7.760 105.977 1.00 44.89 564 GLY B C 1
ATOM 6193 O O . GLY B 1 297 ? 27.719 -6.706 105.368 1.00 44.09 564 GLY B O 1
ATOM 6194 N N . ASN B 1 298 ? 28.439 -8.742 106.002 1.00 33.47 565 ASN B N 1
ATOM 6195 C CA . ASN B 1 298 ? 29.670 -8.679 105.231 1.00 30.95 565 ASN B CA 1
ATOM 6196 C C . ASN B 1 298 ? 29.379 -8.989 103.764 1.00 32.20 565 ASN B C 1
ATOM 6197 O O . ASN B 1 298 ? 28.239 -9.250 103.370 1.00 29.27 565 ASN B O 1
ATOM 6202 N N . ARG B 1 299 ? 30.427 -8.968 102.937 1.00 33.27 566 ARG B N 1
ATOM 6203 C CA . ARG B 1 299 ? 30.229 -9.160 101.503 1.00 34.24 566 ARG B CA 1
ATOM 6204 C C . ARG B 1 299 ? 29.631 -10.530 101.201 1.00 32.86 566 ARG B C 1
ATOM 6205 O O . ARG B 1 299 ? 28.780 -10.661 100.313 1.00 33.49 566 ARG B O 1
ATOM 6213 N N . LYS B 1 300 ? 30.068 -11.565 101.923 1.00 30.42 567 LYS B N 1
ATOM 6214 C CA . LYS B 1 300 ? 29.492 -12.891 101.722 1.00 34.66 567 LYS B CA 1
ATOM 6215 C C . LYS B 1 300 ? 28.001 -12.891 102.028 1.00 33.87 567 LYS B C 1
ATOM 6216 O O . LYS B 1 300 ? 27.208 -13.500 101.300 1.00 33.67 567 LYS B O 1
ATOM 6222 N N . LYS B 1 301 ? 27.599 -12.212 103.104 1.00 34.26 568 LYS B N 1
ATOM 6223 C CA . LYS B 1 301 ? 26.182 -12.133 103.441 1.00 34.11 568 LYS B CA 1
ATOM 6224 C C . LYS B 1 301 ? 25.407 -11.352 102.386 1.00 33.21 568 LYS B C 1
ATOM 6225 O O . LYS B 1 301 ? 24.278 -11.718 102.040 1.00 33.47 568 LYS B O 1
ATOM 6231 N N . LYS B 1 302 ? 26.000 -10.279 101.857 1.00 31.45 569 LYS B N 1
ATOM 6232 C CA . LYS B 1 302 ? 25.316 -9.486 100.839 1.00 31.10 569 LYS B CA 1
ATOM 6233 C C . LYS B 1 302 ? 25.193 -10.257 99.531 1.00 29.48 569 LYS B C 1
ATOM 6234 O O . LYS B 1 302 ? 24.180 -10.141 98.831 1.00 32.44 569 LYS B O 1
ATOM 6240 N N . ASN B 1 303 ? 26.216 -11.039 99.177 1.00 29.97 570 ASN B N 1
ATOM 6241 C CA . ASN B 1 303 ? 26.110 -11.913 98.011 1.00 32.05 570 ASN B CA 1
ATOM 6242 C C . ASN B 1 303 ? 24.998 -12.934 98.204 1.00 33.90 570 ASN B C 1
ATOM 6243 O O . ASN B 1 303 ? 24.151 -13.128 97.325 1.00 35.63 570 ASN B O 1
ATOM 6248 N N . GLU B 1 304 ? 24.993 -13.601 99.359 1.00 34.27 571 GLU B N 1
ATOM 6249 C CA . GLU B 1 304 ? 23.938 -14.561 99.670 1.00 38.95 571 GLU B CA 1
ATOM 6250 C C . GLU B 1 304 ? 22.558 -13.925 99.545 1.00 36.99 571 GLU B C 1
ATOM 6251 O O . GLU B 1 304 ? 21.635 -14.531 98.989 1.00 35.42 571 GLU B O 1
ATOM 6257 N N . ARG B 1 305 ? 22.401 -12.698 100.048 1.00 38.97 572 ARG B N 1
ATOM 6258 C CA . ARG B 1 305 ? 21.122 -12.006 99.930 1.00 41.50 572 ARG B CA 1
ATOM 6259 C C . ARG B 1 305 ? 20.841 -11.611 98.487 1.00 39.33 572 ARG B C 1
ATOM 6260 O O . ARG B 1 305 ? 19.711 -11.759 98.005 1.00 40.92 572 ARG B O 1
ATOM 6268 N N . LEU B 1 306 ? 21.854 -11.096 97.784 1.00 34.37 573 LEU B N 1
ATOM 6269 C CA . LEU B 1 306 ? 21.672 -10.712 96.388 1.00 33.24 573 LEU B CA 1
ATOM 6270 C C . LEU B 1 306 ? 21.149 -11.878 95.558 1.00 36.43 573 LEU B C 1
ATOM 6271 O O . LEU B 1 306 ? 20.234 -11.708 94.743 1.00 35.55 573 LEU B O 1
ATOM 6276 N N . GLN B 1 307 ? 21.714 -13.071 95.753 1.00 36.11 574 GLN B N 1
ATOM 6277 C CA . GLN B 1 307 ? 21.274 -14.237 94.995 1.00 37.91 574 GLN B CA 1
ATOM 6278 C C . GLN B 1 307 ? 19.933 -14.766 95.486 1.00 37.39 574 GLN B C 1
ATOM 6279 O O . GLN B 1 307 ? 19.170 -15.333 94.696 1.00 36.95 574 GLN B O 1
ATOM 6285 N N . ALA B 1 308 ? 19.627 -14.592 96.773 1.00 36.06 575 ALA B N 1
ATOM 6286 C CA . ALA B 1 308 ? 18.332 -15.024 97.289 1.00 40.99 575 ALA B CA 1
ATOM 6287 C C . ALA B 1 308 ? 17.203 -14.198 96.688 1.00 38.63 575 ALA B C 1
ATOM 6288 O O . ALA B 1 308 ? 16.182 -14.744 96.255 1.00 39.96 575 ALA B O 1
ATOM 6290 N N . LEU B 1 309 ? 17.369 -12.874 96.653 1.00 36.91 576 LEU B N 1
ATOM 6291 C CA . LEU B 1 309 ? 16.341 -12.020 96.066 1.00 37.85 576 LEU B CA 1
ATOM 6292 C C . LEU B 1 309 ? 16.211 -12.266 94.569 1.00 38.64 576 LEU B C 1
ATOM 6293 O O . LEU B 1 309 ? 15.096 -12.309 94.035 1.00 37.67 576 LEU B O 1
ATOM 6298 N N . LEU B 1 310 ? 17.339 -12.431 93.873 1.00 39.24 577 LEU B N 1
ATOM 6299 C CA . LEU B 1 310 ? 17.284 -12.724 92.445 1.00 40.08 577 LEU B CA 1
ATOM 6300 C C . LEU B 1 310 ? 16.601 -14.057 92.174 1.00 45.72 577 LEU B C 1
ATOM 6301 O O . LEU B 1 310 ? 15.940 -14.218 91.142 1.00 47.54 577 LEU B O 1
ATOM 6306 N N . GLY B 1 311 ? 16.742 -15.022 93.088 1.00 54.44 578 GLY B N 1
ATOM 6307 C CA . GLY B 1 311 ? 16.137 -16.328 92.895 1.00 55.26 578 GLY B CA 1
ATOM 6308 C C . GLY B 1 311 ? 14.645 -16.377 93.139 1.00 61.65 578 GLY B C 1
ATOM 6309 O O . GLY B 1 311 ? 13.986 -17.318 92.685 1.00 62.18 578 GLY B O 1
ATOM 6310 N N . ASP B 1 312 ? 14.096 -15.389 93.843 1.00 59.91 579 ASP B N 1
ATOM 6311 C CA . ASP B 1 312 ? 12.662 -15.337 94.125 1.00 65.00 579 ASP B CA 1
ATOM 6312 C C . ASP B 1 312 ? 11.989 -14.533 93.020 1.00 65.18 579 ASP B C 1
ATOM 6313 O O . ASP B 1 312 ? 11.798 -13.321 93.129 1.00 63.08 579 ASP B O 1
ATOM 6318 N N . ASN B 1 313 ? 11.623 -15.221 91.936 1.00 69.81 580 ASN B N 1
ATOM 6319 C CA . ASN B 1 313 ? 10.968 -14.544 90.823 1.00 72.97 580 ASN B CA 1
ATOM 6320 C C . ASN B 1 313 ? 9.598 -14.009 91.218 1.00 71.70 580 ASN B C 1
ATOM 6321 O O . ASN B 1 313 ? 9.168 -12.968 90.709 1.00 70.45 580 ASN B O 1
ATOM 6326 N N . GLU B 1 314 ? 8.902 -14.702 92.121 1.00 73.49 581 GLU B N 1
ATOM 6327 C CA . GLU B 1 314 ? 7.552 -14.288 92.490 1.00 74.85 581 GLU B CA 1
ATOM 6328 C C . GLU B 1 314 ? 7.553 -12.919 93.158 1.00 74.79 581 GLU B C 1
ATOM 6329 O O . GLU B 1 314 ? 6.627 -12.123 92.960 1.00 74.66 581 GLU B O 1
ATOM 6331 N N . LYS B 1 315 ? 8.584 -12.623 93.947 1.00 81.23 582 LYS B N 1
ATOM 6332 C CA . LYS B 1 315 ? 8.632 -11.376 94.702 1.00 81.91 582 LYS B CA 1
ATOM 6333 C C . LYS B 1 315 ? 9.337 -10.262 93.933 1.00 83.84 582 LYS B C 1
ATOM 6334 O O . LYS B 1 315 ? 8.837 -9.136 93.871 1.00 84.24 582 LYS B O 1
ATOM 6336 N N . MET B 1 316 ? 10.495 -10.559 93.344 1.00 83.03 583 MET B N 1
ATOM 6337 C CA . MET B 1 316 ? 11.287 -9.564 92.631 1.00 79.68 583 MET B CA 1
ATOM 6338 C C . MET B 1 316 ? 11.047 -9.575 91.129 1.00 76.71 583 MET B C 1
ATOM 6339 O O . MET B 1 316 ? 11.066 -8.513 90.498 1.00 75.11 583 MET B O 1
ATOM 6341 N N . ASN B 1 317 ? 10.830 -10.750 90.539 1.00 70.35 584 ASN B N 1
ATOM 6342 C CA . ASN B 1 317 ? 10.541 -10.875 89.111 1.00 65.58 584 ASN B CA 1
ATOM 6343 C C . ASN B 1 317 ? 11.734 -10.437 88.262 1.00 62.28 584 ASN B C 1
ATOM 6344 O O . ASN B 1 317 ? 11.607 -9.635 87.334 1.00 61.81 584 ASN B O 1
ATOM 6349 N N . LEU B 1 318 ? 12.908 -10.976 88.590 1.00 55.07 585 LEU B N 1
ATOM 6350 C CA . LEU B 1 318 ? 14.112 -10.726 87.810 1.00 51.51 585 LEU B CA 1
ATOM 6351 C C . LEU B 1 318 ? 14.812 -11.993 87.343 1.00 49.55 585 LEU B C 1
ATOM 6352 O O . LEU B 1 318 ? 15.749 -11.897 86.543 1.00 46.59 585 LEU B O 1
ATOM 6357 N N . SER B 1 319 ? 14.390 -13.170 87.807 1.00 48.26 586 SER B N 1
ATOM 6358 C CA . SER B 1 319 ? 15.021 -14.412 87.375 1.00 52.93 586 SER B CA 1
ATOM 6359 C C . SER B 1 319 ? 14.462 -14.894 86.042 1.00 52.77 586 SER B C 1
ATOM 6360 O O . SER B 1 319 ? 15.206 -15.423 85.209 1.00 50.96 586 SER B O 1
ATOM 6363 N N . ASP B 1 320 ? 13.160 -14.719 85.822 1.00 62.62 587 ASP B N 1
ATOM 6364 C CA . ASP B 1 320 ? 12.511 -15.138 84.582 1.00 66.16 587 ASP B CA 1
ATOM 6365 C C . ASP B 1 320 ? 11.470 -14.091 84.211 1.00 62.03 587 ASP B C 1
ATOM 6366 O O . ASP B 1 320 ? 10.478 -13.921 84.925 1.00 62.99 587 ASP B O 1
ATOM 6371 N N . VAL B 1 321 ? 11.694 -13.392 83.099 1.00 50.62 588 VAL B N 1
ATOM 6372 C CA . VAL B 1 321 ? 10.762 -12.390 82.605 1.00 46.63 588 VAL B CA 1
ATOM 6373 C C . VAL B 1 321 ? 10.572 -12.597 81.109 1.00 45.00 588 VAL B C 1
ATOM 6374 O O . VAL B 1 321 ? 11.349 -13.289 80.448 1.00 43.81 588 VAL B O 1
ATOM 6378 N N . GLU B 1 322 ? 9.519 -11.981 80.579 1.00 48.74 589 GLU B N 1
ATOM 6379 C CA . GLU B 1 322 ? 9.283 -12.030 79.146 1.00 47.90 589 GLU B CA 1
ATOM 6380 C C . GLU B 1 322 ? 10.385 -11.282 78.405 1.00 44.48 589 GLU B C 1
ATOM 6381 O O . GLU B 1 322 ? 10.928 -10.286 78.893 1.00 43.61 589 GLU B O 1
ATOM 6387 N N . LEU B 1 323 ? 10.715 -11.778 77.216 1.00 37.51 590 LEU B N 1
ATOM 6388 C CA . LEU B 1 323 ? 11.820 -11.231 76.439 1.00 34.82 590 LEU B CA 1
ATOM 6389 C C . LEU B 1 323 ? 11.711 -9.719 76.312 1.00 35.60 590 LEU B C 1
ATOM 6390 O O . LEU B 1 323 ? 10.699 -9.193 75.838 1.00 36.00 590 LEU B O 1
ATOM 6395 N N . ILE B 1 324 ? 12.760 -9.022 76.743 1.00 31.33 591 ILE B N 1
ATOM 6396 C CA . ILE B 1 324 ? 12.858 -7.575 76.546 1.00 28.99 591 ILE B CA 1
ATOM 6397 C C . ILE B 1 324 ? 14.260 -7.231 76.088 1.00 26.44 591 ILE B C 1
ATOM 6398 O O . ILE B 1 324 ? 15.243 -7.890 76.453 1.00 28.96 591 ILE B O 1
ATOM 6403 N N . PRO B 1 325 ? 14.381 -6.193 75.267 1.00 26.48 592 PRO B N 1
ATOM 6404 C CA . PRO B 1 325 ? 15.715 -5.734 74.869 1.00 27.32 592 PRO B CA 1
ATOM 6405 C C . PRO B 1 325 ? 16.512 -5.297 76.084 1.00 25.41 592 PRO B C 1
ATOM 6406 O O . PRO B 1 325 ? 15.991 -4.647 76.993 1.00 25.45 592 PRO B O 1
ATOM 6410 N N . LEU B 1 326 ? 17.779 -5.674 76.100 1.00 25.84 593 LEU B N 1
ATOM 6411 C CA . LEU B 1 326 ? 18.682 -5.196 77.134 1.00 25.72 593 LEU B CA 1
ATOM 6412 C C . LEU B 1 326 ? 18.930 -3.713 76.902 1.00 25.48 593 LEU B C 1
ATOM 6413 O O . LEU B 1 326 ? 19.403 -3.339 75.821 1.00 25.32 593 LEU B O 1
ATOM 6418 N N . PRO B 1 327 ? 18.608 -2.837 77.856 1.00 25.08 594 PRO B N 1
ATOM 6419 C CA . PRO B 1 327 ? 18.837 -1.401 77.623 1.00 24.71 594 PRO B CA 1
ATOM 6420 C C . PRO B 1 327 ? 20.271 -1.094 77.237 1.00 24.50 594 PRO B C 1
ATOM 6421 O O . PRO B 1 327 ? 20.516 -0.234 76.381 1.00 24.34 594 PRO B O 1
ATOM 6425 N N . LEU B 1 328 ? 21.229 -1.791 77.852 1.00 24.50 595 LEU B N 1
ATOM 6426 C CA . LEU B 1 328 ? 22.642 -1.561 77.570 1.00 24.32 595 LEU B CA 1
ATOM 6427 C C . LEU B 1 328 ? 22.990 -1.878 76.122 1.00 25.85 595 LEU B C 1
ATOM 6428 O O . LEU B 1 328 ? 23.831 -1.199 75.521 1.00 26.73 595 LEU B O 1
ATOM 6433 N N . GLU B 1 329 ? 22.366 -2.907 75.553 1.00 27.25 596 GLU B N 1
ATOM 6434 C CA . GLU B 1 329 ? 22.579 -3.275 74.153 1.00 27.02 596 GLU B CA 1
ATOM 6435 C C . GLU B 1 329 ? 21.292 -3.903 73.652 1.00 26.72 596 GLU B C 1
ATOM 6436 O O . GLU B 1 329 ? 21.107 -5.126 73.725 1.00 25.80 596 GLU B O 1
ATOM 6442 N N . PRO B 1 330 ? 20.368 -3.092 73.128 1.00 25.09 597 PRO B N 1
ATOM 6443 C CA . PRO B 1 330 ? 19.011 -3.599 72.865 1.00 27.48 597 PRO B CA 1
ATOM 6444 C C . PRO B 1 330 ? 18.953 -4.701 71.822 1.00 29.54 597 PRO B C 1
ATOM 6445 O O . PRO B 1 330 ? 17.952 -5.425 71.772 1.00 30.90 597 PRO B O 1
ATOM 6449 N N . GLN B 1 331 ? 19.982 -4.852 70.985 1.00 34.07 598 GLN B N 1
ATOM 6450 C CA . GLN B 1 331 ? 20.015 -5.980 70.062 1.00 36.56 598 GLN B CA 1
ATOM 6451 C C . GLN B 1 331 ? 19.987 -7.312 70.797 1.00 34.85 598 GLN B C 1
ATOM 6452 O O . GLN B 1 331 ? 19.567 -8.321 70.220 1.00 36.37 598 GLN B O 1
ATOM 6458 N N . VAL B 1 332 ? 20.424 -7.334 72.052 1.00 31.26 599 VAL B N 1
ATOM 6459 C CA . VAL B 1 332 ? 20.404 -8.538 72.872 1.00 30.94 599 VAL B CA 1
ATOM 6460 C C . VAL B 1 332 ? 19.107 -8.553 73.668 1.00 31.63 599 VAL B C 1
ATOM 6461 O O . VAL B 1 332 ? 18.827 -7.624 74.434 1.00 31.78 599 VAL B O 1
ATOM 6465 N N . LYS B 1 333 ? 18.312 -9.602 73.482 1.00 28.39 600 LYS B N 1
ATOM 6466 C CA . LYS B 1 333 ? 17.075 -9.794 74.225 1.00 29.48 600 LYS B CA 1
ATOM 6467 C C . LYS B 1 333 ? 17.350 -10.702 75.414 1.00 27.16 600 LYS B C 1
ATOM 6468 O O . LYS B 1 333 ? 17.954 -11.768 75.260 1.00 33.70 600 LYS B O 1
ATOM 6474 N N . ILE B 1 334 ? 16.912 -10.276 76.596 1.00 29.05 601 ILE B N 1
ATOM 6475 C CA . ILE B 1 334 ? 17.161 -11.011 77.826 1.00 32.84 601 ILE B CA 1
ATOM 6476 C C . ILE B 1 334 ? 15.833 -11.490 78.397 1.00 33.56 601 ILE B C 1
ATOM 6477 O O . ILE B 1 334 ? 14.770 -10.924 78.130 1.00 32.63 601 ILE B O 1
ATOM 6482 N N . ARG B 1 335 ? 15.909 -12.558 79.194 1.00 35.65 602 ARG B N 1
ATOM 6483 C CA . ARG B 1 335 ? 14.735 -13.120 79.854 1.00 40.05 602 ARG B CA 1
ATOM 6484 C C . ARG B 1 335 ? 14.944 -13.254 81.359 1.00 40.08 602 ARG B C 1
ATOM 6485 O O . ARG B 1 335 ? 14.254 -14.046 82.008 1.00 41.35 602 ARG B O 1
ATOM 6493 N N . GLY B 1 336 ? 15.879 -12.493 81.926 1.00 34.34 603 GLY B N 1
ATOM 6494 C CA . GLY B 1 336 ? 16.136 -12.541 83.351 1.00 34.06 603 GLY B CA 1
ATOM 6495 C C . GLY B 1 336 ? 17.609 -12.556 83.706 1.00 33.20 603 GLY B C 1
ATOM 6496 O O . GLY B 1 336 ? 18.473 -12.524 82.825 1.00 34.18 603 GLY B O 1
ATOM 6497 N N . ILE B 1 337 ? 17.906 -12.605 85.003 1.00 32.90 604 ILE B N 1
ATOM 6498 C CA . ILE B 1 337 ? 19.272 -12.631 85.509 1.00 34.28 604 ILE B CA 1
ATOM 6499 C C . ILE B 1 337 ? 19.500 -13.972 86.189 1.00 35.98 604 ILE B C 1
ATOM 6500 O O . ILE B 1 337 ? 18.665 -14.419 86.983 1.00 38.50 604 ILE B O 1
ATOM 6505 N N . ILE B 1 338 ? 20.620 -14.614 85.872 1.00 32.31 605 ILE B N 1
ATOM 6506 C CA . ILE B 1 338 ? 20.985 -15.875 86.515 1.00 31.21 605 ILE B CA 1
ATOM 6507 C C . ILE B 1 338 ? 21.261 -15.593 87.987 1.00 33.33 605 ILE B C 1
ATOM 6508 O O . ILE B 1 338 ? 22.205 -14.859 88.312 1.00 33.33 605 ILE B O 1
ATOM 6513 N N . PRO B 1 339 ? 20.469 -16.152 88.907 1.00 36.96 606 PRO B N 1
ATOM 6514 C CA . PRO B 1 339 ? 20.600 -15.744 90.316 1.00 38.69 606 PRO B CA 1
ATOM 6515 C C . PRO B 1 339 ? 21.877 -16.228 90.980 1.00 42.00 606 PRO B C 1
ATOM 6516 O O . PRO B 1 339 ? 22.437 -15.510 91.818 1.00 43.44 606 PRO B O 1
ATOM 6520 N N . GLU B 1 340 ? 22.361 -17.424 90.636 1.00 39.63 607 GLU B N 1
ATOM 6521 C CA . GLU B 1 340 ? 23.432 -18.043 91.410 1.00 43.98 607 GLU B CA 1
ATOM 6522 C C . GLU B 1 340 ? 24.813 -17.468 91.115 1.00 42.66 607 GLU B C 1
ATOM 6523 O O . GLU B 1 340 ? 25.732 -17.679 91.914 1.00 44.71 607 GLU B O 1
ATOM 6529 N N . THR B 1 341 ? 24.991 -16.755 90.005 1.00 39.19 608 THR B N 1
ATOM 6530 C CA . THR B 1 341 ? 26.292 -16.199 89.652 1.00 36.81 608 THR B CA 1
ATOM 6531 C C . THR B 1 341 ? 26.381 -14.696 89.889 1.00 36.54 608 THR B C 1
ATOM 6532 O O . THR B 1 341 ? 27.340 -14.066 89.433 1.00 33.80 608 THR B O 1
ATOM 6536 N N . ALA B 1 342 ? 25.413 -14.110 90.586 1.00 34.96 609 ALA B N 1
ATOM 6537 C CA . ALA B 1 342 ? 25.427 -12.683 90.880 1.00 32.01 609 ALA B CA 1
ATOM 6538 C C . ALA B 1 342 ? 26.234 -12.435 92.149 1.00 32.68 609 ALA B C 1
ATOM 6539 O O . ALA B 1 342 ? 25.945 -13.021 93.198 1.00 31.35 609 ALA B O 1
ATOM 6541 N N . THR B 1 343 ? 27.243 -11.570 92.052 1.00 37.15 610 THR B N 1
ATOM 6542 C CA . THR B 1 343 ? 28.061 -11.201 93.199 1.00 34.04 610 THR B CA 1
ATOM 6543 C C . THR B 1 343 ? 28.320 -9.703 93.175 1.00 31.90 610 THR B C 1
ATOM 6544 O O . THR B 1 343 ? 28.169 -9.038 92.147 1.00 29.86 610 THR B O 1
ATOM 6548 N N . LEU B 1 344 ? 28.719 -9.180 94.330 1.00 31.22 611 LEU B N 1
ATOM 6549 C CA . LEU B 1 344 ? 29.073 -7.775 94.463 1.00 30.55 611 LEU B CA 1
ATOM 6550 C C . LEU B 1 344 ? 30.580 -7.607 94.345 1.00 31.60 611 LEU B C 1
ATOM 6551 O O . LEU B 1 344 ? 31.352 -8.447 94.817 1.00 32.48 611 LEU B O 1
ATOM 6556 N N . PHE B 1 345 ? 30.995 -6.523 93.700 1.00 30.14 612 PHE B N 1
ATOM 6557 C CA . PHE B 1 345 ? 32.411 -6.204 93.625 1.00 27.84 612 PHE B CA 1
ATOM 6558 C C . PHE B 1 345 ? 32.921 -5.757 94.989 1.00 30.22 612 PHE B C 1
ATOM 6559 O O . PHE B 1 345 ? 32.194 -5.154 95.783 1.00 30.90 612 PHE B O 1
ATOM 6567 N N . LYS B 1 346 ? 34.190 -6.064 95.264 1.00 33.18 613 LYS B N 1
ATOM 6568 C CA . LYS B 1 346 ? 34.826 -5.645 96.513 1.00 33.15 613 LYS B CA 1
ATOM 6569 C C . LYS B 1 346 ? 35.319 -4.212 96.339 1.00 32.27 613 LYS B C 1
ATOM 6570 O O . LYS B 1 346 ? 36.494 -3.944 96.077 1.00 36.99 613 LYS B O 1
ATOM 6576 N N . SER B 1 347 ? 34.384 -3.276 96.480 1.00 31.93 614 SER B N 1
ATOM 6577 C CA . SER B 1 347 ? 34.679 -1.856 96.354 1.00 35.67 614 SER B CA 1
ATOM 6578 C C . SER B 1 347 ? 33.712 -1.081 97.238 1.00 35.90 614 SER B C 1
ATOM 6579 O O . SER B 1 347 ? 32.700 -1.612 97.702 1.00 33.01 614 SER B O 1
ATOM 6582 N N . ALA B 1 348 ? 34.035 0.195 97.463 1.00 37.85 615 ALA B N 1
ATOM 6583 C CA . ALA B 1 348 ? 33.241 1.020 98.369 1.00 37.35 615 ALA B CA 1
ATOM 6584 C C . ALA B 1 348 ? 31.762 1.005 97.995 1.00 37.56 615 ALA B C 1
ATOM 6585 O O . ALA B 1 348 ? 30.893 0.812 98.853 1.00 39.48 615 ALA B O 1
ATOM 6587 N N . LEU B 1 349 ? 31.458 1.204 96.714 1.00 33.85 616 LEU B N 1
ATOM 6588 C CA . LEU B 1 349 ? 30.079 1.317 96.259 1.00 33.78 616 LEU B CA 1
ATOM 6589 C C . LEU B 1 349 ? 29.426 -0.027 95.959 1.00 33.93 616 LEU B C 1
ATOM 6590 O O . LEU B 1 349 ? 28.220 -0.064 95.689 1.00 31.09 616 LEU B O 1
ATOM 6595 N N . MET B 1 350 ? 30.184 -1.119 96.004 1.00 32.96 617 MET B N 1
ATOM 6596 C CA . MET B 1 350 ? 29.652 -2.468 95.849 1.00 38.45 617 MET B CA 1
ATOM 6597 C C . MET B 1 350 ? 28.698 -2.599 94.659 1.00 35.27 617 MET B C 1
ATOM 6598 O O . MET B 1 350 ? 27.537 -2.986 94.827 1.00 35.90 617 MET B O 1
ATOM 6603 N N . PRO B 1 351 ? 29.157 -2.297 93.448 1.00 30.89 618 PRO B N 1
ATOM 6604 C CA . PRO B 1 351 ? 28.357 -2.618 92.266 1.00 28.11 618 PRO B CA 1
ATOM 6605 C C . PRO B 1 351 ? 28.250 -4.124 92.104 1.00 26.72 618 PRO B C 1
ATOM 6606 O O . PRO B 1 351 ? 29.027 -4.895 92.669 1.00 25.33 618 PRO B O 1
ATOM 6610 N N . ALA B 1 352 ? 27.263 -4.543 91.323 1.00 24.94 619 ALA B N 1
ATOM 6611 C CA . ALA B 1 352 ? 26.988 -5.957 91.134 1.00 25.19 619 ALA B CA 1
ATOM 6612 C C . ALA B 1 352 ? 27.461 -6.415 89.762 1.00 25.14 619 ALA B C 1
ATOM 6613 O O . ALA B 1 352 ? 27.394 -5.668 88.781 1.00 24.97 619 ALA B O 1
ATOM 6615 N N . GLN B 1 353 ? 27.958 -7.647 89.710 1.00 25.55 620 GLN B N 1
ATOM 6616 C CA . GLN B 1 353 ? 28.168 -8.354 88.455 1.00 25.64 620 GLN B CA 1
ATOM 6617 C C . GLN B 1 353 ? 26.987 -9.292 88.253 1.00 28.28 620 GLN B C 1
ATOM 6618 O O . GLN B 1 353 ? 26.727 -10.158 89.095 1.00 29.46 620 GLN B O 1
ATOM 6624 N N . LEU B 1 354 ? 26.268 -9.107 87.153 1.00 25.74 621 LEU B N 1
ATOM 6625 C CA . LEU B 1 354 ? 25.070 -9.878 86.865 1.00 27.82 621 LEU B CA 1
ATOM 6626 C C . LEU B 1 354 ? 25.196 -10.508 85.488 1.00 29.05 621 LEU B C 1
ATOM 6627 O O . LEU B 1 354 ? 25.663 -9.866 84.543 1.00 28.90 621 LEU B O 1
ATOM 6632 N N . PHE B 1 355 ? 24.783 -11.766 85.383 1.00 26.35 622 PHE B N 1
ATOM 6633 C CA . PHE B 1 355 ? 24.789 -12.494 84.121 1.00 26.43 622 PHE B CA 1
ATOM 6634 C C . PHE B 1 355 ? 23.357 -12.579 83.610 1.00 29.34 622 PHE B C 1
ATOM 6635 O O . PHE B 1 355 ? 22.506 -13.228 84.228 1.00 31.71 622 PHE B O 1
ATOM 6643 N N . PHE B 1 356 ? 23.092 -11.915 82.490 1.00 28.25 623 PHE B N 1
ATOM 6644 C CA . PHE B 1 356 ? 21.767 -11.936 81.891 1.00 30.46 623 PHE B CA 1
ATOM 6645 C C . PHE B 1 356 ? 21.567 -13.210 81.083 1.00 34.31 623 PHE B C 1
ATOM 6646 O O . PHE B 1 356 ? 22.492 -13.699 80.428 1.00 37.82 623 PHE B O 1
ATOM 6654 N N . LYS B 1 357 ? 20.352 -13.747 81.134 1.00 33.36 624 LYS B N 1
ATOM 6655 C CA . LYS B 1 357 ? 19.971 -14.862 80.275 1.00 37.65 624 LYS B CA 1
ATOM 6656 C C . LYS B 1 357 ? 19.555 -14.297 78.922 1.00 36.99 624 LYS B C 1
ATOM 6657 O O . LYS B 1 357 ? 18.550 -13.586 78.825 1.00 39.43 624 LYS B O 1
ATOM 6663 N N . THR B 1 358 ? 20.325 -14.599 77.880 1.00 37.81 625 THR B N 1
ATOM 6664 C CA . THR B 1 358 ? 19.988 -14.111 76.553 1.00 38.22 625 THR B CA 1
ATOM 6665 C C . THR B 1 358 ? 18.931 -15.006 75.909 1.00 42.10 625 THR B C 1
ATOM 6666 O O . THR B 1 358 ? 18.567 -16.064 76.430 1.00 43.94 625 THR B O 1
ATOM 6670 N N . GLU B 1 359 ? 18.436 -14.564 74.751 1.00 44.23 626 GLU B N 1
ATOM 6671 C CA . GLU B 1 359 ? 17.316 -15.251 74.115 1.00 49.01 626 GLU B CA 1
ATOM 6672 C C . GLU B 1 359 ? 17.689 -16.667 73.695 1.00 53.69 626 GLU B C 1
ATOM 6673 O O . GLU B 1 359 ? 16.883 -17.595 73.836 1.00 56.14 626 GLU B O 1
ATOM 6679 N N . ASP B 1 360 ? 18.901 -16.858 73.174 1.00 57.69 627 ASP B N 1
ATOM 6680 C CA . ASP B 1 360 ? 19.334 -18.161 72.688 1.00 61.22 627 ASP B CA 1
ATOM 6681 C C . ASP B 1 360 ? 19.947 -19.029 73.783 1.00 61.63 627 ASP B C 1
ATOM 6682 O O . ASP B 1 360 ? 20.659 -19.991 73.472 1.00 64.42 627 ASP B O 1
ATOM 6687 N N . GLY B 1 361 ? 19.686 -18.714 75.050 1.00 55.20 628 GLY B N 1
ATOM 6688 C CA . GLY B 1 361 ? 20.218 -19.481 76.156 1.00 52.66 628 GLY B CA 1
ATOM 6689 C C . GLY B 1 361 ? 21.622 -19.115 76.581 1.00 48.67 628 GLY B C 1
ATOM 6690 O O . GLY B 1 361 ? 22.174 -19.781 77.467 1.00 46.21 628 GLY B O 1
ATOM 6691 N N . GLY B 1 362 ? 22.219 -18.086 75.988 1.00 48.97 629 GLY B N 1
ATOM 6692 C CA . GLY B 1 362 ? 23.565 -17.676 76.327 1.00 48.48 629 GLY B CA 1
ATOM 6693 C C . GLY B 1 362 ? 23.604 -16.784 77.551 1.00 46.68 629 GLY B C 1
ATOM 6694 O O . GLY B 1 362 ? 22.660 -16.715 78.342 1.00 43.19 629 GLY B O 1
ATOM 6695 N N . LYS B 1 363 ? 24.727 -16.082 77.701 1.00 48.48 630 LYS B N 1
ATOM 6696 C CA . LYS B 1 363 ? 24.955 -15.218 78.850 1.00 48.31 630 LYS B CA 1
ATOM 6697 C C . LYS B 1 363 ? 25.558 -13.898 78.395 1.00 44.14 630 LYS B C 1
ATOM 6698 O O . LYS B 1 363 ? 26.385 -13.864 77.479 1.00 43.07 630 LYS B O 1
ATOM 6704 N N . TYR B 1 364 ? 25.135 -12.817 79.045 1.00 38.64 631 TYR B N 1
ATOM 6705 C CA . TYR B 1 364 ? 25.663 -11.475 78.804 1.00 36.33 631 TYR B CA 1
ATOM 6706 C C . TYR B 1 364 ? 25.968 -10.857 80.163 1.00 32.50 631 TYR B C 1
ATOM 6707 O O . TYR B 1 364 ? 25.050 -10.377 80.850 1.00 31.04 631 TYR B O 1
ATOM 6716 N N . PRO B 1 365 ? 27.227 -10.871 80.596 1.00 29.63 632 PRO B N 1
ATOM 6717 C CA . PRO B 1 365 ? 27.562 -10.279 81.894 1.00 25.71 632 PRO B CA 1
ATOM 6718 C C . PRO B 1 365 ? 27.613 -8.761 81.826 1.00 25.43 632 PRO B C 1
ATOM 6719 O O . PRO B 1 365 ? 28.020 -8.171 80.821 1.00 25.37 632 PRO B O 1
ATOM 6723 N N . VAL B 1 366 ? 27.189 -8.128 82.922 1.00 25.52 633 VAL B N 1
ATOM 6724 C CA . VAL B 1 366 ? 27.209 -6.678 83.051 1.00 25.42 633 VAL B CA 1
ATOM 6725 C C . VAL B 1 366 ? 27.665 -6.313 84.454 1.00 25.24 633 VAL B C 1
ATOM 6726 O O . VAL B 1 366 ? 27.645 -7.131 85.377 1.00 27.00 633 VAL B O 1
ATOM 6730 N N . ILE B 1 367 ? 28.093 -5.065 84.598 1.00 24.62 634 ILE B N 1
ATOM 6731 C CA . ILE B 1 367 ? 28.201 -4.412 85.894 1.00 24.57 634 ILE B CA 1
ATOM 6732 C C . ILE B 1 367 ? 27.004 -3.488 86.033 1.00 24.54 634 ILE B C 1
ATOM 6733 O O . ILE B 1 367 ? 26.733 -2.677 85.139 1.00 24.41 634 ILE B O 1
ATOM 6738 N N . PHE B 1 368 ? 26.271 -3.623 87.130 1.00 24.69 635 PHE B N 1
ATOM 6739 C CA . PHE B 1 368 ? 25.209 -2.683 87.466 1.00 24.68 635 PHE B CA 1
ATOM 6740 C C . PHE B 1 368 ? 25.681 -1.856 88.651 1.00 24.58 635 PHE B C 1
ATOM 6741 O O . PHE B 1 368 ? 25.885 -2.388 89.748 1.00 24.69 635 PHE B O 1
ATOM 6749 N N . LYS B 1 369 ? 25.862 -0.563 88.425 1.00 24.47 636 LYS B N 1
ATOM 6750 C CA . LYS B 1 369 ? 26.250 0.367 89.472 1.00 24.36 636 LYS B CA 1
ATOM 6751 C C . LYS B 1 369 ? 25.012 1.050 90.034 1.00 26.32 636 LYS B C 1
ATOM 6752 O O . LYS B 1 369 ? 24.128 1.473 89.284 1.00 26.63 636 LYS B O 1
ATOM 6758 N N A HIS B 1 370 ? 24.966 1.160 91.359 0.55 27.74 637 HIS B N 1
ATOM 6759 N N B HIS B 1 370 ? 24.941 1.143 91.358 0.45 27.92 637 HIS B N 1
ATOM 6760 C CA A HIS B 1 370 ? 23.874 1.796 92.078 0.55 30.35 637 HIS B CA 1
ATOM 6761 C CA B HIS B 1 370 ? 23.844 1.834 92.018 0.45 30.21 637 HIS B CA 1
ATOM 6762 C C A HIS B 1 370 ? 24.447 2.831 93.033 0.55 31.24 637 HIS B C 1
ATOM 6763 C C B HIS B 1 370 ? 24.399 2.805 93.048 0.45 31.31 637 HIS B C 1
ATOM 6764 O O A HIS B 1 370 ? 25.468 2.587 93.683 0.55 34.31 637 HIS B O 1
ATOM 6765 O O B HIS B 1 370 ? 25.352 2.486 93.767 0.45 33.47 637 HIS B O 1
ATOM 6778 N N . GLY B 1 371 ? 23.787 3.982 93.121 1.00 35.74 638 GLY B N 1
ATOM 6779 C CA . GLY B 1 371 ? 24.301 5.057 93.951 1.00 34.99 638 GLY B CA 1
ATOM 6780 C C . GLY B 1 371 ? 25.566 5.646 93.368 1.00 36.43 638 GLY B C 1
ATOM 6781 O O . GLY B 1 371 ? 26.505 5.957 94.112 1.00 41.79 638 GLY B O 1
ATOM 6782 N N . ASP B 1 372 ? 25.609 5.806 92.047 1.00 31.20 639 ASP B N 1
ATOM 6783 C CA . ASP B 1 372 ? 26.835 6.136 91.336 1.00 29.44 639 ASP B CA 1
ATOM 6784 C C . ASP B 1 372 ? 26.459 6.748 89.996 1.00 32.18 639 ASP B C 1
ATOM 6785 O O . ASP B 1 372 ? 25.591 6.219 89.296 1.00 32.02 639 ASP B O 1
ATOM 6790 N N . ASP B 1 373 ? 27.108 7.857 89.644 1.00 32.98 640 ASP B N 1
ATOM 6791 C CA . ASP B 1 373 ? 26.834 8.573 88.403 1.00 29.71 640 ASP B CA 1
ATOM 6792 C C . ASP B 1 373 ? 27.821 8.102 87.337 1.00 30.07 640 ASP B C 1
ATOM 6793 O O . ASP B 1 373 ? 29.019 8.391 87.419 1.00 30.02 640 ASP B O 1
ATOM 6798 N N . LEU B 1 374 ? 27.314 7.383 86.336 1.00 27.28 641 LEU B N 1
ATOM 6799 C CA . LEU B 1 374 ? 28.138 6.807 85.279 1.00 25.87 641 LEU B CA 1
ATOM 6800 C C . LEU B 1 374 ? 28.276 7.710 84.061 1.00 24.53 641 LEU B C 1
ATOM 6801 O O . LEU B 1 374 ? 28.845 7.280 83.053 1.00 24.90 641 LEU B O 1
ATOM 6806 N N . ARG B 1 375 ? 27.775 8.945 84.123 1.00 23.24 642 ARG B N 1
ATOM 6807 C CA . ARG B 1 375 ? 27.630 9.721 82.896 1.00 23.19 642 ARG B CA 1
ATOM 6808 C C . ARG B 1 375 ? 28.972 10.104 82.284 1.00 25.46 642 ARG B C 1
ATOM 6809 O O . ARG B 1 375 ? 29.078 10.201 81.056 1.00 23.02 642 ARG B O 1
ATOM 6817 N N . GLN B 1 376 ? 30.004 10.324 83.101 1.00 23.38 643 GLN B N 1
ATOM 6818 C CA . GLN B 1 376 ? 31.312 10.629 82.528 1.00 23.28 643 GLN B CA 1
ATOM 6819 C C . GLN B 1 376 ? 31.889 9.411 81.819 1.00 23.28 643 GLN B C 1
ATOM 6820 O O . GLN B 1 376 ? 32.391 9.515 80.694 1.00 23.43 643 GLN B O 1
ATOM 6826 N N . ASP B 1 377 ? 31.826 8.242 82.461 1.00 23.47 644 ASP B N 1
ATOM 6827 C CA . ASP B 1 377 ? 32.200 7.010 81.774 1.00 23.51 644 ASP B CA 1
ATOM 6828 C C . ASP B 1 377 ? 31.365 6.814 80.517 1.00 23.89 644 ASP B C 1
ATOM 6829 O O . ASP B 1 377 ? 31.891 6.433 79.464 1.00 23.54 644 ASP B O 1
ATOM 6834 N N . GLN B 1 378 ? 30.059 7.069 80.610 1.00 23.09 645 GLN B N 1
ATOM 6835 C CA . GLN B 1 378 ? 29.180 6.891 79.461 1.00 23.14 645 GLN B CA 1
ATOM 6836 C C . GLN B 1 378 ? 29.643 7.731 78.278 1.00 23.05 645 GLN B C 1
ATOM 6837 O O . GLN B 1 378 ? 29.722 7.239 77.146 1.00 23.05 645 GLN B O 1
ATOM 6843 N N . LEU B 1 379 ? 29.952 9.006 78.519 1.00 22.98 646 LEU B N 1
ATOM 6844 C CA . LEU B 1 379 ? 30.434 9.859 77.437 1.00 22.91 646 LEU B CA 1
ATOM 6845 C C . LEU B 1 379 ? 31.747 9.337 76.867 1.00 22.87 646 LEU B C 1
ATOM 6846 O O . LEU B 1 379 ? 31.923 9.283 75.644 1.00 22.86 646 LEU B O 1
ATOM 6851 N N . ILE B 1 380 ? 32.680 8.945 77.737 1.00 22.85 647 ILE B N 1
ATOM 6852 C CA . ILE B 1 380 ? 34.005 8.539 77.271 1.00 22.83 647 ILE B CA 1
ATOM 6853 C C . ILE B 1 380 ? 33.911 7.266 76.441 1.00 22.90 647 ILE B C 1
ATOM 6854 O O . ILE B 1 380 ? 34.471 7.179 75.342 1.00 23.74 647 ILE B O 1
ATOM 6859 N N . LEU B 1 381 ? 33.208 6.254 76.957 1.00 23.01 648 LEU B N 1
ATOM 6860 C CA . LEU B 1 381 ? 33.051 5.018 76.196 1.00 23.09 648 LEU B CA 1
ATOM 6861 C C . LEU B 1 381 ? 32.292 5.256 74.899 1.00 23.09 648 LEU B C 1
ATOM 6862 O O . LEU B 1 381 ? 32.525 4.558 73.907 1.00 23.13 648 LEU B O 1
ATOM 6867 N N . GLN B 1 382 ? 31.383 6.233 74.886 1.00 26.10 649 GLN B N 1
ATOM 6868 C CA . GLN B 1 382 ? 30.698 6.584 73.648 1.00 24.05 649 GLN B CA 1
ATOM 6869 C C . GLN B 1 382 ? 31.661 7.206 72.645 1.00 23.99 649 GLN B C 1
ATOM 6870 O O . GLN B 1 382 ? 31.596 6.910 71.445 1.00 24.00 649 GLN B O 1
ATOM 6876 N N . ILE B 1 383 ? 32.568 8.066 73.116 1.00 23.10 650 ILE B N 1
ATOM 6877 C CA . ILE B 1 383 ? 33.550 8.675 72.223 1.00 23.07 650 ILE B CA 1
ATOM 6878 C C . ILE B 1 383 ? 34.576 7.646 71.773 1.00 24.21 650 ILE B C 1
ATOM 6879 O O . ILE B 1 383 ? 35.021 7.656 70.619 1.00 23.80 650 ILE B O 1
ATOM 6884 N N . ILE B 1 384 ? 34.975 6.744 72.674 1.00 22.93 651 ILE B N 1
ATOM 6885 C CA . ILE B 1 384 ? 35.910 5.689 72.290 1.00 23.00 651 ILE B CA 1
ATOM 6886 C C . ILE B 1 384 ? 35.292 4.790 71.227 1.00 23.07 651 ILE B C 1
ATOM 6887 O O . ILE B 1 384 ? 35.967 4.384 70.274 1.00 23.11 651 ILE B O 1
ATOM 6892 N N . SER B 1 385 ? 34.004 4.462 71.375 1.00 23.20 652 SER B N 1
ATOM 6893 C CA . SER B 1 385 ? 33.317 3.682 70.352 1.00 23.27 652 SER B CA 1
ATOM 6894 C C . SER B 1 385 ? 33.335 4.409 69.015 1.00 23.23 652 SER B C 1
ATOM 6895 O O . SER B 1 385 ? 33.555 3.793 67.965 1.00 25.53 652 SER B O 1
ATOM 6898 N N . LEU B 1 386 ? 33.103 5.723 69.035 1.00 23.24 653 LEU B N 1
ATOM 6899 C CA . LEU B 1 386 ? 33.159 6.507 67.806 1.00 23.21 653 LEU B CA 1
ATOM 6900 C C . LEU B 1 386 ? 34.555 6.472 67.198 1.00 25.45 653 LEU B C 1
ATOM 6901 O O . LEU B 1 386 ? 34.719 6.210 66.001 1.00 24.43 653 LEU B O 1
ATOM 6906 N N . MET B 1 387 ? 35.578 6.738 68.014 1.00 23.39 654 MET B N 1
ATOM 6907 C CA . MET B 1 387 ? 36.948 6.725 67.512 1.00 23.43 654 MET B CA 1
ATOM 6908 C C . MET B 1 387 ? 37.302 5.369 66.917 1.00 23.53 654 MET B C 1
ATOM 6909 O O . MET B 1 387 ? 37.954 5.292 65.869 1.00 25.76 654 MET B O 1
ATOM 6914 N N . ASP B 1 388 ? 36.886 4.286 67.577 1.00 24.01 655 ASP B N 1
ATOM 6915 C CA . ASP B 1 388 ? 37.112 2.955 67.024 1.00 24.65 655 ASP B CA 1
ATOM 6916 C C . ASP B 1 388 ? 36.429 2.801 65.672 1.00 25.68 655 ASP B C 1
ATOM 6917 O O . ASP B 1 388 ? 37.019 2.263 64.728 1.00 25.45 655 ASP B O 1
ATOM 6922 N N . LYS B 1 389 ? 35.186 3.275 65.557 1.00 25.07 656 LYS B N 1
ATOM 6923 C CA . LYS B 1 389 ? 34.471 3.162 64.290 1.00 24.39 656 LYS B CA 1
ATOM 6924 C C . LYS B 1 389 ? 35.125 4.013 63.209 1.00 27.18 656 LYS B C 1
ATOM 6925 O O . LYS B 1 389 ? 35.214 3.590 62.050 1.00 28.88 656 LYS B O 1
ATOM 6931 N N . LEU B 1 390 ? 35.593 5.212 63.565 1.00 25.05 657 LEU B N 1
ATOM 6932 C CA . LEU B 1 390 ? 36.298 6.042 62.593 1.00 25.74 657 LEU B CA 1
ATOM 6933 C C . LEU B 1 390 ? 37.573 5.361 62.115 1.00 27.70 657 LEU B C 1
ATOM 6934 O O . LEU B 1 390 ? 37.875 5.361 60.915 1.00 29.79 657 LEU B O 1
ATOM 6939 N N . LEU B 1 391 ? 38.337 4.776 63.041 1.00 26.97 658 LEU B N 1
ATOM 6940 C CA . LEU B 1 391 ? 39.558 4.079 62.655 1.00 26.49 658 LEU B CA 1
ATOM 6941 C C . LEU B 1 391 ? 39.249 2.893 61.753 1.00 28.03 658 LEU B C 1
ATOM 6942 O O . LEU B 1 391 ? 39.926 2.680 60.740 1.00 28.35 658 LEU B O 1
ATOM 6947 N N . ARG B 1 392 ? 38.227 2.109 62.100 1.00 29.65 659 ARG B N 1
ATOM 6948 C CA . ARG B 1 392 ? 37.866 0.977 61.256 1.00 32.57 659 ARG B CA 1
ATOM 6949 C C . ARG B 1 392 ? 37.428 1.446 59.874 1.00 33.15 659 ARG B C 1
ATOM 6950 O O . ARG B 1 392 ? 37.762 0.819 58.863 1.00 33.25 659 ARG B O 1
ATOM 6958 N N . LYS B 1 393 ? 36.671 2.545 59.810 1.00 37.38 660 LYS B N 1
ATOM 6959 C CA . LYS B 1 393 ? 36.293 3.097 58.513 1.00 39.37 660 LYS B CA 1
ATOM 6960 C C . LYS B 1 393 ? 37.517 3.402 57.663 1.00 39.81 660 LYS B C 1
ATOM 6961 O O . LYS B 1 393 ? 37.464 3.294 56.431 1.00 40.56 660 LYS B O 1
ATOM 6967 N N . GLU B 1 394 ? 38.621 3.790 58.300 1.00 33.35 661 GLU B N 1
ATOM 6968 C CA . GLU B 1 394 ? 39.894 3.999 57.627 1.00 32.13 661 GLU B CA 1
ATOM 6969 C C . GLU B 1 394 ? 40.697 2.710 57.490 1.00 33.56 661 GLU B C 1
ATOM 6970 O O . GLU B 1 394 ? 41.898 2.766 57.201 1.00 35.80 661 GLU B O 1
ATOM 6976 N N A ASN B 1 395 ? 40.061 1.557 57.696 0.42 37.75 662 ASN B N 1
ATOM 6977 N N B ASN B 1 395 ? 40.066 1.553 57.691 0.58 37.86 662 ASN B N 1
ATOM 6978 C CA A ASN B 1 395 ? 40.717 0.260 57.551 0.42 37.86 662 ASN B CA 1
ATOM 6979 C CA B ASN B 1 395 ? 40.723 0.257 57.536 0.58 37.80 662 ASN B CA 1
ATOM 6980 C C A ASN B 1 395 ? 41.836 0.086 58.574 0.42 36.49 662 ASN B C 1
ATOM 6981 C C B ASN B 1 395 ? 41.796 0.024 58.596 0.58 36.49 662 ASN B C 1
ATOM 6982 O O A ASN B 1 395 ? 42.891 -0.481 58.281 0.42 36.92 662 ASN B O 1
ATOM 6983 O O B ASN B 1 395 ? 42.792 -0.656 58.341 0.58 37.08 662 ASN B O 1
ATOM 6992 N N . LEU B 1 396 ? 41.605 0.580 59.790 1.00 31.69 663 LEU B N 1
ATOM 6993 C CA . LEU B 1 396 ? 42.551 0.442 60.897 1.00 30.78 663 LEU B CA 1
ATOM 6994 C C . LEU B 1 396 ? 41.795 -0.125 62.094 1.00 28.79 663 LEU B C 1
ATOM 6995 O O . LEU B 1 396 ? 41.101 0.608 62.805 1.00 32.57 663 LEU B O 1
ATOM 7000 N N . ASP B 1 397 ? 41.925 -1.432 62.306 1.00 26.14 664 ASP B N 1
ATOM 7001 C CA . ASP B 1 397 ? 41.316 -2.121 63.441 1.00 26.19 664 ASP B CA 1
ATOM 7002 C C . ASP B 1 397 ? 42.415 -2.366 64.471 1.00 25.20 664 ASP B C 1
ATOM 7003 O O . ASP B 1 397 ? 43.219 -3.291 64.329 1.00 28.86 664 ASP B O 1
ATOM 7008 N N . LEU B 1 398 ? 42.451 -1.531 65.509 1.00 26.49 665 LEU B N 1
ATOM 7009 C CA . LEU B 1 398 ? 43.460 -1.631 66.553 1.00 26.44 665 LEU B CA 1
ATOM 7010 C C . LEU B 1 398 ? 43.009 -2.491 67.728 1.00 27.70 665 LEU B C 1
ATOM 7011 O O . LEU B 1 398 ? 43.550 -2.350 68.831 1.00 26.60 665 LEU B O 1
ATOM 7016 N N . LYS B 1 399 ? 42.031 -3.374 67.517 1.00 24.18 666 LYS B N 1
ATOM 7017 C CA . LYS B 1 399 ? 41.608 -4.342 68.528 1.00 24.26 666 LYS B CA 1
ATOM 7018 C C . LYS B 1 399 ? 41.245 -3.650 69.841 1.00 24.11 666 LYS B C 1
ATOM 7019 O O . LYS B 1 399 ? 41.677 -4.050 70.925 1.00 24.16 666 LYS B O 1
ATOM 7025 N N . LEU B 1 400 ? 40.437 -2.598 69.737 1.00 23.94 667 LEU B N 1
ATOM 7026 C CA . LEU B 1 400 ? 40.020 -1.845 70.907 1.00 23.80 667 LEU B CA 1
ATOM 7027 C C . LEU B 1 400 ? 38.822 -2.520 71.572 1.00 28.89 667 LEU B C 1
ATOM 7028 O O . LEU B 1 400 ? 38.171 -3.399 71.002 1.00 27.79 667 LEU B O 1
ATOM 7033 N N . THR B 1 401 ? 38.533 -2.100 72.802 1.00 23.76 668 THR B N 1
ATOM 7034 C CA . THR B 1 401 ? 37.445 -2.664 73.599 1.00 23.80 668 THR B CA 1
ATOM 7035 C C . THR B 1 401 ? 36.524 -1.544 74.061 1.00 23.65 668 THR B C 1
ATOM 7036 O O . THR B 1 401 ? 36.541 -1.148 75.233 1.00 23.60 668 THR B O 1
ATOM 7040 N N . PRO B 1 402 ? 35.707 -1.007 73.160 1.00 23.58 669 PRO B N 1
ATOM 7041 C CA . PRO B 1 402 ? 34.715 0.012 73.556 1.00 23.47 669 PRO B CA 1
ATOM 7042 C C . PRO B 1 402 ? 33.486 -0.628 74.190 1.00 23.55 669 PRO B C 1
ATOM 7043 O O . PRO B 1 402 ? 32.393 -0.690 73.614 1.00 23.57 669 PRO B O 1
ATOM 7047 N N . TYR B 1 403 ? 33.658 -1.136 75.408 1.00 23.61 670 TYR B N 1
ATOM 7048 C CA . TYR B 1 403 ? 32.546 -1.780 76.091 1.00 23.72 670 TYR B CA 1
ATOM 7049 C C . TYR B 1 403 ? 31.413 -0.784 76.316 1.00 23.64 670 TYR B C 1
ATOM 7050 O O . TYR B 1 403 ? 31.632 0.417 76.493 1.00 23.50 670 TYR B O 1
ATOM 7059 N N . LYS B 1 404 ? 30.188 -1.301 76.300 1.00 23.74 671 LYS B N 1
ATOM 7060 C CA . LYS B 1 404 ? 29.012 -0.447 76.374 1.00 23.70 671 LYS B CA 1
ATOM 7061 C C . LYS B 1 404 ? 28.834 0.116 77.778 1.00 23.68 671 LYS B C 1
ATOM 7062 O O . LYS B 1 404 ? 29.128 -0.547 78.777 1.00 23.76 671 LYS B O 1
ATOM 7068 N N . VAL B 1 405 ? 28.347 1.351 77.848 1.00 23.58 672 VAL B N 1
ATOM 7069 C CA . VAL B 1 405 ? 28.002 1.996 79.109 1.00 23.57 672 VAL B CA 1
ATOM 7070 C C . VAL B 1 405 ? 26.699 2.752 78.903 1.00 23.59 672 VAL B C 1
ATOM 7071 O O . VAL B 1 405 ? 26.580 3.548 77.966 1.00 23.51 672 VAL B O 1
ATOM 7075 N N . LEU B 1 406 ? 25.722 2.503 79.771 1.00 23.71 673 LEU B N 1
ATOM 7076 C CA . LEU B 1 406 ? 24.431 3.173 79.683 1.00 23.77 673 LEU B CA 1
ATOM 7077 C C . LEU B 1 406 ? 23.986 3.577 81.076 1.00 23.83 673 LEU B C 1
ATOM 7078 O O . LEU B 1 406 ? 23.787 2.717 81.939 1.00 23.96 673 LEU B O 1
ATOM 7083 N N . ALA B 1 407 ? 23.837 4.879 81.291 1.00 24.20 674 ALA B N 1
ATOM 7084 C CA . ALA B 1 407 ? 23.189 5.360 82.500 1.00 24.28 674 ALA B CA 1
ATOM 7085 C C . ALA B 1 407 ? 21.688 5.131 82.393 1.00 24.47 674 ALA B C 1
ATOM 7086 O O . ALA B 1 407 ? 21.063 5.498 81.392 1.00 25.35 674 ALA B O 1
ATOM 7088 N N . THR B 1 408 ? 21.113 4.498 83.409 1.00 24.18 675 THR B N 1
ATOM 7089 C CA . THR B 1 408 ? 19.668 4.357 83.511 1.00 24.38 675 THR B CA 1
ATOM 7090 C C . THR B 1 408 ? 19.054 5.405 84.426 1.00 24.44 675 THR B C 1
ATOM 7091 O O . THR B 1 408 ? 17.826 5.456 84.563 1.00 24.63 675 THR B O 1
ATOM 7095 N N . SER B 1 409 ? 19.889 6.231 85.055 1.00 28.73 676 SER B N 1
ATOM 7096 C CA . SER B 1 409 ? 19.487 7.369 85.870 1.00 28.42 676 SER B CA 1
ATOM 7097 C C . SER B 1 409 ? 20.759 8.097 86.296 1.00 28.41 676 SER B C 1
ATOM 7098 O O . SER B 1 409 ? 21.861 7.644 85.981 1.00 24.98 676 SER B O 1
ATOM 7101 N N . THR B 1 410 ? 20.633 9.223 87.000 1.00 29.68 677 THR B N 1
ATOM 7102 C CA . THR B 1 410 ? 21.838 9.911 87.448 1.00 31.67 677 THR B CA 1
ATOM 7103 C C . THR B 1 410 ? 22.576 9.151 88.544 1.00 32.75 677 THR B C 1
ATOM 7104 O O . THR B 1 410 ? 23.691 9.547 88.899 1.00 33.76 677 THR B O 1
ATOM 7108 N N . LYS B 1 411 ? 22.001 8.063 89.066 1.00 33.36 678 LYS B N 1
ATOM 7109 C CA . LYS B 1 411 ? 22.596 7.344 90.186 1.00 36.41 678 LYS B CA 1
ATOM 7110 C C . LYS B 1 411 ? 22.709 5.841 89.953 1.00 30.12 678 LYS B C 1
ATOM 7111 O O . LYS B 1 411 ? 23.007 5.106 90.901 1.00 28.25 678 LYS B O 1
ATOM 7117 N N . HIS B 1 412 ? 22.485 5.360 88.732 1.00 25.36 679 HIS B N 1
ATOM 7118 C CA . HIS B 1 412 ? 22.719 3.951 88.446 1.00 25.14 679 HIS B CA 1
ATOM 7119 C C . HIS B 1 412 ? 22.798 3.746 86.940 1.00 25.61 679 HIS B C 1
ATOM 7120 O O . HIS B 1 412 ? 22.419 4.618 86.153 1.00 29.29 679 HIS B O 1
ATOM 7127 N N . GLY B 1 413 ? 23.313 2.585 86.555 1.00 24.23 680 GLY B N 1
ATOM 7128 C CA . GLY B 1 413 ? 23.500 2.275 85.152 1.00 24.17 680 GLY B CA 1
ATOM 7129 C C . GLY B 1 413 ? 24.247 0.970 84.970 1.00 24.21 680 GLY B C 1
ATOM 7130 O O . GLY B 1 413 ? 24.674 0.326 85.934 1.00 24.28 680 GLY B O 1
ATOM 7131 N N . PHE B 1 414 ? 24.401 0.597 83.701 1.00 24.18 681 PHE B N 1
ATOM 7132 C CA . PHE B 1 414 ? 25.008 -0.665 83.305 1.00 24.24 681 PHE B CA 1
ATOM 7133 C C . PHE B 1 414 ? 26.346 -0.437 82.614 1.00 24.06 681 PHE B C 1
ATOM 7134 O O . PHE B 1 414 ? 26.564 0.587 81.962 1.00 23.91 681 PHE B O 1
ATOM 7142 N N . MET B 1 415 ? 27.232 -1.420 82.753 1.00 24.29 682 MET B N 1
ATOM 7143 C CA . MET B 1 415 ? 28.449 -1.516 81.961 1.00 26.55 682 MET B CA 1
ATOM 7144 C C . MET B 1 415 ? 28.578 -2.940 81.447 1.00 24.34 682 MET B C 1
ATOM 7145 O O . MET B 1 415 ? 28.320 -3.900 82.179 1.00 24.52 682 MET B O 1
ATOM 7150 N N . GLN B 1 416 ? 28.962 -3.068 80.181 1.00 24.54 683 GLN B N 1
ATOM 7151 C CA . GLN B 1 416 ? 29.183 -4.379 79.589 1.00 24.69 683 GLN B CA 1
ATOM 7152 C C . GLN B 1 416 ? 30.488 -4.959 80.119 1.00 27.41 683 GLN B C 1
ATOM 7153 O O . GLN B 1 416 ? 31.553 -4.352 79.966 1.00 27.05 683 GLN B O 1
ATOM 7159 N N . PHE B 1 417 ? 30.410 -6.126 80.754 1.00 26.89 684 PHE B N 1
ATOM 7160 C CA . PHE B 1 417 ? 31.576 -6.728 81.382 1.00 27.64 684 PHE B CA 1
ATOM 7161 C C . PHE B 1 417 ? 32.377 -7.524 80.363 1.00 28.74 684 PHE B C 1
ATOM 7162 O O . PHE B 1 417 ? 31.832 -8.389 79.668 1.00 25.68 684 PHE B O 1
ATOM 7170 N N . ILE B 1 418 ? 33.672 -7.238 80.295 1.00 25.17 685 ILE B N 1
ATOM 7171 C CA . ILE B 1 418 ? 34.599 -7.904 79.391 1.00 29.62 685 ILE B CA 1
ATOM 7172 C C . ILE B 1 418 ? 35.516 -8.777 80.234 1.00 25.40 685 ILE B C 1
ATOM 7173 O O . ILE B 1 418 ? 36.197 -8.276 81.137 1.00 25.97 685 ILE B O 1
ATOM 7178 N N . GLN B 1 419 ? 35.531 -10.079 79.955 1.00 25.25 686 GLN B N 1
ATOM 7179 C CA . GLN B 1 419 ? 36.431 -10.969 80.676 1.00 30.01 686 GLN B CA 1
ATOM 7180 C C . GLN B 1 419 ? 37.871 -10.537 80.440 1.00 26.88 686 GLN B C 1
ATOM 7181 O O . GLN B 1 419 ? 38.298 -10.349 79.296 1.00 25.29 686 GLN B O 1
ATOM 7187 N N . SER B 1 420 ? 38.619 -10.375 81.529 1.00 26.21 687 SER B N 1
ATOM 7188 C CA . SER B 1 420 ? 39.887 -9.658 81.482 1.00 26.07 687 SER B CA 1
ATOM 7189 C C . SER B 1 420 ? 40.587 -9.799 82.828 1.00 29.39 687 SER B C 1
ATOM 7190 O O . SER B 1 420 ? 40.007 -10.271 83.811 1.00 29.58 687 SER B O 1
ATOM 7193 N N . VAL B 1 421 ? 41.849 -9.383 82.854 1.00 26.94 688 VAL B N 1
ATOM 7194 C CA . VAL B 1 421 ? 42.633 -9.333 84.084 1.00 27.94 688 VAL B CA 1
ATOM 7195 C C . VAL B 1 421 ? 43.290 -7.961 84.185 1.00 27.47 688 VAL B C 1
ATOM 7196 O O . VAL B 1 421 ? 43.905 -7.499 83.213 1.00 28.70 688 VAL B O 1
ATOM 7200 N N . PRO B 1 422 ? 43.176 -7.269 85.317 1.00 31.25 689 PRO B N 1
ATOM 7201 C CA . PRO B 1 422 ? 43.922 -6.017 85.482 1.00 26.01 689 PRO B CA 1
ATOM 7202 C C . PRO B 1 422 ? 45.420 -6.270 85.424 1.00 26.70 689 PRO B C 1
ATOM 7203 O O . PRO B 1 422 ? 45.914 -7.299 85.890 1.00 29.84 689 PRO B O 1
ATOM 7207 N N . VAL B 1 423 ? 46.144 -5.315 84.839 1.00 24.65 690 VAL B N 1
ATOM 7208 C CA . VAL B 1 423 ? 47.594 -5.447 84.730 1.00 24.77 690 VAL B CA 1
ATOM 7209 C C . VAL B 1 423 ? 48.222 -5.562 86.112 1.00 27.23 690 VAL B C 1
ATOM 7210 O O . VAL B 1 423 ? 49.184 -6.315 86.314 1.00 27.39 690 VAL B O 1
ATOM 7214 N N . ALA B 1 424 ? 47.693 -4.816 87.085 1.00 31.67 691 ALA B N 1
ATOM 7215 C CA . ALA B 1 424 ? 48.198 -4.913 88.451 1.00 35.46 691 ALA B CA 1
ATOM 7216 C C . ALA B 1 424 ? 48.128 -6.345 88.962 1.00 35.69 691 ALA B C 1
ATOM 7217 O O . ALA B 1 424 ? 49.043 -6.813 89.650 1.00 32.68 691 ALA B O 1
ATOM 7219 N N . GLU B 1 425 ? 47.046 -7.057 88.639 1.00 30.89 692 GLU B N 1
ATOM 7220 C CA . GLU B 1 425 ? 46.935 -8.454 89.046 1.00 28.68 692 GLU B CA 1
ATOM 7221 C C . GLU B 1 425 ? 47.891 -9.336 88.253 1.00 29.44 692 GLU B C 1
ATOM 7222 O O . GLU B 1 425 ? 48.473 -10.279 88.801 1.00 31.20 692 GLU B O 1
ATOM 7228 N N . VAL B 1 426 ? 48.066 -9.045 86.962 1.00 29.33 693 VAL B N 1
ATOM 7229 C CA . VAL B 1 426 ? 49.004 -9.816 86.150 1.00 33.89 693 VAL B CA 1
ATOM 7230 C C . VAL B 1 426 ? 50.412 -9.708 86.719 1.00 31.93 693 VAL B C 1
ATOM 7231 O O . VAL B 1 426 ? 51.148 -10.700 86.789 1.00 28.80 693 VAL B O 1
ATOM 7235 N N . LEU B 1 427 ? 50.809 -8.503 87.133 1.00 33.73 694 LEU B N 1
ATOM 7236 C CA . LEU B 1 427 ? 52.115 -8.333 87.760 1.00 35.35 694 LEU B CA 1
ATOM 7237 C C . LEU B 1 427 ? 52.195 -9.099 89.075 1.00 37.84 694 LEU B C 1
ATOM 7238 O O . LEU B 1 427 ? 53.218 -9.721 89.381 1.00 34.34 694 LEU B O 1
ATOM 7243 N N . ASP B 1 428 ? 51.116 -9.073 89.860 1.00 34.94 695 ASP B N 1
ATOM 7244 C CA . ASP B 1 428 ? 51.136 -9.722 91.166 1.00 36.70 695 ASP B CA 1
ATOM 7245 C C . ASP B 1 428 ? 51.297 -11.233 91.040 1.00 39.43 695 ASP B C 1
ATOM 7246 O O . ASP B 1 428 ? 52.025 -11.854 91.824 1.00 42.49 695 ASP B O 1
ATOM 7251 N N . THR B 1 429 ? 50.632 -11.843 90.059 1.00 32.25 696 THR B N 1
ATOM 7252 C CA . THR B 1 429 ? 50.607 -13.295 89.918 1.00 35.18 696 THR B CA 1
ATOM 7253 C C . THR B 1 429 ? 51.652 -13.827 88.946 1.00 35.75 696 THR B C 1
ATOM 7254 O O . THR B 1 429 ? 52.279 -14.853 89.224 1.00 36.44 696 THR B O 1
ATOM 7258 N N . GLU B 1 430 ? 51.858 -13.156 87.812 1.00 34.84 697 GLU B N 1
ATOM 7259 C CA . GLU B 1 430 ? 52.809 -13.613 86.809 1.00 37.55 697 GLU B CA 1
ATOM 7260 C C . GLU B 1 430 ? 54.091 -12.794 86.764 1.00 37.14 697 GLU B C 1
ATOM 7261 O O . GLU B 1 430 ? 55.062 -13.233 86.136 1.00 40.66 697 GLU B O 1
ATOM 7267 N N . GLY B 1 431 ? 54.125 -11.626 87.406 1.00 35.41 698 GLY B N 1
ATOM 7268 C CA . GLY B 1 431 ? 55.304 -10.792 87.465 1.00 34.96 698 GLY B CA 1
ATOM 7269 C C . GLY B 1 431 ? 55.510 -9.886 86.267 1.00 33.45 698 GLY B C 1
ATOM 7270 O O . GLY B 1 431 ? 56.110 -8.816 86.409 1.00 33.98 698 GLY B O 1
ATOM 7271 N N . SER B 1 432 ? 55.028 -10.282 85.093 1.00 32.24 699 SER B N 1
ATOM 7272 C CA . SER B 1 432 ? 55.255 -9.493 83.893 1.00 33.28 699 SER B CA 1
ATOM 7273 C C . SER B 1 432 ? 54.159 -9.787 82.883 1.00 31.63 699 SER B C 1
ATOM 7274 O O . SER B 1 432 ? 53.596 -10.884 82.859 1.00 28.88 699 SER B O 1
ATOM 7277 N N . ILE B 1 433 ? 53.861 -8.789 82.050 1.00 26.04 700 ILE B N 1
ATOM 7278 C CA . ILE B 1 433 ? 52.889 -8.995 80.980 1.00 25.62 700 ILE B CA 1
ATOM 7279 C C . ILE B 1 433 ? 53.376 -10.075 80.024 1.00 27.95 700 ILE B C 1
ATOM 7280 O O . ILE B 1 433 ? 52.591 -10.900 79.541 1.00 26.02 700 ILE B O 1
ATOM 7285 N N . GLN B 1 434 ? 54.681 -10.089 79.737 1.00 27.55 701 GLN B N 1
ATOM 7286 C CA . GLN B 1 434 ? 55.237 -11.121 78.869 1.00 26.92 701 GLN B CA 1
ATOM 7287 C C . GLN B 1 434 ? 55.059 -12.508 79.474 1.00 28.17 701 GLN B C 1
ATOM 7288 O O . GLN B 1 434 ? 54.691 -13.457 78.772 1.00 27.36 701 GLN B O 1
ATOM 7294 N N . ASN B 1 435 ? 55.324 -12.649 80.775 1.00 30.08 702 ASN B N 1
ATOM 7295 C CA . ASN B 1 435 ? 55.075 -13.926 81.438 1.00 34.69 702 ASN B CA 1
ATOM 7296 C C . ASN B 1 435 ? 53.617 -14.341 81.288 1.00 33.66 702 ASN B C 1
ATOM 7297 O O . ASN B 1 435 ? 53.316 -15.517 81.055 1.00 35.58 702 ASN B O 1
ATOM 7302 N N . PHE B 1 436 ? 52.698 -13.382 81.420 1.00 31.03 703 PHE B N 1
ATOM 7303 C CA . PHE B 1 436 ? 51.280 -13.659 81.214 1.00 31.62 703 PHE B CA 1
ATOM 7304 C C . PHE B 1 436 ? 51.028 -14.232 79.824 1.00 31.23 703 PHE B C 1
ATOM 7305 O O . PHE B 1 436 ? 50.423 -15.301 79.679 1.00 33.58 703 PHE B O 1
ATOM 7313 N N . PHE B 1 437 ? 51.500 -13.538 78.784 1.00 27.66 704 PHE B N 1
ATOM 7314 C CA . PHE B 1 437 ? 51.255 -13.989 77.416 1.00 27.77 704 PHE B CA 1
ATOM 7315 C C . PHE B 1 437 ? 51.926 -15.329 77.140 1.00 31.18 704 PHE B C 1
ATOM 7316 O O . PHE B 1 437 ? 51.358 -16.185 76.453 1.00 34.88 704 PHE B O 1
ATOM 7324 N N . ARG B 1 438 ? 53.142 -15.526 77.653 1.00 29.63 705 ARG B N 1
ATOM 7325 C CA . ARG B 1 438 ? 53.824 -16.797 77.433 1.00 32.11 705 ARG B CA 1
ATOM 7326 C C . ARG B 1 438 ? 53.066 -17.946 78.084 1.00 36.69 705 ARG B C 1
ATOM 7327 O O . ARG B 1 438 ? 53.038 -19.062 77.553 1.00 38.49 705 ARG B O 1
ATOM 7335 N N . LYS B 1 439 ? 52.428 -17.686 79.227 1.00 34.62 706 LYS B N 1
ATOM 7336 C CA . LYS B 1 439 ? 51.699 -18.740 79.926 1.00 36.86 706 LYS B CA 1
ATOM 7337 C C . LYS B 1 439 ? 50.451 -19.157 79.156 1.00 36.37 706 LYS B C 1
ATOM 7338 O O . LYS B 1 439 ? 50.189 -20.353 78.983 1.00 39.53 706 LYS B O 1
ATOM 7344 N N . TYR B 1 440 ? 49.673 -18.188 78.674 1.00 37.47 707 TYR B N 1
ATOM 7345 C CA . TYR B 1 440 ? 48.378 -18.476 78.068 1.00 37.74 707 TYR B CA 1
ATOM 7346 C C . TYR B 1 440 ? 48.393 -18.467 76.540 1.00 39.30 707 TYR B C 1
ATOM 7347 O O . TYR B 1 440 ? 47.410 -18.894 75.931 1.00 39.19 707 TYR B O 1
ATOM 7356 N N . ALA B 1 441 ? 49.472 -18.002 75.913 1.00 37.64 708 ALA B N 1
ATOM 7357 C CA . ALA B 1 441 ? 49.584 -17.981 74.454 1.00 33.77 708 ALA B CA 1
ATOM 7358 C C . ALA B 1 441 ? 51.027 -18.236 74.045 1.00 36.43 708 ALA B C 1
ATOM 7359 O O . ALA B 1 441 ? 51.651 -17.412 73.370 1.00 35.60 708 ALA B O 1
ATOM 7361 N N . PRO B 1 442 ? 51.589 -19.377 74.441 1.00 35.61 709 PRO B N 1
ATOM 7362 C CA . PRO B 1 442 ? 52.980 -19.675 74.090 1.00 38.35 709 PRO B CA 1
ATOM 7363 C C . PRO B 1 442 ? 53.135 -19.939 72.604 1.00 37.15 709 PRO B C 1
ATOM 7364 O O . PRO B 1 442 ? 52.241 -20.473 71.943 1.00 36.60 709 PRO B O 1
ATOM 7368 N N . SER B 1 443 ? 54.285 -19.527 72.079 1.00 37.82 710 SER B N 1
ATOM 7369 C CA . SER B 1 443 ? 54.669 -19.832 70.704 1.00 37.86 710 SER B CA 1
ATOM 7370 C C . SER B 1 443 ? 56.189 -19.821 70.660 1.00 38.97 710 SER B C 1
ATOM 7371 O O . SER B 1 443 ? 56.800 -18.749 70.705 1.00 35.99 710 SER B O 1
ATOM 7374 N N . GLU B 1 444 ? 56.789 -21.011 70.574 1.00 43.09 711 GLU B N 1
ATOM 7375 C CA . GLU B 1 444 ? 58.241 -21.131 70.671 1.00 46.46 711 GLU B CA 1
ATOM 7376 C C . GLU B 1 444 ? 58.954 -20.133 69.768 1.00 43.77 711 GLU B C 1
ATOM 7377 O O . GLU B 1 444 ? 59.936 -19.505 70.178 1.00 40.58 711 GLU B O 1
ATOM 7383 N N . ASN B 1 445 ? 58.471 -19.964 68.539 1.00 43.21 712 ASN B N 1
ATOM 7384 C CA . ASN B 1 445 ? 59.139 -19.124 67.556 1.00 46.32 712 ASN B CA 1
ATOM 7385 C C . ASN B 1 445 ? 58.528 -17.735 67.432 1.00 44.86 712 ASN B C 1
ATOM 7386 O O . ASN B 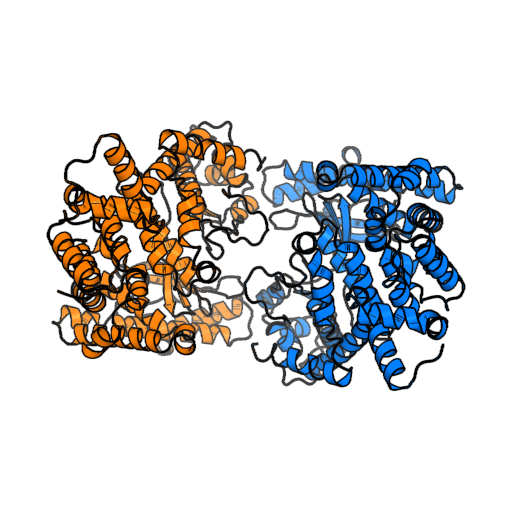1 445 ? 58.951 -16.965 66.565 1.00 40.13 712 ASN B O 1
ATOM 7391 N N . GLY B 1 446 ? 57.553 -17.396 68.265 1.00 40.47 713 GLY B N 1
ATOM 7392 C CA . GLY B 1 446 ? 56.962 -16.077 68.240 1.00 40.07 713 GLY B CA 1
ATOM 7393 C C . GLY B 1 446 ? 57.819 -15.063 68.961 1.00 39.12 713 GLY B C 1
ATOM 7394 O O . GLY B 1 446 ? 58.851 -15.381 69.574 1.00 40.55 713 GLY B O 1
ATOM 7395 N N . PRO B 1 447 ? 57.393 -13.802 68.903 1.00 38.76 714 PRO B N 1
ATOM 7396 C CA . PRO B 1 447 ? 58.165 -12.736 69.558 1.00 37.00 714 PRO B CA 1
ATOM 7397 C C . PRO B 1 447 ? 58.240 -12.972 71.057 1.00 35.01 714 PRO B C 1
ATOM 7398 O O . PRO B 1 447 ? 57.219 -13.050 71.743 1.00 36.30 714 PRO B O 1
ATOM 7402 N N . ASN B 1 448 ? 59.467 -13.089 71.564 1.00 34.16 715 ASN B N 1
ATOM 7403 C CA . ASN B 1 448 ? 59.689 -13.385 72.977 1.00 35.55 715 ASN B CA 1
ATOM 7404 C C . ASN B 1 448 ? 58.927 -14.638 73.403 1.00 36.65 715 ASN B C 1
ATOM 7405 O O . ASN B 1 448 ? 58.437 -14.735 74.530 1.00 37.63 715 ASN B O 1
ATOM 7410 N N . GLY B 1 449 ? 58.818 -15.608 72.496 1.00 33.11 716 GLY B N 1
ATOM 7411 C CA . GLY B 1 449 ? 58.107 -16.835 72.796 1.00 33.97 716 GLY B CA 1
ATOM 7412 C C . GLY B 1 449 ? 56.607 -16.694 72.910 1.00 34.57 716 GLY B C 1
ATOM 7413 O O . GLY B 1 449 ? 55.948 -17.599 73.429 1.00 36.54 716 GLY B O 1
ATOM 7414 N N . ILE B 1 450 ? 56.045 -15.587 72.436 1.00 28.29 717 ILE B N 1
ATOM 7415 C CA . ILE B 1 450 ? 54.616 -15.326 72.533 1.00 28.60 717 ILE B CA 1
ATOM 7416 C C . ILE B 1 450 ? 53.999 -15.436 71.147 1.00 28.95 717 ILE B C 1
ATOM 7417 O O . ILE B 1 450 ? 54.639 -15.140 70.132 1.00 31.41 717 ILE B O 1
ATOM 7422 N N . SER B 1 451 ? 52.742 -15.872 71.108 1.00 29.63 718 SER B N 1
ATOM 7423 C CA . SER B 1 451 ? 52.021 -15.972 69.848 1.00 28.46 718 SER B CA 1
ATOM 7424 C C . SER B 1 451 ? 52.076 -14.651 69.096 1.00 29.75 718 SER B C 1
ATOM 7425 O O . SER B 1 451 ? 51.824 -13.585 69.667 1.00 30.02 718 SER B O 1
ATOM 7428 N N . ALA B 1 452 ? 52.404 -14.726 67.803 1.00 32.88 719 ALA B N 1
ATOM 7429 C CA . ALA B 1 452 ? 52.519 -13.511 67.002 1.00 32.90 719 ALA B CA 1
ATOM 7430 C C . ALA B 1 452 ? 51.185 -12.782 66.911 1.00 32.50 719 ALA B C 1
ATOM 7431 O O . ALA B 1 452 ? 51.141 -11.548 66.970 1.00 31.23 719 ALA B O 1
ATOM 7433 N N . GLU B 1 453 ? 50.084 -13.526 66.769 1.00 31.31 720 GLU B N 1
ATOM 7434 C CA . GLU B 1 453 ? 48.772 -12.888 66.715 1.00 29.28 720 GLU B CA 1
ATOM 7435 C C . GLU B 1 453 ? 48.458 -12.168 68.021 1.00 27.13 720 GLU B C 1
ATOM 7436 O O . GLU B 1 453 ? 47.907 -11.061 68.013 1.00 27.70 720 GLU B O 1
ATOM 7442 N N . VAL B 1 454 ? 48.807 -12.779 69.155 1.00 26.30 721 VAL B N 1
ATOM 7443 C CA . VAL B 1 454 ? 48.555 -12.145 70.445 1.00 26.10 721 VAL B CA 1
ATOM 7444 C C . VAL B 1 454 ? 49.401 -10.886 70.594 1.00 25.93 721 VAL B C 1
ATOM 7445 O O . VAL B 1 454 ? 48.911 -9.837 71.027 1.00 25.66 721 VAL B O 1
ATOM 7449 N N . MET B 1 455 ? 50.687 -10.971 70.242 1.00 26.15 722 MET B N 1
ATOM 7450 C CA . MET B 1 455 ? 51.548 -9.796 70.334 1.00 26.02 722 MET B CA 1
ATOM 7451 C C . MET B 1 455 ? 51.099 -8.705 69.370 1.00 25.81 722 MET B C 1
ATOM 7452 O O . MET B 1 455 ? 51.158 -7.515 69.701 1.00 25.60 722 MET B O 1
ATOM 7457 N N . ASP B 1 456 ? 50.657 -9.087 68.171 1.00 26.35 723 ASP B N 1
ATOM 7458 C CA . ASP B 1 456 ? 50.142 -8.099 67.229 1.00 26.16 723 ASP B CA 1
ATOM 7459 C C . ASP B 1 456 ? 48.917 -7.389 67.794 1.00 28.00 723 ASP B C 1
ATOM 7460 O O . ASP B 1 456 ? 48.781 -6.167 67.659 1.00 25.67 723 ASP B O 1
ATOM 7465 N N . THR B 1 457 ? 48.013 -8.142 68.427 1.00 25.67 724 THR B N 1
ATOM 7466 C CA . THR B 1 457 ? 46.838 -7.538 69.048 1.00 25.12 724 THR B CA 1
ATOM 7467 C C . THR B 1 457 ? 47.234 -6.623 70.201 1.00 24.97 724 THR B C 1
ATOM 7468 O O . THR B 1 457 ? 46.659 -5.540 70.370 1.00 24.74 724 THR B O 1
ATOM 7472 N N . TYR B 1 458 ? 48.216 -7.041 71.001 1.00 25.21 725 TYR B N 1
ATOM 7473 C CA . TYR B 1 458 ? 48.674 -6.220 72.117 1.00 25.81 725 TYR B CA 1
ATOM 7474 C C . TYR B 1 458 ? 49.274 -4.908 71.625 1.00 25.07 725 TYR B C 1
ATOM 7475 O O . TYR B 1 458 ? 48.941 -3.830 72.131 1.00 24.74 725 TYR B O 1
ATOM 7484 N N . VAL B 1 459 ? 50.160 -4.982 70.629 1.00 24.99 726 VAL B N 1
ATOM 7485 C CA . VAL B 1 459 ? 50.800 -3.777 70.106 1.00 24.91 726 VAL B CA 1
ATOM 7486 C C . VAL B 1 459 ? 49.754 -2.816 69.555 1.00 27.02 726 VAL B C 1
ATOM 7487 O O . VAL B 1 459 ? 49.799 -1.606 69.809 1.00 24.53 726 VAL B O 1
ATOM 7491 N N . LYS B 1 460 ? 48.791 -3.344 68.797 1.00 25.28 727 LYS B N 1
ATOM 7492 C CA . LYS B 1 460 ? 47.782 -2.489 68.179 1.00 27.58 727 LYS B CA 1
ATOM 7493 C C . LYS B 1 460 ? 46.900 -1.825 69.229 1.00 25.37 727 LYS B C 1
ATOM 7494 O O . LYS B 1 460 ? 46.665 -0.612 69.181 1.00 24.13 727 LYS B O 1
ATOM 7500 N N . SER B 1 461 ? 46.399 -2.604 70.190 1.00 24.31 728 SER B N 1
ATOM 7501 C CA . SER B 1 461 ? 45.519 -2.027 71.204 1.00 24.13 728 SER B CA 1
ATOM 7502 C C . SER B 1 461 ? 46.271 -1.076 72.128 1.00 24.04 728 SER B C 1
ATOM 7503 O O . SER B 1 461 ? 45.706 -0.069 72.570 1.00 23.86 728 SER B O 1
ATOM 7506 N N . CYS B 1 462 ? 47.536 -1.377 72.435 1.00 24.82 729 CYS B N 1
ATOM 7507 C CA . CYS B 1 462 ? 48.358 -0.425 73.173 1.00 24.75 729 CYS B CA 1
ATOM 7508 C C . CYS B 1 462 ? 48.461 0.896 72.421 1.00 24.64 729 CYS B C 1
ATOM 7509 O O . CYS B 1 462 ? 48.335 1.972 73.017 1.00 24.49 729 CYS B O 1
ATOM 7512 N N . ALA B 1 463 ? 48.681 0.832 71.107 1.00 24.07 730 ALA B N 1
ATOM 7513 C CA . ALA B 1 463 ? 48.781 2.045 70.301 1.00 24.00 730 ALA B CA 1
ATOM 7514 C C . ALA B 1 463 ? 47.455 2.795 70.266 1.00 23.81 730 ALA B C 1
ATOM 7515 O O . ALA B 1 463 ? 47.407 4.008 70.502 1.00 23.69 730 ALA B O 1
ATOM 7517 N N . GLY B 1 464 ? 46.366 2.087 69.969 1.00 23.80 731 GLY B N 1
ATOM 7518 C CA . GLY B 1 464 ? 45.063 2.734 69.957 1.00 23.64 731 GLY B CA 1
ATOM 7519 C C . GLY B 1 464 ? 44.767 3.470 71.247 1.00 23.50 731 GLY B C 1
ATOM 7520 O O . GLY B 1 464 ? 44.396 4.645 71.237 1.00 23.39 731 GLY B O 1
ATOM 7521 N N . TYR B 1 465 ? 44.935 2.790 72.382 1.00 23.53 732 TYR B N 1
ATOM 7522 C CA . TYR B 1 465 ? 44.591 3.415 73.655 1.00 23.41 732 TYR B CA 1
ATOM 7523 C C . TYR B 1 465 ? 45.590 4.497 74.049 1.00 23.37 732 TYR B C 1
ATOM 7524 O O . TYR B 1 465 ? 45.209 5.475 74.702 1.00 23.25 732 TYR B O 1
ATOM 7533 N N . CYS B 1 466 ? 46.859 4.351 73.664 1.00 23.48 733 CYS B N 1
ATOM 7534 C CA . CYS B 1 466 ? 47.825 5.413 73.923 1.00 23.46 733 CYS B CA 1
ATOM 7535 C C . CYS B 1 466 ? 47.375 6.724 73.292 1.00 23.37 733 CYS B C 1
ATOM 7536 O O . CYS B 1 466 ? 47.359 7.773 73.946 1.00 23.28 733 CYS B O 1
ATOM 7539 N N . VAL B 1 467 ? 47.006 6.681 72.011 1.00 23.40 734 VAL B N 1
ATOM 7540 C CA . VAL B 1 467 ? 46.588 7.896 71.320 1.00 23.34 734 VAL B CA 1
ATOM 7541 C C . VAL B 1 467 ? 45.242 8.379 71.846 1.00 23.20 734 VAL B C 1
ATOM 7542 O O . VAL B 1 467 ? 45.041 9.580 72.061 1.00 23.12 734 VAL B O 1
ATOM 7546 N N . ILE B 1 468 ? 44.298 7.460 72.061 1.00 23.17 735 ILE B N 1
ATOM 7547 C CA . ILE B 1 468 ? 42.947 7.865 72.441 1.00 23.06 735 ILE B CA 1
ATOM 7548 C C . ILE B 1 468 ? 42.937 8.465 73.842 1.00 22.99 735 ILE B C 1
ATOM 7549 O O . ILE B 1 468 ? 42.344 9.525 74.075 1.00 22.91 735 ILE B O 1
ATOM 7554 N N . THR B 1 469 ? 43.579 7.794 74.802 1.00 23.02 736 THR B N 1
ATOM 7555 C CA . THR B 1 469 ? 43.626 8.350 76.151 1.00 22.95 736 THR B CA 1
ATOM 7556 C C . THR B 1 469 ? 44.444 9.634 76.195 1.00 22.92 736 THR B C 1
ATOM 7557 O O . THR B 1 469 ? 44.198 10.495 77.046 1.00 22.85 736 THR B O 1
ATOM 7561 N N . TYR B 1 470 ? 45.416 9.784 75.292 1.00 24.47 737 TYR B N 1
ATOM 7562 C CA . TYR B 1 470 ? 46.130 11.052 75.198 1.00 23.05 73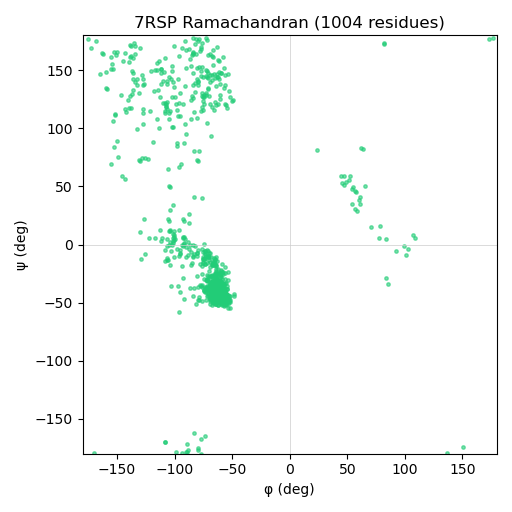7 TYR B CA 1
ATOM 7563 C C . TYR B 1 470 ? 45.214 12.165 74.707 1.00 22.99 737 TYR B C 1
ATOM 7564 O O . TYR B 1 470 ? 45.219 13.271 75.260 1.00 22.95 737 TYR B O 1
ATOM 7573 N N . ILE B 1 471 ? 44.424 11.894 73.664 1.00 22.95 738 ILE B N 1
ATOM 7574 C CA . ILE B 1 471 ? 43.529 12.917 73.128 1.00 22.92 738 ILE B CA 1
ATOM 7575 C C . ILE B 1 471 ? 42.492 13.314 74.168 1.00 22.83 738 ILE B C 1
ATOM 7576 O O . ILE B 1 471 ? 42.198 14.501 74.351 1.00 22.80 738 ILE B O 1
ATOM 7581 N N . LEU B 1 472 ? 41.919 12.333 74.863 1.00 22.79 739 LEU B N 1
ATOM 7582 C CA . LEU B 1 472 ? 40.875 12.599 75.843 1.00 22.73 739 LEU B CA 1
ATOM 7583 C C . LEU B 1 472 ? 41.425 13.027 77.200 1.00 22.70 739 LEU B C 1
ATOM 7584 O O . LEU B 1 472 ? 40.634 13.308 78.106 1.00 22.65 739 LEU B O 1
ATOM 7589 N N . GLY B 1 473 ? 42.744 13.084 77.359 1.00 23.90 740 GLY B N 1
ATOM 7590 C CA . GLY B 1 473 ? 43.352 13.530 78.604 1.00 25.27 740 GLY B CA 1
ATOM 7591 C C . GLY B 1 473 ? 43.007 12.695 79.818 1.00 23.84 740 GLY B C 1
ATOM 7592 O O . GLY B 1 473 ? 42.791 13.248 80.905 1.00 26.14 740 GLY B O 1
ATOM 7593 N N . VAL B 1 474 ? 42.966 11.371 79.666 1.00 23.43 741 VAL B N 1
ATOM 7594 C CA . VAL B 1 474 ? 42.546 10.498 80.754 1.00 23.42 741 VAL B CA 1
ATOM 7595 C C . VAL B 1 474 ? 43.636 10.444 81.815 1.00 24.49 741 VAL B C 1
ATOM 7596 O O . VAL B 1 474 ? 44.811 10.202 81.512 1.00 23.51 741 VAL B O 1
ATOM 7600 N N . GLY B 1 475 ? 43.250 10.678 83.069 1.00 29.52 742 GLY B N 1
ATOM 7601 C CA . GLY B 1 475 ? 44.144 10.564 84.194 1.00 29.11 742 GLY B CA 1
ATOM 7602 C C . GLY B 1 475 ? 43.837 9.350 85.052 1.00 29.23 742 GLY B C 1
ATOM 7603 O O . GLY B 1 475 ? 43.047 8.477 84.691 1.00 27.04 742 GLY B O 1
ATOM 7604 N N . ASP B 1 476 ? 44.484 9.309 86.216 1.00 29.49 743 ASP B N 1
ATOM 7605 C CA . ASP B 1 476 ? 44.279 8.229 87.179 1.00 29.22 743 ASP B CA 1
ATOM 7606 C C . ASP B 1 476 ? 44.574 6.874 86.539 1.00 26.42 743 ASP B C 1
ATOM 7607 O O . ASP B 1 476 ? 43.820 5.908 86.676 1.00 28.57 743 ASP B O 1
ATOM 7612 N N . ARG B 1 477 ? 45.699 6.813 85.828 1.00 26.03 744 ARG B N 1
ATOM 7613 C CA . ARG B 1 477 ? 46.073 5.626 85.059 1.00 27.18 744 ARG B CA 1
ATOM 7614 C C . ARG B 1 477 ? 46.986 4.725 85.891 1.00 33.88 744 ARG B C 1
ATOM 7615 O O . ARG B 1 477 ? 48.177 4.562 85.620 1.00 39.18 744 ARG B O 1
ATOM 7623 N N . HIS B 1 478 ? 46.400 4.128 86.924 1.00 29.10 745 HIS B N 1
ATOM 7624 C CA . HIS B 1 478 ? 47.103 3.106 87.682 1.00 29.70 745 HIS B CA 1
ATOM 7625 C C . HIS B 1 478 ? 46.824 1.730 87.082 1.00 30.91 745 HIS B C 1
ATOM 7626 O O . HIS B 1 478 ? 45.925 1.552 86.257 1.00 33.53 745 HIS B O 1
ATOM 7633 N N . LEU B 1 479 ? 47.613 0.747 87.510 1.00 29.55 746 LEU B N 1
ATOM 7634 C CA . LEU B 1 479 ? 47.614 -0.554 86.852 1.00 26.48 746 LEU B CA 1
ATOM 7635 C C . LEU B 1 479 ? 46.355 -1.372 87.110 1.00 26.75 746 LEU B C 1
ATOM 7636 O O . LEU B 1 479 ? 46.226 -2.455 86.530 1.00 28.85 746 LEU B O 1
ATOM 7641 N N . ASP B 1 480 ? 45.435 -0.905 87.950 1.00 25.05 747 ASP B N 1
ATOM 7642 C CA . ASP B 1 480 ? 44.143 -1.563 88.083 1.00 31.48 747 ASP B CA 1
ATOM 7643 C C . ASP B 1 480 ? 43.115 -1.031 87.093 1.00 30.53 747 ASP B C 1
ATOM 7644 O O . ASP B 1 480 ? 42.027 -1.608 86.978 1.00 29.15 747 ASP B O 1
ATOM 7649 N N . ASN B 1 481 ? 43.436 0.049 86.382 1.00 28.12 748 ASN B N 1
ATOM 7650 C CA . ASN B 1 481 ? 42.600 0.579 85.316 1.00 27.03 748 ASN B CA 1
ATOM 7651 C C . ASN B 1 481 ? 43.113 0.194 83.933 1.00 26.34 748 ASN B C 1
ATOM 7652 O O . ASN B 1 481 ? 42.541 0.629 82.928 1.00 25.73 748 ASN B O 1
ATOM 7657 N N . LEU B 1 482 ? 44.174 -0.605 83.860 1.00 24.84 749 LEU B N 1
ATOM 7658 C CA . LEU B 1 482 ? 44.639 -1.207 82.618 1.00 24.92 749 LEU B CA 1
ATOM 7659 C C . LEU B 1 482 ? 44.296 -2.690 82.667 1.00 25.11 749 LEU B C 1
ATOM 7660 O O . LEU B 1 482 ? 44.730 -3.399 83.581 1.00 27.09 749 LEU B O 1
ATOM 7665 N N . LEU B 1 483 ? 43.502 -3.152 81.705 1.00 23.94 750 LEU B N 1
ATOM 7666 C CA . LEU B 1 483 ? 43.043 -4.532 81.684 1.00 24.13 750 LEU B CA 1
ATOM 7667 C C . LEU B 1 483 ? 43.562 -5.244 80.442 1.00 24.27 750 LEU B C 1
ATOM 7668 O O . LEU B 1 483 ? 43.776 -4.629 79.392 1.00 24.19 750 LEU B O 1
ATOM 7673 N N . LEU B 1 484 ? 43.756 -6.554 80.577 1.00 27.40 751 LEU B N 1
ATOM 7674 C CA . LEU B 1 484 ? 44.362 -7.383 79.546 1.00 26.15 751 LEU B CA 1
ATOM 7675 C C . LEU B 1 484 ? 43.521 -8.633 79.335 1.00 26.58 751 LEU B C 1
ATOM 7676 O O . LEU B 1 484 ? 42.972 -9.190 80.291 1.00 32.55 751 LEU B O 1
ATOM 7681 N N . THR B 1 485 ? 43.413 -9.064 78.082 1.00 24.95 752 THR B N 1
ATOM 7682 C CA . THR B 1 485 ? 42.805 -10.340 77.744 1.00 25.65 752 THR B CA 1
ATOM 7683 C C . THR B 1 485 ? 43.884 -11.313 77.288 1.00 31.29 752 THR B C 1
ATOM 7684 O O . THR B 1 485 ? 44.993 -10.920 76.916 1.00 25.40 752 THR B O 1
ATOM 7688 N N . LYS B 1 486 ? 43.546 -12.602 77.331 1.00 32.70 753 LYS B N 1
ATOM 7689 C CA . LYS B 1 486 ? 44.490 -13.631 76.916 1.00 32.59 753 LYS B CA 1
ATOM 7690 C C . LYS B 1 486 ? 44.678 -13.677 75.406 1.00 32.60 753 LYS B C 1
ATOM 7691 O O . LYS B 1 486 ? 45.567 -14.393 74.933 1.00 34.08 753 LYS B O 1
ATOM 7697 N N . THR B 1 487 ? 43.875 -12.937 74.646 1.00 32.19 754 THR B N 1
ATOM 7698 C CA . THR B 1 487 ? 44.079 -12.788 73.212 1.00 31.25 754 THR B CA 1
ATOM 7699 C C . THR B 1 487 ? 45.011 -11.632 72.876 1.00 26.86 754 THR B C 1
ATOM 7700 O O . THR B 1 487 ? 45.240 -11.360 71.693 1.00 26.26 754 THR B O 1
ATOM 7704 N N . GLY B 1 488 ? 45.542 -10.945 73.885 1.00 26.39 755 GLY B N 1
ATOM 7705 C CA . GLY B 1 488 ? 46.467 -9.853 73.678 1.00 28.42 755 GLY B CA 1
ATOM 7706 C C . GLY B 1 488 ? 45.860 -8.470 73.749 1.00 28.88 755 GLY B C 1
ATOM 7707 O O . GLY B 1 488 ? 46.593 -7.485 73.610 1.00 25.43 755 GLY B O 1
ATOM 7708 N N . LYS B 1 489 ? 44.551 -8.362 73.965 1.00 25.03 756 LYS B N 1
ATOM 7709 C CA . LYS B 1 489 ? 43.896 -7.063 74.001 1.00 24.77 756 LYS B CA 1
ATOM 7710 C C . LYS B 1 489 ? 44.183 -6.353 75.317 1.00 24.84 756 LYS B C 1
ATOM 7711 O O . LYS B 1 489 ? 43.995 -6.921 76.398 1.00 29.15 756 LYS B O 1
ATOM 7717 N N . LEU B 1 490 ? 44.654 -5.114 75.219 1.00 24.39 757 LEU B N 1
ATOM 7718 C CA . LEU B 1 490 ? 44.779 -4.212 76.354 1.00 24.23 757 LEU B CA 1
ATOM 7719 C C . LEU B 1 490 ? 43.754 -3.099 76.203 1.00 24.02 757 LEU B C 1
ATOM 7720 O O . LEU B 1 490 ? 43.515 -2.615 75.092 1.00 23.97 757 LEU B O 1
ATOM 7725 N N . PHE B 1 491 ? 43.139 -2.699 77.312 1.00 23.92 758 PHE B N 1
ATOM 7726 C CA . PHE B 1 491 ? 42.172 -1.614 77.250 1.00 23.74 758 PHE B CA 1
ATOM 7727 C C . PHE B 1 491 ? 42.084 -0.942 78.612 1.00 23.64 758 PHE B C 1
ATOM 7728 O O . PHE B 1 491 ? 42.506 -1.496 79.631 1.00 23.70 758 PHE B O 1
ATOM 7736 N N . HIS B 1 492 ? 41.545 0.274 78.604 1.00 23.53 759 HIS B N 1
ATOM 7737 C CA . HIS B 1 492 ? 41.427 1.110 79.788 1.00 23.42 759 HIS B CA 1
ATOM 7738 C C . HIS B 1 492 ? 40.001 1.082 80.324 1.00 23.40 759 HIS B C 1
ATOM 7739 O O . HIS B 1 492 ? 39.042 0.860 79.581 1.00 24.55 759 HIS B O 1
ATOM 7746 N N . ILE B 1 493 ? 39.873 1.320 81.630 1.00 23.31 760 ILE B N 1
ATOM 7747 C CA . ILE B 1 493 ? 38.581 1.413 82.301 1.00 23.30 760 ILE B CA 1
ATOM 7748 C C . ILE B 1 493 ? 38.625 2.568 83.295 1.00 24.56 760 ILE B C 1
ATOM 7749 O O . ILE B 1 493 ? 39.674 3.162 83.550 1.00 24.32 760 ILE B O 1
ATOM 7754 N N . ASP B 1 494 ? 37.456 2.881 83.855 1.00 24.77 761 ASP B N 1
ATOM 7755 C CA . ASP B 1 494 ? 37.338 3.833 84.955 1.00 28.26 761 ASP B CA 1
ATOM 7756 C C . ASP B 1 494 ? 37.807 5.227 84.559 1.00 28.70 761 ASP B C 1
ATOM 7757 O O . ASP B 1 494 ? 38.937 5.621 84.864 1.00 26.23 761 ASP B O 1
ATOM 7762 N N . PHE B 1 495 ? 36.933 5.991 83.917 1.00 25.54 762 PHE B N 1
ATOM 7763 C CA . PHE B 1 495 ? 37.298 7.289 83.350 1.00 23.17 762 PHE B CA 1
ATOM 7764 C C . PHE B 1 495 ? 36.785 8.440 84.206 1.00 24.01 762 PHE B C 1
ATOM 7765 O O . PHE B 1 495 ? 36.179 9.394 83.715 1.00 23.08 762 PHE B O 1
ATOM 7773 N N . GLY B 1 496 ? 37.050 8.360 85.510 1.00 26.75 763 GLY B N 1
ATOM 7774 C CA . GLY B 1 496 ? 36.685 9.417 86.436 1.00 28.00 763 GLY B CA 1
ATOM 7775 C C . GLY B 1 496 ? 37.549 10.658 86.348 1.00 24.86 763 GLY B C 1
ATOM 7776 O O . GLY B 1 496 ? 37.188 11.683 86.937 1.00 25.77 763 GLY B O 1
ATOM 7777 N N . TYR B 1 497 ? 38.675 10.589 85.640 1.00 25.14 764 TYR B N 1
ATOM 7778 C CA . TYR B 1 497 ? 39.560 11.732 85.430 1.00 27.96 764 TYR B CA 1
ATOM 7779 C C . TYR B 1 497 ? 39.807 11.867 83.935 1.00 27.08 764 TYR B C 1
ATOM 7780 O O . TYR B 1 497 ? 40.449 11.002 83.332 1.00 26.06 764 TYR B O 1
ATOM 7789 N N . ILE B 1 498 ? 39.313 12.951 83.337 1.00 23.29 765 ILE B N 1
ATOM 7790 C CA . ILE B 1 498 ? 39.483 13.193 81.912 1.00 23.85 765 ILE B CA 1
ATOM 7791 C C . ILE B 1 498 ? 39.875 14.648 81.690 1.00 24.96 765 ILE B C 1
ATOM 7792 O O . ILE B 1 498 ? 39.896 15.465 82.612 1.00 24.92 765 ILE B O 1
ATOM 7797 N N . LEU B 1 499 ? 40.193 14.956 80.433 1.00 23.44 766 LEU B N 1
ATOM 7798 C CA . LEU B 1 499 ? 40.453 16.322 79.984 1.00 24.70 766 LEU B CA 1
ATOM 7799 C C . LEU B 1 499 ? 41.593 16.973 80.760 1.00 27.44 766 LEU B C 1
ATOM 7800 O O . LEU B 1 499 ? 41.625 18.195 80.926 1.00 29.86 766 LEU B O 1
ATOM 7805 N N . GLY B 1 500 ? 42.538 16.169 81.240 1.00 26.99 767 GLY B N 1
ATOM 7806 C CA . GLY B 1 500 ? 43.719 16.678 81.899 1.00 26.79 767 GLY B CA 1
ATOM 7807 C C . GLY B 1 500 ? 43.695 16.608 83.410 1.00 30.11 767 GLY B C 1
ATOM 7808 O O . GLY B 1 500 ? 44.728 16.871 84.039 1.00 29.40 767 GLY B O 1
ATOM 7809 N N . ARG B 1 501 ? 42.562 16.266 84.016 1.00 29.49 768 ARG B N 1
ATOM 7810 C CA . ARG B 1 501 ? 42.523 16.144 85.465 1.00 28.21 768 ARG B CA 1
ATOM 7811 C C . ARG B 1 501 ? 43.189 14.847 85.904 1.00 26.74 768 ARG B C 1
ATOM 7812 O O . ARG B 1 501 ? 43.218 13.856 85.169 1.00 26.58 768 ARG B O 1
ATOM 7820 N N . ASP B 1 502 ? 43.727 14.861 87.119 1.00 33.28 769 ASP B N 1
ATOM 7821 C CA . ASP B 1 502 ? 44.461 13.714 87.635 1.00 38.30 769 ASP B CA 1
ATOM 7822 C C . ASP B 1 502 ? 44.637 13.840 89.143 1.00 45.93 769 ASP B C 1
ATOM 7823 O O . ASP B 1 502 ? 44.756 14.955 89.667 1.00 46.38 769 ASP B O 1
ATOM 7828 N N . PRO B 1 503 ? 44.647 12.723 89.874 1.00 55.28 770 PRO B N 1
ATOM 7829 C CA . PRO B 1 503 ? 44.892 12.805 91.323 1.00 60.46 770 PRO B CA 1
ATOM 7830 C C . PRO B 1 503 ? 46.180 13.530 91.666 1.00 64.61 770 PRO B C 1
ATOM 7831 O O . PRO B 1 503 ? 46.193 14.368 92.576 1.00 66.90 770 PRO B O 1
ATOM 7835 N N . LYS B 1 504 ? 47.258 13.241 90.957 1.00 54.84 771 LYS B N 1
ATOM 7836 C CA . LYS B 1 504 ? 48.527 13.897 91.214 1.00 56.90 771 LYS B CA 1
ATOM 7837 C C . LYS B 1 504 ? 48.625 15.202 90.441 1.00 61.33 771 LYS B C 1
ATOM 7838 O O . LYS B 1 504 ? 47.904 15.418 89.461 1.00 55.37 771 LYS B O 1
ATOM 7840 N N . PRO B 1 505 ? 49.500 16.104 90.868 1.00 87.14 772 PRO B N 1
ATOM 7841 C CA . PRO B 1 505 ? 49.782 17.297 90.071 1.00 88.93 772 PRO B CA 1
ATOM 7842 C C . PRO B 1 505 ? 50.785 16.992 88.970 1.00 87.45 772 PRO B C 1
ATOM 7843 O O . PRO B 1 505 ? 51.478 15.973 88.981 1.00 88.84 772 PRO B O 1
ATOM 7847 N N . LEU B 1 506 ? 50.845 17.901 88.003 1.00 74.98 773 LEU B N 1
ATOM 7848 C CA . LEU B 1 506 ? 51.759 17.790 86.872 1.00 66.92 773 LEU B CA 1
ATOM 7849 C C . LEU B 1 506 ? 51.639 16.428 86.184 1.00 59.44 773 LEU B C 1
ATOM 7850 O O . LEU B 1 506 ? 52.635 15.709 86.039 1.00 57.98 773 LEU B O 1
ATOM 7855 N N . PRO B 1 507 ? 50.442 16.039 85.754 1.00 50.22 774 PRO B N 1
ATOM 7856 C CA . PRO B 1 507 ? 50.289 14.765 85.051 1.00 47.32 774 PRO B CA 1
ATOM 7857 C C . PRO B 1 507 ? 50.912 14.840 83.671 1.00 47.74 774 PRO B C 1
ATOM 7858 O O . PRO B 1 507 ? 50.698 15.817 82.937 1.00 50.68 774 PRO B O 1
ATOM 7862 N N . PRO B 1 508 ? 51.694 13.839 83.281 1.00 48.17 775 PRO B N 1
ATOM 7863 C CA . PRO B 1 508 ? 52.319 13.861 81.957 1.00 46.19 775 PRO B CA 1
ATOM 7864 C C . PRO B 1 508 ? 51.264 13.880 80.867 1.00 46.92 775 PRO B C 1
ATOM 7865 O O . PRO B 1 508 ? 50.218 13.225 80.994 1.00 46.73 775 PRO B O 1
ATOM 7869 N N . PRO B 1 509 ? 51.494 14.623 79.782 1.00 49.66 776 PRO B N 1
ATOM 7870 C CA . PRO B 1 509 ? 50.484 14.673 78.715 1.00 48.91 776 PRO B CA 1
ATOM 7871 C C . PRO B 1 509 ? 50.166 13.308 78.139 1.00 47.36 776 PRO B C 1
ATOM 7872 O O . PRO B 1 509 ? 49.040 13.083 77.679 1.00 50.55 776 PRO B O 1
ATOM 7876 N N . MET B 1 510 ? 51.129 12.389 78.155 1.00 40.03 777 MET B N 1
ATOM 7877 C CA . MET B 1 510 ? 50.947 11.026 77.673 1.00 37.72 777 MET B CA 1
ATOM 7878 C C . MET B 1 510 ? 51.245 10.076 78.824 1.00 41.51 777 MET B C 1
ATOM 7879 O O . MET B 1 510 ? 52.386 10.008 79.296 1.00 40.91 777 MET B O 1
ATOM 7884 N N . LYS B 1 511 ? 50.221 9.352 79.277 1.00 42.93 778 LYS B N 1
ATOM 7885 C CA . LYS B 1 511 ? 50.335 8.489 80.453 1.00 46.93 778 LYS B CA 1
ATOM 7886 C C . LYS B 1 511 ? 50.590 7.053 80.001 1.00 46.89 778 LYS B C 1
ATOM 7887 O O . LYS B 1 511 ? 49.679 6.236 79.868 1.00 46.35 778 LYS B O 1
ATOM 7889 N N . LEU B 1 512 ? 51.862 6.750 79.765 1.00 50.82 779 LEU B N 1
ATOM 7890 C CA . LEU B 1 512 ? 52.325 5.386 79.552 1.00 49.30 779 LEU B CA 1
ATOM 7891 C C . LEU B 1 512 ? 52.951 4.854 80.836 1.00 50.95 779 LEU B C 1
ATOM 7892 O O . LEU B 1 512 ? 53.177 5.594 81.795 1.00 54.00 779 LEU B O 1
ATOM 7897 N N . ASN B 1 513 ? 53.241 3.552 80.849 1.00 48.34 780 ASN B N 1
ATOM 7898 C CA . ASN B 1 513 ? 53.917 2.960 81.997 1.00 47.78 780 ASN B CA 1
ATOM 7899 C C . ASN B 1 513 ? 54.861 1.854 81.550 1.00 41.76 780 ASN B C 1
ATOM 7900 O O . ASN B 1 513 ? 54.728 1.271 80.468 1.00 36.24 780 ASN B O 1
ATOM 7905 N N . LYS B 1 514 ? 55.826 1.583 82.423 1.00 40.92 781 LYS B N 1
ATOM 7906 C CA . LYS B 1 514 ? 56.914 0.667 82.089 1.00 40.42 781 LYS B CA 1
ATOM 7907 C C . LYS B 1 514 ? 56.410 -0.732 81.760 1.00 38.13 781 LYS B C 1
ATOM 7908 O O . LYS B 1 514 ? 56.838 -1.331 80.764 1.00 36.93 781 LYS B O 1
ATOM 7914 N N . GLU B 1 515 ? 55.500 -1.272 82.579 1.00 39.82 782 GLU B N 1
ATOM 7915 C CA . GLU B 1 515 ? 55.045 -2.642 82.386 1.00 37.60 782 GLU B CA 1
ATOM 7916 C C . GLU B 1 515 ? 54.391 -2.820 81.023 1.00 31.75 782 GLU B C 1
ATOM 7917 O O . GLU B 1 515 ? 54.411 -3.923 80.466 1.00 32.10 782 GLU B O 1
ATOM 7923 N N . MET B 1 516 ? 53.818 -1.748 80.473 1.00 26.41 783 MET B N 1
ATOM 7924 C CA . MET B 1 516 ? 53.201 -1.811 79.152 1.00 27.98 783 MET B CA 1
ATOM 7925 C C . MET B 1 516 ? 54.260 -1.894 78.058 1.00 30.41 783 MET B C 1
ATOM 7926 O O . MET B 1 516 ? 54.175 -2.737 77.156 1.00 25.20 783 MET B O 1
ATOM 7931 N N . VAL B 1 517 ? 55.276 -1.030 78.130 1.00 28.33 784 VAL B N 1
ATOM 7932 C CA . VAL B 1 517 ? 56.382 -1.095 77.177 1.00 31.27 784 VAL B CA 1
ATOM 7933 C C . VAL B 1 517 ? 57.091 -2.440 77.283 1.00 25.66 784 VAL B C 1
ATOM 7934 O O . VAL B 1 517 ? 57.383 -3.090 76.272 1.00 28.54 784 VAL B O 1
ATOM 7938 N N . GLU B 1 518 ? 57.379 -2.876 78.512 1.00 25.38 785 GLU B N 1
ATOM 7939 C CA . GLU B 1 518 ? 58.018 -4.174 78.705 1.00 27.55 785 GLU B CA 1
ATOM 7940 C C . GLU B 1 518 ? 57.171 -5.303 78.133 1.00 26.80 785 GLU B C 1
ATOM 7941 O O . GLU B 1 518 ? 57.713 -6.305 77.654 1.00 26.02 785 GLU B O 1
ATOM 7947 N N . GLY B 1 519 ? 55.844 -5.152 78.159 1.00 27.88 786 GLY B N 1
ATOM 7948 C CA . GLY B 1 519 ? 54.972 -6.200 77.656 1.00 26.49 786 GLY B CA 1
ATOM 7949 C C . GLY B 1 519 ? 55.213 -6.553 76.201 1.00 26.65 786 GLY B C 1
ATOM 7950 O O . GLY B 1 519 ? 55.044 -7.709 75.806 1.00 26.85 786 GLY B O 1
ATOM 7951 N N . MET B 1 520 ? 55.606 -5.574 75.384 1.00 25.63 787 MET B N 1
ATOM 7952 C CA . MET B 1 520 ? 55.851 -5.803 73.965 1.00 25.78 787 MET B CA 1
ATOM 7953 C C . MET B 1 520 ? 57.308 -6.136 73.661 1.00 26.06 787 MET B C 1
ATOM 7954 O O . MET B 1 520 ? 57.671 -6.260 72.486 1.00 26.21 787 MET B O 1
ATOM 7959 N N . GLY B 1 521 ? 58.141 -6.294 74.688 1.00 26.01 788 GLY B N 1
ATOM 7960 C CA . GLY B 1 521 ? 59.539 -6.635 74.512 1.00 26.29 788 GLY B CA 1
ATOM 7961 C C . GLY B 1 521 ? 60.517 -5.524 74.825 1.00 26.24 788 GLY B C 1
ATOM 7962 O O . GLY B 1 521 ? 61.722 -5.710 74.609 1.00 26.49 788 GLY B O 1
ATOM 7963 N N . GLY B 1 522 ? 60.054 -4.385 75.332 1.00 26.29 789 GLY B N 1
ATOM 7964 C CA . GLY B 1 522 ? 60.924 -3.261 75.606 1.00 29.16 789 GLY B CA 1
ATOM 7965 C C . GLY B 1 522 ? 61.197 -2.434 74.363 1.00 26.99 789 GLY B C 1
ATOM 7966 O O . GLY B 1 522 ? 60.835 -2.787 73.240 1.00 25.99 789 GLY B O 1
ATOM 7967 N N . THR B 1 523 ? 61.860 -1.296 74.580 1.00 28.50 790 THR B N 1
ATOM 7968 C CA . THR B 1 523 ? 62.175 -0.409 73.466 1.00 26.90 790 THR B CA 1
ATOM 7969 C C . THR B 1 523 ? 63.115 -1.059 72.462 1.00 28.71 790 THR B C 1
ATOM 7970 O O . THR B 1 523 ? 63.127 -0.657 71.293 1.00 30.01 790 THR B O 1
ATOM 7974 N N . GLN B 1 524 ? 63.903 -2.051 72.884 1.00 26.47 791 GLN B N 1
ATOM 7975 C CA . GLN B 1 524 ? 64.802 -2.742 71.969 1.00 26.82 791 GLN B CA 1
ATOM 7976 C C . GLN B 1 524 ? 64.074 -3.709 71.046 1.00 26.90 791 GLN B C 1
ATOM 7977 O O . GLN B 1 524 ? 64.705 -4.269 70.145 1.00 27.19 791 GLN B O 1
ATOM 7983 N N . SER B 1 525 ? 62.777 -3.920 71.249 1.00 26.66 792 SER B N 1
ATOM 7984 C CA . SER B 1 525 ? 61.999 -4.802 70.393 1.00 26.72 792 SER B CA 1
ATOM 7985 C C . SER B 1 525 ? 61.531 -4.062 69.145 1.00 26.63 792 SER B C 1
ATOM 7986 O O . SER B 1 525 ? 61.274 -2.856 69.173 1.00 26.40 792 SER B O 1
ATOM 7989 N N . GLU B 1 526 ? 61.431 -4.799 68.036 1.00 26.81 793 GLU B N 1
ATOM 7990 C CA . GLU B 1 526 ? 60.800 -4.230 66.853 1.00 26.70 793 GLU B CA 1
ATOM 7991 C C . GLU B 1 526 ? 59.332 -3.922 67.101 1.00 26.37 793 GLU B C 1
ATOM 7992 O O . GLU B 1 526 ? 58.750 -3.098 66.387 1.00 26.21 793 GLU B O 1
ATOM 7998 N N . GLN B 1 527 ? 58.724 -4.562 68.103 1.00 26.28 794 GLN B N 1
ATOM 7999 C CA . GLN B 1 527 ? 57.341 -4.254 68.450 1.00 25.98 794 GLN B CA 1
ATOM 8000 C C . GLN B 1 527 ? 57.192 -2.812 68.916 1.00 25.72 794 GLN B C 1
ATOM 8001 O O . GLN B 1 527 ? 56.128 -2.210 68.734 1.00 25.48 794 GLN B O 1
ATOM 8007 N N . TYR B 1 528 ? 58.238 -2.241 69.520 1.00 25.76 795 TYR B N 1
ATOM 8008 C CA . TYR B 1 528 ? 58.151 -0.852 69.957 1.00 25.54 795 TYR B CA 1
ATOM 8009 C C . TYR B 1 528 ? 57.990 0.089 68.770 1.00 25.50 795 TYR B C 1
ATOM 8010 O O . TYR B 1 528 ? 57.205 1.041 68.828 1.00 25.26 795 TYR B O 1
ATOM 8019 N N . GLN B 1 529 ? 58.728 -0.157 67.684 1.00 25.73 796 GLN B N 1
ATOM 8020 C CA . GLN B 1 529 ? 58.563 0.673 66.495 1.00 25.71 796 GLN B CA 1
ATOM 8021 C C . GLN B 1 529 ? 57.203 0.444 65.847 1.00 25.56 796 GLN B C 1
ATOM 8022 O O . GLN B 1 529 ? 56.570 1.394 65.371 1.00 25.39 796 GLN B O 1
ATOM 8028 N N . GLU B 1 530 ? 56.741 -0.808 65.805 1.00 25.62 797 GLU B N 1
ATOM 8029 C CA . GLU B 1 530 ? 55.387 -1.069 65.325 1.00 25.47 797 GLU B CA 1
ATOM 8030 C C . GLU B 1 530 ? 54.361 -0.339 66.182 1.00 25.17 797 GLU B C 1
ATOM 8031 O O . GLU B 1 530 ? 53.390 0.223 65.662 1.00 25.01 797 GLU B O 1
ATOM 8037 N N . PHE B 1 531 ? 54.570 -0.331 67.501 1.00 25.11 798 PHE B N 1
ATOM 8038 C CA . PHE B 1 531 ? 53.701 0.426 68.396 1.00 24.85 798 PHE B CA 1
ATOM 8039 C C . PHE B 1 531 ? 53.715 1.910 68.042 1.00 24.72 798 PHE B C 1
ATOM 8040 O O . PHE B 1 531 ? 52.659 2.541 67.919 1.00 24.53 798 PHE B O 1
ATOM 8048 N N . ARG B 1 532 ? 54.909 2.481 67.864 1.00 24.85 799 ARG B N 1
ATOM 8049 C CA . ARG B 1 532 ? 55.009 3.879 67.459 1.00 24.77 799 ARG B CA 1
ATOM 8050 C C . ARG B 1 532 ? 54.327 4.113 66.116 1.00 24.75 799 ARG B C 1
ATOM 8051 O O . ARG B 1 532 ? 53.599 5.098 65.943 1.00 24.59 799 ARG B O 1
ATOM 8059 N N . LYS B 1 533 ? 54.548 3.214 65.153 1.00 24.93 800 LYS B N 1
ATOM 8060 C CA . LYS B 1 533 ? 53.952 3.383 63.832 1.00 24.93 800 LYS B CA 1
ATOM 8061 C C . LYS B 1 533 ? 52.431 3.378 63.900 1.00 24.71 800 LYS B C 1
ATOM 8062 O O . LYS B 1 533 ? 51.770 4.176 63.225 1.00 24.60 800 LYS B O 1
ATOM 8068 N N . GLN B 1 534 ? 51.851 2.488 64.708 1.00 24.64 801 GLN B N 1
ATOM 8069 C CA . GLN B 1 534 ? 50.394 2.442 64.814 1.00 24.45 801 GLN B CA 1
ATOM 8070 C C . GLN B 1 534 ? 49.851 3.697 65.490 1.00 26.30 801 GLN B C 1
ATOM 8071 O O . GLN B 1 534 ? 48.772 4.183 65.129 1.00 24.11 801 GLN B O 1
ATOM 8077 N N . CYS B 1 535 ? 50.583 4.229 66.476 1.00 24.23 802 CYS B N 1
ATOM 8078 C CA . CYS B 1 535 ? 50.191 5.488 67.100 1.00 24.05 802 CYS B CA 1
ATOM 8079 C C . CYS B 1 535 ? 50.149 6.613 66.071 1.00 24.05 802 CYS B C 1
ATOM 8080 O O . CYS B 1 535 ? 49.163 7.351 65.984 1.00 23.99 802 CYS B O 1
ATOM 8083 N N . TYR B 1 536 ? 51.218 6.758 65.283 1.00 26.55 803 TYR B N 1
ATOM 8084 C CA . TYR B 1 536 ? 51.237 7.774 64.231 1.00 26.09 803 TYR B CA 1
ATOM 8085 C C . TYR B 1 536 ? 50.004 7.666 63.342 1.00 25.31 803 TYR B C 1
ATOM 8086 O O . TYR B 1 536 ? 49.318 8.660 63.075 1.00 25.79 803 TYR B O 1
ATOM 8095 N N . THR B 1 537 ? 49.711 6.452 62.872 1.00 26.45 804 THR B N 1
ATOM 8096 C CA . THR B 1 537 ? 48.602 6.254 61.945 1.00 25.81 804 THR B CA 1
ATOM 8097 C C . THR B 1 537 ? 47.271 6.613 62.594 1.00 27.11 804 THR B C 1
ATOM 8098 O O . THR B 1 537 ? 46.452 7.326 62.004 1.00 27.31 804 THR B O 1
ATOM 8102 N N . ALA B 1 538 ? 47.036 6.124 63.814 1.00 25.05 805 ALA B N 1
ATOM 8103 C CA . ALA B 1 538 ? 45.800 6.457 64.517 1.00 25.10 805 ALA B CA 1
ATOM 8104 C C . ALA B 1 538 ? 45.699 7.956 64.779 1.00 24.10 805 ALA B C 1
ATOM 8105 O O . ALA B 1 538 ? 44.614 8.542 64.678 1.00 23.99 805 ALA B O 1
ATOM 8107 N N . PHE B 1 539 ? 46.822 8.592 65.119 1.00 24.00 806 PHE B N 1
ATOM 8108 C CA . PHE B 1 539 ? 46.825 10.029 65.376 1.00 23.95 806 PHE B CA 1
ATOM 8109 C C . PHE B 1 539 ? 46.434 10.812 64.127 1.00 23.96 806 PHE B C 1
ATOM 8110 O O . PHE B 1 539 ? 45.582 11.707 64.181 1.00 24.19 806 PHE B O 1
ATOM 8118 N N . LEU B 1 540 ? 47.047 10.483 62.986 1.00 24.75 807 LEU B N 1
ATOM 8119 C CA . LEU B 1 540 ? 46.724 11.181 61.744 1.00 24.78 807 LEU B CA 1
ATOM 8120 C C . LEU B 1 540 ? 45.274 10.945 61.338 1.00 26.61 807 LEU B C 1
ATOM 8121 O O . LEU B 1 540 ? 44.607 11.856 60.834 1.00 28.27 807 LEU B O 1
ATOM 8126 N N . HIS B 1 541 ? 44.769 9.727 61.546 1.00 26.39 808 HIS B N 1
ATOM 8127 C CA . HIS B 1 541 ? 43.383 9.428 61.197 1.00 27.48 808 HIS B CA 1
ATOM 8128 C C . HIS B 1 541 ? 42.415 10.247 62.041 1.00 29.49 808 HIS B C 1
ATOM 8129 O O . HIS B 1 541 ? 41.504 10.894 61.512 1.00 27.96 808 HIS B O 1
ATOM 8136 N N . LEU B 1 542 ? 42.594 10.221 63.363 1.00 23.62 809 LEU B N 1
ATOM 8137 C CA . LEU B 1 542 ? 41.689 10.949 64.245 1.00 23.50 809 LEU B CA 1
ATOM 8138 C C . LEU B 1 542 ? 41.802 12.455 64.046 1.00 23.71 809 LEU B C 1
ATOM 8139 O O . LEU B 1 542 ? 40.801 13.170 64.169 1.00 23.44 809 LEU B O 1
ATOM 8144 N N . ARG B 1 543 ? 43.003 12.953 63.739 1.00 24.63 810 ARG B N 1
ATOM 8145 C CA . ARG B 1 543 ? 43.158 14.367 63.415 1.00 24.09 810 ARG B CA 1
ATOM 8146 C C . ARG B 1 543 ? 42.243 14.771 62.266 1.00 26.13 810 ARG B C 1
ATOM 8147 O O . ARG B 1 543 ? 41.678 15.870 62.266 1.00 24.15 810 ARG B O 1
ATOM 8155 N N . ARG B 1 544 ? 42.080 13.887 61.278 1.00 27.11 811 ARG B N 1
ATOM 8156 C CA . ARG B 1 544 ? 41.240 14.202 60.129 1.00 30.99 811 ARG B CA 1
ATOM 8157 C C . ARG B 1 544 ? 39.762 14.273 60.490 1.00 27.18 811 ARG B C 1
ATOM 8158 O O . ARG B 1 544 ? 38.983 14.860 59.732 1.00 27.08 811 ARG B O 1
ATOM 8166 N N . TYR B 1 545 ? 39.358 13.691 61.619 1.00 23.91 812 TYR B N 1
ATOM 8167 C CA . TYR B 1 545 ? 37.992 13.803 62.112 1.00 23.82 812 TYR B CA 1
ATOM 8168 C C . TYR B 1 545 ? 37.892 14.751 63.302 1.00 26.28 812 TYR B C 1
ATOM 8169 O O . TYR B 1 545 ? 36.942 14.665 64.086 1.00 24.55 812 TYR B O 1
ATOM 8178 N N . SER B 1 546 ? 38.859 15.658 63.450 1.00 23.63 813 SER B N 1
ATOM 8179 C CA . SER B 1 546 ? 38.883 16.542 64.611 1.00 23.60 813 SER B CA 1
ATOM 8180 C C . SER B 1 546 ? 37.649 17.437 64.660 1.00 25.57 813 SER B C 1
ATOM 8181 O O . SER B 1 546 ? 37.133 17.738 65.744 1.00 23.54 813 SER B O 1
ATOM 8184 N N . ASN B 1 547 ? 37.158 17.873 63.497 1.00 23.99 814 ASN B N 1
ATOM 8185 C CA . ASN B 1 547 ? 35.964 18.714 63.481 1.00 23.99 814 ASN B CA 1
ATOM 8186 C C . ASN B 1 547 ? 34.768 17.982 64.074 1.00 23.91 814 ASN B C 1
ATOM 8187 O O . ASN B 1 547 ? 34.010 18.556 64.866 1.00 23.90 814 ASN B O 1
ATOM 8192 N N . LEU B 1 548 ? 34.583 16.713 63.709 1.00 23.27 815 LEU B N 1
ATOM 8193 C CA . LEU B 1 548 ? 33.481 15.936 64.268 1.00 23.22 815 LEU B CA 1
ATOM 8194 C C . LEU B 1 548 ? 33.658 15.739 65.769 1.00 25.71 815 LEU B C 1
ATOM 8195 O O . LEU B 1 548 ? 32.729 15.969 66.553 1.00 23.36 815 LEU B O 1
ATOM 8200 N N . ILE B 1 549 ? 34.851 15.314 66.188 1.00 22.92 816 ILE B N 1
ATOM 8201 C CA . ILE B 1 549 ? 35.098 15.055 67.604 1.00 22.88 816 ILE B CA 1
ATOM 8202 C C . ILE B 1 549 ? 34.959 16.335 68.418 1.00 22.88 816 ILE B C 1
ATOM 8203 O O . ILE B 1 549 ? 34.359 16.338 69.500 1.00 22.85 816 ILE B O 1
ATOM 8208 N N . LEU B 1 550 ? 35.516 17.439 67.917 1.00 22.93 817 LEU B N 1
ATOM 8209 C CA . LEU B 1 550 ? 35.414 18.704 68.638 1.00 22.96 817 LEU B CA 1
ATOM 8210 C C . LEU B 1 550 ? 33.975 19.202 68.676 1.00 24.52 817 LEU B C 1
ATOM 8211 O O . LEU B 1 550 ? 33.530 19.755 69.688 1.00 22.98 817 LEU B O 1
ATOM 8216 N N . ASN B 1 551 ? 33.230 19.011 67.586 1.00 23.00 818 ASN B N 1
ATOM 8217 C CA . ASN B 1 551 ? 31.833 19.430 67.575 1.00 23.04 818 ASN B CA 1
ATOM 8218 C C . ASN B 1 551 ? 31.015 18.651 68.596 1.00 22.99 818 ASN B C 1
ATOM 8219 O O . ASN B 1 551 ? 30.161 19.222 69.284 1.00 23.03 818 ASN B O 1
ATOM 8224 N N . LEU B 1 552 ? 31.254 17.342 68.705 1.00 23.43 819 LEU B N 1
ATOM 8225 C CA . LEU B 1 552 ? 30.533 16.549 69.694 1.00 27.84 819 LEU B CA 1
ATOM 8226 C C . LEU B 1 552 ? 30.834 17.033 71.106 1.00 26.38 819 LEU B C 1
ATOM 8227 O O . LEU B 1 552 ? 29.932 17.116 71.949 1.00 23.42 819 LEU B O 1
ATOM 8232 N N . PHE B 1 553 ? 32.094 17.369 71.383 1.00 23.64 820 PHE B N 1
ATOM 8233 C CA . PHE B 1 553 ? 32.424 17.897 72.701 1.00 23.48 820 PHE B CA 1
ATOM 8234 C C . PHE B 1 553 ? 31.821 19.279 72.919 1.00 23.55 820 PHE B C 1
ATOM 8235 O O . PHE B 1 553 ? 31.476 19.627 74.053 1.00 23.56 820 PHE B O 1
ATOM 8243 N N . SER B 1 554 ? 31.684 20.077 71.856 1.00 22.99 821 SER B N 1
ATOM 8244 C CA . SER B 1 554 ? 31.061 21.388 72.005 1.00 23.08 821 SER B CA 1
ATOM 8245 C C . SER B 1 554 ? 29.606 21.269 72.437 1.00 23.13 821 SER B C 1
ATOM 8246 O O . SER B 1 554 ? 29.075 22.178 73.085 1.00 23.21 821 SER B O 1
ATOM 8249 N N . LEU B 1 555 ? 28.945 20.163 72.094 1.00 23.15 822 LEU B N 1
ATOM 8250 C CA . LEU B 1 555 ? 27.567 19.944 72.514 1.00 23.21 822 LEU B CA 1
ATOM 8251 C C . LEU B 1 555 ? 27.459 19.435 73.946 1.00 23.19 822 LEU B C 1
ATOM 8252 O O . LEU B 1 555 ? 26.343 19.338 74.468 1.00 24.04 822 LEU B O 1
ATOM 8257 N N . MET B 1 556 ? 28.580 19.113 74.589 1.00 26.07 823 MET B N 1
ATOM 8258 C CA . MET B 1 556 ? 28.592 18.631 75.963 1.00 24.20 823 MET B CA 1
ATOM 8259 C C . MET B 1 556 ? 29.038 19.689 76.963 1.00 27.46 823 MET B C 1
ATOM 8260 O O . MET B 1 556 ? 29.118 19.394 78.159 1.00 28.79 823 MET B O 1
ATOM 8265 N N . VAL B 1 557 ? 29.326 20.911 76.508 1.00 25.80 824 VAL B N 1
ATOM 8266 C CA . VAL B 1 557 ? 29.965 21.898 77.377 1.00 31.37 824 VAL B CA 1
ATOM 8267 C C . VAL B 1 557 ? 29.099 22.224 78.585 1.00 32.23 824 VAL B C 1
ATOM 8268 O O . VAL B 1 557 ? 29.619 22.545 79.660 1.00 33.73 824 VAL B O 1
ATOM 8272 N N . ASP B 1 558 ? 27.777 22.164 78.437 1.00 31.79 825 ASP B N 1
ATOM 8273 C CA . ASP B 1 558 ? 26.861 22.482 79.522 1.00 33.30 825 ASP B CA 1
ATOM 8274 C C . ASP B 1 558 ? 26.314 21.239 80.210 1.00 33.64 825 ASP B C 1
ATOM 8275 O O . ASP B 1 558 ? 25.413 21.352 81.047 1.00 35.68 825 ASP B O 1
ATOM 8280 N N . ALA B 1 559 ? 26.841 20.062 79.883 1.00 27.47 826 ALA B N 1
ATOM 8281 C CA . ALA B 1 559 ? 26.343 18.818 80.444 1.00 30.34 826 ALA B CA 1
ATOM 8282 C C . ALA B 1 559 ? 26.813 18.643 81.884 1.00 29.61 826 ALA B C 1
ATOM 8283 O O . ALA B 1 559 ? 27.827 19.201 82.312 1.00 29.80 826 ALA B O 1
ATOM 8285 N N A ASN B 1 560 ? 26.046 17.860 82.643 0.53 29.35 827 ASN B N 1
ATOM 8286 N N B ASN B 1 560 ? 26.059 17.832 82.631 0.47 29.37 827 ASN B N 1
ATOM 8287 C CA A ASN B 1 560 ? 26.386 17.569 84.035 0.53 29.66 827 ASN B CA 1
ATOM 8288 C CA B ASN B 1 560 ? 26.365 17.532 84.029 0.47 29.76 827 ASN B CA 1
ATOM 8289 C C A ASN B 1 560 ? 27.383 16.409 84.069 0.53 30.85 827 ASN B C 1
ATOM 8290 C C B ASN B 1 560 ? 27.394 16.401 84.088 0.47 30.72 827 ASN B C 1
ATOM 8291 O O A ASN B 1 560 ? 27.095 15.292 84.505 0.53 31.61 827 ASN B O 1
ATOM 8292 O O B ASN B 1 560 ? 27.141 15.293 84.567 0.47 31.67 827 ASN B O 1
ATOM 8301 N N . ILE B 1 561 ? 28.582 16.704 83.578 1.00 27.65 828 ILE B N 1
ATOM 8302 C CA . ILE B 1 561 ? 29.705 15.779 83.552 1.00 28.60 828 ILE B CA 1
ATOM 8303 C C . ILE B 1 561 ? 30.811 16.415 84.386 1.00 26.39 828 ILE B C 1
ATOM 8304 O O . ILE B 1 561 ? 31.231 17.538 84.093 1.00 27.38 828 ILE B O 1
ATOM 8309 N N . PRO B 1 562 ? 31.314 15.744 85.429 1.00 26.82 829 PRO B N 1
ATOM 8310 C CA . PRO B 1 562 ? 32.165 16.450 86.409 1.00 25.54 829 PRO B CA 1
ATOM 8311 C C . PRO B 1 562 ? 33.339 17.194 85.797 1.00 27.03 829 PRO B C 1
ATOM 8312 O O . PRO B 1 562 ? 33.497 18.397 86.039 1.00 30.63 829 PRO B O 1
ATOM 8316 N N . ASP B 1 563 ? 34.177 16.515 85.015 1.00 29.38 830 ASP B N 1
ATOM 8317 C CA . ASP B 1 563 ? 35.392 17.144 84.512 1.00 26.45 830 ASP B CA 1
ATOM 8318 C C . ASP B 1 563 ? 35.127 18.127 83.379 1.00 28.89 830 ASP B C 1
ATOM 8319 O O . ASP B 1 563 ? 36.031 18.890 83.020 1.00 31.02 830 ASP B O 1
ATOM 8324 N N . ILE B 1 564 ? 33.921 18.126 82.812 1.00 29.90 831 ILE B N 1
ATOM 8325 C CA . ILE B 1 564 ? 33.513 19.202 81.917 1.00 27.03 831 ILE B CA 1
ATOM 8326 C C . ILE B 1 564 ? 32.981 20.383 82.716 1.00 31.56 831 ILE B C 1
ATOM 8327 O O . ILE B 1 564 ? 33.325 21.539 82.443 1.00 29.97 831 ILE B O 1
ATOM 8332 N N . ALA B 1 565 ? 32.142 20.110 83.720 1.00 32.32 832 ALA B N 1
ATOM 8333 C CA . ALA B 1 565 ? 31.547 21.181 84.511 1.00 34.38 832 ALA B CA 1
ATOM 8334 C C . ALA B 1 565 ? 32.605 22.019 85.217 1.00 34.53 832 ALA B C 1
ATOM 8335 O O . ALA B 1 565 ? 32.361 23.192 85.522 1.00 35.85 832 ALA B O 1
ATOM 8337 N N . LEU B 1 566 ? 33.776 21.440 85.493 1.00 36.53 833 LEU B N 1
ATOM 8338 C CA . LEU B 1 566 ? 34.841 22.203 86.134 1.00 42.93 833 LEU B CA 1
ATOM 8339 C C . LEU B 1 566 ? 35.172 23.459 85.341 1.00 45.32 833 LEU B C 1
ATOM 8340 O O . LEU B 1 566 ? 35.343 24.541 85.915 1.00 49.45 833 LEU B O 1
ATOM 8345 N N . GLU B 1 567 ? 35.256 23.337 84.018 1.00 36.27 834 GLU B N 1
ATOM 8346 C CA . GLU B 1 567 ? 35.624 24.457 83.150 1.00 35.87 834 GLU B CA 1
ATOM 8347 C C . GLU B 1 567 ? 34.928 24.297 81.809 1.00 34.52 834 GLU B C 1
ATOM 8348 O O . GLU B 1 567 ? 35.544 23.914 80.807 1.00 34.61 834 GLU B O 1
ATOM 8354 N N . PRO B 1 568 ? 33.625 24.580 81.752 1.00 38.44 835 PRO B N 1
ATOM 8355 C CA . PRO B 1 568 ? 32.912 24.476 80.468 1.00 37.50 835 PRO B CA 1
ATOM 8356 C C . PRO B 1 568 ? 33.556 25.280 79.349 1.00 40.15 835 PRO B C 1
ATOM 8357 O O . PRO B 1 568 ? 33.688 24.777 78.227 1.00 38.81 835 PRO B O 1
ATOM 8361 N N . ASP B 1 569 ? 33.980 26.513 79.630 1.00 44.37 836 ASP B N 1
ATOM 8362 C CA . ASP B 1 569 ? 34.482 27.390 78.578 1.00 44.73 836 ASP B CA 1
ATOM 8363 C C . ASP B 1 569 ? 35.791 26.907 77.964 1.00 39.86 836 ASP B C 1
ATOM 8364 O O . ASP B 1 569 ? 36.168 27.391 76.892 1.00 39.50 836 ASP B O 1
ATOM 8369 N N . LYS B 1 570 ? 36.497 25.981 78.616 1.00 32.51 837 LYS B N 1
ATOM 8370 C CA . LYS B 1 570 ? 37.793 25.516 78.136 1.00 33.43 837 LYS B CA 1
ATOM 8371 C C . LYS B 1 570 ? 37.796 24.035 77.776 1.00 30.60 837 LYS B C 1
ATOM 8372 O O . LYS B 1 570 ? 38.857 23.493 77.444 1.00 32.90 837 LYS B O 1
ATOM 8378 N N . THR B 1 571 ? 36.640 23.369 77.821 1.00 31.50 838 THR B N 1
ATOM 8379 C CA . THR B 1 571 ? 36.605 21.930 77.577 1.00 29.50 838 THR B CA 1
ATOM 8380 C C . THR B 1 571 ? 37.021 21.599 76.148 1.00 29.63 838 THR B C 1
ATOM 8381 O O . THR B 1 571 ? 37.895 20.752 75.928 1.00 30.83 838 THR B O 1
ATOM 8385 N N . VAL B 1 572 ? 36.410 22.259 75.161 1.00 24.19 839 VAL B N 1
ATOM 8386 C CA . VAL B 1 572 ? 36.718 21.951 73.766 1.00 23.76 839 VAL B CA 1
ATOM 8387 C C . VAL B 1 572 ? 38.189 22.221 73.468 1.00 26.57 839 VAL B C 1
ATOM 8388 O O . VAL B 1 572 ? 38.858 21.421 72.801 1.00 23.83 839 VAL B O 1
ATOM 8392 N N . LYS B 1 573 ? 38.716 23.350 73.949 1.00 24.08 840 LYS B N 1
ATOM 8393 C CA . LYS B 1 573 ? 40.115 23.680 73.687 1.00 27.19 840 LYS B CA 1
ATOM 8394 C C . LYS B 1 573 ? 41.049 22.600 74.218 1.00 27.68 840 LYS B C 1
ATOM 8395 O O . LYS B 1 573 ? 42.080 22.303 73.603 1.00 27.67 840 LYS B O 1
ATOM 8401 N N . LYS B 1 574 ? 40.708 22.001 75.364 1.00 28.49 841 LYS B N 1
ATOM 8402 C CA . LYS B 1 574 ? 41.552 20.948 75.922 1.00 28.41 841 LYS B CA 1
ATOM 8403 C C . LYS B 1 574 ? 41.707 19.788 74.947 1.00 29.10 841 LYS B C 1
ATOM 8404 O O . LYS B 1 574 ? 42.813 19.268 74.759 1.00 29.18 841 LYS B O 1
ATOM 8410 N N . VAL B 1 575 ? 40.607 19.363 74.321 1.00 24.86 842 VAL B N 1
ATOM 8411 C CA . VAL B 1 575 ? 40.687 18.314 73.308 1.00 23.88 842 VAL B CA 1
ATOM 8412 C C . VAL B 1 575 ? 41.354 18.844 72.046 1.00 24.46 842 VAL B C 1
ATOM 8413 O O . VAL B 1 575 ? 42.218 18.182 71.457 1.00 24.75 842 VAL B O 1
ATOM 8417 N N . GLN B 1 576 ? 40.966 20.045 71.614 1.00 24.94 843 GLN B N 1
ATOM 8418 C CA . GLN B 1 576 ? 41.496 20.605 70.376 1.00 24.13 843 GLN B CA 1
ATOM 8419 C C . GLN B 1 576 ? 43.019 20.664 70.394 1.00 26.78 843 GLN B C 1
ATOM 8420 O O . GLN B 1 576 ? 43.672 20.322 69.401 1.00 24.91 843 GLN B O 1
ATOM 8426 N N . ASP B 1 577 ? 43.606 21.089 71.516 1.00 25.84 844 ASP B N 1
ATOM 8427 C CA . ASP B 1 577 ? 45.058 21.216 71.585 1.00 24.56 844 ASP B CA 1
ATOM 8428 C C . ASP B 1 577 ? 45.753 19.881 71.351 1.00 24.55 844 ASP B C 1
ATOM 8429 O O . ASP B 1 577 ? 46.851 19.842 70.783 1.00 24.70 844 ASP B O 1
ATOM 8434 N N . LYS B 1 578 ? 45.136 18.779 71.784 1.00 24.08 845 LYS B N 1
ATOM 8435 C CA . LYS B 1 578 ? 45.772 17.476 71.648 1.00 24.89 845 LYS B CA 1
ATOM 8436 C C . LYS B 1 578 ? 45.994 17.107 70.187 1.00 24.93 845 LYS B C 1
ATOM 8437 O O . LYS B 1 578 ? 46.934 16.368 69.869 1.00 23.73 845 LYS B O 1
ATOM 8443 N N . PHE B 1 579 ? 45.145 17.606 69.285 1.00 25.73 846 PHE B N 1
ATOM 8444 C CA . PHE B 1 579 ? 45.276 17.273 67.871 1.00 24.55 846 PHE B CA 1
ATOM 8445 C C . PHE B 1 579 ? 46.456 17.974 67.212 1.00 26.02 846 PHE B C 1
ATOM 8446 O O . PHE B 1 579 ? 46.873 17.561 66.125 1.00 25.56 846 PHE B O 1
ATOM 8454 N N . ARG B 1 580 ? 46.995 19.018 67.840 1.00 28.44 847 ARG B N 1
ATOM 8455 C CA . ARG B 1 580 ? 48.082 19.811 67.266 1.00 29.25 847 ARG B CA 1
ATOM 8456 C C . ARG B 1 580 ? 47.785 20.165 65.811 1.00 28.79 847 ARG B C 1
ATOM 8457 O O . ARG B 1 580 ? 48.594 19.945 64.907 1.00 26.61 847 ARG B O 1
ATOM 8465 N N . LEU B 1 581 ? 46.592 20.722 65.589 1.00 27.42 848 LEU B N 1
ATOM 8466 C CA . LEU B 1 581 ? 46.174 21.098 64.245 1.00 25.35 848 LEU B CA 1
ATOM 8467 C C . LEU B 1 581 ? 47.039 22.200 63.654 1.00 31.02 848 LEU B C 1
ATOM 8468 O O . LEU B 1 581 ? 46.964 22.444 62.444 1.00 32.63 848 LEU B O 1
ATOM 8473 N N . ASP B 1 582 ? 47.850 22.870 64.473 1.00 30.42 849 ASP B N 1
ATOM 8474 C CA . ASP B 1 582 ? 48.840 23.808 63.966 1.00 32.79 849 ASP B CA 1
ATOM 8475 C C . ASP B 1 582 ? 49.987 23.111 63.248 1.00 36.45 849 ASP B C 1
ATOM 8476 O O . ASP B 1 582 ? 50.798 23.789 62.609 1.00 36.44 849 ASP B O 1
ATOM 8481 N N . LEU B 1 583 ? 50.071 21.787 63.335 1.00 31.15 850 LEU B N 1
ATOM 8482 C CA . LEU B 1 583 ? 51.170 21.022 62.768 1.00 30.86 850 LEU B CA 1
ATOM 8483 C C . LEU B 1 583 ? 50.710 20.274 61.525 1.00 31.41 850 LEU B C 1
ATOM 8484 O O . LEU B 1 583 ? 49.595 19.745 61.480 1.00 30.48 850 LEU B O 1
ATOM 8489 N N . SER B 1 584 ? 51.580 20.231 60.521 1.00 31.73 851 SER B N 1
ATOM 8490 C CA . SER B 1 584 ? 51.332 19.404 59.356 1.00 31.28 851 SER B CA 1
ATOM 8491 C C . SER B 1 584 ? 51.288 17.932 59.759 1.00 28.70 851 SER B C 1
ATOM 8492 O O . SER B 1 584 ? 51.628 17.552 60.883 1.00 30.60 851 SER B O 1
ATOM 8495 N N . ASP B 1 585 ? 50.856 17.092 58.817 1.00 27.29 852 ASP B N 1
ATOM 8496 C CA . ASP B 1 585 ? 50.868 15.654 59.062 1.00 30.72 852 ASP B CA 1
ATOM 8497 C C . ASP B 1 585 ? 52.279 15.171 59.372 1.00 30.73 852 ASP B C 1
ATOM 8498 O O . ASP B 1 585 ? 52.494 14.410 60.322 1.00 31.36 852 ASP B O 1
ATOM 8503 N N . GLU B 1 586 ? 53.260 15.616 58.583 1.00 34.04 853 GLU B N 1
ATOM 8504 C CA . GLU B 1 586 ? 54.646 15.244 58.846 1.00 32.35 853 GLU B CA 1
ATOM 8505 C C . GLU B 1 586 ? 55.108 15.765 60.201 1.00 28.18 853 GLU B C 1
ATOM 8506 O O . GLU B 1 586 ? 55.755 15.041 60.967 1.00 29.61 853 GLU B O 1
ATOM 8512 N N . GLU B 1 587 ? 54.788 17.022 60.514 1.00 30.47 854 GLU B N 1
ATOM 8513 C CA . GLU B 1 587 ? 55.162 17.572 61.813 1.00 29.77 854 GLU B CA 1
ATOM 8514 C C . GLU B 1 587 ? 54.427 16.863 62.942 1.00 30.51 854 GLU B C 1
ATOM 8515 O O . GLU B 1 587 ? 54.986 16.669 64.027 1.00 27.85 854 GLU B O 1
ATOM 8521 N N . ALA B 1 588 ? 53.172 16.475 62.707 1.00 28.11 855 ALA B N 1
ATOM 8522 C CA . ALA B 1 588 ? 52.404 15.797 63.747 1.00 27.27 855 ALA B CA 1
ATOM 8523 C C . ALA B 1 588 ? 52.999 14.433 64.071 1.00 27.97 855 ALA B C 1
ATOM 8524 O O . ALA B 1 588 ? 52.995 14.009 65.232 1.00 24.77 855 ALA B O 1
ATOM 8526 N N . VAL B 1 589 ? 53.510 13.728 63.058 1.00 27.60 856 VAL B N 1
ATOM 8527 C CA . VAL B 1 589 ? 54.141 12.435 63.303 1.00 28.64 856 VAL B CA 1
ATOM 8528 C C . VAL B 1 589 ? 55.418 12.614 64.113 1.00 32.63 856 VAL B C 1
ATOM 8529 O O . VAL B 1 589 ? 55.677 11.868 65.064 1.00 27.84 856 VAL B O 1
ATOM 8533 N N A HIS B 1 590 ? 56.238 13.604 63.751 0.54 33.11 857 HIS B N 1
ATOM 8534 N N B HIS B 1 590 ? 56.238 13.604 63.751 0.46 33.21 857 HIS B N 1
ATOM 8535 C CA A HIS B 1 590 ? 57.435 13.890 64.534 0.54 34.36 857 HIS B CA 1
ATOM 8536 C CA B HIS B 1 590 ? 57.435 13.893 64.534 0.46 34.37 857 HIS B CA 1
ATOM 8537 C C A HIS B 1 590 ? 57.076 14.243 65.972 0.54 32.80 857 HIS B C 1
ATOM 8538 C C B HIS B 1 590 ? 57.076 14.243 65.971 0.46 32.83 857 HIS B C 1
ATOM 8539 O O A HIS B 1 590 ? 57.724 13.774 66.915 0.54 32.70 857 HIS B O 1
ATOM 8540 O O B HIS B 1 590 ? 57.724 13.775 66.915 0.46 32.60 857 HIS B O 1
ATOM 8553 N N . TYR B 1 591 ? 56.040 15.066 66.158 1.00 31.85 858 TYR B N 1
ATOM 8554 C CA . TYR B 1 591 ? 55.609 15.425 67.505 1.00 32.02 858 TYR B CA 1
ATOM 8555 C C . TYR B 1 591 ? 55.150 14.197 68.283 1.00 31.31 858 TYR B C 1
ATOM 8556 O O . TYR B 1 591 ? 55.506 14.028 69.455 1.00 30.99 858 TYR B O 1
ATOM 8565 N N . MET B 1 592 ? 54.366 13.322 67.646 1.00 31.58 859 MET B N 1
ATOM 8566 C CA . MET B 1 592 ? 53.899 12.121 68.332 1.00 28.43 859 MET B CA 1
ATOM 8567 C C . MET B 1 592 ? 55.058 11.188 68.659 1.00 24.48 859 MET B C 1
ATOM 8568 O O . MET B 1 592 ? 55.083 10.573 69.732 1.00 24.42 859 MET B O 1
ATOM 8573 N N . GLN B 1 593 ? 56.030 11.069 67.752 1.00 27.68 860 GLN B N 1
ATOM 8574 C CA . GLN B 1 593 ? 57.218 10.273 68.048 1.00 30.07 860 GLN B CA 1
ATOM 8575 C C . GLN B 1 593 ? 57.940 10.812 69.275 1.00 29.35 860 GLN B C 1
ATOM 8576 O O . GLN B 1 593 ? 58.241 10.066 70.213 1.00 27.27 860 GLN B O 1
ATOM 8582 N N . SER B 1 594 ? 58.227 12.118 69.280 1.00 29.35 861 SER B N 1
ATOM 8583 C CA . SER B 1 594 ? 58.903 12.731 70.418 1.00 31.70 861 SER B CA 1
ATOM 8584 C C . SER B 1 594 ? 58.120 12.508 71.705 1.00 28.53 861 SER B C 1
ATOM 8585 O O . SER B 1 594 ? 58.703 12.211 72.754 1.00 30.14 861 SER B O 1
ATOM 8588 N N . LEU B 1 595 ? 56.796 12.644 71.640 1.00 26.88 862 LEU B N 1
ATOM 8589 C CA . LEU B 1 595 ? 55.969 12.485 72.832 1.00 24.83 862 LEU B CA 1
ATOM 8590 C C . LEU B 1 595 ? 56.063 11.067 73.384 1.00 24.84 862 LEU B C 1
ATOM 8591 O O . LEU B 1 595 ? 56.245 10.867 74.590 1.00 24.78 862 LEU B O 1
ATOM 8596 N N . ILE B 1 596 ? 55.938 10.065 72.510 1.00 24.15 863 ILE B N 1
ATOM 8597 C CA . ILE B 1 596 ? 56.042 8.675 72.950 1.00 24.19 863 ILE B CA 1
ATOM 8598 C C . ILE B 1 596 ? 57.426 8.403 73.524 1.00 24.35 863 ILE B C 1
ATOM 8599 O O . ILE B 1 596 ? 57.566 7.892 74.642 1.00 24.31 863 ILE B O 1
ATOM 8604 N N . ASP B 1 597 ? 58.471 8.737 72.762 1.00 25.85 864 ASP B N 1
ATOM 8605 C CA . ASP B 1 597 ? 59.836 8.507 73.227 1.00 26.03 864 ASP B CA 1
ATOM 8606 C C . ASP B 1 597 ? 60.102 9.249 74.532 1.00 26.70 864 ASP B C 1
ATOM 8607 O O . ASP B 1 597 ? 60.667 8.686 75.476 1.00 27.09 864 ASP B O 1
ATOM 8612 N N . GLU B 1 598 ? 59.701 10.520 74.602 1.00 26.09 865 GLU B N 1
ATOM 8613 C CA . GLU B 1 598 ? 59.944 11.307 75.808 1.00 28.07 865 GLU B CA 1
ATOM 8614 C C . GLU B 1 598 ? 59.260 10.692 77.023 1.00 28.71 865 GLU B C 1
ATOM 8615 O O . GLU B 1 598 ? 59.853 10.610 78.106 1.00 28.17 865 GLU B O 1
ATOM 8621 N N . SER B 1 599 ? 58.007 10.256 76.863 1.00 33.73 866 SER B N 1
ATOM 8622 C CA . SER B 1 599 ? 57.294 9.624 77.968 1.00 32.80 866 SER B CA 1
ATOM 8623 C C . SER B 1 599 ? 57.952 8.310 78.376 1.00 33.31 866 SER B C 1
ATOM 8624 O O . SER B 1 599 ? 58.022 7.990 79.568 1.00 34.20 866 SER B O 1
ATOM 8627 N N . VAL B 1 600 ? 58.439 7.537 77.403 1.00 31.29 867 VAL B N 1
ATOM 8628 C CA . VAL B 1 600 ? 59.080 6.263 77.722 1.00 33.90 867 VAL B CA 1
ATOM 8629 C C . VAL B 1 600 ? 60.456 6.494 78.332 1.00 37.99 867 VAL B C 1
ATOM 8630 O O . VAL B 1 600 ? 60.888 5.749 79.221 1.00 42.11 867 VAL B O 1
ATOM 8634 N N A HIS B 1 601 ? 61.177 7.503 77.837 0.53 38.96 868 HIS B N 1
ATOM 8635 N N B HIS B 1 601 ? 61.167 7.530 77.885 0.47 38.95 868 HIS B N 1
ATOM 8636 C CA A HIS B 1 601 ? 62.435 7.917 78.449 0.53 40.41 868 HIS B CA 1
ATOM 8637 C CA B HIS B 1 601 ? 62.460 7.827 78.494 0.47 40.35 868 HIS B CA 1
ATOM 8638 C C A HIS B 1 601 ? 62.272 8.080 79.954 0.53 44.64 868 HIS B C 1
ATOM 8639 C C B HIS B 1 601 ? 62.308 8.100 79.986 0.47 44.62 868 HIS B C 1
ATOM 8640 O O A HIS B 1 601 ? 62.948 7.418 80.749 0.53 47.61 868 HIS B O 1
ATOM 8641 O O B HIS B 1 601 ? 63.030 7.527 80.810 0.47 47.63 868 HIS B O 1
ATOM 8654 N N . ALA B 1 602 ? 61.361 8.968 80.355 1.00 39.81 869 ALA B N 1
ATOM 8655 C CA . ALA B 1 602 ? 61.168 9.273 81.769 1.00 44.66 869 ALA B CA 1
ATOM 8656 C C . ALA B 1 602 ? 60.783 8.030 82.561 1.00 48.49 869 ALA B C 1
ATOM 8657 O O . ALA B 1 602 ? 61.177 7.880 83.723 1.00 48.76 869 ALA B O 1
ATOM 8659 N N . LEU B 1 603 ? 60.018 7.125 81.948 1.00 61.77 870 LEU B N 1
ATOM 8660 C CA . LEU B 1 603 ? 59.547 5.948 82.671 1.00 65.02 870 LEU B CA 1
ATOM 8661 C C . LEU B 1 603 ? 60.710 5.104 83.181 1.00 67.44 870 LEU B C 1
ATOM 8662 O O . LEU B 1 603 ? 60.643 4.543 84.281 1.00 69.12 870 LEU B O 1
ATOM 8667 N N . PHE B 1 604 ? 61.783 5.004 82.402 1.00 66.52 871 PHE B N 1
ATOM 8668 C CA . PHE B 1 604 ? 62.932 4.194 82.789 1.00 68.00 871 PHE B CA 1
ATOM 8669 C C . PHE B 1 604 ? 64.016 5.039 83.450 1.00 67.49 871 PHE B C 1
ATOM 8670 O O . PHE B 1 604 ? 64.327 6.138 82.992 1.00 66.65 871 PHE B O 1
#

Foldseek 3Di:
DDDDPVLVVVLVVLLVDFLPDQDDLVNLVSCVVCVVVCLAPQSCLSVPVNSFPCVPVVRVVVNLVSVVSHDHHALLLLLSQLFLSHQDQSSQVSNLVSVLPDDPVVCVLLVLLLLLSVLNYDLVVLQVLCVGSLVSLLVVCLVPLLSVLQNQQSLVQLLQPVCCCVPPVSSNVSSVSSNSSSLVSQCVDDPVSVVSSVLSVVQLLLVVLVLVQVVVLVVDPDDQVVSLVSQLVVQVPCVPSVAQAAPWHADSQGRVWTFGGWNRPPKGFDPDDQGWIWIWTQTPVRDTWIKTKGFQAACVQVQVLLSVLVVLQVLCVVVVQRLLADSWTWGASYRGITITGDDPWAFQVVCCVPQVALQSLQCVLAADCPADVRGDVQLLSSQLSQLLSQQLSQLLFLAEPDDRRQWIADNSNHIYGDDRLDTLNDYPDPPDQSTDDDPRSCVNSPHPPDPSVVVSLVSNLVSLVSVLVVLNSSLSSLSSCQPPPRVVRVVPSVCRSVSSVVSSCSVDDSVRVSVVSVVSVVVNNVVD/DLADQDDDPVLVVVLVVLLLDFLPDDDDLVNLVSCCRHVVNCLAPLSCLSVPVNSFDCVDPVRVVVNVVSVVSGDHHALLQLLLQLFLVHQDLSSQLSSLVNCVPDDPVVCVLQVLLLLLSLLNDDLVVLQVLCVDGSLRSLLVVCLVPLLSVLQNQQSLVQLLQPVVCCVPPVSSNVSSVSSNVNSLVVLCVDDPSSVVSSVLSVVQLLLVVLVLVQVVVLVVDDDDQVVSLVSQLVLQPCCVVSVAQAAPWHQDSQGRVWTFGHWNSNPKGFDPDPQGWIWTWTQTPVRDTWIKTKGFQAACVQVQVLLSVLVVLQVLCVVVVQHLLADSWTWGDNYRGITMTGDDDWAQQVVCCVPQVALQSLQCVLAAACPADSRGDVQLLSSQLSQLLSQQLSQLLFQAEPDDRRQWIADNSNHIYGDDRLDTLNDYPDPPDQSGDDADRSCVNSPHPPDPSVVVSLVSNLVSLLSVLVSLNSVLSSLSSCQPPPRVVSVVPSPCRSVSSVVSSCSVDDSVRSSVVSVCSVVVNNVVND

InterPro domains:
  IPR000403 Phosphatidylinositol 3-/4-kinase, catalytic domain [PF00454] (631-831)
  IPR000403 Phosphatidylinositol 3-/4-kinase, catalytic domain [PS50290] (605-871)
  IPR000403 Phosphatidylinositol 3-/4-kinase, catalytic domain [SM00146] (632-884)
  IPR001263 Phosphoinositide 3-kinase, accessory (PIK) domain [PF00613] (285-521)
  IPR001263 Phosphoinositide 3-kinase, accessory (PIK) domain [PS51545] (283-520)
  IPR001263 Phosphoinositide 3-kinase, accessory (PIK) domain [SM00145] (283-530)
  IPR002420 C2 phosphatidylinositol 3-kinase-type domain [PF00792] (54-198)
  IPR002420 C2 phosphatidylinositol 3-kinase-type domain [PS51547] (35-184)
  IPR002420 C2 phosphatidylinositol 3-kinase-type domain [SM00142] (21-130)
  IPR008290 Phosphatidylinositol 3-kinase, Vps34 type [PIRSF000587] (1-887)
  IPR011009 Protein kinase-like domain superfamily [SSF56112] (538-883)
  IPR015433 Phosphatidylinositol 3-/4-kinase [PTHR10048] (49-883)
  IPR016024 Armadillo-type fold [SSF48371] (266-520)
  IPR018936 Phosphatidylinositol 3-/4-kinase, conserved site [PS00915] (635-649)
  IPR018936 Phosphatidylinositol 3-/4-kinase, conserved site [PS00916] (728-748)
  IPR035892 C2 domain superfamily [G3DSA:2.60.40.150] (38-176)
  IPR035892 C2 domain superfamily [SSF49562] (36-166)
  IPR036940 Phosphatidylinositol 3-/4-kinase, catalytic domain superfamily [G3DSA:1.10.1070.11] (687-887)
  IPR042236 Phosphoinositide 3-kinase, accessory (PIK) domain superfamily [G3DSA:1.25.40.70] (288-532)
  IPR057756 Phosphatidylinositol 3-kinase type3/VPS34-like [cd00896] (539-883)

Sequence (1062 aa):
LKPNAATRDQLNIIVSYPPTKQLTYEEQDLVWKFRYYLTNQEKALTKFLKCCVNWDLPQEAKQALELLGKWKPMDVEDSLELLSSHYTNPTVRRRYAVARLRQADDEDLLMYLLQLVQALKYENFDDIKNGLQDLCTFLISRACKNSTLANYLYWYVIVECEDQDTQQRDPKTHEMYLNVMRRFSQALLKGDKSVRVMRSSLLAAQQTFVDRLVHLMKAVQRESGNRKKKNERLQALLGDNEKMNLSDVELIPLPLEPQVKIRGIIPETATLFKSALMPAQLFFKTEDGGKYPVIFKHHGDDLRQDQLILQIISLMDKLLRKENNLDLKLTPYKVLATSTKHGFMQFIQSVPVAEVLDTEGSIQNFFRKYAPSEENGPNGISAEVMDTYVKSCAGYCCVITYILGVGDRHLDNLLLTKTGKLFHIDFGYILGRDPKPLPPPMKLNKEMVEGMGGTQSEQYQEFRKQCYTAFLHLRRYSNLILNLFSLMVDANNIPDIALEPDKTVKKVQDKFRLDLSDEEAVHHYMQSLIDESSVHALSDHDLKPNAATRDQLNIIVSYPPTKQLTYEEQDLVWKFRYYLTNQEKALTKFLKCCVNWDLPQEAKQALELLGKWKPMDVEDSLELLSSHYTNPTVRRYAVARLRQADDEDLLMMYLLQLVQALKYENFDDIKNGLEQDLCTFLISRACKNSTLANYLYWYVIVECEDQDTQQRDPKTHEMYLNVMRRFSQALLKGDKSVRVMRSSLLAAQQTFVDRLVHLMKAVQRESGNRKKKNERLQALLGDNEKMNLSDVELIPLPLEPQVKIRGIIPETATLFKSALMPAQLFFKTEDGGKYPVIFKHHGDDLRQDQLILQIISLMDKLLRKENNLDLKLTPYKVLATSTKHGFMQFIQSVPVAEVLDTEGSIQNFFRKYAPSENGPNGISAEVMDTYVKSCAGYCVITYILGVGDRHLDNLLLTKTGKLFHIDFGYILGRDPKPLPPPMKLNKEMVEGMGGTQSEQYQEFRKQCYTAFLHLRRYSNLILNLFSLMVDANNIPDIALEPDKTVKKVQDKFRLDLSDEEAVHHYMQSLIDESVHHALF

GO terms:
  GO:0052742 phosphatidylinositol kinase activity (F, IDA)
  GO:0005886 plasma membrane (C, IDA)
  GO:0046854 phosphatidylinositol phosphate biosynthetic process (P, IDA)
  GO:0000045 autophagosome assembly (P, IDA)
  GO:0045954 positive regulation of natural killer cell mediated cytotoxicity (P, IMP)
  GO:0005515 protein binding (F, IPI)
  GO:0016303 1-phosphatidylinositol-3-kinase activity (F, IDA)
  GO:0044754 autolysosome (C, IDA)
  GO:1903061 positive regulation of protein lipidation (P, IMP)
  GO:0006914 autophagy (P, IMP)
  GO:0005770 late endosome (C, IDA)
  GO:0030496 midbody (C, IDA)
  GO:0044829 host-mediated activation of viral genome replication (P, IDA)
  GO:0016303 1-phosphatidylinositol-3-kinase activity (F, IMP)
  GO:0045022 early endosome to late endosome transport (P, IMP)
  GO:0032465 regulation of cytokinesis (P, IMP)
  GO:0016303 1-phosphatidylinositol-3-kinase activity (F, TAS)
  GO:0005829 cytosol (C, TAS)
  GO:0030670 phagocytic vesicle membrane (C, TAS)
  GO:0016236 macroautophagy (P, TAS)

Nearest PDB structures (foldseek):
  7rsv-assembly1_A  TM=1.001E+00  e=1.799E-77  Homo sapiens
  8rxr-assembly1_A  TM=9.972E-01  e=2.790E-76  Homo sapiens
  3ihy-assembly5_E  TM=9.988E-01  e=5.395E-75  Homo sapiens
  8rxr-assembly2_B  TM=9.962E-01  e=2.660E-75  Homo sapiens
  3ls8-assembly2_B  TM=9.956E-01  e=2.417E-73  Homo sapiens

Organism: Homo sapiens (NCBI:txid9606)

Radius of gyration: 33.87 Å; Cα contacts (8 Å, |Δi|>4): 1733; chains: 2; bounding box: 85×78×88 Å

B-factor: mean 34.05, std 11.66, range [21.79, 109.96]

Solvent-accessible surface area: 45283 Å² total; per-residue (Å²): 193,84,18,91,57,73,31,97,84,40,2,79,103,6,20,85,38,17,3,60,95,132,10,68,176,123,29,40,98,44,0,68,139,18,43,136,61,1,19,114,45,40,86,0,0,7,13,0,0,44,15,10,65,45,126,90,114,70,42,11,143,89,0,47,122,8,7,71,75,7,105,74,0,54,28,64,8,0,0,4,0,0,12,67,92,1,114,25,78,65,0,8,74,38,0,0,34,48,0,105,123,8,79,41,122,49,1,52,28,6,3,11,0,0,2,12,0,0,36,37,18,77,53,94,58,0,113,113,39,83,92,14,0,1,48,1,5,10,36,24,0,26,145,36,67,44,5,1,3,19,3,24,0,21,1,24,5,10,13,74,2,103,83,8,95,147,90,68,78,159,7,20,70,2,0,48,4,2,27,109,25,2,41,80,27,3,101,178,27,91,136,69,12,106,59,21,93,63,56,14,59,36,1,33,64,3,0,75,58,0,20,130,3,1,136,36,0,51,90,49,72,21,39,68,147,34,25,24,91,96,0,49,58,47,0,44,61,40,158,83,15,55,0,6,84,25,159,53,10,15,0,2,1,39,9,82,32,65,0,104,0,0,18,23,122,59,0,50,6,64,149,58,99,94,27,14,0,35,0,48,1,54,12,84,126,69,30,135,20,32,0,30,0,41,26,55,34,63,0,18,10,14,13,1,0,5,26,0,1,30,2,0,7,102,11,1,115,148,65,141,23,48,0,60,7,12,34,13,83,16,0,0,1,2,12,88,23,0,0,13,41,56,48,154,27,35,36,1,30,82,1,37,25,68,30,13,19,3,18,48,6,0,90,115,94,12,93,40,163,151,11,38,84,22,0,15,56,130,15,2,58,18,0,3,47,0,3,0,0,1,6,0,0,12,4,1,1,2,2,0,33,30,82,30,80,4,6,19,0,16,100,87,0,72,3,2,10,43,70,0,29,25,0,9,38,59,34,28,56,73,96,46,74,72,3,43,28,27,40,47,10,10,104,0,1,13,11,71,159,21,153,39,9,87,84,0,52,32,20,0,32,52,0,0,27,22,0,22,143,43,14,37,9,0,0,0,0,1,9,1,2,26,69,3,48,7,67,6,0,53,103,58,48,145,115,0,12,108,58,0,24,70,42,0,70,65,107,32,61,61,122,87,0,35,103,49,0,62,46,21,0,42,123,22,17,154,86,146,128,94,81,37,106,168,11,92,60,74,21,95,85,86,2,76,108,1,13,87,34,10,2,55,88,137,9,71,157,106,22,49,90,28,0,42,95,6,0,88,63,0,33,107,42,40,86,0,0,6,10,0,0,42,15,12,71,45,125,83,115,81,45,10,145,56,0,49,101,4,6,67,150,7,98,74,0,51,22,54,5,0,0,7,0,0,12,64,104,2,115,23,82,62,0,10,45,36,0,2,41,46,0,130,122,7,73,36,122,53,1,56,24,4,3,10,0,0,0,12,0,0,38,38,15,76,57,95,61,0,120,115,35,91,169,38,13,0,1,46,1,6,10,27,39,1,21,147,34,67,35,4,2,5,20,2,26,0,19,0,26,6,11,14,74,3,118,52,5,91,135,179,78,79,167,19,18,70,3,0,45,7,2,26,111,24,2,35,80,26,2,100,180,27,93,146,64,8,104,64,26,95,62,59,14,58,39,2,34,67,5,0,74,53,0,22,129,4,0,135,24,0,56,95,50,78,14,39,64,168,90,22,21,98,95,0,50,60,34,0,44,65,46,107,81,18,60,0,9,76,26,154,64,10,18,0,4,1,34,9,142,33,73,1,83,0,0,28,20,124,60,0,50,7,62,143,59,97,92,28,15,0,30,0,36,1,45,16,90,132,65,28,127,22,26,0,30,0,41,27,55,37,62,2,23,8,14,10,0,0,6,26,0,1,31,2,0,7,82,11,0,105,127,66,145,20,45,0,72,9,5,35,13,80,17,1,0,1,0,16,94,18,0,0,14,40,43,42,129,29,32,35,1,29,84,0,35,27,67,42,11,17,3,21,51,6,1,89,118,87,14,95,40,168,150,16,38,77,23,0,26,62,136,13,3,60,13,0,3,46,0,1,0,0,2,6,0,0,10,4,1,1,10,11,6,32,34,81,29,76,5,1,18,0,14,106,86,0,51,0,2,6,45,69,0,28,28,1,12,42,57,37,30,55,66,165,57,85,70,3,34,18,20,88,30,5,2,76,0,1,14,8,66,159,20,144,27,12,85,64,2,52,112,17,0,30,44,0,0,28,23,0,22,137,52,6,37,2,0,0,0,0,1,7,1,3,24,69,5,46,7,64,3,0,54,96,65,49,147,116,0,11,110,57,0,21,68,45,0,71,62,109,35,56,60,122,84,0,37,106,48,0,61,51,10,0,28,97,14,5,140,90,63,127

Secondary structure (DSSP, 8-state):
----HHHHHHHHHHHHS-TTPPPPHHHHHHHHHTHHHHTT-GGGHHHHHHH--TTSHHHHHHHHHHHHHSPPPPGGGGGGGGSTT---HHHHHHHHHHHTTS-HHHHHHHHHHHHHHGGGS-HHHHHHT---HHHHHHHHHHT-HHHHHHHHHHHHHHHT-HHHHHH-HHHHHHHHHHHHHHHHHHHHS-HHHHHHHHHHHHHHHHHHHHHHHHHHHHH--S-HHHHHHHHHHHHH-TTTT--SS---EEETTEEEEEEEEE-GGG-EE-SSTT-PEEEEEEETTS-EEEEEEEES---HHHHHHHHHHHHHHHHHHHTT---------EEEEETTEEEEE----EEHHHHHHHHSSHHHHHHHHSB-TTSGGGB-HHHHHHHHHHHHHHHHHHHHTT-----TTSEEE-TTS-EEE---SS-TT--SSSS--SS---HHHHHHTT-TTSHHHHHHHHHHHHHHHHHHHTHHHHHHHHHTTTTSS-HHHHTSGGGHHHHHHHHHTTTS-HHHHHHHHHHHHHHHHHT-/----S---HHHHHHHHHHHTS-TTPPPPHHHHHHHHHTTGGGTT-GGGHHHHHTT--TTSHHHHHHHHHHHHHSPPPPHHHHGGGGSTT---HHHHHHHHHHHTTS-HHHHHHHHHHHHHHGGGS-HHHHHHT----HHHHHHHHHTT-HHHHHHHHHHHHHHHH-HHHHHH-HHHHHHHHHHHHHHHHHHHHS-HHHHHHHHHHHHHHHHHHHHHHHHHHHHS----HHHHHHHHHHHHH-TTTT--SS---EEETTEEEEEEEEE-GGG-EE-SSTT--EEEEEEETTS-EEEEEEEESS--HHHHHHHHHHHHHHHHHHHTT---------EEEEETTEEEEE----EEHHHHHHHHSSHHHHHHHHSB-TTSGGGB-HHHHHHHHHHHHHHHHHHHHTT-----TTSEEE-TTS-EEE---SS-TT--SSSS--SS---HHHHHHTT-TTSHHHHHHHHHHHHHHHHHHHTHHHHHHHHHTTTTSS-HHHHT-HHHHHHHHHHHTTTTS-HHHHHHHHHHHHHHHHHHH-